Protein 9EBE (pdb70)

Organism: Conus geographus (NCBI:txid6491)

Solvent-accessible surface area: 3452 Å² total

GO terms:
  GO:0005576 extracellular region (C, EXP)

Secondary structure (DSSP, 8-state):
--EEEE-----EEEE-TT-SS--EEE---S---EEE---

Structure (mmCIF, N/CA/C/O backbone):
data_9EBE
#
_entry.id   9EBE
#
_cell.length_a   1.000
_cell.length_b   1.000
_cell.length_c   1.000
_cell.angle_alpha   90.00
_cell.angle_beta   90.00
_cell.angle_gamma   90.00
#
_symmetry.space_group_name_H-M   'P 1'
#
loop_
_atom_site.group_PDB
_atom_site.id
_atom_site.type_symbol
_atom_site.label_atom_id
_atom_site.label_alt_id
_atom_site.label_comp_id
_atom_site.label_asym_id
_atom_site.label_entity_id
_atom_site.label_seq_id
_atom_site.pdbx_PDB_ins_code
_atom_site.Cartn_x
_atom_site.Cartn_y
_atom_site.Cartn_z
_atom_site.occupancy
_atom_site.B_iso_or_equiv
_atom_site.auth_seq_id
_atom_site.auth_comp_id
_atom_site.auth_asym_id
_atom_site.auth_atom_id
_atom_site.pdbx_PDB_model_num
ATOM 1 N N . GLY A 1 1 ? 1.330 0.000 0.000 1.00 0.000 1 GLY A N 1
ATOM 2 C CA . GLY A 1 1 ? 2.071 0.001 -1.247 1.00 0.000 1 GLY A CA 1
ATOM 3 C C . GLY A 1 1 ? 3.131 1.084 -1.291 1.00 0.000 1 GLY A C 1
ATOM 4 O O . GLY A 1 1 ? 3.171 1.959 -0.425 1.00 0.000 1 GLY A O 1
ATOM 8 N N . CYS A 1 2 ? 3.994 1.025 -2.299 1.00 0.000 2 CYS A N 1
ATOM 9 C CA . CYS A 1 2 ? 5.062 2.006 -2.452 1.00 0.000 2 CYS A CA 1
ATOM 10 C C . CYS A 1 2 ? 4.499 3.360 -2.874 1.00 0.000 2 CYS A C 1
ATOM 11 O O . CYS A 1 2 ? 3.284 3.542 -2.960 1.00 0.000 2 CYS A O 1
ATOM 18 N N . THR A 1 3 ? 5.392 4.310 -3.138 1.00 0.000 3 THR A N 1
ATOM 19 C CA . THR A 1 3 ? 4.986 5.647 -3.550 1.00 0.000 3 THR A CA 1
ATOM 20 C C . THR A 1 3 ? 6.003 6.260 -4.507 1.00 0.000 3 THR A C 1
ATOM 21 O O . THR A 1 3 ? 7.208 6.063 -4.355 1.00 0.000 3 THR A O 1
ATOM 32 N N . ARG A 1 4 ? 5.508 7.003 -5.492 1.00 0.000 4 ARG A N 1
ATOM 33 C CA . ARG A 1 4 ? 6.375 7.644 -6.474 1.00 0.000 4 ARG A CA 1
ATOM 34 C C . ARG A 1 4 ? 5.750 8.938 -6.988 1.00 0.000 4 ARG A C 1
ATOM 35 O O . ARG A 1 4 ? 4.671 8.926 -7.581 1.00 0.000 4 ARG A O 1
ATOM 56 N N . THR A 1 5 ? 6.434 10.053 -6.755 1.00 0.000 5 THR A N 1
ATOM 57 C CA . THR A 1 5 ? 5.946 11.355 -7.192 1.00 0.000 5 THR A CA 1
ATOM 58 C C . THR A 1 5 ? 7.094 12.245 -7.654 1.00 0.000 5 THR A C 1
ATOM 59 O O . THR A 1 5 ? 8.133 12.327 -6.998 1.00 0.000 5 THR A O 1
ATOM 70 N N . CYS A 1 6 ? 6.901 12.912 -8.787 1.00 0.000 6 CYS A N 1
ATOM 71 C CA . CYS A 1 6 ? 7.919 13.798 -9.337 1.00 0.000 6 CYS A CA 1
ATOM 72 C C . CYS A 1 6 ? 7.280 14.990 -10.043 1.00 0.000 6 CYS A C 1
ATOM 73 O O . CYS A 1 6 ? 6.062 15.051 -10.202 1.00 0.000 6 CYS A O 1
ATOM 80 N N . GLY A 1 7 ? 8.112 15.938 -10.465 1.00 0.000 7 GLY A N 1
ATOM 81 C CA . GLY A 1 7 ? 7.611 17.115 -11.149 1.00 0.000 7 GLY A CA 1
ATOM 82 C C . GLY A 1 7 ? 8.255 18.394 -10.651 1.00 0.000 7 GLY A C 1
ATOM 83 O O . GLY A 1 7 ? 7.597 19.428 -10.545 1.00 0.000 7 GLY A O 1
ATOM 87 N N . GLY A 1 8 ? 9.547 18.323 -10.343 1.00 0.000 8 GLY A N 1
ATOM 88 C CA . GLY A 1 8 ? 10.258 19.490 -9.855 1.00 0.000 8 GLY A CA 1
ATOM 89 C C . GLY A 1 8 ? 10.738 20.388 -10.978 1.00 0.000 8 GLY A C 1
ATOM 90 O O . GLY A 1 8 ? 10.370 20.194 -12.136 1.00 0.000 8 GLY A O 1
ATOM 109 N N . LYS A 1 10 ? 14.293 21.333 -12.088 1.00 0.000 10 LYS A N 1
ATOM 110 C CA . LYS A 1 10 ? 15.328 20.682 -12.882 1.00 0.000 10 LYS A CA 1
ATOM 111 C C . LYS A 1 10 ? 15.129 19.170 -12.900 1.00 0.000 10 LYS A C 1
ATOM 112 O O . LYS A 1 10 ? 16.048 18.409 -12.594 1.00 0.000 10 LYS A O 1
ATOM 131 N N . CYS A 1 11 ? 13.925 18.740 -13.262 1.00 0.000 11 CYS A N 1
ATOM 132 C CA . CYS A 1 11 ? 13.605 17.319 -13.322 1.00 0.000 11 CYS A CA 1
ATOM 133 C C . CYS A 1 11 ? 14.000 16.618 -12.026 1.00 0.000 11 CYS A C 1
ATOM 134 O O . CYS A 1 11 ? 15.106 16.089 -11.903 1.00 0.000 11 CYS A O 1
ATOM 141 N N . THR A 1 12 ? 13.087 16.616 -11.059 1.00 0.000 12 THR A N 1
ATOM 142 C CA . THR A 1 12 ? 13.339 15.982 -9.771 1.00 0.000 12 THR A CA 1
ATOM 143 C C . THR A 1 12 ? 12.045 15.473 -9.147 1.00 0.000 12 THR A C 1
ATOM 144 O O . THR A 1 12 ? 10.981 15.534 -9.762 1.00 0.000 12 THR A O 1
ATOM 155 N N . GLY A 1 13 ? 12.143 14.971 -7.919 1.00 0.000 13 GLY A N 1
ATOM 156 C CA . GLY A 1 13 ? 10.972 14.460 -7.231 1.00 0.000 13 GLY A CA 1
ATOM 157 C C . GLY A 1 13 ? 11.331 13.603 -6.033 1.00 0.000 13 GLY A C 1
ATOM 158 O O . GLY A 1 13 ? 12.491 13.551 -5.623 1.00 0.000 13 GLY A O 1
ATOM 162 N N . THR A 1 14 ? 10.333 12.931 -5.468 1.00 0.000 14 THR A N 1
ATOM 163 C CA . THR A 1 14 ? 10.549 12.076 -4.308 1.00 0.000 14 THR A CA 1
ATOM 164 C C . THR A 1 14 ? 9.909 10.706 -4.508 1.00 0.000 14 THR A C 1
ATOM 165 O O . THR A 1 14 ? 8.881 10.581 -5.173 1.00 0.000 14 THR A O 1
ATOM 176 N N . CYS A 1 15 ? 10.524 9.681 -3.927 1.00 0.000 15 CYS A N 1
ATOM 177 C CA . CYS A 1 15 ? 10.014 8.320 -4.042 1.00 0.000 15 CYS A CA 1
ATOM 178 C C . CYS A 1 15 ? 10.297 7.525 -2.770 1.00 0.000 15 CYS A C 1
ATOM 179 O O . CYS A 1 15 ? 11.331 7.707 -2.126 1.00 0.000 15 CYS A O 1
ATOM 186 N N . THR A 1 16 ? 9.369 6.642 -2.412 1.00 0.000 16 THR A N 1
ATOM 187 C CA . THR A 1 16 ? 9.517 5.820 -1.218 1.00 0.000 16 THR A CA 1
ATOM 188 C C . THR A 1 16 ? 8.931 4.429 -1.432 1.00 0.000 16 THR A C 1
ATOM 189 O O . THR A 1 16 ? 7.742 4.282 -1.718 1.00 0.000 16 THR A O 1
ATOM 200 N N . CYS A 1 17 ? 9.771 3.409 -1.291 1.00 0.000 17 CYS A N 1
ATOM 201 C CA . CYS A 1 17 ? 9.336 2.029 -1.469 1.00 0.000 17 CYS A CA 1
ATOM 202 C C . CYS A 1 17 ? 9.921 1.131 -0.383 1.00 0.000 17 CYS A C 1
ATOM 203 O O . CYS A 1 17 ? 11.136 1.075 -0.194 1.00 0.000 17 CYS A O 1
ATOM 210 N N . THR A 1 18 ? 9.046 0.428 0.330 1.00 0.000 18 THR A N 1
ATOM 211 C CA . THR A 1 18 ? 9.473 -0.467 1.398 1.00 0.000 18 THR A CA 1
ATOM 212 C C . THR A 1 18 ? 10.551 -1.429 0.911 1.00 0.000 18 THR A C 1
ATOM 213 O O . THR A 1 18 ? 11.465 -1.780 1.655 1.00 0.000 18 THR A O 1
ATOM 224 N N . ASN A 1 19 ? 10.437 -1.851 -0.344 1.00 0.000 19 ASN A N 1
ATOM 225 C CA . ASN A 1 19 ? 11.402 -2.773 -0.931 1.00 0.000 19 ASN A CA 1
ATOM 226 C C . ASN A 1 19 ? 12.820 -2.221 -0.818 1.00 0.000 19 ASN A C 1
ATOM 227 O O . ASN A 1 19 ? 13.773 -2.969 -0.599 1.00 0.000 19 ASN A O 1
ATOM 238 N N . SER A 1 20 ? 12.951 -0.907 -0.968 1.00 0.000 20 SER A N 1
ATOM 239 C CA . SER A 1 20 ? 14.253 -0.254 -0.886 1.00 0.000 20 SER A CA 1
ATOM 240 C C . SER A 1 20 ? 14.295 0.728 0.280 1.00 0.000 20 SER A C 1
ATOM 241 O O . SER A 1 20 ? 13.374 0.781 1.095 1.00 0.000 20 SER A O 1
ATOM 249 N N . SER A 1 21 ? 15.371 1.505 0.352 1.00 0.000 21 SER A N 1
ATOM 250 C CA . SER A 1 21 ? 15.537 2.484 1.420 1.00 0.000 21 SER A CA 1
ATOM 251 C C . SER A 1 21 ? 15.737 3.884 0.848 1.00 0.000 21 SER A C 1
ATOM 252 O O . SER A 1 21 ? 14.835 4.721 0.893 1.00 0.000 21 SER A O 1
ATOM 260 N N . LYS A 1 22 ? 16.926 4.132 0.310 1.00 0.000 22 LYS A N 1
ATOM 261 C CA . LYS A 1 22 ? 17.247 5.429 -0.273 1.00 0.000 22 LYS A CA 1
ATOM 262 C C . LYS A 1 22 ? 16.647 5.561 -1.670 1.00 0.000 22 LYS A C 1
ATOM 263 O O . LYS A 1 22 ? 17.283 5.212 -2.665 1.00 0.000 22 LYS A O 1
ATOM 282 N N . CYS A 1 23 ? 15.421 6.069 -1.736 1.00 0.000 23 CYS A N 1
ATOM 283 C CA . CYS A 1 23 ? 14.736 6.249 -3.010 1.00 0.000 23 CYS A CA 1
ATOM 284 C C . CYS A 1 23 ? 14.663 7.726 -3.385 1.00 0.000 23 CYS A C 1
ATOM 285 O O . CYS A 1 23 ? 15.013 8.597 -2.590 1.00 0.000 23 CYS A O 1
ATOM 292 N N . GLY A 1 24 ? 14.204 8.001 -4.602 1.00 0.000 24 GLY A N 1
ATOM 293 C CA . GLY A 1 24 ? 14.093 9.373 -5.062 1.00 0.000 24 GLY A CA 1
ATOM 294 C C . GLY A 1 24 ? 14.091 9.480 -6.574 1.00 0.000 24 GLY A C 1
ATOM 295 O O . GLY A 1 24 ? 14.287 8.486 -7.274 1.00 0.000 24 GLY A O 1
ATOM 299 N N . CYS A 1 25 ? 13.868 10.688 -7.079 1.00 0.000 25 CYS A N 1
ATOM 300 C CA . CYS A 1 25 ? 13.839 10.922 -8.518 1.00 0.000 25 CYS A CA 1
ATOM 301 C C . CYS A 1 25 ? 15.205 11.377 -9.023 1.00 0.000 25 CYS A C 1
ATOM 302 O O . CYS A 1 25 ? 15.905 12.136 -8.353 1.00 0.000 25 CYS A O 1
ATOM 309 N N . ARG A 1 26 ? 15.578 10.907 -10.209 1.00 0.000 26 ARG A N 1
ATOM 310 C CA . ARG A 1 26 ? 16.860 11.263 -10.803 1.00 0.000 26 ARG A CA 1
ATOM 311 C C . ARG A 1 26 ? 16.690 11.656 -12.268 1.00 0.000 26 ARG A C 1
ATOM 312 O O . ARG A 1 26 ? 15.774 11.187 -12.944 1.00 0.000 26 ARG A O 1
ATOM 333 N N . TYR A 1 27 ? 17.578 12.518 -12.751 1.00 0.000 27 TYR A N 1
ATOM 334 C CA . TYR A 1 27 ? 17.524 12.976 -14.134 1.00 0.000 27 TYR A CA 1
ATOM 335 C C . TYR A 1 27 ? 18.700 12.426 -14.936 1.00 0.000 27 TYR A C 1
ATOM 336 O O . TYR A 1 27 ? 19.857 12.586 -14.550 1.00 0.000 27 TYR A O 1
ATOM 354 N N . ASN A 1 28 ? 18.393 11.778 -16.055 1.00 0.000 28 ASN A N 1
ATOM 355 C CA . ASN A 1 28 ? 19.424 11.204 -16.913 1.00 0.000 28 ASN A CA 1
ATOM 356 C C . ASN A 1 28 ? 19.697 12.106 -18.113 1.00 0.000 28 ASN A C 1
ATOM 357 O O . ASN A 1 28 ? 18.781 12.474 -18.848 1.00 0.000 28 ASN A O 1
ATOM 368 N N . VAL A 1 29 ? 20.964 12.458 -18.306 1.00 0.000 29 VAL A N 1
ATOM 369 C CA . VAL A 1 29 ? 21.359 13.315 -19.417 1.00 0.000 29 VAL A CA 1
ATOM 370 C C . VAL A 1 29 ? 22.367 12.614 -20.321 1.00 0.000 29 VAL A C 1
ATOM 371 O O . VAL A 1 29 ? 23.259 13.248 -20.884 1.00 0.000 29 VAL A O 1
ATOM 384 N N . HIS A 1 30 ? 22.217 11.300 -20.457 1.00 0.000 30 HIS A N 1
ATOM 385 C CA . HIS A 1 30 ? 23.114 10.511 -21.294 1.00 0.000 30 HIS A CA 1
ATOM 386 C C . HIS A 1 30 ? 22.591 10.431 -22.725 1.00 0.000 30 HIS A C 1
ATOM 387 O O . HIS A 1 30 ? 21.414 10.669 -22.996 1.00 0.000 30 HIS A O 1
ATOM 401 N N . PRO A 1 31 ? 23.485 10.089 -23.665 1.00 0.000 31 PRO A N 1
ATOM 402 C CA . PRO A 1 31 ? 23.137 9.970 -25.084 1.00 0.000 31 PRO A CA 1
ATOM 403 C C . PRO A 1 31 ? 22.239 8.770 -25.362 1.00 0.000 31 PRO A C 1
ATOM 404 O O . PRO A 1 31 ? 21.389 8.811 -26.251 1.00 0.000 31 PRO A O 1
ATOM 415 N N . SER A 1 32 ? 22.433 7.701 -24.595 1.00 0.000 32 SER A N 1
ATOM 416 C CA . SER A 1 32 ? 21.643 6.487 -24.762 1.00 0.000 32 SER A CA 1
ATOM 417 C C . SER A 1 32 ? 20.296 6.615 -24.057 1.00 0.000 32 SER A C 1
ATOM 418 O O . SER A 1 32 ? 19.954 5.807 -23.195 1.00 0.000 32 SER A O 1
ATOM 426 N N . GLY A 1 33 ? 19.534 7.639 -24.432 1.00 0.000 33 GLY A N 1
ATOM 427 C CA . GLY A 1 33 ? 18.233 7.855 -23.826 1.00 0.000 33 GLY A CA 1
ATOM 428 C C . GLY A 1 33 ? 18.302 8.757 -22.610 1.00 0.000 33 GLY A C 1
ATOM 429 O O . GLY A 1 33 ? 18.971 8.437 -21.629 1.00 0.000 33 GLY A O 1
ATOM 457 N N . GLY A 1 35 ? 16.127 11.483 -19.734 1.00 0.000 35 GLY A N 1
ATOM 458 C CA . GLY A 1 35 ? 14.856 11.645 -19.053 1.00 0.000 35 GLY A CA 1
ATOM 459 C C . GLY A 1 35 ? 14.987 11.526 -17.547 1.00 0.000 35 GLY A C 1
ATOM 460 O O . GLY A 1 35 ? 15.960 10.966 -17.043 1.00 0.000 35 GLY A O 1
ATOM 464 N N . CYS A 1 36 ? 14.005 12.057 -16.826 1.00 0.000 36 CYS A N 1
ATOM 465 C CA . CYS A 1 36 ? 14.014 12.011 -15.369 1.00 0.000 36 CYS A CA 1
ATOM 466 C C . CYS A 1 36 ? 12.883 11.131 -14.845 1.00 0.000 36 CYS A C 1
ATOM 467 O O . CYS A 1 36 ? 11.742 11.235 -15.294 1.00 0.000 36 CYS A O 1
ATOM 474 N N . GLY A 1 37 ? 13.208 10.264 -13.891 1.00 0.000 37 GLY A N 1
ATOM 475 C CA . GLY A 1 37 ? 12.210 9.378 -13.322 1.00 0.000 37 GLY A CA 1
ATOM 476 C C . GLY A 1 37 ? 12.518 9.004 -11.885 1.00 0.000 37 GLY A C 1
ATOM 477 O O . GLY A 1 37 ? 13.422 9.569 -11.269 1.00 0.000 37 GLY A O 1
ATOM 481 N N . CYS A 1 38 ? 11.763 8.051 -11.349 1.00 0.000 38 CYS A N 1
ATOM 482 C CA . CYS A 1 38 ? 11.958 7.603 -9.975 1.00 0.000 38 CYS A CA 1
ATOM 483 C C . CYS A 1 38 ? 12.826 6.349 -9.930 1.00 0.000 38 CYS A C 1
ATOM 484 O O . CYS A 1 38 ? 12.515 5.343 -10.567 1.00 0.000 38 CYS A O 1
ATOM 491 N N . ALA A 1 39 ? 13.916 6.418 -9.172 1.00 0.000 39 ALA A N 1
ATOM 492 C CA . ALA A 1 39 ? 14.828 5.288 -9.042 1.00 0.000 39 ALA A CA 1
ATOM 493 C C . ALA A 1 39 ? 15.512 5.289 -7.678 1.00 0.000 39 ALA A C 1
ATOM 494 O O . ALA A 1 39 ? 15.935 6.335 -7.186 1.00 0.000 39 ALA A O 1
ATOM 501 N N . CYS A 1 40 ? 15.616 4.111 -7.073 1.00 0.000 40 CYS A N 1
ATOM 502 C CA . CYS A 1 40 ? 16.247 3.975 -5.766 1.00 0.000 40 CYS A CA 1
ATOM 503 C C . CYS A 1 40 ? 17.663 3.421 -5.900 1.00 0.000 40 CYS A C 1
ATOM 504 O O . CYS A 1 40 ? 18.034 2.885 -6.944 1.00 0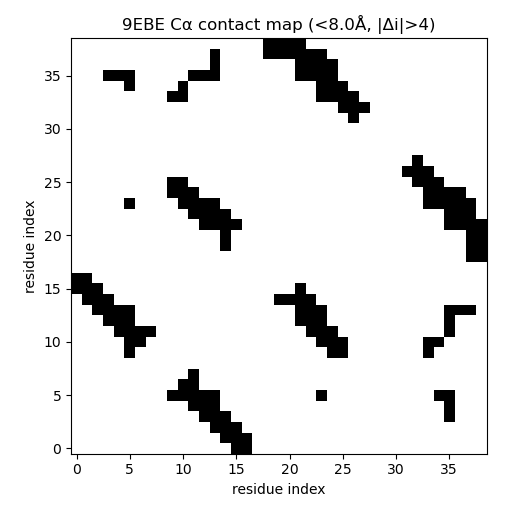.000 40 CYS A O 1
ATOM 511 N N . SER A 1 41 ? 18.448 3.553 -4.836 1.00 0.000 41 SER A N 1
ATOM 512 C CA . SER A 1 41 ? 19.823 3.069 -4.835 1.00 0.000 41 SER A CA 1
ATOM 513 C C . SER A 1 41 ? 20.223 2.571 -3.450 1.00 0.000 41 SER A C 1
ATOM 514 O O . SER A 1 41 ? 19.906 3.196 -2.438 1.00 0.000 41 SER A O 1
ATOM 525 N N . GLY A 1 1 ? 1.396 0.656 -0.563 1.00 0.000 1 GLY A N 2
ATOM 526 C CA . GLY A 1 1 ? 2.786 0.242 -0.620 1.00 0.000 1 GLY A CA 2
ATOM 527 C C . GLY A 1 1 ? 3.718 1.386 -0.963 1.00 0.000 1 GLY A C 2
ATOM 528 O O . GLY A 1 1 ? 3.700 2.430 -0.309 1.00 0.000 1 GLY A O 2
ATOM 532 N N . CYS A 1 2 ? 4.539 1.191 -1.990 1.00 0.000 2 CYS A N 2
ATOM 533 C CA . CYS A 1 2 ? 5.485 2.214 -2.418 1.00 0.000 2 CYS A CA 2
ATOM 534 C C . CYS A 1 2 ? 4.754 3.454 -2.923 1.00 0.000 2 CYS A C 2
ATOM 535 O O . CYS A 1 2 ? 3.524 3.483 -2.983 1.00 0.000 2 CYS A O 2
ATOM 542 N N . THR A 1 3 ? 5.520 4.479 -3.285 1.00 0.000 3 THR A N 2
ATOM 543 C CA . THR A 1 3 ? 4.946 5.723 -3.784 1.00 0.000 3 THR A CA 2
ATOM 544 C C . THR A 1 3 ? 5.982 6.537 -4.550 1.00 0.000 3 THR A C 2
ATOM 545 O O . THR A 1 3 ? 6.925 7.069 -3.964 1.00 0.000 3 THR A O 2
ATOM 556 N N . ARG A 1 4 ? 5.800 6.632 -5.863 1.00 0.000 4 ARG A N 2
ATOM 557 C CA . ARG A 1 4 ? 6.720 7.383 -6.710 1.00 0.000 4 ARG A CA 2
ATOM 558 C C . ARG A 1 4 ? 6.045 8.630 -7.273 1.00 0.000 4 ARG A C 2
ATOM 559 O O . ARG A 1 4 ? 4.998 8.548 -7.915 1.00 0.000 4 ARG A O 2
ATOM 580 N N . THR A 1 5 ? 6.653 9.787 -7.027 1.00 0.000 5 THR A N 2
ATOM 581 C CA . THR A 1 5 ? 6.111 11.052 -7.507 1.00 0.000 5 THR A CA 2
ATOM 582 C C . THR A 1 5 ? 7.225 11.997 -7.942 1.00 0.000 5 THR A C 2
ATOM 583 O O . THR A 1 5 ? 8.233 12.146 -7.251 1.00 0.000 5 THR A O 2
ATOM 594 N N . CYS A 1 6 ? 7.037 12.636 -9.093 1.00 0.000 6 CYS A N 2
ATOM 595 C CA . CYS A 1 6 ? 8.025 13.568 -9.621 1.00 0.000 6 CYS A CA 2
ATOM 596 C C . CYS A 1 6 ? 7.348 14.718 -10.361 1.00 0.000 6 CYS A C 2
ATOM 597 O O . CYS A 1 6 ? 6.146 14.680 -10.621 1.00 0.000 6 CYS A O 2
ATOM 604 N N . GLY A 1 7 ? 8.129 15.740 -10.698 1.00 0.000 7 GLY A N 2
ATOM 605 C CA . GLY A 1 7 ? 7.588 16.886 -11.405 1.00 0.000 7 GLY A CA 2
ATOM 606 C C . GLY A 1 7 ? 8.152 18.199 -10.898 1.00 0.000 7 GLY A C 2
ATOM 607 O O . GLY A 1 7 ? 7.435 19.194 -10.802 1.00 0.000 7 GLY A O 2
ATOM 611 N N . GLY A 1 8 ? 9.441 18.201 -10.572 1.00 0.000 8 GLY A N 2
ATOM 612 C CA . GLY A 1 8 ? 10.078 19.406 -10.074 1.00 0.000 8 GLY A CA 2
ATOM 613 C C . GLY A 1 8 ? 10.587 20.296 -11.191 1.00 0.000 8 GLY A C 2
ATOM 614 O O . GLY A 1 8 ? 10.301 20.056 -12.363 1.00 0.000 8 GLY A O 2
ATOM 633 N N . LYS A 1 10 ? 14.158 21.377 -12.106 1.00 0.000 10 LYS A N 2
ATOM 634 C CA . LYS A 1 10 ? 15.269 20.755 -12.817 1.00 0.000 10 LYS A CA 2
ATOM 635 C C . LYS A 1 10 ? 15.141 19.235 -12.803 1.00 0.000 10 LYS A C 2
ATOM 636 O O . LYS A 1 10 ? 16.073 18.527 -12.421 1.00 0.000 10 LYS A O 2
ATOM 655 N N . CYS A 1 11 ? 13.981 18.740 -13.222 1.00 0.000 11 CYS A N 2
ATOM 656 C CA . CYS A 1 11 ? 13.731 17.304 -13.258 1.00 0.000 11 CYS A CA 2
ATOM 657 C C . CYS A 1 11 ? 14.075 16.657 -11.920 1.00 0.000 11 CYS A C 2
ATOM 658 O O . CYS A 1 11 ? 15.196 16.191 -11.712 1.00 0.000 11 CYS A O 2
ATOM 665 N N . THR A 1 12 ? 13.103 16.633 -11.013 1.00 0.000 12 THR A N 2
ATOM 666 C CA . THR A 1 12 ? 13.303 16.045 -9.694 1.00 0.000 12 THR A CA 2
ATOM 667 C C . THR A 1 12 ? 12.007 15.449 -9.156 1.00 0.000 12 THR A C 2
ATOM 668 O O . THR A 1 12 ? 10.971 15.491 -9.819 1.00 0.000 12 THR A O 2
ATOM 679 N N . GLY A 1 13 ? 12.072 14.894 -7.950 1.00 0.000 13 GLY A N 2
ATOM 680 C CA . GLY A 1 13 ? 10.896 14.298 -7.343 1.00 0.000 13 GLY A CA 2
ATOM 681 C C . GLY A 1 13 ? 11.232 13.469 -6.120 1.00 0.000 13 GLY A C 2
ATOM 682 O O . GLY A 1 13 ? 12.399 13.343 -5.746 1.00 0.000 13 GLY A O 2
ATOM 686 N N . THR A 1 14 ? 10.207 12.900 -5.492 1.00 0.000 14 THR A N 2
ATOM 687 C CA . THR A 1 14 ? 10.399 12.081 -4.302 1.00 0.000 14 THR A CA 2
ATOM 688 C C . THR A 1 14 ? 9.803 10.690 -4.491 1.00 0.000 14 THR A C 2
ATOM 689 O O . THR A 1 14 ? 8.802 10.522 -5.187 1.00 0.000 14 THR A O 2
ATOM 700 N N . CYS A 1 15 ? 10.424 9.696 -3.865 1.00 0.000 15 CYS A N 2
ATOM 701 C CA . CYS A 1 15 ? 9.955 8.319 -3.963 1.00 0.000 15 CYS A CA 2
ATOM 702 C C . CYS A 1 15 ? 10.208 7.564 -2.661 1.00 0.000 15 CYS A C 2
ATOM 703 O O . CYS A 1 15 ? 11.209 7.793 -1.982 1.00 0.000 15 CYS A O 2
ATOM 710 N N . THR A 1 16 ? 9.292 6.663 -2.318 1.00 0.000 16 THR A N 2
ATOM 711 C CA . THR A 1 16 ? 9.415 5.875 -1.098 1.00 0.000 16 THR A CA 2
ATOM 712 C C . THR A 1 16 ? 8.881 4.462 -1.301 1.00 0.000 16 THR A C 2
ATOM 713 O O . THR A 1 16 ? 7.710 4.270 -1.632 1.00 0.000 16 THR A O 2
ATOM 724 N N . CYS A 1 17 ? 9.746 3.473 -1.099 1.00 0.000 17 CYS A N 2
ATOM 725 C CA . CYS A 1 17 ? 9.362 2.076 -1.260 1.00 0.000 17 CYS A CA 2
ATOM 726 C C . CYS A 1 17 ? 9.964 1.216 -0.152 1.00 0.000 17 CYS A C 2
ATOM 727 O O . CYS A 1 17 ? 11.180 1.193 0.041 1.00 0.000 17 CYS A O 2
ATOM 734 N N . THR A 1 18 ? 9.103 0.510 0.575 1.00 0.000 18 THR A N 2
ATOM 735 C CA . THR A 1 18 ? 9.548 -0.351 1.664 1.00 0.000 18 THR A CA 2
ATOM 736 C C . THR A 1 18 ? 10.641 -1.306 1.198 1.00 0.000 18 THR A C 2
ATOM 737 O O . THR A 1 18 ? 11.564 -1.620 1.948 1.00 0.000 18 THR A O 2
ATOM 748 N N . ASN A 1 19 ? 10.530 -1.765 -0.044 1.00 0.000 19 ASN A N 2
ATOM 749 C CA . ASN A 1 19 ? 11.509 -2.685 -0.610 1.00 0.000 19 ASN A CA 2
ATOM 750 C C . ASN A 1 19 ? 12.920 -2.115 -0.498 1.00 0.000 19 ASN A C 2
ATOM 751 O O . ASN A 1 19 ? 13.881 -2.849 -0.273 1.00 0.000 19 ASN A O 2
ATOM 762 N N . SER A 1 20 ? 13.035 -0.800 -0.656 1.00 0.000 20 SER A N 2
ATOM 763 C CA . SER A 1 20 ? 14.328 -0.131 -0.576 1.00 0.000 20 SER A CA 2
ATOM 764 C C . SER A 1 20 ? 14.335 0.905 0.545 1.00 0.000 20 SER A C 2
ATOM 765 O O . SER A 1 20 ? 13.411 0.964 1.355 1.00 0.000 20 SER A O 2
ATOM 773 N N . SER A 1 21 ? 15.385 1.718 0.583 1.00 0.000 21 SER A N 2
ATOM 774 C CA . SER A 1 21 ? 15.516 2.749 1.606 1.00 0.000 21 SER A CA 2
ATOM 775 C C . SER A 1 21 ? 15.848 4.099 0.977 1.00 0.000 21 SER A C 2
ATOM 776 O O . SER A 1 21 ? 15.120 5.076 1.154 1.00 0.000 21 SER A O 2
ATOM 784 N N . LYS A 1 22 ? 16.954 4.147 0.243 1.00 0.000 22 LYS A N 2
ATOM 785 C CA . LYS A 1 22 ? 17.385 5.375 -0.414 1.00 0.000 22 LYS A CA 2
ATOM 786 C C . LYS A 1 22 ? 16.697 5.539 -1.766 1.00 0.000 22 LYS A C 2
ATOM 787 O O . LYS A 1 22 ? 17.260 5.196 -2.806 1.00 0.000 22 LYS A O 2
ATOM 806 N N . CYS A 1 23 ? 15.478 6.067 -1.744 1.00 0.000 23 CYS A N 2
ATOM 807 C CA . CYS A 1 23 ? 14.713 6.278 -2.967 1.00 0.000 23 CYS A CA 2
ATOM 808 C C . CYS A 1 23 ? 14.748 7.746 -3.384 1.00 0.000 23 CYS A C 2
ATOM 809 O O . CYS A 1 23 ? 15.248 8.598 -2.651 1.00 0.000 23 CYS A O 2
ATOM 816 N N . GLY A 1 24 ? 14.213 8.032 -4.567 1.00 0.000 24 GLY A N 2
ATOM 817 C CA . GLY A 1 24 ? 14.194 9.396 -5.061 1.00 0.000 24 GLY A CA 2
ATOM 818 C C . GLY A 1 24 ? 14.159 9.464 -6.575 1.00 0.000 24 GLY A C 2
ATOM 819 O O . GLY A 1 24 ? 14.282 8.443 -7.253 1.00 0.000 24 GLY A O 2
ATOM 823 N N . CYS A 1 25 ? 13.991 10.669 -7.108 1.00 0.000 25 CYS A N 2
ATOM 824 C CA . CYS A 1 25 ? 13.938 10.867 -8.552 1.00 0.000 25 CYS A CA 2
ATOM 825 C C . CYS A 1 25 ? 15.299 11.299 -9.092 1.00 0.000 25 CYS A C 2
ATOM 826 O O . CYS A 1 25 ? 15.918 12.227 -8.572 1.00 0.000 25 CYS A O 2
ATOM 833 N N . ARG A 1 26 ? 15.757 10.619 -10.137 1.00 0.000 26 ARG A N 2
ATOM 834 C CA . ARG A 1 26 ? 17.044 10.931 -10.747 1.00 0.000 26 ARG A CA 2
ATOM 835 C C . ARG A 1 26 ? 16.864 11.389 -12.192 1.00 0.000 26 ARG A C 2
ATOM 836 O O . ARG A 1 26 ? 15.989 10.898 -12.905 1.00 0.000 26 ARG A O 2
ATOM 857 N N . TYR A 1 27 ? 17.698 12.333 -12.615 1.00 0.000 27 TYR A N 2
ATOM 858 C CA . TYR A 1 27 ? 17.629 12.860 -13.973 1.00 0.000 27 TYR A CA 2
ATOM 859 C C . TYR A 1 27 ? 18.760 12.301 -14.832 1.00 0.000 27 TYR A C 2
ATOM 860 O O . TYR A 1 27 ? 19.931 12.386 -14.467 1.00 0.000 27 TYR A O 2
ATOM 878 N N . ASN A 1 28 ? 18.398 11.730 -15.976 1.00 0.000 28 ASN A N 2
ATOM 879 C CA . ASN A 1 28 ? 19.381 11.157 -16.889 1.00 0.000 28 ASN A CA 2
ATOM 880 C C . ASN A 1 28 ? 19.729 12.141 -18.001 1.00 0.000 28 ASN A C 2
ATOM 881 O O . ASN A 1 28 ? 18.845 12.664 -18.681 1.00 0.000 28 ASN A O 2
ATOM 892 N N . VAL A 1 29 ? 21.022 12.388 -18.182 1.00 0.000 29 VAL A N 2
ATOM 893 C CA . VAL A 1 29 ? 21.488 13.308 -19.214 1.00 0.000 29 VAL A CA 2
ATOM 894 C C . VAL A 1 29 ? 22.484 12.628 -20.146 1.00 0.000 29 VAL A C 2
ATOM 895 O O . VAL A 1 29 ? 23.422 13.259 -20.636 1.00 0.000 29 VAL A O 2
ATOM 908 N N . HIS A 1 30 ? 22.275 11.338 -20.388 1.00 0.000 30 HIS A N 2
ATOM 909 C CA . HIS A 1 30 ? 23.155 10.572 -21.264 1.00 0.000 30 HIS A CA 2
ATOM 910 C C . HIS A 1 30 ? 22.629 10.571 -22.696 1.00 0.000 30 HIS A C 2
ATOM 911 O O . HIS A 1 30 ? 21.458 10.853 -22.954 1.00 0.000 30 HIS A O 2
ATOM 925 N N . PRO A 1 31 ? 23.512 10.247 -23.652 1.00 0.000 31 PRO A N 2
ATOM 926 C CA . PRO A 1 31 ? 23.159 10.201 -25.074 1.00 0.000 31 PRO A CA 2
ATOM 927 C C . PRO A 1 31 ? 22.229 9.039 -25.403 1.00 0.000 31 PRO A C 2
ATOM 928 O O . PRO A 1 31 ? 21.379 9.143 -26.288 1.00 0.000 31 PRO A O 2
ATOM 939 N N . SER A 1 32 ? 22.395 7.932 -24.686 1.00 0.000 32 SER A N 2
ATOM 940 C CA . SER A 1 32 ? 21.571 6.749 -24.905 1.00 0.000 32 SER A CA 2
ATOM 941 C C . SER A 1 32 ? 20.232 6.879 -24.187 1.00 0.000 32 SER A C 2
ATOM 942 O O . SER A 1 32 ? 19.871 6.038 -23.365 1.00 0.000 32 SER A O 2
ATOM 950 N N . GLY A 1 33 ? 19.498 7.942 -24.504 1.00 0.000 33 GLY A N 2
ATOM 951 C CA . GLY A 1 33 ? 18.206 8.164 -23.881 1.00 0.000 33 GLY A CA 2
ATOM 952 C C . GLY A 1 33 ? 18.306 9.007 -22.625 1.00 0.000 33 GLY A C 2
ATOM 953 O O . GLY A 1 33 ? 18.970 8.623 -21.663 1.00 0.000 33 GLY A O 2
ATOM 981 N N . GLY A 1 35 ? 16.221 11.657 -19.615 1.00 0.000 35 GLY A N 2
ATOM 982 C CA . GLY A 1 35 ? 14.958 11.823 -18.919 1.00 0.000 35 GLY A CA 2
ATOM 983 C C . GLY A 1 35 ? 15.078 11.564 -17.430 1.00 0.000 35 GLY A C 2
ATOM 984 O O . GLY A 1 35 ? 15.992 10.869 -16.985 1.00 0.000 35 GLY A O 2
ATOM 988 N N . CYS A 1 36 ? 14.154 12.124 -16.658 1.00 0.000 36 CYS A N 2
ATOM 989 C CA . CYS A 1 36 ? 14.160 11.952 -15.210 1.00 0.000 36 CYS A CA 2
ATOM 990 C C . CYS A 1 36 ? 13.005 11.061 -14.763 1.00 0.000 36 CYS A C 2
ATOM 991 O O . CYS A 1 36 ? 11.929 11.076 -15.359 1.00 0.000 36 CYS A O 2
ATOM 998 N N . GLY A 1 37 ? 13.236 10.285 -13.708 1.00 0.000 37 GLY A N 2
ATOM 999 C CA . GLY A 1 37 ? 12.207 9.399 -13.199 1.00 0.000 37 GLY A CA 2
ATOM 1000 C C . GLY A 1 37 ? 12.514 8.894 -11.803 1.00 0.000 37 GLY A C 2
ATOM 1001 O O . GLY A 1 37 ? 13.638 9.033 -11.318 1.00 0.000 37 GLY A O 2
ATOM 1005 N N . CYS A 1 38 ? 11.514 8.309 -11.153 1.00 0.000 38 CYS A N 2
ATOM 1006 C CA . CYS A 1 38 ? 11.682 7.784 -9.804 1.00 0.000 38 CYS A CA 2
ATOM 1007 C C . CYS A 1 38 ? 12.509 6.501 -9.817 1.00 0.000 38 CYS A C 2
ATOM 1008 O O . CYS A 1 38 ? 12.144 5.522 -10.468 1.00 0.000 38 CYS A O 2
ATOM 1015 N N . ALA A 1 39 ? 13.624 6.515 -9.095 1.00 0.000 39 ALA A N 2
ATOM 1016 C CA . ALA A 1 39 ? 14.501 5.353 -9.022 1.00 0.000 39 ALA A CA 2
ATOM 1017 C C . ALA A 1 39 ? 15.228 5.297 -7.683 1.00 0.000 39 ALA A C 2
ATOM 1018 O O . ALA A 1 39 ? 15.761 6.302 -7.211 1.00 0.000 39 ALA A O 2
ATOM 1025 N N . CYS A 1 40 ? 15.245 4.116 -7.073 1.00 0.000 40 CYS A N 2
ATOM 1026 C CA . CYS A 1 40 ? 15.905 3.929 -5.787 1.00 0.000 40 CYS A CA 2
ATOM 1027 C C . CYS A 1 40 ? 17.254 3.238 -5.963 1.00 0.000 40 CYS A C 2
ATOM 1028 O O . CYS A 1 40 ? 17.529 2.649 -7.008 1.00 0.000 40 CYS A O 2
ATOM 1035 N N . SER A 1 41 ? 18.092 3.316 -4.934 1.00 0.000 41 SER A N 2
ATOM 1036 C CA . SER A 1 41 ? 19.414 2.702 -4.976 1.00 0.000 41 SER A CA 2
ATOM 1037 C C . SER A 1 41 ? 19.398 1.334 -4.302 1.00 0.000 41 SER A C 2
ATOM 1038 O O . SER A 1 41 ? 19.326 1.234 -3.077 1.00 0.000 41 SER A O 2
ATOM 1049 N N . GLY A 1 1 ? 1.477 0.609 -0.305 1.00 0.000 1 GLY A N 3
ATOM 1050 C CA . GLY A 1 1 ? 2.797 0.171 -0.719 1.00 0.000 1 GLY A CA 3
ATOM 1051 C C . GLY A 1 1 ? 3.726 1.332 -1.015 1.00 0.000 1 GLY A C 3
ATOM 1052 O O . GLY A 1 1 ? 3.688 2.357 -0.334 1.00 0.000 1 GLY A O 3
ATOM 1056 N N . CYS A 1 2 ? 4.564 1.171 -2.034 1.00 0.000 2 CYS A N 3
ATOM 1057 C CA . CYS A 1 2 ? 5.509 2.213 -2.418 1.00 0.000 2 CYS A CA 3
ATOM 1058 C C . CYS A 1 2 ? 4.777 3.452 -2.924 1.00 0.000 2 CYS A C 3
ATOM 1059 O O . CYS A 1 2 ? 3.547 3.479 -2.986 1.00 0.000 2 CYS A O 3
ATOM 1066 N N . THR A 1 3 ? 5.541 4.478 -3.286 1.00 0.000 3 THR A N 3
ATOM 1067 C CA . THR A 1 3 ? 4.966 5.720 -3.786 1.00 0.000 3 THR A CA 3
ATOM 1068 C C . THR A 1 3 ? 6.002 6.537 -4.552 1.00 0.000 3 THR A C 3
ATOM 1069 O O . THR A 1 3 ? 6.945 7.067 -3.965 1.00 0.000 3 THR A O 3
ATOM 1080 N N . ARG A 1 4 ? 5.819 6.634 -5.864 1.00 0.000 4 ARG A N 3
ATOM 1081 C CA . ARG A 1 4 ? 6.739 7.385 -6.710 1.00 0.000 4 ARG A CA 3
ATOM 1082 C C . ARG A 1 4 ? 6.064 8.634 -7.270 1.00 0.000 4 ARG A C 3
ATOM 1083 O O . ARG A 1 4 ? 5.018 8.553 -7.915 1.00 0.000 4 ARG A O 3
ATOM 1104 N N . THR A 1 5 ? 6.670 9.791 -7.019 1.00 0.000 5 THR A N 3
ATOM 1105 C CA . THR A 1 5 ? 6.128 11.057 -7.496 1.00 0.000 5 THR A CA 3
ATOM 1106 C C . THR A 1 5 ? 7.242 12.001 -7.934 1.00 0.000 5 THR A C 3
ATOM 1107 O O . THR A 1 5 ? 8.252 12.148 -7.246 1.00 0.000 5 THR A O 3
ATOM 1118 N N . CYS A 1 6 ? 7.051 12.641 -9.083 1.00 0.000 6 CYS A N 3
ATOM 1119 C CA . CYS A 1 6 ? 8.039 13.573 -9.614 1.00 0.000 6 CYS A CA 3
ATOM 1120 C C . CYS A 1 6 ? 7.360 14.724 -10.351 1.00 0.000 6 CYS A C 3
ATOM 1121 O O . CYS A 1 6 ? 6.159 14.685 -10.613 1.00 0.000 6 CYS A O 3
ATOM 1128 N N . GLY A 1 7 ? 8.140 15.748 -10.683 1.00 0.000 7 GLY A N 3
ATOM 1129 C CA . GLY A 1 7 ? 7.598 16.896 -11.387 1.00 0.000 7 GLY A CA 3
ATOM 1130 C C . GLY A 1 7 ? 8.165 18.207 -10.881 1.00 0.000 7 GLY A C 3
ATOM 1131 O O . GLY A 1 7 ? 7.450 19.203 -10.779 1.00 0.000 7 GLY A O 3
ATOM 1135 N N . GLY A 1 8 ? 9.455 18.208 -10.560 1.00 0.000 8 GLY A N 3
ATOM 1136 C CA . GLY A 1 8 ? 10.096 19.412 -10.064 1.00 0.000 8 GLY A CA 3
ATOM 1137 C C . GLY A 1 8 ? 10.602 20.302 -11.181 1.00 0.000 8 GLY A C 3
ATOM 1138 O O . GLY A 1 8 ? 10.311 20.064 -12.353 1.00 0.000 8 GLY A O 3
ATOM 1157 N N . LYS A 1 10 ? 14.172 21.377 -12.109 1.00 0.000 10 LYS A N 3
ATOM 1158 C CA . LYS A 1 10 ? 15.279 20.753 -12.824 1.00 0.000 10 LYS A CA 3
ATOM 1159 C C . LYS A 1 10 ? 15.148 19.234 -12.811 1.00 0.000 10 LYS A C 3
ATOM 1160 O O . LYS A 1 10 ? 16.081 18.523 -12.433 1.00 0.000 10 LYS A O 3
ATOM 1179 N N . CYS A 1 11 ? 13.986 18.741 -13.226 1.00 0.000 11 CYS A N 3
ATOM 1180 C CA . CYS A 1 11 ? 13.733 17.306 -13.264 1.00 0.000 11 CYS A CA 3
ATOM 1181 C C . CYS A 1 11 ? 14.082 16.657 -11.927 1.00 0.000 11 CYS A C 3
ATOM 1182 O O . CYS A 1 11 ? 15.202 16.188 -11.724 1.00 0.000 11 CYS A O 3
ATOM 1189 N N . THR A 1 12 ? 13.113 16.634 -11.016 1.00 0.000 12 THR A N 3
ATOM 1190 C CA . THR A 1 12 ? 13.316 16.044 -9.699 1.00 0.000 12 THR A CA 3
ATOM 1191 C C . THR A 1 12 ? 12.022 15.447 -9.159 1.00 0.000 12 THR A C 3
ATOM 1192 O O . THR A 1 12 ? 10.985 15.486 -9.820 1.00 0.000 12 THR A O 3
ATOM 1203 N N . GLY A 1 13 ? 12.090 14.894 -7.951 1.00 0.000 13 GLY A N 3
ATOM 1204 C CA . GLY A 1 13 ? 10.916 14.296 -7.342 1.00 0.000 13 GLY A CA 3
ATOM 1205 C C . GLY A 1 13 ? 11.256 13.465 -6.121 1.00 0.000 13 GLY A C 3
ATOM 1206 O O . GLY A 1 13 ? 12.424 13.338 -5.752 1.00 0.000 13 GLY A O 3
ATOM 1210 N N . THR A 1 14 ? 10.233 12.896 -5.491 1.00 0.000 14 THR A N 3
ATOM 1211 C CA . THR A 1 14 ? 10.429 12.074 -4.303 1.00 0.000 14 THR A CA 3
ATOM 1212 C C . THR A 1 14 ? 9.829 10.685 -4.490 1.00 0.000 14 THR A C 3
ATOM 1213 O O . THR A 1 14 ? 8.824 10.520 -5.182 1.00 0.000 14 THR A O 3
ATOM 1224 N N . CYS A 1 15 ? 10.450 9.689 -3.869 1.00 0.000 15 CYS A N 3
ATOM 1225 C CA . CYS A 1 15 ? 9.977 8.313 -3.966 1.00 0.000 15 CYS A CA 3
ATOM 1226 C C . CYS A 1 15 ? 10.234 7.556 -2.666 1.00 0.000 15 CYS A C 3
ATOM 1227 O O . CYS A 1 15 ? 11.241 7.779 -1.992 1.00 0.000 15 CYS A O 3
ATOM 1234 N N . THR A 1 16 ? 9.316 6.659 -2.319 1.00 0.000 16 THR A N 3
ATOM 1235 C CA . THR A 1 16 ? 9.441 5.870 -1.100 1.00 0.000 16 THR A CA 3
ATOM 1236 C C . THR A 1 16 ? 8.900 4.460 -1.300 1.00 0.000 16 THR A C 3
ATOM 1237 O O . THR A 1 16 ? 7.726 4.274 -1.625 1.00 0.000 16 THR A O 3
ATOM 1248 N N . CYS A 1 17 ? 9.761 3.467 -1.104 1.00 0.000 17 CYS A N 3
ATOM 1249 C CA . CYS A 1 17 ? 9.369 2.072 -1.262 1.00 0.000 17 CYS A CA 3
ATOM 1250 C C . CYS A 1 17 ? 9.977 1.207 -0.161 1.00 0.000 17 CYS A C 3
ATOM 1251 O O . CYS A 1 17 ? 11.194 1.178 0.020 1.00 0.000 17 CYS A O 3
ATOM 1258 N N . THR A 1 18 ? 9.120 0.504 0.572 1.00 0.000 18 THR A N 3
ATOM 1259 C CA . THR A 1 18 ? 9.571 -0.360 1.656 1.00 0.000 18 THR A CA 3
ATOM 1260 C C . THR A 1 18 ? 10.653 -1.322 1.178 1.00 0.000 18 THR A C 3
ATOM 1261 O O . THR A 1 18 ? 11.581 -1.644 1.918 1.00 0.000 18 THR A O 3
ATOM 1272 N N . ASN A 1 19 ? 10.527 -1.777 -0.065 1.00 0.000 19 ASN A N 3
ATOM 1273 C CA . ASN A 1 19 ? 11.495 -2.702 -0.642 1.00 0.000 19 ASN A CA 3
ATOM 1274 C C . ASN A 1 19 ? 12.911 -2.144 -0.537 1.00 0.000 19 ASN A C 3
ATOM 1275 O O . ASN A 1 19 ? 13.868 -2.887 -0.323 1.00 0.000 19 ASN A O 3
ATOM 1286 N N . SER A 1 20 ? 13.035 -0.829 -0.690 1.00 0.000 20 SER A N 3
ATOM 1287 C CA . SER A 1 20 ? 14.334 -0.170 -0.616 1.00 0.000 20 SER A CA 3
ATOM 1288 C C . SER A 1 20 ? 14.354 0.867 0.503 1.00 0.000 20 SER A C 3
ATOM 1289 O O . SER A 1 20 ? 13.434 0.935 1.317 1.00 0.000 20 SER A O 3
ATOM 1297 N N . SER A 1 21 ? 15.411 1.672 0.535 1.00 0.000 21 SER A N 3
ATOM 1298 C CA . SER A 1 21 ? 15.555 2.704 1.556 1.00 0.000 21 SER A CA 3
ATOM 1299 C C . SER A 1 21 ? 15.869 4.055 0.922 1.00 0.000 21 SER A C 3
ATOM 1300 O O . SER A 1 21 ? 15.107 5.012 1.061 1.00 0.000 21 SER A O 3
ATOM 1308 N N . LYS A 1 22 ? 16.998 4.126 0.224 1.00 0.000 22 LYS A N 3
ATOM 1309 C CA . LYS A 1 22 ? 17.415 5.359 -0.434 1.00 0.000 22 LYS A CA 3
ATOM 1310 C C . LYS A 1 22 ? 16.721 5.517 -1.783 1.00 0.000 22 LYS A C 3
ATOM 1311 O O . LYS A 1 22 ? 17.272 5.154 -2.823 1.00 0.000 22 LYS A O 3
ATOM 1330 N N . CYS A 1 23 ? 15.509 6.063 -1.760 1.00 0.000 23 CYS A N 3
ATOM 1331 C CA . CYS A 1 23 ? 14.740 6.271 -2.981 1.00 0.000 23 CYS A CA 3
ATOM 1332 C C . CYS A 1 23 ? 14.766 7.739 -3.397 1.00 0.000 23 CYS A C 3
ATOM 1333 O O . CYS A 1 23 ? 15.262 8.594 -2.664 1.00 0.000 23 CYS A O 3
ATOM 1340 N N . GLY A 1 24 ? 14.228 8.023 -4.579 1.00 0.000 24 GLY A N 3
ATOM 1341 C CA . GLY A 1 24 ? 14.199 9.388 -5.072 1.00 0.000 24 GLY A CA 3
ATOM 1342 C C . GLY A 1 24 ? 14.163 9.456 -6.586 1.00 0.000 24 GLY A C 3
ATOM 1343 O O . GLY A 1 24 ? 14.277 8.435 -7.264 1.00 0.000 24 GLY A O 3
ATOM 1347 N N . CYS A 1 25 ? 14.001 10.663 -7.118 1.00 0.000 25 CYS A N 3
ATOM 1348 C CA . CYS A 1 25 ? 13.948 10.862 -8.561 1.00 0.000 25 CYS A CA 3
ATOM 1349 C C . CYS A 1 25 ? 15.309 11.290 -9.103 1.00 0.000 25 CYS A C 3
ATOM 1350 O O . CYS A 1 25 ? 15.935 12.210 -8.578 1.00 0.000 25 CYS A O 3
ATOM 1357 N N . ARG A 1 26 ? 15.759 10.615 -10.156 1.00 0.000 26 ARG A N 3
ATOM 1358 C CA . ARG A 1 26 ? 17.046 10.925 -10.768 1.00 0.000 26 ARG A CA 3
ATOM 1359 C C . ARG A 1 26 ? 16.864 11.385 -12.211 1.00 0.000 26 ARG A C 3
ATOM 1360 O O . ARG A 1 26 ? 15.990 10.894 -12.925 1.00 0.000 26 ARG A O 3
ATOM 1381 N N . TYR A 1 27 ? 17.696 12.331 -12.634 1.00 0.000 27 TYR A N 3
ATOM 1382 C CA . TYR A 1 27 ? 17.625 12.860 -13.991 1.00 0.000 27 TYR A CA 3
ATOM 1383 C C . TYR A 1 27 ? 18.755 12.304 -14.851 1.00 0.000 27 TYR A C 3
ATOM 1384 O O . TYR A 1 27 ? 19.928 12.393 -14.490 1.00 0.000 27 TYR A O 3
ATOM 1402 N N . ASN A 1 28 ? 18.392 11.730 -15.994 1.00 0.000 28 ASN A N 3
ATOM 1403 C CA . ASN A 1 28 ? 19.375 11.158 -16.908 1.00 0.000 28 ASN A CA 3
ATOM 1404 C C . ASN A 1 28 ? 19.721 12.144 -18.019 1.00 0.000 28 ASN A C 3
ATOM 1405 O O . ASN A 1 28 ? 18.838 12.668 -18.698 1.00 0.000 28 ASN A O 3
ATOM 1416 N N . VAL A 1 29 ? 21.015 12.392 -18.201 1.00 0.000 29 VAL A N 3
ATOM 1417 C CA . VAL A 1 29 ? 21.480 13.313 -19.231 1.00 0.000 29 VAL A CA 3
ATOM 1418 C C . VAL A 1 29 ? 22.476 12.636 -20.165 1.00 0.000 29 VAL A C 3
ATOM 1419 O O . VAL A 1 29 ? 23.412 13.267 -20.655 1.00 0.000 29 VAL A O 3
ATOM 1432 N N . HIS A 1 30 ? 22.267 11.346 -20.409 1.00 0.000 30 HIS A N 3
ATOM 1433 C CA . HIS A 1 30 ? 23.146 10.581 -21.286 1.00 0.000 30 HIS A CA 3
ATOM 1434 C C . HIS A 1 30 ? 22.619 10.582 -22.718 1.00 0.000 30 HIS A C 3
ATOM 1435 O O . HIS A 1 30 ? 21.448 10.864 -22.974 1.00 0.000 30 HIS A O 3
ATOM 1449 N N . PRO A 1 31 ? 23.502 10.259 -23.675 1.00 0.000 31 PRO A N 3
ATOM 1450 C CA . PRO A 1 31 ? 23.149 10.215 -25.097 1.00 0.000 31 PRO A CA 3
ATOM 1451 C C . PRO A 1 31 ? 22.218 9.053 -25.427 1.00 0.000 31 PRO A C 3
ATOM 1452 O O . PRO A 1 31 ? 21.369 9.158 -26.312 1.00 0.000 31 PRO A O 3
ATOM 1463 N N . SER A 1 32 ? 22.384 7.946 -24.710 1.00 0.000 32 SER A N 3
ATOM 1464 C CA . SER A 1 32 ? 21.561 6.763 -24.930 1.00 0.000 32 SER A CA 3
ATOM 1465 C C . SER A 1 32 ? 20.221 6.892 -24.211 1.00 0.000 32 SER A C 3
ATOM 1466 O O . SER A 1 32 ? 19.860 6.049 -23.391 1.00 0.000 32 SER A O 3
ATOM 1474 N N . GLY A 1 33 ? 19.488 7.956 -24.526 1.00 0.000 33 GLY A N 3
ATOM 1475 C CA . GLY A 1 33 ? 18.196 8.177 -23.902 1.00 0.000 33 GLY A CA 3
ATOM 1476 C C . GLY A 1 33 ? 18.296 9.018 -22.645 1.00 0.000 33 GLY A C 3
ATOM 1477 O O . GLY A 1 33 ? 18.961 8.633 -21.685 1.00 0.000 33 GLY A O 3
ATOM 1505 N N . GLY A 1 35 ? 16.211 11.664 -19.631 1.00 0.000 35 GLY A N 3
ATOM 1506 C CA . GLY A 1 35 ? 14.949 11.828 -18.934 1.00 0.000 35 GLY A CA 3
ATOM 1507 C C . GLY A 1 35 ? 15.070 11.568 -17.446 1.00 0.000 35 GLY A C 3
ATOM 1508 O O . GLY A 1 35 ? 15.985 10.873 -17.001 1.00 0.000 35 GLY A O 3
ATOM 1512 N N . CYS A 1 36 ? 14.146 12.128 -16.672 1.00 0.000 36 CYS A N 3
ATOM 1513 C CA . CYS A 1 36 ? 14.153 11.955 -15.224 1.00 0.000 36 CYS A CA 3
ATOM 1514 C C . CYS A 1 36 ? 12.999 11.063 -14.777 1.00 0.000 36 CYS A C 3
ATOM 1515 O O . CYS A 1 36 ? 11.925 11.071 -15.377 1.00 0.000 36 CYS A O 3
ATOM 1522 N N . GLY A 1 37 ? 13.230 10.293 -13.717 1.00 0.000 37 GLY A N 3
ATOM 1523 C CA . GLY A 1 37 ? 12.201 9.406 -13.207 1.00 0.000 37 GLY A CA 3
ATOM 1524 C C . GLY A 1 37 ? 12.511 8.900 -11.812 1.00 0.000 37 GLY A C 3
ATOM 1525 O O . GLY A 1 37 ? 13.635 9.038 -11.329 1.00 0.000 37 GLY A O 3
ATOM 1529 N N . CYS A 1 38 ? 11.512 8.313 -11.162 1.00 0.000 38 CYS A N 3
ATOM 1530 C CA . CYS A 1 38 ? 11.682 7.787 -9.813 1.00 0.000 38 CYS A CA 3
ATOM 1531 C C . CYS A 1 38 ? 12.504 6.501 -9.830 1.00 0.000 38 CYS A C 3
ATOM 1532 O O . CYS A 1 38 ? 12.136 5.525 -10.482 1.00 0.000 38 CYS A O 3
ATOM 1539 N N . ALA A 1 39 ? 13.620 6.510 -9.108 1.00 0.000 39 ALA A N 3
ATOM 1540 C CA . ALA A 1 39 ? 14.494 5.345 -9.038 1.00 0.000 39 ALA A CA 3
ATOM 1541 C C . ALA A 1 39 ? 15.221 5.284 -7.699 1.00 0.000 39 ALA A C 3
ATOM 1542 O O . ALA A 1 39 ? 15.750 6.288 -7.222 1.00 0.000 39 ALA A O 3
ATOM 1549 N N . CYS A 1 40 ? 15.243 4.100 -7.097 1.00 0.000 40 CYS A N 3
ATOM 1550 C CA . CYS A 1 40 ? 15.904 3.907 -5.812 1.00 0.000 40 CYS A CA 3
ATOM 1551 C C . CYS A 1 40 ? 17.255 3.222 -5.993 1.00 0.000 40 CYS A C 3
ATOM 1552 O O . CYS A 1 40 ? 17.535 2.647 -7.044 1.00 0.000 40 CYS A O 3
ATOM 1559 N N . SER A 1 41 ? 18.089 3.287 -4.959 1.00 0.000 41 SER A N 3
ATOM 1560 C CA . SER A 1 41 ? 19.412 2.676 -5.005 1.00 0.000 41 SER A CA 3
ATOM 1561 C C . SER A 1 41 ? 19.352 1.217 -4.563 1.00 0.000 41 SER A C 3
ATOM 1562 O O . SER A 1 41 ? 20.042 0.361 -5.116 1.00 0.000 41 SER A O 3
ATOM 1573 N N . GLY A 1 1 ? 1.947 -1.171 -1.682 1.00 0.000 1 GLY A N 4
ATOM 1574 C CA . GLY A 1 1 ? 2.723 -0.725 -2.824 1.00 0.000 1 GLY A CA 4
ATOM 1575 C C . GLY A 1 1 ? 3.529 0.523 -2.526 1.00 0.000 1 GLY A C 4
ATOM 1576 O O . GLY A 1 1 ? 3.119 1.358 -1.718 1.00 0.000 1 GLY A O 4
ATOM 1580 N N . CYS A 1 2 ? 4.680 0.653 -3.177 1.00 0.000 2 CYS A N 4
ATOM 1581 C CA . CYS A 1 2 ? 5.548 1.807 -2.976 1.00 0.000 2 CYS A CA 4
ATOM 1582 C C . CYS A 1 2 ? 4.916 3.069 -3.555 1.00 0.000 2 CYS A C 4
ATOM 1583 O O . CYS A 1 2 ? 3.874 3.013 -4.209 1.00 0.000 2 CYS A O 4
ATOM 1590 N N . THR A 1 3 ? 5.555 4.210 -3.312 1.00 0.000 3 THR A N 4
ATOM 1591 C CA . THR A 1 3 ? 5.056 5.486 -3.808 1.00 0.000 3 THR A CA 4
ATOM 1592 C C . THR A 1 3 ? 6.119 6.212 -4.624 1.00 0.000 3 THR A C 4
ATOM 1593 O O . THR A 1 3 ? 7.313 6.097 -4.348 1.00 0.000 3 THR A O 4
ATOM 1604 N N . ARG A 1 4 ? 5.678 6.959 -5.631 1.00 0.000 4 ARG A N 4
ATOM 1605 C CA . ARG A 1 4 ? 6.592 7.703 -6.489 1.00 0.000 4 ARG A CA 4
ATOM 1606 C C . ARG A 1 4 ? 5.928 8.969 -7.023 1.00 0.000 4 ARG A C 4
ATOM 1607 O O . ARG A 1 4 ? 4.844 8.917 -7.604 1.00 0.000 4 ARG A O 4
ATOM 1628 N N . THR A 1 5 ? 6.587 10.106 -6.821 1.00 0.000 5 THR A N 4
ATOM 1629 C CA . THR A 1 5 ? 6.060 11.385 -7.280 1.00 0.000 5 THR A CA 4
ATOM 1630 C C . THR A 1 5 ? 7.185 12.323 -7.704 1.00 0.000 5 THR A C 4
ATOM 1631 O O . THR A 1 5 ? 8.197 12.448 -7.012 1.00 0.000 5 THR A O 4
ATOM 1642 N N . CYS A 1 6 ? 7.003 12.981 -8.844 1.00 0.000 6 CYS A N 4
ATOM 1643 C CA . CYS A 1 6 ? 8.003 13.908 -9.360 1.00 0.000 6 CYS A CA 4
ATOM 1644 C C . CYS A 1 6 ? 7.339 15.077 -10.083 1.00 0.000 6 CYS A C 4
ATOM 1645 O O . CYS A 1 6 ? 6.128 15.080 -10.299 1.00 0.000 6 CYS A O 4
ATOM 1652 N N . GLY A 1 7 ? 8.143 16.069 -10.454 1.00 0.000 7 GLY A N 4
ATOM 1653 C CA . GLY A 1 7 ? 7.616 17.229 -11.148 1.00 0.000 7 GLY A CA 4
ATOM 1654 C C . GLY A 1 7 ? 8.262 18.522 -10.691 1.00 0.000 7 GLY A C 4
ATOM 1655 O O . GLY A 1 7 ? 7.595 19.548 -10.568 1.00 0.000 7 GLY A O 4
ATOM 1659 N N . GLY A 1 8 ? 9.566 18.472 -10.435 1.00 0.000 8 GLY A N 4
ATOM 1660 C CA . GLY A 1 8 ? 10.281 19.653 -9.989 1.00 0.000 8 GLY A CA 4
ATOM 1661 C C . GLY A 1 8 ? 10.780 20.499 -11.143 1.00 0.000 8 GLY A C 4
ATOM 1662 O O . GLY A 1 8 ? 10.432 20.254 -12.297 1.00 0.000 8 GLY A O 4
ATOM 1681 N N . LYS A 1 10 ? 14.354 21.395 -12.234 1.00 0.000 10 LYS A N 4
ATOM 1682 C CA . LYS A 1 10 ? 15.402 20.709 -12.980 1.00 0.000 10 LYS A CA 4
ATOM 1683 C C . LYS A 1 10 ? 15.205 19.197 -12.931 1.00 0.000 10 LYS A C 4
ATOM 1684 O O . LYS A 1 10 ? 16.120 18.452 -12.579 1.00 0.000 10 LYS A O 4
ATOM 1703 N N . CYS A 1 11 ? 14.005 18.750 -13.288 1.00 0.000 11 CYS A N 4
ATOM 1704 C CA . CYS A 1 11 ? 13.688 17.327 -13.286 1.00 0.000 11 CYS A CA 4
ATOM 1705 C C . CYS A 1 11 ? 14.063 16.688 -11.952 1.00 0.000 11 CYS A C 4
ATOM 1706 O O . CYS A 1 11 ? 15.169 16.171 -11.787 1.00 0.000 11 CYS A O 4
ATOM 1713 N N . THR A 1 12 ? 13.135 16.725 -11.001 1.00 0.000 12 THR A N 4
ATOM 1714 C CA . THR A 1 12 ? 13.367 16.151 -9.682 1.00 0.000 12 THR A CA 4
ATOM 1715 C C . THR A 1 12 ? 12.069 15.642 -9.067 1.00 0.000 12 THR A C 4
ATOM 1716 O O . THR A 1 12 ? 11.005 15.731 -9.678 1.00 0.000 12 THR A O 4
ATOM 1727 N N . GLY A 1 13 ? 12.164 15.107 -7.854 1.00 0.000 13 GLY A N 4
ATOM 1728 C CA . GLY A 1 13 ? 10.989 14.591 -7.176 1.00 0.000 13 GLY A CA 4
ATOM 1729 C C . GLY A 1 13 ? 11.340 13.736 -5.975 1.00 0.000 13 GLY A C 4
ATOM 1730 O O . GLY A 1 13 ? 12.501 13.668 -5.570 1.00 0.000 13 GLY A O 4
ATOM 1734 N N . THR A 1 14 ? 10.335 13.081 -5.402 1.00 0.000 14 THR A N 4
ATOM 1735 C CA . THR A 1 14 ? 10.543 12.228 -4.239 1.00 0.000 14 THR A CA 4
ATOM 1736 C C . THR A 1 14 ? 9.907 10.857 -4.441 1.00 0.000 14 THR A C 4
ATOM 1737 O O . THR A 1 14 ? 8.890 10.728 -5.124 1.00 0.000 14 THR A O 4
ATOM 1748 N N . CYS A 1 15 ? 10.511 9.836 -3.844 1.00 0.000 15 CYS A N 4
ATOM 1749 C CA . CYS A 1 15 ? 10.004 8.474 -3.958 1.00 0.000 15 CYS A CA 4
ATOM 1750 C C . CYS A 1 15 ? 10.278 7.683 -2.682 1.00 0.000 15 CYS A C 4
ATOM 1751 O O . CYS A 1 15 ? 11.282 7.903 -2.004 1.00 0.000 15 CYS A O 4
ATOM 1758 N N . THR A 1 16 ? 9.377 6.759 -2.360 1.00 0.000 16 THR A N 4
ATOM 1759 C CA . THR A 1 16 ? 9.521 5.935 -1.166 1.00 0.000 16 THR A CA 4
ATOM 1760 C C . THR A 1 16 ? 9.003 4.522 -1.408 1.00 0.000 16 THR A C 4
ATOM 1761 O O . THR A 1 16 ? 7.832 4.326 -1.735 1.00 0.000 16 TH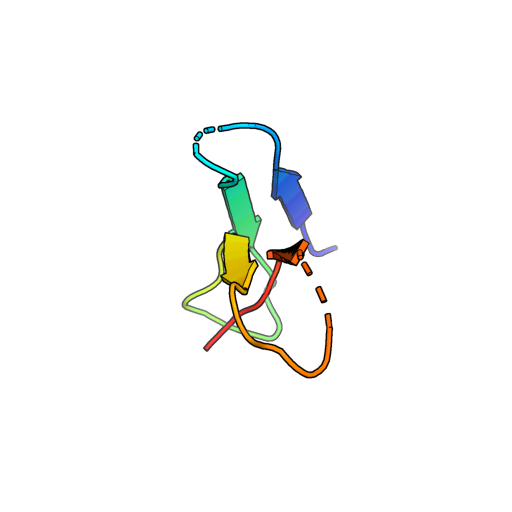R A O 4
ATOM 1772 N N . CYS A 1 17 ? 9.882 3.539 -1.245 1.00 0.000 17 CYS A N 4
ATOM 1773 C CA . CYS A 1 17 ? 9.514 2.143 -1.445 1.00 0.000 17 CYS A CA 4
ATOM 1774 C C . CYS A 1 17 ? 10.004 1.279 -0.286 1.00 0.000 17 CYS A C 4
ATOM 1775 O O . CYS A 1 17 ? 11.196 1.253 0.022 1.00 0.000 17 CYS A O 4
ATOM 1782 N N . THR A 1 18 ? 9.076 0.573 0.353 1.00 0.000 18 THR A N 4
ATOM 1783 C CA . THR A 1 18 ? 9.413 -0.290 1.477 1.00 0.000 18 THR A CA 4
ATOM 1784 C C . THR A 1 18 ? 10.544 -1.247 1.117 1.00 0.000 18 THR A C 4
ATOM 1785 O O . THR A 1 18 ? 11.387 -1.567 1.953 1.00 0.000 18 THR A O 4
ATOM 1796 N N . ASN A 1 19 ? 10.555 -1.698 -0.133 1.00 0.000 19 ASN A N 4
ATOM 1797 C CA . ASN A 1 19 ? 11.584 -2.619 -0.604 1.00 0.000 19 ASN A CA 4
ATOM 1798 C C . ASN A 1 19 ? 12.976 -2.028 -0.403 1.00 0.000 19 ASN A C 4
ATOM 1799 O O . ASN A 1 19 ? 13.927 -2.745 -0.095 1.00 0.000 19 ASN A O 4
ATOM 1810 N N . SER A 1 20 ? 13.086 -0.715 -0.579 1.00 0.000 20 SER A N 4
ATOM 1811 C CA . SER A 1 20 ? 14.362 -0.027 -0.420 1.00 0.000 20 SER A CA 4
ATOM 1812 C C . SER A 1 20 ? 14.295 0.986 0.719 1.00 0.000 20 SER A C 4
ATOM 1813 O O . SER A 1 20 ? 13.331 1.014 1.484 1.00 0.000 20 SER A O 4
ATOM 1821 N N . SER A 1 21 ? 15.327 1.817 0.825 1.00 0.000 21 SER A N 4
ATOM 1822 C CA . SER A 1 21 ? 15.389 2.830 1.872 1.00 0.000 21 SER A CA 4
ATOM 1823 C C . SER A 1 21 ? 15.774 4.188 1.293 1.00 0.000 21 SER A C 4
ATOM 1824 O O . SER A 1 21 ? 15.158 5.207 1.604 1.00 0.000 21 SER A O 4
ATOM 1832 N N . LYS A 1 22 ? 16.799 4.193 0.447 1.00 0.000 22 LYS A N 4
ATOM 1833 C CA . LYS A 1 22 ? 17.268 5.424 -0.178 1.00 0.000 22 LYS A CA 4
ATOM 1834 C C . LYS A 1 22 ? 16.666 5.591 -1.570 1.00 0.000 22 LYS A C 4
ATOM 1835 O O . LYS A 1 22 ? 17.275 5.211 -2.571 1.00 0.000 22 LYS A O 4
ATOM 1854 N N . CYS A 1 23 ? 15.468 6.163 -1.627 1.00 0.000 23 CYS A N 4
ATOM 1855 C CA . CYS A 1 23 ? 14.784 6.381 -2.895 1.00 0.000 23 CYS A CA 4
ATOM 1856 C C . CYS A 1 23 ? 14.813 7.857 -3.282 1.00 0.000 23 CYS A C 4
ATOM 1857 O O . CYS A 1 23 ? 15.244 8.705 -2.502 1.00 0.000 23 CYS A O 4
ATOM 1864 N N . GLY A 1 24 ? 14.351 8.155 -4.492 1.00 0.000 24 GLY A N 4
ATOM 1865 C CA . GLY A 1 24 ? 14.333 9.529 -4.962 1.00 0.000 24 GLY A CA 4
ATOM 1866 C C . GLY A 1 24 ? 14.290 9.624 -6.474 1.00 0.000 24 GLY A C 4
ATOM 1867 O O . GLY A 1 24 ? 14.523 8.637 -7.173 1.00 0.000 24 GLY A O 4
ATOM 1871 N N . CYS A 1 25 ? 13.990 10.814 -6.982 1.00 0.000 25 CYS A N 4
ATOM 1872 C CA . CYS A 1 25 ? 13.914 11.035 -8.421 1.00 0.000 25 CYS A CA 4
ATOM 1873 C C . CYS A 1 25 ? 15.269 11.463 -8.978 1.00 0.000 25 CYS A C 4
ATOM 1874 O O . CYS A 1 25 ? 15.927 12.346 -8.427 1.00 0.000 25 CYS A O 4
ATOM 1881 N N . ARG A 1 26 ? 15.679 10.832 -10.073 1.00 0.000 26 ARG A N 4
ATOM 1882 C CA . ARG A 1 26 ? 16.955 11.147 -10.703 1.00 0.000 26 ARG A CA 4
ATOM 1883 C C . ARG A 1 26 ? 16.757 11.547 -12.162 1.00 0.000 26 ARG A C 4
ATOM 1884 O O . ARG A 1 26 ? 15.875 11.0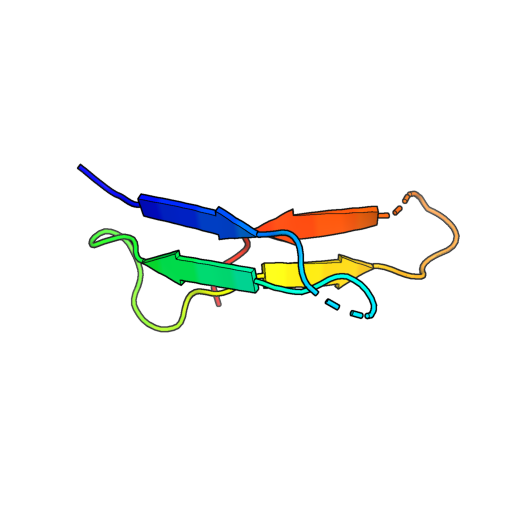26 -12.845 1.00 0.000 26 ARG A O 4
ATOM 1905 N N . TYR A 1 27 ? 17.582 12.476 -12.633 1.00 0.000 27 TYR A N 4
ATOM 1906 C CA . TYR A 1 27 ? 17.495 12.949 -14.009 1.00 0.000 27 TYR A CA 4
ATOM 1907 C C . TYR A 1 27 ? 18.605 12.345 -14.864 1.00 0.000 27 TYR A C 4
ATOM 1908 O O . TYR A 1 27 ? 19.784 12.435 -14.524 1.00 0.000 27 TYR A O 4
ATOM 1926 N N . ASN A 1 28 ? 18.218 11.729 -15.976 1.00 0.000 28 ASN A N 4
ATOM 1927 C CA . ASN A 1 28 ? 19.179 11.109 -16.881 1.00 0.000 28 ASN A CA 4
ATOM 1928 C C . ASN A 1 28 ? 19.541 12.056 -18.021 1.00 0.000 28 ASN A C 4
ATOM 1929 O O . ASN A 1 28 ? 18.665 12.595 -18.697 1.00 0.000 28 ASN A O 4
ATOM 1940 N N . VAL A 1 29 ? 20.839 12.252 -18.230 1.00 0.000 29 VAL A N 4
ATOM 1941 C CA . VAL A 1 29 ? 21.319 13.132 -19.289 1.00 0.000 29 VAL A CA 4
ATOM 1942 C C . VAL A 1 29 ? 22.311 12.411 -20.195 1.00 0.000 29 VAL A C 4
ATOM 1943 O O . VAL A 1 29 ? 23.256 13.014 -20.703 1.00 0.000 29 VAL A O 4
ATOM 1956 N N . HIS A 1 30 ? 22.089 11.115 -20.394 1.00 0.000 30 HIS A N 4
ATOM 1957 C CA . HIS A 1 30 ? 22.963 10.311 -21.241 1.00 0.000 30 HIS A CA 4
ATOM 1958 C C . HIS A 1 30 ? 22.441 10.267 -22.674 1.00 0.000 30 HIS A C 4
ATOM 1959 O O . HIS A 1 30 ? 21.275 10.553 -22.945 1.00 0.000 30 HIS A O 4
ATOM 1973 N N . PRO A 1 31 ? 23.324 9.902 -23.615 1.00 0.000 31 PRO A N 4
ATOM 1974 C CA . PRO A 1 31 ? 22.975 9.812 -25.036 1.00 0.000 31 PRO A CA 4
ATOM 1975 C C . PRO A 1 31 ? 22.033 8.650 -25.329 1.00 0.000 31 PRO A C 4
ATOM 1976 O O . PRO A 1 31 ? 21.187 8.733 -26.220 1.00 0.000 31 PRO A O 4
ATOM 1987 N N . SER A 1 32 ? 22.184 7.566 -24.574 1.00 0.000 32 SER A N 4
ATOM 1988 C CA . SER A 1 32 ? 21.349 6.385 -24.756 1.00 0.000 32 SER A CA 4
ATOM 1989 C C . SER A 1 32 ? 20.012 6.550 -24.039 1.00 0.000 32 SER A C 4
ATOM 1990 O O . SER A 1 32 ? 19.642 5.733 -23.197 1.00 0.000 32 SER A O 4
ATOM 1998 N N . GLY A 1 33 ? 19.291 7.614 -24.381 1.00 0.000 33 GLY A N 4
ATOM 1999 C CA . GLY A 1 33 ? 18.004 7.868 -23.761 1.00 0.000 33 GLY A CA 4
ATOM 2000 C C . GLY A 1 33 ? 18.115 8.751 -22.534 1.00 0.000 33 GLY A C 4
ATOM 2001 O O . GLY A 1 33 ? 18.784 8.396 -21.565 1.00 0.000 33 GLY A O 4
ATOM 2029 N N . GLY A 1 35 ? 16.061 11.509 -19.601 1.00 0.000 35 GLY A N 4
ATOM 2030 C CA . GLY A 1 35 ? 14.804 11.702 -18.902 1.00 0.000 35 GLY A CA 4
ATOM 2031 C C . GLY A 1 35 ? 14.930 11.481 -17.408 1.00 0.000 35 GLY A C 4
ATOM 2032 O O . GLY A 1 35 ? 15.831 10.776 -16.951 1.00 0.000 35 GLY A O 4
ATOM 2036 N N . CYS A 1 36 ? 14.026 12.084 -16.644 1.00 0.000 36 CYS A N 4
ATOM 2037 C CA . CYS A 1 36 ? 14.040 11.951 -15.192 1.00 0.000 36 CYS A CA 4
ATOM 2038 C C . CYS A 1 36 ? 12.900 11.056 -14.717 1.00 0.000 36 CYS A C 4
ATOM 2039 O O . CYS A 1 36 ? 11.810 11.065 -15.287 1.00 0.000 36 CYS A O 4
ATOM 2046 N N . GLY A 1 37 ? 13.160 10.282 -13.667 1.00 0.000 37 GLY A N 4
ATOM 2047 C CA . GLY A 1 37 ? 12.146 9.392 -13.132 1.00 0.000 37 GLY A CA 4
ATOM 2048 C C . GLY A 1 37 ? 12.423 8.995 -11.695 1.00 0.000 37 GLY A C 4
ATOM 2049 O O . GLY A 1 37 ? 13.378 9.474 -11.084 1.00 0.000 37 GLY A O 4
ATOM 2053 N N . CYS A 1 38 ? 11.584 8.119 -11.153 1.00 0.000 38 CYS A N 4
ATOM 2054 C CA . CYS A 1 38 ? 11.740 7.660 -9.778 1.00 0.000 38 CYS A CA 4
ATOM 2055 C C . CYS A 1 38 ? 12.565 6.377 -9.724 1.00 0.000 38 CYS A C 4
ATOM 2056 O O . CYS A 1 38 ? 12.197 5.364 -10.317 1.00 0.000 38 CYS A O 4
ATOM 2063 N N . ALA A 1 39 ? 13.684 6.430 -9.008 1.00 0.000 39 ALA A N 4
ATOM 2064 C CA . ALA A 1 39 ? 14.560 5.273 -8.874 1.00 0.000 39 ALA A CA 4
ATOM 2065 C C . ALA A 1 39 ? 15.292 5.291 -7.536 1.00 0.000 39 ALA A C 4
ATOM 2066 O O . ALA A 1 39 ? 15.737 6.343 -7.074 1.00 0.000 39 ALA A O 4
ATOM 2073 N N . CYS A 1 40 ? 15.414 4.122 -6.918 1.00 0.000 40 CYS A N 4
ATOM 2074 C CA . CYS A 1 40 ? 16.091 4.002 -5.632 1.00 0.000 40 CYS A CA 4
ATOM 2075 C C . CYS A 1 40 ? 17.468 3.367 -5.800 1.00 0.000 40 CYS A C 4
ATOM 2076 O O . CYS A 1 40 ? 17.758 2.749 -6.824 1.00 0.000 40 CYS A O 4
ATOM 2083 N N . SER A 1 41 ? 18.313 3.524 -4.786 1.00 0.000 41 SER A N 4
ATOM 2084 C CA . SER A 1 41 ? 19.661 2.969 -4.821 1.00 0.000 41 SER A CA 4
ATOM 2085 C C . SER A 1 41 ? 19.680 1.551 -4.260 1.00 0.000 41 SER A C 4
ATOM 2086 O O . SER A 1 41 ? 19.506 1.345 -3.059 1.00 0.000 41 SER A O 4
ATOM 2097 N N . GLY A 1 1 ? 2.387 -0.032 -0.015 1.00 0.000 1 GLY A N 5
ATOM 2098 C CA . GLY A 1 1 ? 2.573 0.443 -1.374 1.00 0.000 1 GLY A CA 5
ATOM 2099 C C . GLY A 1 1 ? 3.626 1.530 -1.469 1.00 0.000 1 GLY A C 5
ATOM 2100 O O . GLY A 1 1 ? 3.709 2.402 -0.604 1.00 0.000 1 GLY A O 5
ATOM 2104 N N . CYS A 1 2 ? 4.434 1.477 -2.523 1.00 0.000 2 CYS A N 5
ATOM 2105 C CA . CYS A 1 2 ? 5.489 2.463 -2.728 1.00 0.000 2 CYS A CA 5
ATOM 2106 C C . CYS A 1 2 ? 4.902 3.864 -2.879 1.00 0.000 2 CYS A C 5
ATOM 2107 O O . CYS A 1 2 ? 3.692 4.058 -2.765 1.00 0.000 2 CYS A O 5
ATOM 2114 N N . THR A 1 3 ? 5.769 4.837 -3.138 1.00 0.000 3 THR A N 5
ATOM 2115 C CA . THR A 1 3 ? 5.339 6.220 -3.305 1.00 0.000 3 THR A CA 5
ATOM 2116 C C . THR A 1 3 ? 6.294 6.987 -4.212 1.00 0.000 3 THR A C 5
ATOM 2117 O O . THR A 1 3 ? 7.511 6.937 -4.033 1.00 0.000 3 THR A O 5
ATOM 2128 N N . ARG A 1 4 ? 5.734 7.698 -5.186 1.00 0.000 4 ARG A N 5
ATOM 2129 C CA . ARG A 1 4 ? 6.537 8.476 -6.122 1.00 0.000 4 ARG A CA 5
ATOM 2130 C C . ARG A 1 4 ? 5.844 9.790 -6.470 1.00 0.000 4 ARG A C 5
ATOM 2131 O O . ARG A 1 4 ? 4.729 9.799 -6.992 1.00 0.000 4 ARG A O 5
ATOM 2152 N N . THR A 1 5 ? 6.513 10.901 -6.177 1.00 0.000 5 THR A N 5
ATOM 2153 C CA . THR A 1 5 ? 5.962 12.221 -6.456 1.00 0.000 5 THR A CA 5
ATOM 2154 C C . THR A 1 5 ? 7.055 13.193 -6.888 1.00 0.000 5 THR A C 5
ATOM 2155 O O . THR A 1 5 ? 8.125 13.249 -6.281 1.00 0.000 5 THR A O 5
ATOM 2166 N N . CYS A 1 6 ? 6.779 13.958 -7.939 1.00 0.000 6 CYS A N 5
ATOM 2167 C CA . CYS A 1 6 ? 7.738 14.928 -8.452 1.00 0.000 6 CYS A CA 5
ATOM 2168 C C . CYS A 1 6 ? 7.027 16.179 -8.960 1.00 0.000 6 CYS A C 5
ATOM 2169 O O . CYS A 1 6 ? 5.813 16.179 -9.157 1.00 0.000 6 CYS A O 5
ATOM 2176 N N . GLY A 1 7 ? 7.794 17.245 -9.171 1.00 0.000 7 GLY A N 5
ATOM 2177 C CA . GLY A 1 7 ? 7.221 18.487 -9.654 1.00 0.000 7 GLY A CA 5
ATOM 2178 C C . GLY A 1 7 ? 8.215 19.632 -9.633 1.00 0.000 7 GLY A C 5
ATOM 2179 O O . GLY A 1 7 ? 7.849 20.776 -9.370 1.00 0.000 7 GLY A O 5
ATOM 2183 N N . GLY A 1 8 ? 9.478 19.321 -9.908 1.00 0.000 8 GLY A N 5
ATOM 2184 C CA . GLY A 1 8 ? 10.509 20.343 -9.912 1.00 0.000 8 GLY A CA 5
ATOM 2185 C C . GLY A 1 8 ? 10.888 20.780 -11.314 1.00 0.000 8 GLY A C 5
ATOM 2186 O O . GLY A 1 8 ? 10.236 20.401 -12.286 1.00 0.000 8 GLY A O 5
ATOM 2205 N N . LYS A 1 10 ? 14.211 20.491 -13.217 1.00 0.000 10 LYS A N 5
ATOM 2206 C CA . LYS A 1 10 ? 14.891 19.423 -13.940 1.00 0.000 10 LYS A CA 5
ATOM 2207 C C . LYS A 1 10 ? 14.400 18.054 -13.478 1.00 0.000 10 LYS A C 5
ATOM 2208 O O . LYS A 1 10 ? 15.197 17.185 -13.123 1.00 0.000 10 LYS A O 5
ATOM 2227 N N . CYS A 1 11 ? 13.084 17.869 -13.486 1.00 0.000 11 CYS A N 5
ATOM 2228 C CA . CYS A 1 11 ? 12.487 16.607 -13.069 1.00 0.000 11 CYS A CA 5
ATOM 2229 C C . CYS A 1 11 ? 13.041 16.163 -11.718 1.00 0.000 11 CYS A C 5
ATOM 2230 O O . CYS A 1 11 ? 13.956 15.341 -11.649 1.00 0.000 11 CYS A O 5
ATOM 2237 N N . THR A 1 12 ? 12.480 16.712 -10.645 1.00 0.000 12 THR A N 5
ATOM 2238 C CA . THR A 1 12 ? 12.917 16.374 -9.297 1.00 0.000 12 THR A CA 5
ATOM 2239 C C . THR A 1 12 ? 11.730 16.042 -8.400 1.00 0.000 12 THR A C 5
ATOM 2240 O O . THR A 1 12 ? 10.606 16.470 -8.659 1.00 0.000 12 THR A O 5
ATOM 2251 N N . GLY A 1 13 ? 11.987 15.276 -7.344 1.00 0.000 13 GLY A N 5
ATOM 2252 C CA . GLY A 1 13 ? 10.928 14.901 -6.425 1.00 0.000 13 GLY A CA 5
ATOM 2253 C C . GLY A 1 13 ? 11.387 13.888 -5.394 1.00 0.000 13 GLY A C 5
ATOM 2254 O O . GLY A 1 13 ? 12.585 13.646 -5.241 1.00 0.000 13 GLY A O 5
ATOM 2258 N N . THR A 1 14 ? 10.433 13.295 -4.683 1.00 0.000 14 THR A N 5
ATOM 2259 C CA . THR A 1 14 ? 10.746 12.306 -3.660 1.00 0.000 14 THR A CA 5
ATOM 2260 C C . THR A 1 14 ? 10.047 10.981 -3.944 1.00 0.000 14 THR A C 5
ATOM 2261 O O . THR A 1 14 ? 8.939 10.955 -4.480 1.00 0.000 14 THR A O 5
ATOM 2272 N N . CYS A 1 15 ? 10.700 9.883 -3.580 1.00 0.000 15 CYS A N 5
ATOM 2273 C CA . CYS A 1 15 ? 10.142 8.554 -3.796 1.00 0.000 15 CYS A CA 5
ATOM 2274 C C . CYS A 1 15 ? 10.548 7.605 -2.671 1.00 0.000 15 CYS A C 5
ATOM 2275 O O . CYS A 1 15 ? 11.642 7.711 -2.118 1.00 0.000 15 CYS A O 5
ATOM 2282 N N . THR A 1 16 ? 9.657 6.675 -2.339 1.00 0.000 16 THR A N 5
ATOM 2283 C CA . THR A 1 16 ? 9.921 5.708 -1.281 1.00 0.000 16 THR A CA 5
ATOM 2284 C C . THR A 1 16 ? 9.311 4.351 -1.613 1.00 0.000 16 THR A C 5
ATOM 2285 O O . THR A 1 16 ? 8.103 4.236 -1.824 1.00 0.000 16 THR A O 5
ATOM 2296 N N . CYS A 1 17 ? 10.153 3.324 -1.656 1.00 0.000 17 CYS A N 5
ATOM 2297 C CA . CYS A 1 17 ? 9.697 1.973 -1.961 1.00 0.000 17 CYS A CA 5
ATOM 2298 C C . CYS A 1 17 ? 10.277 0.966 -0.972 1.00 0.000 17 CYS A C 5
ATOM 2299 O O . CYS A 1 17 ? 11.494 0.864 -0.814 1.00 0.000 17 CYS A O 5
ATOM 2306 N N . THR A 1 18 ? 9.397 0.224 -0.307 1.00 0.000 18 THR A N 5
ATOM 2307 C CA . THR A 1 18 ? 9.820 -0.774 0.667 1.00 0.000 18 THR A CA 5
ATOM 2308 C C . THR A 1 18 ? 10.864 -1.713 0.075 1.00 0.000 18 THR A C 5
ATOM 2309 O O . THR A 1 18 ? 11.779 -2.156 0.767 1.00 0.000 18 THR A O 5
ATOM 2320 N N . ASN A 1 19 ? 10.720 -2.013 -1.212 1.00 0.000 19 ASN A N 5
ATOM 2321 C CA . ASN A 1 19 ? 11.652 -2.901 -1.899 1.00 0.000 19 ASN A CA 5
ATOM 2322 C C . ASN A 1 19 ? 13.093 -2.447 -1.685 1.00 0.000 19 ASN A C 5
ATOM 2323 O O . ASN A 1 19 ? 14.001 -3.269 -1.563 1.00 0.000 19 ASN A O 5
ATOM 2334 N N . SER A 1 20 ? 13.294 -1.134 -1.642 1.00 0.000 20 SER A N 5
ATOM 2335 C CA . SER A 1 20 ? 14.625 -0.570 -1.446 1.00 0.000 20 SER A CA 5
ATOM 2336 C C . SER A 1 20 ? 14.643 0.378 -0.251 1.00 0.000 20 SER A C 5
ATOM 2337 O O . SER A 1 20 ? 13.684 0.444 0.517 1.00 0.000 20 SER A O 5
ATOM 2345 N N . SER A 1 21 ? 15.742 1.110 -0.102 1.00 0.000 21 SER A N 5
ATOM 2346 C CA . SER A 1 21 ? 15.888 2.052 1.002 1.00 0.000 21 SER A CA 5
ATOM 2347 C C . SER A 1 21 ? 15.975 3.485 0.485 1.00 0.000 21 SER A C 5
ATOM 2348 O O . SER A 1 21 ? 15.050 4.278 0.660 1.00 0.000 21 SER A O 5
ATOM 2356 N N . LYS A 1 22 ? 17.094 3.810 -0.154 1.00 0.000 22 LYS A N 5
ATOM 2357 C CA . LYS A 1 22 ? 17.305 5.146 -0.698 1.00 0.000 22 LYS A CA 5
ATOM 2358 C C . LYS A 1 22 ? 16.632 5.291 -2.059 1.00 0.000 22 LYS A C 5
ATOM 2359 O O . LYS A 1 22 ? 17.134 4.793 -3.068 1.00 0.000 22 LYS A O 5
ATOM 2378 N N . CYS A 1 23 ? 15.494 5.976 -2.081 1.00 0.000 23 CYS A N 5
ATOM 2379 C CA . CYS A 1 23 ? 14.752 6.188 -3.319 1.00 0.000 23 CYS A CA 5
ATOM 2380 C C . CYS A 1 23 ? 14.494 7.674 -3.550 1.00 0.000 23 CYS A C 5
ATOM 2381 O O . CYS A 1 23 ? 14.647 8.491 -2.643 1.00 0.000 23 CYS A O 5
ATOM 2388 N N . GLY A 1 24 ? 14.100 8.017 -4.773 1.00 0.000 24 GLY A N 5
ATOM 2389 C CA . GLY A 1 24 ? 13.826 9.404 -5.103 1.00 0.000 24 GLY A CA 5
ATOM 2390 C C . GLY A 1 24 ? 13.867 9.664 -6.595 1.00 0.000 24 GLY A C 5
ATOM 2391 O O . GLY A 1 24 ? 14.427 8.874 -7.356 1.00 0.000 24 GLY A O 5
ATOM 2395 N N . CYS A 1 25 ? 13.270 10.774 -7.017 1.00 0.000 25 CYS A N 5
ATOM 2396 C CA . CYS A 1 25 ? 13.237 11.136 -8.429 1.00 0.000 25 CYS A CA 5
ATOM 2397 C C . CYS A 1 25 ? 14.651 11.272 -8.988 1.00 0.000 25 CYS A C 5
ATOM 2398 O O . CYS A 1 25 ? 15.505 11.926 -8.390 1.00 0.000 25 CYS A O 5
ATOM 2405 N N . ARG A 1 26 ? 14.888 10.651 -10.139 1.00 0.000 26 ARG A N 5
ATOM 2406 C CA . ARG A 1 26 ? 16.198 10.703 -10.779 1.00 0.000 26 ARG A CA 5
ATOM 2407 C C . ARG A 1 26 ? 16.064 11.009 -12.267 1.00 0.000 26 ARG A C 5
ATOM 2408 O O . ARG A 1 26 ? 15.270 10.384 -12.971 1.00 0.000 26 ARG A O 5
ATOM 2429 N N . TYR A 1 27 ? 16.844 11.975 -12.740 1.00 0.000 27 TYR A N 5
ATOM 2430 C CA . TYR A 1 27 ? 16.810 12.367 -14.144 1.00 0.000 27 TYR A CA 5
ATOM 2431 C C . TYR A 1 27 ? 18.112 11.992 -14.845 1.00 0.000 27 TYR A C 5
ATOM 2432 O O . TYR A 1 27 ? 19.201 12.308 -14.368 1.00 0.000 27 TYR A O 5
ATOM 2450 N N . ASN A 1 28 ? 17.990 11.315 -15.983 1.00 0.000 28 ASN A N 5
ATOM 2451 C CA . ASN A 1 28 ? 19.156 10.896 -16.752 1.00 0.000 28 ASN A CA 5
ATOM 2452 C C . ASN A 1 28 ? 19.393 11.831 -17.934 1.00 0.000 28 ASN A C 5
ATOM 2453 O O . ASN A 1 28 ? 18.515 12.017 -18.777 1.00 0.000 28 ASN A O 5
ATOM 2464 N N . VAL A 1 29 ? 20.585 12.417 -17.989 1.00 0.000 29 VAL A N 5
ATOM 2465 C CA . VAL A 1 29 ? 20.938 13.331 -19.069 1.00 0.000 29 VAL A CA 5
ATOM 2466 C C . VAL A 1 29 ? 22.148 12.823 -19.845 1.00 0.000 29 VAL A C 5
ATOM 2467 O O . VAL A 1 29 ? 22.966 13.609 -20.325 1.00 0.000 29 VAL A O 5
ATOM 2480 N N . HIS A 1 30 ? 22.257 11.504 -19.965 1.00 0.000 30 HIS A N 5
ATOM 2481 C CA . HIS A 1 30 ? 23.368 10.890 -20.684 1.00 0.000 30 HIS A CA 5
ATOM 2482 C C . HIS A 1 30 ? 22.999 10.642 -22.144 1.00 0.000 30 HIS A C 5
ATOM 2483 O O . HIS A 1 30 ? 21.826 10.623 -22.518 1.00 0.000 30 HIS A O 5
ATOM 2497 N N . PRO A 1 31 ? 24.022 10.449 -22.989 1.00 0.000 31 PRO A N 5
ATOM 2498 C CA . PRO A 1 31 ? 23.831 10.199 -24.420 1.00 0.000 31 PRO A CA 5
ATOM 2499 C C . PRO A 1 31 ? 23.218 8.829 -24.693 1.00 0.000 31 PRO A C 5
ATOM 2500 O O . PRO A 1 31 ? 22.473 8.653 -25.656 1.00 0.000 31 PRO A O 5
ATOM 2511 N N . SER A 1 32 ? 23.538 7.863 -23.838 1.00 0.000 32 SER A N 5
ATOM 2512 C CA . SER A 1 32 ? 23.022 6.507 -23.989 1.00 0.000 32 SER A CA 5
ATOM 2513 C C . SER A 1 32 ? 21.607 6.399 -23.429 1.00 0.000 32 SER A C 5
ATOM 2514 O O . SER A 1 32 ? 21.337 5.587 -22.546 1.00 0.000 32 SER A O 5
ATOM 2522 N N . GLY A 1 33 ? 20.706 7.227 -23.950 1.00 0.000 33 GLY A N 5
ATOM 2523 C CA . GLY A 1 33 ? 19.329 7.210 -23.491 1.00 0.000 33 GLY A CA 5
ATOM 2524 C C . GLY A 1 33 ? 19.095 8.150 -22.325 1.00 0.000 33 GLY A C 5
ATOM 2525 O O . GLY A 1 33 ? 19.652 7.960 -21.245 1.00 0.000 33 GLY A O 5
ATOM 2553 N N . GLY A 1 35 ? 16.175 10.578 -19.906 1.00 0.000 35 GLY A N 5
ATOM 2554 C CA . GLY A 1 35 ? 14.809 10.573 -19.418 1.00 0.000 35 GLY A CA 5
ATOM 2555 C C . GLY A 1 35 ? 14.731 10.708 -17.910 1.00 0.000 35 GLY A C 5
ATOM 2556 O O . GLY A 1 35 ? 15.694 10.410 -17.202 1.00 0.000 35 GLY A O 5
ATOM 2560 N N . CYS A 1 36 ? 13.583 11.159 -17.416 1.00 0.000 36 CYS A N 5
ATOM 2561 C CA . CYS A 1 36 ? 13.384 11.335 -15.982 1.00 0.000 36 CYS A CA 5
ATOM 2562 C C . CYS A 1 36 ? 12.383 10.316 -15.444 1.00 0.000 36 CYS A C 5
ATOM 2563 O O . CYS A 1 36 ? 11.387 10.004 -16.095 1.00 0.000 36 CYS A O 5
ATOM 2570 N N . GLY A 1 37 ? 12.655 9.802 -14.248 1.00 0.000 37 GLY A N 5
ATOM 2571 C CA . GLY A 1 37 ? 11.770 8.825 -13.641 1.00 0.000 37 GLY A CA 5
ATOM 2572 C C . GLY A 1 37 ? 12.126 8.540 -12.196 1.00 0.000 37 GLY A C 5
ATOM 2573 O O . GLY A 1 37 ? 13.238 8.829 -11.753 1.00 0.000 37 GLY A O 5
ATOM 2577 N N . CYS A 1 38 ? 11.179 7.972 -11.456 1.00 0.000 38 CYS A N 5
ATOM 2578 C CA . CYS A 1 38 ? 11.395 7.649 -10.051 1.00 0.000 38 CYS A CA 5
ATOM 2579 C C . CYS A 1 38 ? 12.021 6.266 -9.901 1.00 0.000 38 CYS A C 5
ATOM 2580 O O . CYS A 1 38 ? 11.465 5.269 -10.360 1.00 0.000 38 CYS A O 5
ATOM 2587 N N . ALA A 1 39 ? 13.182 6.214 -9.256 1.00 0.000 39 ALA A N 5
ATOM 2588 C CA . ALA A 1 39 ? 13.882 4.954 -9.043 1.00 0.000 39 ALA A CA 5
ATOM 2589 C C . ALA A 1 39 ? 14.699 4.990 -7.756 1.00 0.000 39 ALA A C 5
ATOM 2590 O O . ALA A 1 39 ? 14.849 6.042 -7.133 1.00 0.000 39 ALA A O 5
ATOM 2597 N N . CYS A 1 40 ? 15.225 3.835 -7.362 1.00 0.000 40 CYS A N 5
ATOM 2598 C CA . CYS A 1 40 ? 16.026 3.734 -6.148 1.00 0.000 40 CYS A CA 5
ATOM 2599 C C . CYS A 1 40 ? 17.481 3.417 -6.481 1.00 0.000 40 CYS A C 5
ATOM 2600 O O . CYS A 1 40 ? 17.797 3.000 -7.595 1.00 0.000 40 CYS A O 5
ATOM 2607 N N . SER A 1 41 ? 18.363 3.617 -5.506 1.00 0.000 41 SER A N 5
ATOM 2608 C CA . SER A 1 41 ? 19.785 3.356 -5.697 1.00 0.000 41 SER A CA 5
ATOM 2609 C C . SER A 1 41 ? 20.428 2.880 -4.397 1.00 0.000 41 SER A C 5
ATOM 2610 O O . SER A 1 41 ? 20.822 1.721 -4.275 1.00 0.000 41 SER A O 5
ATOM 2621 N N . GLY A 1 1 ? 1.471 0.590 -1.168 1.00 0.000 1 GLY A N 6
ATOM 2622 C CA . GLY A 1 1 ? 2.824 0.204 -1.523 1.00 0.000 1 GLY A CA 6
ATOM 2623 C C . GLY A 1 1 ? 3.788 1.372 -1.488 1.00 0.000 1 GLY A C 6
ATOM 2624 O O . GLY A 1 1 ? 3.811 2.140 -0.525 1.00 0.000 1 GLY A O 6
ATOM 2628 N N . CYS A 1 2 ? 4.589 1.508 -2.540 1.00 0.000 2 CYS A N 6
ATOM 2629 C CA . CYS A 1 2 ? 5.562 2.590 -2.626 1.00 0.000 2 CYS A CA 6
ATOM 2630 C C . CYS A 1 2 ? 4.864 3.939 -2.780 1.00 0.000 2 CYS A C 6
ATOM 2631 O O . CYS A 1 2 ? 3.643 4.006 -2.926 1.00 0.000 2 CYS A O 6
ATOM 2638 N N . THR A 1 3 ? 5.648 5.012 -2.746 1.00 0.000 3 THR A N 6
ATOM 2639 C CA . THR A 1 3 ? 5.107 6.358 -2.881 1.00 0.000 3 THR A CA 6
ATOM 2640 C C . THR A 1 3 ? 6.073 7.267 -3.632 1.00 0.000 3 THR A C 6
ATOM 2641 O O . THR A 1 3 ? 7.124 7.638 -3.109 1.00 0.000 3 THR A O 6
ATOM 2652 N N . ARG A 1 4 ? 5.711 7.622 -4.860 1.00 0.000 4 ARG A N 6
ATOM 2653 C CA . ARG A 1 4 ? 6.547 8.488 -5.683 1.00 0.000 4 ARG A CA 6
ATOM 2654 C C . ARG A 1 4 ? 5.830 9.797 -5.998 1.00 0.000 4 ARG A C 6
ATOM 2655 O O . ARG A 1 4 ? 4.616 9.819 -6.205 1.00 0.000 4 ARG A O 6
ATOM 2676 N N . THR A 1 5 ? 6.589 10.888 -6.033 1.00 0.000 5 THR A N 6
ATOM 2677 C CA . THR A 1 5 ? 6.027 12.201 -6.321 1.00 0.000 5 THR A CA 6
ATOM 2678 C C . THR A 1 5 ? 7.100 13.161 -6.821 1.00 0.000 5 THR A C 6
ATOM 2679 O O . THR A 1 5 ? 8.195 13.231 -6.262 1.00 0.000 5 THR A O 6
ATOM 2690 N N . CYS A 1 6 ? 6.780 13.901 -7.878 1.00 0.000 6 CYS A N 6
ATOM 2691 C CA . CYS A 1 6 ? 7.716 14.858 -8.455 1.00 0.000 6 CYS A CA 6
ATOM 2692 C C . CYS A 1 6 ? 6.982 16.084 -8.989 1.00 0.000 6 CYS A C 6
ATOM 2693 O O . CYS A 1 6 ? 5.765 16.060 -9.173 1.00 0.000 6 CYS A O 6
ATOM 2700 N N . GLY A 1 7 ? 7.730 17.154 -9.237 1.00 0.000 7 GLY A N 6
ATOM 2701 C CA . GLY A 1 7 ? 7.133 18.374 -9.748 1.00 0.000 7 GLY A CA 6
ATOM 2702 C C . GLY A 1 7 ? 8.097 19.544 -9.726 1.00 0.000 7 GLY A C 6
ATOM 2703 O O . GLY A 1 7 ? 7.699 20.681 -9.476 1.00 0.000 7 GLY A O 6
ATOM 2707 N N . GLY A 1 8 ? 9.370 19.265 -9.988 1.00 0.000 8 GLY A N 6
ATOM 2708 C CA . GLY A 1 8 ? 10.374 20.314 -9.991 1.00 0.000 8 GLY A CA 6
ATOM 2709 C C . GLY A 1 8 ? 10.758 20.745 -11.392 1.00 0.000 8 GLY A C 6
ATOM 2710 O O . GLY A 1 8 ? 10.124 20.345 -12.367 1.00 0.000 8 GLY A O 6
ATOM 2729 N N . LYS A 1 10 ? 14.107 20.504 -13.259 1.00 0.000 10 LYS A N 6
ATOM 2730 C CA . LYS A 1 10 ? 14.815 19.443 -13.965 1.00 0.000 10 LYS A CA 6
ATOM 2731 C C . LYS A 1 10 ? 14.348 18.070 -13.494 1.00 0.000 10 LYS A C 6
ATOM 2732 O O . LYS A 1 10 ? 15.158 17.220 -13.125 1.00 0.000 10 LYS A O 6
ATOM 2751 N N . CYS A 1 11 ? 13.036 17.859 -13.510 1.00 0.000 11 CYS A N 6
ATOM 2752 C CA . CYS A 1 11 ? 12.460 16.589 -13.086 1.00 0.000 11 CYS A CA 6
ATOM 2753 C C . CYS A 1 11 ? 13.012 16.168 -11.727 1.00 0.000 11 CYS A C 6
ATOM 2754 O O . CYS A 1 11 ? 13.933 15.354 -11.643 1.00 0.000 11 CYS A O 6
ATOM 2761 N N . THR A 1 12 ? 12.444 16.728 -10.664 1.00 0.000 12 THR A N 6
ATOM 2762 C CA . THR A 1 12 ? 12.879 16.412 -9.309 1.00 0.000 12 THR A CA 6
ATOM 2763 C C . THR A 1 12 ? 11.694 16.046 -8.422 1.00 0.000 12 THR A C 6
ATOM 2764 O O . THR A 1 12 ? 10.556 16.415 -8.707 1.00 0.000 12 THR A O 6
ATOM 2775 N N . GLY A 1 13 ? 11.970 15.317 -7.345 1.00 0.000 13 GLY A N 6
ATOM 2776 C CA . GLY A 1 13 ? 10.916 14.913 -6.433 1.00 0.000 13 GLY A CA 6
ATOM 2777 C C . GLY A 1 13 ? 11.390 13.898 -5.412 1.00 0.000 13 GLY A C 6
ATOM 2778 O O . GLY A 1 13 ? 12.588 13.640 -5.291 1.00 0.000 13 GLY A O 6
ATOM 2782 N N . THR A 1 14 ? 10.448 13.320 -4.673 1.00 0.000 14 THR A N 6
ATOM 2783 C CA . THR A 1 14 ? 10.776 12.330 -3.655 1.00 0.000 14 THR A CA 6
ATOM 2784 C C . THR A 1 14 ? 10.062 11.009 -3.922 1.00 0.000 14 THR A C 6
ATOM 2785 O O . THR A 1 14 ? 8.945 10.989 -4.440 1.00 0.000 14 THR A O 6
ATOM 2796 N N . CYS A 1 15 ? 10.713 9.907 -3.565 1.00 0.000 15 CYS A N 6
ATOM 2797 C CA . CYS A 1 15 ? 10.141 8.582 -3.766 1.00 0.000 15 CYS A CA 6
ATOM 2798 C C . CYS A 1 15 ? 10.555 7.635 -2.643 1.00 0.000 15 CYS A C 6
ATOM 2799 O O . CYS A 1 15 ? 11.656 7.740 -2.101 1.00 0.000 15 CYS A O 6
ATOM 2806 N N . THR A 1 16 ? 9.666 6.708 -2.299 1.00 0.000 16 THR A N 6
ATOM 2807 C CA . THR A 1 16 ? 9.938 5.743 -1.242 1.00 0.000 16 THR A CA 6
ATOM 2808 C C . THR A 1 16 ? 9.322 4.386 -1.564 1.00 0.000 16 THR A C 6
ATOM 2809 O O . THR A 1 16 ? 8.108 4.269 -1.736 1.00 0.000 16 THR A O 6
ATOM 2820 N N . CYS A 1 17 ? 10.165 3.363 -1.643 1.00 0.000 17 CYS A N 6
ATOM 2821 C CA . CYS A 1 17 ? 9.704 2.013 -1.945 1.00 0.000 17 CYS A CA 6
ATOM 2822 C C . CYS A 1 17 ? 10.272 1.008 -0.945 1.00 0.000 17 CYS A C 6
ATOM 2823 O O . CYS A 1 17 ? 11.487 0.900 -0.778 1.00 0.000 17 CYS A O 6
ATOM 2830 N N . THR A 1 18 ? 9.383 0.275 -0.283 1.00 0.000 18 THR A N 6
ATOM 2831 C CA . THR A 1 18 ? 9.793 -0.720 0.700 1.00 0.000 18 THR A CA 6
ATOM 2832 C C . THR A 1 18 ? 10.835 -1.669 0.120 1.00 0.000 18 THR A C 6
ATOM 2833 O O . THR A 1 18 ? 11.744 -2.112 0.821 1.00 0.000 18 THR A O 6
ATOM 2844 N N . ASN A 1 19 ? 10.697 -1.978 -1.166 1.00 0.000 19 ASN A N 6
ATOM 2845 C CA . ASN A 1 19 ? 11.627 -2.876 -1.841 1.00 0.000 19 ASN A CA 6
ATOM 2846 C C . ASN A 1 19 ? 13.069 -2.427 -1.624 1.00 0.000 19 ASN A C 6
ATOM 2847 O O . ASN A 1 19 ? 13.973 -3.252 -1.490 1.00 0.000 19 ASN A O 6
ATOM 2858 N N . SER A 1 20 ? 13.276 -1.114 -1.591 1.00 0.000 20 SER A N 6
ATOM 2859 C CA . SER A 1 20 ? 14.609 -0.555 -1.395 1.00 0.000 20 SER A CA 6
ATOM 2860 C C . SER A 1 20 ? 14.628 0.396 -0.202 1.00 0.000 20 SER A C 6
ATOM 2861 O O . SER A 1 20 ? 13.667 0.468 0.564 1.00 0.000 20 SER A O 6
ATOM 2869 N N . SER A 1 21 ? 15.729 1.125 -0.052 1.00 0.000 21 SER A N 6
ATOM 2870 C CA . SER A 1 21 ? 15.877 2.070 1.049 1.00 0.000 21 SER A CA 6
ATOM 2871 C C . SER A 1 21 ? 15.956 3.502 0.528 1.00 0.000 21 SER A C 6
ATOM 2872 O O . SER A 1 21 ? 15.034 4.295 0.717 1.00 0.000 21 SER A O 6
ATOM 2880 N N . LYS A 1 22 ? 17.065 3.826 -0.127 1.00 0.000 22 LYS A N 6
ATOM 2881 C CA . LYS A 1 22 ? 17.267 5.161 -0.677 1.00 0.000 22 LYS A CA 6
ATOM 2882 C C . LYS A 1 22 ? 16.599 5.295 -2.042 1.00 0.000 22 LYS A C 6
ATOM 2883 O O . LYS A 1 22 ? 17.097 4.776 -3.042 1.00 0.000 22 LYS A O 6
ATOM 2902 N N . CYS A 1 23 ? 15.469 5.994 -2.077 1.00 0.000 23 CYS A N 6
ATOM 2903 C CA . CYS A 1 23 ? 14.733 6.197 -3.318 1.00 0.000 23 CYS A CA 6
ATOM 2904 C C . CYS A 1 23 ? 14.481 7.682 -3.565 1.00 0.000 23 CYS A C 6
ATOM 2905 O O . CYS A 1 23 ? 14.644 8.507 -2.667 1.00 0.000 23 CYS A O 6
ATOM 2912 N N . GLY A 1 24 ? 14.081 8.014 -4.789 1.00 0.000 24 GLY A N 6
ATOM 2913 C CA . GLY A 1 24 ? 13.812 9.398 -5.131 1.00 0.000 24 GLY A CA 6
ATOM 2914 C C . GLY A 1 24 ? 13.858 9.644 -6.626 1.00 0.000 24 GLY A C 6
ATOM 2915 O O . GLY A 1 24 ? 14.404 8.838 -7.380 1.00 0.000 24 GLY A O 6
ATOM 2919 N N . CYS A 1 25 ? 13.282 10.761 -7.058 1.00 0.000 25 CYS A N 6
ATOM 2920 C CA . CYS A 1 25 ? 13.256 11.111 -8.473 1.00 0.000 25 CYS A CA 6
ATOM 2921 C C . CYS A 1 25 ? 14.673 11.239 -9.027 1.00 0.000 25 CYS A C 6
ATOM 2922 O O . CYS A 1 25 ? 15.531 11.883 -8.423 1.00 0.000 25 CYS A O 6
ATOM 2929 N N . ARG A 1 26 ? 14.909 10.622 -10.180 1.00 0.000 26 ARG A N 6
ATOM 2930 C CA . ARG A 1 26 ? 16.220 10.665 -10.815 1.00 0.000 26 ARG A CA 6
ATOM 2931 C C . ARG A 1 26 ? 16.094 10.980 -12.303 1.00 0.000 26 ARG A C 6
ATOM 2932 O O . ARG A 1 26 ? 15.309 10.354 -13.016 1.00 0.000 26 ARG A O 6
ATOM 2953 N N . TYR A 1 27 ? 16.870 11.955 -12.764 1.00 0.000 27 TYR A N 6
ATOM 2954 C CA . TYR A 1 27 ? 16.843 12.355 -14.166 1.00 0.000 27 TYR A CA 6
ATOM 2955 C C . TYR A 1 27 ? 18.152 11.993 -14.861 1.00 0.000 27 TYR A C 6
ATOM 2956 O O . TYR A 1 27 ? 19.235 12.321 -14.380 1.00 0.000 27 TYR A O 6
ATOM 2974 N N . ASN A 1 28 ? 18.041 11.314 -15.998 1.00 0.000 28 ASN A N 6
ATOM 2975 C CA . ASN A 1 28 ? 19.215 10.906 -16.762 1.00 0.000 28 ASN A CA 6
ATOM 2976 C C . ASN A 1 28 ? 19.446 11.841 -17.946 1.00 0.000 28 ASN A C 6
ATOM 2977 O O . ASN A 1 28 ? 18.572 12.010 -18.796 1.00 0.000 28 ASN A O 6
ATOM 2988 N N . VAL A 1 29 ? 20.629 12.445 -17.994 1.00 0.000 29 VAL A N 6
ATOM 2989 C CA . VAL A 1 29 ? 20.976 13.361 -19.074 1.00 0.000 29 VAL A CA 6
ATOM 2990 C C . VAL A 1 29 ? 22.187 12.859 -19.852 1.00 0.000 29 VAL A C 6
ATOM 2991 O O . VAL A 1 29 ? 22.999 13.649 -20.334 1.00 0.000 29 VAL A O 6
ATOM 3004 N N . HIS A 1 30 ? 22.301 11.540 -19.973 1.00 0.000 30 HIS A N 6
ATOM 3005 C CA . HIS A 1 30 ? 23.414 10.932 -20.694 1.00 0.000 30 HIS A CA 6
ATOM 3006 C C . HIS A 1 30 ? 23.045 10.688 -22.154 1.00 0.000 30 HIS A C 6
ATOM 3007 O O . HIS A 1 30 ? 21.873 10.666 -22.529 1.00 0.000 30 HIS A O 6
ATOM 3021 N N . PRO A 1 31 ? 24.069 10.500 -23.000 1.00 0.000 31 PRO A N 6
ATOM 3022 C CA . PRO A 1 31 ? 23.878 10.255 -24.433 1.00 0.000 31 PRO A CA 6
ATOM 3023 C C . PRO A 1 31 ? 23.270 8.884 -24.710 1.00 0.000 31 PRO A C 6
ATOM 3024 O O . PRO A 1 31 ? 22.525 8.708 -25.674 1.00 0.000 31 PRO A O 6
ATOM 3035 N N . SER A 1 32 ? 23.593 7.916 -23.858 1.00 0.000 32 SER A N 6
ATOM 3036 C CA . SER A 1 32 ? 23.081 6.559 -24.013 1.00 0.000 32 SER A CA 6
ATOM 3037 C C . SER A 1 32 ? 21.665 6.445 -23.454 1.00 0.000 32 SER A C 6
ATOM 3038 O O . SER A 1 32 ? 21.397 5.629 -22.574 1.00 0.000 32 SER A O 6
ATOM 3046 N N . GLY A 1 33 ? 20.762 7.271 -23.974 1.00 0.000 33 GLY A N 6
ATOM 3047 C CA . GLY A 1 33 ? 19.385 7.248 -23.517 1.00 0.000 33 GLY A CA 6
ATOM 3048 C C . GLY A 1 33 ? 19.147 8.185 -22.349 1.00 0.000 33 GLY A C 6
ATOM 3049 O O . GLY A 1 33 ? 19.704 7.994 -21.269 1.00 0.000 33 GLY A O 6
ATOM 3077 N N . GLY A 1 35 ? 16.217 10.595 -19.925 1.00 0.000 35 GLY A N 6
ATOM 3078 C CA . GLY A 1 35 ? 14.850 10.585 -19.438 1.00 0.000 35 GLY A CA 6
ATOM 3079 C C . GLY A 1 35 ? 14.771 10.712 -17.929 1.00 0.000 35 GLY A C 6
ATOM 3080 O O . GLY A 1 35 ? 15.737 10.422 -17.223 1.00 0.000 35 GLY A O 6
ATOM 3084 N N . CYS A 1 36 ? 13.619 11.150 -17.433 1.00 0.000 36 CYS A N 6
ATOM 3085 C CA . CYS A 1 36 ? 13.417 11.318 -15.999 1.00 0.000 36 CYS A CA 6
ATOM 3086 C C . CYS A 1 36 ? 12.412 10.299 -15.468 1.00 0.000 36 CYS A C 6
ATOM 3087 O O . CYS A 1 36 ? 11.417 9.994 -16.124 1.00 0.000 36 CYS A O 6
ATOM 3094 N N . GLY A 1 37 ? 12.681 9.777 -14.276 1.00 0.000 37 GLY A N 6
ATOM 3095 C CA . GLY A 1 37 ? 11.792 8.799 -13.677 1.00 0.000 37 GLY A CA 6
ATOM 3096 C C . GLY A 1 37 ? 12.139 8.510 -12.230 1.00 0.000 37 GLY A C 6
ATOM 3097 O O . GLY A 1 37 ? 13.250 8.792 -11.781 1.00 0.000 37 GLY A O 6
ATOM 3101 N N . CYS A 1 38 ? 11.185 7.946 -11.496 1.00 0.000 38 CYS A N 6
ATOM 3102 C CA . CYS A 1 38 ? 11.393 7.620 -10.090 1.00 0.000 38 CYS A CA 6
ATOM 3103 C C . CYS A 1 38 ? 12.038 6.245 -9.940 1.00 0.000 38 CYS A C 6
ATOM 3104 O O . CYS A 1 38 ? 11.502 5.242 -10.412 1.00 0.000 38 CYS A O 6
ATOM 3111 N N . ALA A 1 39 ? 13.190 6.206 -9.280 1.00 0.000 39 ALA A N 6
ATOM 3112 C CA . ALA A 1 39 ? 13.906 4.955 -9.065 1.00 0.000 39 ALA A CA 6
ATOM 3113 C C . ALA A 1 39 ? 14.704 4.995 -7.766 1.00 0.000 39 ALA A C 6
ATOM 3114 O O . ALA A 1 39 ? 14.831 6.044 -7.135 1.00 0.000 39 ALA A O 6
ATOM 3121 N N . CYS A 1 40 ? 15.240 3.845 -7.371 1.00 0.000 40 CYS A N 6
ATOM 3122 C CA . CYS A 1 40 ? 16.025 3.747 -6.147 1.00 0.000 40 CYS A CA 6
ATOM 3123 C C . CYS A 1 40 ? 17.483 3.423 -6.459 1.00 0.000 40 CYS A C 6
ATOM 3124 O O . CYS A 1 40 ? 17.816 3.026 -7.576 1.00 0.000 40 CYS A O 6
ATOM 3131 N N . SER A 1 41 ? 18.348 3.596 -5.465 1.00 0.000 41 SER A N 6
ATOM 3132 C CA . SER A 1 41 ? 19.771 3.326 -5.634 1.00 0.000 41 SER A CA 6
ATOM 3133 C C . SER A 1 41 ? 20.401 2.888 -4.316 1.00 0.000 41 SER A C 6
ATOM 3134 O O . SER A 1 41 ? 19.839 3.107 -3.243 1.00 0.000 41 SER A O 6
ATOM 3145 N N . GLY A 1 1 ? 2.217 -0.037 -0.211 1.00 0.000 1 GLY A N 7
ATOM 3146 C CA . GLY A 1 1 ? 2.816 0.224 -1.506 1.00 0.000 1 GLY A CA 7
ATOM 3147 C C . GLY A 1 1 ? 3.777 1.396 -1.476 1.00 0.000 1 GLY A C 7
ATOM 3148 O O . GLY A 1 1 ? 3.795 2.168 -0.516 1.00 0.000 1 GLY A O 7
ATOM 3152 N N . CYS A 1 2 ? 4.578 1.530 -2.527 1.00 0.000 2 CYS A N 7
ATOM 3153 C CA . CYS A 1 2 ? 5.548 2.614 -2.616 1.00 0.000 2 CYS A CA 7
ATOM 3154 C C . CYS A 1 2 ? 4.847 3.959 -2.781 1.00 0.000 2 CYS A C 7
ATOM 3155 O O . CYS A 1 2 ? 3.626 4.022 -2.932 1.00 0.000 2 CYS A O 7
ATOM 3162 N N . THR A 1 3 ? 5.627 5.035 -2.750 1.00 0.000 3 THR A N 7
ATOM 3163 C CA . THR A 1 3 ? 5.082 6.379 -2.894 1.00 0.000 3 THR A CA 7
ATOM 3164 C C . THR A 1 3 ? 6.049 7.287 -3.644 1.00 0.000 3 THR A C 7
ATOM 3165 O O . THR A 1 3 ? 7.098 7.661 -3.119 1.00 0.000 3 THR A O 7
ATOM 3176 N N . ARG A 1 4 ? 5.690 7.639 -4.875 1.00 0.000 4 ARG A N 7
ATOM 3177 C CA . ARG A 1 4 ? 6.527 8.504 -5.697 1.00 0.000 4 ARG A CA 7
ATOM 3178 C C . ARG A 1 4 ? 5.808 9.811 -6.020 1.00 0.000 4 ARG A C 7
ATOM 3179 O O . ARG A 1 4 ? 4.595 9.829 -6.232 1.00 0.000 4 ARG A O 7
ATOM 3200 N N . THR A 1 5 ? 6.564 10.904 -6.055 1.00 0.000 5 THR A N 7
ATOM 3201 C CA . THR A 1 5 ? 5.999 12.215 -6.349 1.00 0.000 5 THR A CA 7
ATOM 3202 C C . THR A 1 5 ? 7.072 13.176 -6.849 1.00 0.000 5 THR A C 7
ATOM 3203 O O . THR A 1 5 ? 8.164 13.251 -6.285 1.00 0.000 5 THR A O 7
ATOM 3214 N N . CYS A 1 6 ? 6.754 13.910 -7.909 1.00 0.000 6 CYS A N 7
ATOM 3215 C CA . CYS A 1 6 ? 7.691 14.868 -8.485 1.00 0.000 6 CYS A CA 7
ATOM 3216 C C . CYS A 1 6 ? 6.955 16.090 -9.027 1.00 0.000 6 CYS A C 7
ATOM 3217 O O . CYS A 1 6 ? 5.740 16.063 -9.216 1.00 0.000 6 CYS A O 7
ATOM 3224 N N . GLY A 1 7 ? 7.702 17.162 -9.275 1.00 0.000 7 GLY A N 7
ATOM 3225 C CA . GLY A 1 7 ? 7.104 18.379 -9.793 1.00 0.000 7 GLY A CA 7
ATOM 3226 C C . GLY A 1 7 ? 8.064 19.551 -9.772 1.00 0.000 7 GLY A C 7
ATOM 3227 O O . GLY A 1 7 ? 7.662 20.688 -9.527 1.00 0.000 7 GLY A O 7
ATOM 3231 N N . GLY A 1 8 ? 9.340 19.274 -10.028 1.00 0.000 8 GLY A N 7
ATOM 3232 C CA . GLY A 1 8 ? 10.341 20.325 -10.030 1.00 0.000 8 GLY A CA 7
ATOM 3233 C C . GLY A 1 8 ? 10.729 20.752 -11.432 1.00 0.000 8 GLY A C 7
ATOM 3234 O O . GLY A 1 8 ? 10.100 20.347 -12.408 1.00 0.000 8 GLY A O 7
ATOM 3253 N N . LYS A 1 10 ? 14.085 20.515 -13.285 1.00 0.000 10 LYS A N 7
ATOM 3254 C CA . LYS A 1 10 ? 14.799 19.453 -13.985 1.00 0.000 10 LYS A CA 7
ATOM 3255 C C . LYS A 1 10 ? 14.333 18.080 -13.511 1.00 0.000 10 LYS A C 7
ATOM 3256 O O . LYS A 1 10 ? 15.145 17.233 -13.135 1.00 0.000 10 LYS A O 7
ATOM 3275 N N . CYS A 1 11 ? 13.022 17.865 -13.532 1.00 0.000 11 CYS A N 7
ATOM 3276 C CA . CYS A 1 11 ? 12.448 16.595 -13.106 1.00 0.000 11 CYS A CA 7
ATOM 3277 C C . CYS A 1 11 ? 12.996 16.180 -11.743 1.00 0.000 11 CYS A C 7
ATOM 3278 O O . CYS A 1 11 ? 13.919 15.369 -11.653 1.00 0.000 11 CYS A O 7
ATOM 3285 N N . THR A 1 12 ? 12.421 16.741 -10.684 1.00 0.000 12 THR A N 7
ATOM 3286 C CA . THR A 1 12 ? 12.852 16.431 -9.327 1.00 0.000 12 THR A CA 7
ATOM 3287 C C . THR A 1 12 ? 11.665 16.064 -8.444 1.00 0.000 12 THR A C 7
ATOM 3288 O O . THR A 1 12 ? 10.527 16.429 -8.734 1.00 0.000 12 THR A O 7
ATOM 3299 N N . GLY A 1 13 ? 11.939 15.339 -7.363 1.00 0.000 13 GLY A N 7
ATOM 3300 C CA . GLY A 1 13 ? 10.883 14.935 -6.454 1.00 0.000 13 GLY A CA 7
ATOM 3301 C C . GLY A 1 13 ? 11.356 13.925 -5.427 1.00 0.000 13 GLY A C 7
ATOM 3302 O O . GLY A 1 13 ? 12.554 13.671 -5.301 1.00 0.000 13 GLY A O 7
ATOM 3306 N N . THR A 1 14 ? 10.413 13.347 -4.690 1.00 0.000 14 THR A N 7
ATOM 3307 C CA . THR A 1 14 ? 10.740 12.361 -3.667 1.00 0.000 14 THR A CA 7
ATOM 3308 C C . THR A 1 14 ? 10.031 11.038 -3.933 1.00 0.000 14 THR A C 7
ATOM 3309 O O . THR A 1 14 ? 8.916 11.013 -4.455 1.00 0.000 14 THR A O 7
ATOM 3320 N N . CYS A 1 15 ? 10.684 9.939 -3.569 1.00 0.000 15 CYS A N 7
ATOM 3321 C CA . CYS A 1 15 ? 10.117 8.611 -3.768 1.00 0.000 15 CYS A CA 7
ATOM 3322 C C . CYS A 1 15 ? 10.530 7.669 -2.641 1.00 0.000 15 CYS A C 7
ATOM 3323 O O . CYS A 1 15 ? 11.628 7.779 -2.095 1.00 0.000 15 CYS A O 7
ATOM 3330 N N . THR A 1 16 ? 9.642 6.741 -2.297 1.00 0.000 16 THR A N 7
ATOM 3331 C CA . THR A 1 16 ? 9.913 5.780 -1.236 1.00 0.000 16 THR A CA 7
ATOM 3332 C C . THR A 1 16 ? 9.302 4.420 -1.556 1.00 0.000 16 THR A C 7
ATOM 3333 O O . THR A 1 16 ? 8.089 4.299 -1.731 1.00 0.000 16 THR A O 7
ATOM 3344 N N . CYS A 1 17 ? 10.149 3.399 -1.630 1.00 0.000 17 CYS A N 7
ATOM 3345 C CA . CYS A 1 17 ? 9.693 2.047 -1.929 1.00 0.000 17 CYS A CA 7
ATOM 3346 C C . CYS A 1 17 ? 10.261 1.047 -0.926 1.00 0.000 17 CYS A C 7
ATOM 3347 O O . CYS A 1 17 ? 11.477 0.943 -0.756 1.00 0.000 17 CYS A O 7
ATOM 3354 N N . THR A 1 18 ? 9.374 0.312 -0.264 1.00 0.000 18 THR A N 7
ATOM 3355 C CA . THR A 1 18 ? 9.785 -0.678 0.723 1.00 0.000 18 THR A CA 7
ATOM 3356 C C . THR A 1 18 ? 10.831 -1.626 0.147 1.00 0.000 18 THR A C 7
ATOM 3357 O O . THR A 1 18 ? 11.740 -2.064 0.851 1.00 0.000 18 THR A O 7
ATOM 3368 N N . ASN A 1 19 ? 10.697 -1.938 -1.138 1.00 0.000 19 ASN A N 7
ATOM 3369 C CA . ASN A 1 19 ? 11.631 -2.834 -1.809 1.00 0.000 19 ASN A CA 7
ATOM 3370 C C . ASN A 1 19 ? 13.072 -2.381 -1.590 1.00 0.000 19 ASN A C 7
ATOM 3371 O O . ASN A 1 19 ? 13.978 -3.203 -1.452 1.00 0.000 19 ASN A O 7
ATOM 3382 N N . SER A 1 20 ? 13.275 -1.068 -1.560 1.00 0.000 20 SER A N 7
ATOM 3383 C CA . SER A 1 20 ? 14.606 -0.505 -1.361 1.00 0.000 20 SER A CA 7
ATOM 3384 C C . SER A 1 20 ? 14.619 0.450 -0.171 1.00 0.000 20 SER A C 7
ATOM 3385 O O . SER A 1 20 ? 13.656 0.522 0.592 1.00 0.000 20 SER A O 7
ATOM 3393 N N . SER A 1 21 ? 15.719 1.181 -0.020 1.00 0.000 21 SER A N 7
ATOM 3394 C CA . SER A 1 21 ? 15.861 2.130 1.079 1.00 0.000 21 SER A CA 7
ATOM 3395 C C . SER A 1 21 ? 15.938 3.560 0.555 1.00 0.000 21 SER A C 7
ATOM 3396 O O . SER A 1 21 ? 15.014 4.352 0.738 1.00 0.000 21 SER A O 7
ATOM 3404 N N . LYS A 1 22 ? 17.049 3.885 -0.098 1.00 0.000 22 LYS A N 7
ATOM 3405 C CA . LYS A 1 22 ? 17.249 5.219 -0.651 1.00 0.000 22 LYS A CA 7
ATOM 3406 C C . LYS A 1 22 ? 16.584 5.348 -2.018 1.00 0.000 22 LYS A C 7
ATOM 3407 O O . LYS A 1 22 ? 17.087 4.830 -3.016 1.00 0.000 22 LYS A O 7
ATOM 3426 N N . CYS A 1 23 ? 15.451 6.042 -2.057 1.00 0.000 23 CYS A N 7
ATOM 3427 C CA . CYS A 1 23 ? 14.717 6.240 -3.301 1.00 0.000 23 CYS A CA 7
ATOM 3428 C C . CYS A 1 23 ? 14.462 7.723 -3.552 1.00 0.000 23 CYS A C 7
ATOM 3429 O O . CYS A 1 23 ? 14.622 8.552 -2.656 1.00 0.000 23 CYS A O 7
ATOM 3436 N N . GLY A 1 24 ? 14.064 8.050 -4.777 1.00 0.000 24 GLY A N 7
ATOM 3437 C CA . GLY A 1 24 ? 13.793 9.433 -5.125 1.00 0.000 24 GLY A CA 7
ATOM 3438 C C . GLY A 1 24 ? 13.846 9.676 -6.620 1.00 0.000 24 GLY A C 7
ATOM 3439 O O . GLY A 1 24 ? 14.405 8.873 -7.368 1.00 0.000 24 GLY A O 7
ATOM 3443 N N . CYS A 1 25 ? 13.263 10.787 -7.058 1.00 0.000 25 CYS A N 7
ATOM 3444 C CA . CYS A 1 25 ? 13.244 11.133 -8.474 1.00 0.000 25 CYS A CA 7
ATOM 3445 C C . CYS A 1 25 ? 14.662 11.259 -9.023 1.00 0.000 25 CYS A C 7
ATOM 3446 O O . CYS A 1 25 ? 15.518 11.904 -8.417 1.00 0.000 25 CYS A O 7
ATOM 3453 N N . ARG A 1 26 ? 14.903 10.638 -10.173 1.00 0.000 26 ARG A N 7
ATOM 3454 C CA . ARG A 1 26 ? 16.217 10.679 -10.803 1.00 0.000 26 ARG A CA 7
ATOM 3455 C C . ARG A 1 26 ? 16.096 10.990 -12.292 1.00 0.000 26 ARG A C 7
ATOM 3456 O O . ARG A 1 26 ? 15.319 10.358 -13.008 1.00 0.000 26 ARG A O 7
ATOM 3477 N N . TYR A 1 27 ? 16.870 11.967 -12.752 1.00 0.000 27 TYR A N 7
ATOM 3478 C CA . TYR A 1 27 ? 16.848 12.364 -14.154 1.00 0.000 27 TYR A CA 7
ATOM 3479 C C . TYR A 1 27 ? 18.161 12.006 -14.843 1.00 0.000 27 TYR A C 7
ATOM 3480 O O . TYR A 1 27 ? 19.241 12.334 -14.353 1.00 0.000 27 TYR A O 7
ATOM 3498 N N . ASN A 1 28 ? 18.060 11.330 -15.983 1.00 0.000 28 ASN A N 7
ATOM 3499 C CA . ASN A 1 28 ? 19.239 10.927 -16.740 1.00 0.000 28 ASN A CA 7
ATOM 3500 C C . ASN A 1 28 ? 19.470 11.860 -17.925 1.00 0.000 28 ASN A C 7
ATOM 3501 O O . ASN A 1 28 ? 18.599 12.022 -18.780 1.00 0.000 28 ASN A O 7
ATOM 3512 N N . VAL A 1 29 ? 20.650 12.470 -17.970 1.00 0.000 29 VAL A N 7
ATOM 3513 C CA . VAL A 1 29 ? 20.997 13.385 -19.051 1.00 0.000 29 VAL A CA 7
ATOM 3514 C C . VAL A 1 29 ? 22.213 12.887 -19.823 1.00 0.000 29 VAL A C 7
ATOM 3515 O O . VAL A 1 29 ? 23.024 13.680 -20.303 1.00 0.000 29 VAL A O 7
ATOM 3528 N N . HIS A 1 30 ? 22.334 11.569 -19.940 1.00 0.000 30 HIS A N 7
ATOM 3529 C CA . HIS A 1 30 ? 23.452 10.964 -20.656 1.00 0.000 30 HIS A CA 7
ATOM 3530 C C . HIS A 1 30 ? 23.090 10.712 -22.116 1.00 0.000 30 HIS A C 7
ATOM 3531 O O . HIS A 1 30 ? 21.918 10.682 -22.494 1.00 0.000 30 HIS A O 7
ATOM 3545 N N . PRO A 1 31 ? 24.117 10.526 -22.958 1.00 0.000 31 PRO A N 7
ATOM 3546 C CA . PRO A 1 31 ? 23.932 10.274 -24.390 1.00 0.000 31 PRO A CA 7
ATOM 3547 C C . PRO A 1 31 ? 23.332 8.898 -24.663 1.00 0.000 31 PRO A C 7
ATOM 3548 O O . PRO A 1 31 ? 22.590 8.715 -25.628 1.00 0.000 31 PRO A O 7
ATOM 3559 N N . SER A 1 32 ? 23.659 7.935 -23.808 1.00 0.000 32 SER A N 7
ATOM 3560 C CA . SER A 1 32 ? 23.155 6.575 -23.959 1.00 0.000 32 SER A CA 7
ATOM 3561 C C . SER A 1 32 ? 21.738 6.456 -23.405 1.00 0.000 32 SER A C 7
ATOM 3562 O O . SER A 1 32 ? 21.472 5.644 -22.520 1.00 0.000 32 SER A O 7
ATOM 3570 N N . GLY A 1 33 ? 20.832 7.273 -23.934 1.00 0.000 33 GLY A N 7
ATOM 3571 C CA . GLY A 1 33 ? 19.454 7.245 -23.481 1.00 0.000 33 GLY A CA 7
ATOM 3572 C C . GLY A 1 33 ? 19.207 8.183 -22.316 1.00 0.000 33 GLY A C 7
ATOM 3573 O O . GLY A 1 33 ? 19.762 7.999 -21.234 1.00 0.000 33 GLY A O 7
ATOM 3601 N N . GLY A 1 35 ? 16.253 10.594 -19.914 1.00 0.000 35 GLY A N 7
ATOM 3602 C CA . GLY A 1 35 ? 14.884 10.578 -19.431 1.00 0.000 35 GLY A CA 7
ATOM 3603 C C . GLY A 1 35 ? 14.800 10.709 -17.924 1.00 0.000 35 GLY A C 7
ATOM 3604 O O . GLY A 1 35 ? 15.765 10.427 -17.213 1.00 0.000 35 GLY A O 7
ATOM 3608 N N . CYS A 1 36 ? 13.643 11.140 -17.433 1.00 0.000 36 CYS A N 7
ATOM 3609 C CA . CYS A 1 36 ? 13.435 11.311 -16.000 1.00 0.000 36 CYS A CA 7
ATOM 3610 C C . CYS A 1 36 ? 12.433 10.290 -15.470 1.00 0.000 36 CYS A C 7
ATOM 3611 O O . CYS A 1 36 ? 11.441 9.979 -16.128 1.00 0.000 36 CYS A O 7
ATOM 3618 N N . GLY A 1 37 ? 12.700 9.772 -14.275 1.00 0.000 37 GLY A N 7
ATOM 3619 C CA . GLY A 1 37 ? 11.813 8.791 -13.676 1.00 0.000 37 GLY A CA 7
ATOM 3620 C C . GLY A 1 37 ? 12.155 8.509 -12.227 1.00 0.000 37 GLY A C 7
ATOM 3621 O O . GLY A 1 37 ? 13.264 8.795 -11.775 1.00 0.000 37 GLY A O 7
ATOM 3625 N N . CYS A 1 38 ? 11.199 7.947 -11.494 1.00 0.000 38 CYS A N 7
ATOM 3626 C CA . CYS A 1 38 ? 11.402 7.628 -10.086 1.00 0.000 38 CYS A CA 7
ATOM 3627 C C . CYS A 1 38 ? 12.050 6.255 -9.928 1.00 0.000 38 CYS A C 7
ATOM 3628 O O . CYS A 1 38 ? 11.519 5.249 -10.397 1.00 0.000 38 CYS A O 7
ATOM 3635 N N . ALA A 1 39 ? 13.200 6.223 -9.263 1.00 0.000 39 ALA A N 7
ATOM 3636 C CA . ALA A 1 39 ? 13.919 4.975 -9.041 1.00 0.000 39 ALA A CA 7
ATOM 3637 C C . ALA A 1 39 ? 14.713 5.023 -7.740 1.00 0.000 39 ALA A C 7
ATOM 3638 O O . ALA A 1 39 ? 14.838 6.076 -7.115 1.00 0.000 39 ALA A O 7
ATOM 3645 N N . CYS A 1 40 ? 15.248 3.875 -7.336 1.00 0.000 40 CYS A N 7
ATOM 3646 C CA . CYS A 1 40 ? 16.029 3.786 -6.108 1.00 0.000 40 CYS A CA 7
ATOM 3647 C C . CYS A 1 40 ? 17.484 3.440 -6.413 1.00 0.000 40 CYS A C 7
ATOM 3648 O O . CYS A 1 40 ? 17.817 3.039 -7.528 1.00 0.000 40 CYS A O 7
ATOM 3655 N N . SER A 1 41 ? 18.346 3.598 -5.414 1.00 0.000 41 SER A N 7
ATOM 3656 C CA . SER A 1 41 ? 19.766 3.307 -5.576 1.00 0.000 41 SER A CA 7
ATOM 3657 C C . SER A 1 41 ? 20.073 1.867 -5.177 1.00 0.000 41 SER A C 7
ATOM 3658 O O . SER A 1 41 ? 19.194 1.137 -4.720 1.00 0.000 41 SER A O 7
ATOM 3669 N N . GLY A 1 1 ? 1.601 0.518 -0.586 1.00 0.000 1 GLY A N 8
ATOM 3670 C CA . GLY A 1 1 ? 2.795 0.246 -1.363 1.00 0.000 1 GLY A CA 8
ATOM 3671 C C . GLY A 1 1 ? 3.757 1.417 -1.377 1.00 0.000 1 GLY A C 8
ATOM 3672 O O . GLY A 1 1 ? 3.786 2.218 -0.442 1.00 0.000 1 GLY A O 8
ATOM 3676 N N . CYS A 1 2 ? 4.549 1.518 -2.440 1.00 0.000 2 CYS A N 8
ATOM 3677 C CA . CYS A 1 2 ? 5.519 2.598 -2.572 1.00 0.000 2 CYS A CA 8
ATOM 3678 C C . CYS A 1 2 ? 4.816 3.943 -2.734 1.00 0.000 2 CYS A C 8
ATOM 3679 O O . CYS A 1 2 ? 3.591 4.008 -2.842 1.00 0.000 2 CYS A O 8
ATOM 3686 N N . THR A 1 3 ? 5.600 5.016 -2.750 1.00 0.000 3 THR A N 8
ATOM 3687 C CA . THR A 1 3 ? 5.055 6.360 -2.898 1.00 0.000 3 THR A CA 8
ATOM 3688 C C . THR A 1 3 ? 6.024 7.267 -3.647 1.00 0.000 3 THR A C 8
ATOM 3689 O O . THR A 1 3 ? 7.077 7.632 -3.124 1.00 0.000 3 THR A O 8
ATOM 3700 N N . ARG A 1 4 ? 5.661 7.629 -4.873 1.00 0.000 4 ARG A N 8
ATOM 3701 C CA . ARG A 1 4 ? 6.499 8.494 -5.694 1.00 0.000 4 ARG A CA 8
ATOM 3702 C C . ARG A 1 4 ? 5.783 9.804 -6.010 1.00 0.000 4 ARG A C 8
ATOM 3703 O O . ARG A 1 4 ? 4.570 9.827 -6.219 1.00 0.000 4 ARG A O 8
ATOM 3724 N N . THR A 1 5 ? 6.543 10.895 -6.043 1.00 0.000 5 THR A N 8
ATOM 3725 C CA . THR A 1 5 ? 5.982 12.208 -6.332 1.00 0.000 5 THR A CA 8
ATOM 3726 C C . THR A 1 5 ? 7.056 13.168 -6.831 1.00 0.000 5 THR A C 8
ATOM 3727 O O . THR A 1 5 ? 8.150 13.237 -6.269 1.00 0.000 5 THR A O 8
ATOM 3738 N N . CYS A 1 6 ? 6.738 13.907 -7.888 1.00 0.000 6 CYS A N 8
ATOM 3739 C CA . CYS A 1 6 ? 7.676 14.864 -8.463 1.00 0.000 6 CYS A CA 8
ATOM 3740 C C . CYS A 1 6 ? 6.942 16.088 -9.003 1.00 0.000 6 CYS A C 8
ATOM 3741 O O . CYS A 1 6 ? 5.727 16.063 -9.191 1.00 0.000 6 CYS A O 8
ATOM 3748 N N . GLY A 1 7 ? 7.691 17.159 -9.249 1.00 0.000 7 GLY A N 8
ATOM 3749 C CA . GLY A 1 7 ? 7.095 18.378 -9.765 1.00 0.000 7 GLY A CA 8
ATOM 3750 C C . GLY A 1 7 ? 8.060 19.546 -9.750 1.00 0.000 7 GLY A C 8
ATOM 3751 O O . GLY A 1 7 ? 7.663 20.685 -9.506 1.00 0.000 7 GLY A O 8
ATOM 3755 N N . GLY A 1 8 ? 9.333 19.264 -10.009 1.00 0.000 8 GLY A N 8
ATOM 3756 C CA . GLY A 1 8 ? 10.338 20.311 -10.017 1.00 0.000 8 GLY A CA 8
ATOM 3757 C C . GLY A 1 8 ? 10.720 20.738 -11.421 1.00 0.000 8 GLY A C 8
ATOM 3758 O O . GLY A 1 8 ? 10.085 20.334 -12.393 1.00 0.000 8 GLY A O 8
ATOM 3777 N N . LYS A 1 10 ? 14.066 20.493 -13.292 1.00 0.000 10 LYS A N 8
ATOM 3778 C CA . LYS A 1 10 ? 14.774 19.430 -13.996 1.00 0.000 10 LYS A CA 8
ATOM 3779 C C . LYS A 1 10 ? 14.308 18.058 -13.519 1.00 0.000 10 LYS A C 8
ATOM 3780 O O . LYS A 1 10 ? 15.120 17.210 -13.148 1.00 0.000 10 LYS A O 8
ATOM 3799 N N . CYS A 1 11 ? 12.996 17.846 -13.533 1.00 0.000 11 CYS A N 8
ATOM 3800 C CA . CYS A 1 11 ? 12.422 16.576 -13.103 1.00 0.000 11 CYS A CA 8
ATOM 3801 C C . CYS A 1 11 ? 12.977 16.161 -11.743 1.00 0.000 11 CYS A C 8
ATOM 3802 O O . CYS A 1 11 ? 13.902 15.353 -11.657 1.00 0.000 11 CYS A O 8
ATOM 3809 N N . THR A 1 12 ? 12.404 16.719 -10.681 1.00 0.000 12 THR A N 8
ATOM 3810 C CA . THR A 1 12 ? 12.840 16.409 -9.326 1.00 0.000 12 THR A CA 8
ATOM 3811 C C . THR A 1 12 ? 11.656 16.051 -8.435 1.00 0.000 12 THR A C 8
ATOM 3812 O O . THR A 1 12 ? 10.518 16.421 -8.720 1.00 0.000 12 THR A O 8
ATOM 3823 N N . GLY A 1 13 ? 11.932 15.328 -7.353 1.00 0.000 13 GLY A N 8
ATOM 3824 C CA . GLY A 1 13 ? 10.878 14.933 -6.437 1.00 0.000 13 GLY A CA 8
ATOM 3825 C C . GLY A 1 13 ? 11.351 13.922 -5.411 1.00 0.000 13 GLY A C 8
ATOM 3826 O O . GLY A 1 13 ? 12.550 13.678 -5.275 1.00 0.000 13 GLY A O 8
ATOM 3830 N N . THR A 1 14 ? 10.406 13.332 -4.685 1.00 0.000 14 THR A N 8
ATOM 3831 C CA . THR A 1 14 ? 10.732 12.344 -3.665 1.00 0.000 14 THR A CA 8
ATOM 3832 C C . THR A 1 14 ? 10.015 11.024 -3.929 1.00 0.000 14 THR A C 8
ATOM 3833 O O . THR A 1 14 ? 8.900 11.005 -4.450 1.00 0.000 14 THR A O 8
ATOM 3844 N N . CYS A 1 15 ? 10.662 9.922 -3.565 1.00 0.000 15 CYS A N 8
ATOM 3845 C CA . CYS A 1 15 ? 10.087 8.597 -3.762 1.00 0.000 15 CYS A CA 8
ATOM 3846 C C . CYS A 1 15 ? 10.495 7.654 -2.634 1.00 0.000 15 CYS A C 8
ATOM 3847 O O . CYS A 1 15 ? 11.591 7.763 -2.083 1.00 0.000 15 CYS A O 8
ATOM 3854 N N . THR A 1 16 ? 9.605 6.726 -2.294 1.00 0.000 16 THR A N 8
ATOM 3855 C CA . THR A 1 16 ? 9.871 5.764 -1.232 1.00 0.000 16 THR A CA 8
ATOM 3856 C C . THR A 1 16 ? 9.260 4.406 -1.555 1.00 0.000 16 THR A C 8
ATOM 3857 O O . THR A 1 16 ? 8.048 4.285 -1.734 1.00 0.000 16 THR A O 8
ATOM 3868 N N . CYS A 1 17 ? 10.106 3.384 -1.628 1.00 0.000 17 CYS A N 8
ATOM 3869 C CA . CYS A 1 17 ? 9.650 2.032 -1.930 1.00 0.000 17 CYS A CA 8
ATOM 3870 C C . CYS A 1 17 ? 10.235 1.028 -0.941 1.00 0.000 17 CYS A C 8
ATOM 3871 O O . CYS A 1 17 ? 11.452 0.927 -0.786 1.00 0.000 17 CYS A O 8
ATOM 3878 N N . THR A 1 18 ? 9.358 0.286 -0.272 1.00 0.000 18 THR A N 8
ATOM 3879 C CA . THR A 1 18 ? 9.785 -0.710 0.703 1.00 0.000 18 THR A CA 8
ATOM 3880 C C . THR A 1 18 ? 10.827 -1.650 0.107 1.00 0.000 18 THR A C 8
ATOM 3881 O O . THR A 1 18 ? 11.748 -2.087 0.796 1.00 0.000 18 THR A O 8
ATOM 3892 N N . ASN A 1 19 ? 10.676 -1.957 -1.177 1.00 0.000 19 ASN A N 8
ATOM 3893 C CA . ASN A 1 19 ? 11.605 -2.845 -1.865 1.00 0.000 19 ASN A CA 8
ATOM 3894 C C . ASN A 1 19 ? 13.046 -2.386 -1.665 1.00 0.000 19 ASN A C 8
ATOM 3895 O O . ASN A 1 19 ? 13.955 -3.204 -1.525 1.00 0.000 19 ASN A O 8
ATOM 3906 N N . SER A 1 20 ? 13.247 -1.072 -1.653 1.00 0.000 20 SER A N 8
ATOM 3907 C CA . SER A 1 20 ? 14.577 -0.503 -1.474 1.00 0.000 20 SER A CA 8
ATOM 3908 C C . SER A 1 20 ? 14.609 0.435 -0.271 1.00 0.000 20 SER A C 8
ATOM 3909 O O . SER A 1 20 ? 13.661 0.491 0.512 1.00 0.000 20 SER A O 8
ATOM 3917 N N . SER A 1 21 ? 15.707 1.171 -0.132 1.00 0.000 21 SER A N 8
ATOM 3918 C CA . SER A 1 21 ? 15.866 2.105 0.977 1.00 0.000 21 SER A CA 8
ATOM 3919 C C . SER A 1 21 ? 15.957 3.540 0.469 1.00 0.000 21 SER A C 8
ATOM 3920 O O . SER A 1 21 ? 15.043 4.341 0.668 1.00 0.000 21 SER A O 8
ATOM 3928 N N . LYS A 1 22 ? 17.067 3.860 -0.188 1.00 0.000 22 LYS A N 8
ATOM 3929 C CA . LYS A 1 22 ? 17.280 5.198 -0.727 1.00 0.000 22 LYS A CA 8
ATOM 3930 C C . LYS A 1 22 ? 16.600 5.352 -2.084 1.00 0.000 22 LYS A C 8
ATOM 3931 O O . LYS A 1 22 ? 17.135 4.930 -3.109 1.00 0.000 22 LYS A O 8
ATOM 3950 N N . CYS A 1 23 ? 15.419 5.962 -2.082 1.00 0.000 23 CYS A N 8
ATOM 3951 C CA . CYS A 1 23 ? 14.666 6.174 -3.313 1.00 0.000 23 CYS A CA 8
ATOM 3952 C C . CYS A 1 23 ? 14.422 7.661 -3.551 1.00 0.000 23 CYS A C 8
ATOM 3953 O O . CYS A 1 23 ? 14.583 8.480 -2.648 1.00 0.000 23 CYS A O 8
ATOM 3960 N N . GLY A 1 24 ? 14.033 8.002 -4.776 1.00 0.000 24 GLY A N 8
ATOM 3961 C CA . GLY A 1 24 ? 13.773 9.390 -5.112 1.00 0.000 24 GLY A CA 8
ATOM 3962 C C . GLY A 1 24 ? 13.818 9.643 -6.606 1.00 0.000 24 GLY A C 8
ATOM 3963 O O . GLY A 1 24 ? 14.346 8.830 -7.365 1.00 0.000 24 GLY A O 8
ATOM 3967 N N . CYS A 1 25 ? 13.261 10.772 -7.030 1.00 0.000 25 CYS A N 8
ATOM 3968 C CA . CYS A 1 25 ? 13.238 11.130 -8.443 1.00 0.000 25 CYS A CA 8
ATOM 3969 C C . CYS A 1 25 ? 14.654 11.274 -8.992 1.00 0.000 25 CYS A C 8
ATOM 3970 O O . CYS A 1 25 ? 15.500 11.937 -8.391 1.00 0.000 25 CYS A O 8
ATOM 3977 N N . ARG A 1 26 ? 14.906 10.648 -10.137 1.00 0.000 26 ARG A N 8
ATOM 3978 C CA . ARG A 1 26 ? 16.219 10.705 -10.766 1.00 0.000 26 ARG A CA 8
ATOM 3979 C C . ARG A 1 26 ? 16.095 11.002 -12.258 1.00 0.000 26 ARG A C 8
ATOM 3980 O O . ARG A 1 26 ? 15.321 10.359 -12.967 1.00 0.000 26 ARG A O 8
ATOM 4001 N N . TYR A 1 27 ? 16.862 11.981 -12.726 1.00 0.000 27 TYR A N 8
ATOM 4002 C CA . TYR A 1 27 ? 16.836 12.365 -14.133 1.00 0.000 27 TYR A CA 8
ATOM 4003 C C . TYR A 1 27 ? 18.151 12.011 -14.819 1.00 0.000 27 TYR A C 8
ATOM 4004 O O . TYR A 1 27 ? 19.229 12.350 -14.333 1.00 0.000 27 TYR A O 8
ATOM 4022 N N . ASN A 1 28 ? 18.053 11.325 -15.953 1.00 0.000 28 ASN A N 8
ATOM 4023 C CA . ASN A 1 28 ? 19.234 10.923 -16.709 1.00 0.000 28 ASN A CA 8
ATOM 4024 C C . ASN A 1 28 ? 19.455 11.846 -17.903 1.00 0.000 28 ASN A C 8
ATOM 4025 O O . ASN A 1 28 ? 18.581 11.994 -18.757 1.00 0.000 28 ASN A O 8
ATOM 4036 N N . VAL A 1 29 ? 20.631 12.463 -17.958 1.00 0.000 29 VAL A N 8
ATOM 4037 C CA . VAL A 1 29 ? 20.969 13.370 -19.048 1.00 0.000 29 VAL A CA 8
ATOM 4038 C C . VAL A 1 29 ? 22.187 12.872 -19.819 1.00 0.000 29 VAL A C 8
ATOM 4039 O O . VAL A 1 29 ? 22.991 13.665 -20.309 1.00 0.000 29 VAL A O 8
ATOM 4052 N N . HIS A 1 30 ? 22.316 11.554 -19.924 1.00 0.000 30 HIS A N 8
ATOM 4053 C CA . HIS A 1 30 ? 23.436 10.949 -20.637 1.00 0.000 30 HIS A CA 8
ATOM 4054 C C . HIS A 1 30 ? 23.071 10.683 -22.094 1.00 0.000 30 HIS A C 8
ATOM 4055 O O . HIS A 1 30 ? 21.899 10.643 -22.469 1.00 0.000 30 HIS A O 8
ATOM 4069 N N . PRO A 1 31 ? 24.098 10.497 -22.937 1.00 0.000 31 PRO A N 8
ATOM 4070 C CA . PRO A 1 31 ? 23.911 10.231 -24.367 1.00 0.000 31 PRO A CA 8
ATOM 4071 C C . PRO A 1 31 ? 23.319 8.850 -24.627 1.00 0.000 31 PRO A C 8
ATOM 4072 O O . PRO A 1 31 ? 22.576 8.654 -25.589 1.00 0.000 31 PRO A O 8
ATOM 4083 N N . SER A 1 32 ? 23.652 7.896 -23.764 1.00 0.000 32 SER A N 8
ATOM 4084 C CA . SER A 1 32 ? 23.155 6.532 -23.903 1.00 0.000 32 SER A CA 8
ATOM 4085 C C . SER A 1 32 ? 21.741 6.409 -23.345 1.00 0.000 32 SER A C 8
ATOM 4086 O O . SER A 1 32 ? 21.480 5.602 -22.454 1.00 0.000 32 SER A O 8
ATOM 4094 N N . GLY A 1 33 ? 20.829 7.218 -23.878 1.00 0.000 33 GLY A N 8
ATOM 4095 C CA . GLY A 1 33 ? 19.452 7.185 -23.422 1.00 0.000 33 GLY A CA 8
ATOM 4096 C C . GLY A 1 33 ? 19.201 8.132 -22.265 1.00 0.000 33 GLY A C 8
ATOM 4097 O O . GLY A 1 33 ? 19.758 7.959 -21.182 1.00 0.000 33 GLY A O 8
ATOM 4125 N N . GLY A 1 35 ? 16.239 10.547 -19.879 1.00 0.000 35 GLY A N 8
ATOM 4126 C CA . GLY A 1 35 ? 14.871 10.528 -19.395 1.00 0.000 35 GLY A CA 8
ATOM 4127 C C . GLY A 1 35 ? 14.786 10.674 -17.888 1.00 0.000 35 GLY A C 8
ATOM 4128 O O . GLY A 1 35 ? 15.754 10.406 -17.176 1.00 0.000 35 GLY A O 8
ATOM 4132 N N . CYS A 1 36 ? 13.627 11.103 -17.401 1.00 0.000 36 CYS A N 8
ATOM 4133 C CA . CYS A 1 36 ? 13.419 11.286 -15.970 1.00 0.000 36 CYS A CA 8
ATOM 4134 C C . CYS A 1 36 ? 12.426 10.263 -15.428 1.00 0.000 36 CYS A C 8
ATOM 4135 O O . CYS A 1 36 ? 11.436 9.937 -16.081 1.00 0.000 36 CYS A O 8
ATOM 4142 N N . GLY A 1 37 ? 12.698 9.759 -14.228 1.00 0.000 37 GLY A N 8
ATOM 4143 C CA . GLY A 1 37 ? 11.820 8.778 -13.618 1.00 0.000 37 GLY A CA 8
ATOM 4144 C C . GLY A 1 37 ? 12.186 8.488 -12.176 1.00 0.000 37 GLY A C 8
ATOM 4145 O O . GLY A 1 37 ? 13.303 8.772 -11.743 1.00 0.000 37 GLY A O 8
ATOM 4149 N N . CYS A 1 38 ? 11.243 7.923 -11.430 1.00 0.000 38 CYS A N 8
ATOM 4150 C CA . CYS A 1 38 ? 11.471 7.596 -10.027 1.00 0.000 38 CYS A CA 8
ATOM 4151 C C . CYS A 1 38 ? 12.204 6.265 -9.891 1.00 0.000 38 CYS A C 8
ATOM 4152 O O . CYS A 1 38 ? 11.714 5.226 -10.334 1.00 0.000 38 CYS A O 8
ATOM 4159 N N . ALA A 1 39 ? 13.381 6.304 -9.276 1.00 0.000 39 ALA A N 8
ATOM 4160 C CA . ALA A 1 39 ? 14.181 5.101 -9.079 1.00 0.000 39 ALA A CA 8
ATOM 4161 C C . ALA A 1 39 ? 14.997 5.188 -7.794 1.00 0.000 39 ALA A C 8
ATOM 4162 O O . ALA A 1 39 ? 15.186 6.271 -7.239 1.00 0.000 39 ALA A O 8
ATOM 4169 N N . CYS A 1 40 ? 15.478 4.042 -7.325 1.00 0.000 40 CYS A N 8
ATOM 4170 C CA . CYS A 1 40 ? 16.273 3.988 -6.104 1.00 0.000 40 CYS A CA 8
ATOM 4171 C C . CYS A 1 40 ? 17.723 3.627 -6.415 1.00 0.000 40 CYS A C 8
ATOM 4172 O O . CYS A 1 40 ? 18.039 3.175 -7.515 1.00 0.000 40 CYS A O 8
ATOM 4179 N N . SER A 1 41 ? 18.600 3.829 -5.437 1.00 0.000 41 SER A N 8
ATOM 4180 C CA . SER A 1 41 ? 20.017 3.529 -5.606 1.00 0.000 41 SER A CA 8
ATOM 4181 C C . SER A 1 41 ? 20.327 2.103 -5.161 1.00 0.000 41 SER A C 8
ATOM 4182 O O . SER A 1 41 ? 19.854 1.650 -4.119 1.00 0.000 41 SER A O 8
ATOM 4193 N N . GLY A 1 1 ? 1.535 0.320 0.688 1.00 0.000 1 GLY A N 9
ATOM 4194 C CA . GLY A 1 1 ? 2.119 0.227 -0.638 1.00 0.000 1 GLY A CA 9
ATOM 4195 C C . GLY A 1 1 ? 3.141 1.315 -0.899 1.00 0.000 1 GLY A C 9
ATOM 4196 O O . GLY A 1 1 ? 3.090 2.385 -0.291 1.00 0.000 1 GLY A O 9
ATOM 4200 N N . CYS A 1 2 ? 4.075 1.042 -1.805 1.00 0.000 2 CYS A N 9
ATOM 4201 C CA . CYS A 1 2 ? 5.116 2.004 -2.144 1.00 0.000 2 CYS A CA 9
ATOM 4202 C C . CYS A 1 2 ? 4.508 3.298 -2.677 1.00 0.000 2 CYS A C 9
ATOM 4203 O O . CYS A 1 2 ? 3.288 3.460 -2.703 1.00 0.000 2 CYS A O 9
ATOM 4210 N N . THR A 1 3 ? 5.368 4.219 -3.103 1.00 0.000 3 THR A N 9
ATOM 4211 C CA . THR A 1 3 ? 4.917 5.498 -3.634 1.00 0.000 3 THR A CA 9
ATOM 4212 C C . THR A 1 3 ? 5.993 6.144 -4.501 1.00 0.000 3 THR A C 9
ATOM 4213 O O . THR A 1 3 ? 7.185 6.019 -4.222 1.00 0.000 3 THR A O 9
ATOM 4224 N N . ARG A 1 4 ? 5.564 6.835 -5.552 1.00 0.000 4 ARG A N 9
ATOM 4225 C CA . ARG A 1 4 ? 6.491 7.499 -6.459 1.00 0.000 4 ARG A CA 9
ATOM 4226 C C . ARG A 1 4 ? 5.855 8.745 -7.070 1.00 0.000 4 ARG A C 9
ATOM 4227 O O . ARG A 1 4 ? 4.813 8.668 -7.721 1.00 0.000 4 ARG A O 9
ATOM 4248 N N . THR A 1 5 ? 6.491 9.893 -6.857 1.00 0.000 5 THR A N 9
ATOM 4249 C CA . THR A 1 5 ? 5.987 11.155 -7.384 1.00 0.000 5 THR A CA 9
ATOM 4250 C C . THR A 1 5 ? 7.130 12.061 -7.826 1.00 0.000 5 THR A C 9
ATOM 4251 O O . THR A 1 5 ? 8.128 12.208 -7.119 1.00 0.000 5 THR A O 9
ATOM 4262 N N . CYS A 1 6 ? 6.978 12.669 -8.998 1.00 0.000 6 CYS A N 9
ATOM 4263 C CA . CYS A 1 6 ? 7.998 13.562 -9.534 1.00 0.000 6 CYS A CA 9
ATOM 4264 C C . CYS A 1 6 ? 7.361 14.709 -10.313 1.00 0.000 6 CYS A C 9
ATOM 4265 O O . CYS A 1 6 ? 6.145 14.747 -10.500 1.00 0.000 6 CYS A O 9
ATOM 4272 N N . GLY A 1 7 ? 8.191 15.643 -10.766 1.00 0.000 7 GLY A N 9
ATOM 4273 C CA . GLY A 1 7 ? 7.691 16.778 -11.520 1.00 0.000 7 GLY A CA 9
ATOM 4274 C C . GLY A 1 7 ? 8.242 18.097 -11.016 1.00 0.000 7 GLY A C 9
ATOM 4275 O O . GLY A 1 7 ? 7.544 19.110 -11.015 1.00 0.000 7 GLY A O 9
ATOM 4279 N N . GLY A 1 8 ? 9.500 18.085 -10.584 1.00 0.000 8 GLY A N 9
ATOM 4280 C CA . GLY A 1 8 ? 10.122 19.295 -10.079 1.00 0.000 8 GLY A CA 9
ATOM 4281 C C . GLY A 1 8 ? 10.609 20.204 -11.190 1.00 0.000 8 GLY A C 9
ATOM 4282 O O . GLY A 1 8 ? 10.311 19.976 -12.362 1.00 0.000 8 GLY A O 9
ATOM 4301 N N . LYS A 1 10 ? 14.158 21.331 -12.134 1.00 0.000 10 LYS A N 9
ATOM 4302 C CA . LYS A 1 10 ? 15.266 20.729 -12.865 1.00 0.000 10 LYS A CA 9
ATOM 4303 C C . LYS A 1 10 ? 15.151 19.208 -12.872 1.00 0.000 10 LYS A C 9
ATOM 4304 O O . LYS A 1 10 ? 16.091 18.503 -12.505 1.00 0.000 10 LYS A O 9
ATOM 4323 N N . CYS A 1 11 ? 13.994 18.709 -13.292 1.00 0.000 11 CYS A N 9
ATOM 4324 C CA . CYS A 1 11 ? 13.756 17.272 -13.348 1.00 0.000 11 CYS A CA 9
ATOM 4325 C C . CYS A 1 11 ? 14.113 16.609 -12.021 1.00 0.000 11 CYS A C 9
ATOM 4326 O O . CYS A 1 11 ? 15.238 16.146 -11.828 1.00 0.000 11 CYS A O 9
ATOM 4333 N N . THR A 1 12 ? 13.147 16.567 -11.108 1.00 0.000 12 THR A N 9
ATOM 4334 C CA . THR A 1 12 ? 13.359 15.962 -9.799 1.00 0.000 12 THR A CA 9
ATOM 4335 C C . THR A 1 12 ? 12.061 15.388 -9.242 1.00 0.000 12 THR A C 9
ATOM 4336 O O . THR A 1 12 ? 11.033 15.383 -9.918 1.00 0.000 12 THR A O 9
ATOM 4347 N N . GLY A 1 13 ? 12.116 14.906 -8.004 1.00 0.000 13 GLY A N 9
ATOM 4348 C CA . GLY A 1 13 ? 10.938 14.336 -7.378 1.00 0.000 13 GLY A CA 9
ATOM 4349 C C . GLY A 1 13 ? 11.275 13.510 -6.152 1.00 0.000 13 GLY A C 9
ATOM 4350 O O . GLY A 1 13 ? 12.441 13.393 -5.774 1.00 0.000 13 GLY A O 9
ATOM 4354 N N . THR A 1 14 ? 10.251 12.935 -5.528 1.00 0.000 14 THR A N 9
ATOM 4355 C CA . THR A 1 14 ? 10.444 12.118 -4.337 1.00 0.000 14 THR A CA 9
ATOM 4356 C C . THR A 1 14 ? 9.841 10.729 -4.519 1.00 0.000 14 THR A C 9
ATOM 4357 O O . THR A 1 14 ? 8.840 10.563 -5.215 1.00 0.000 14 THR A O 9
ATOM 4368 N N . CYS A 1 15 ? 10.457 9.735 -3.889 1.00 0.000 15 CYS A N 9
ATOM 4369 C CA . CYS A 1 15 ? 9.982 8.360 -3.981 1.00 0.000 15 CYS A CA 9
ATOM 4370 C C . CYS A 1 15 ? 10.227 7.611 -2.674 1.00 0.000 15 CYS A C 9
ATOM 4371 O O . CYS A 1 15 ? 11.233 7.829 -1.999 1.00 0.000 15 CYS A O 9
ATOM 4378 N N . THR A 1 16 ? 9.298 6.727 -2.322 1.00 0.000 16 THR A N 9
ATOM 4379 C CA . THR A 1 16 ? 9.412 5.946 -1.097 1.00 0.000 16 THR A CA 9
ATOM 4380 C C . THR A 1 16 ? 8.856 4.539 -1.287 1.00 0.000 16 THR A C 9
ATOM 4381 O O . THR A 1 16 ? 7.682 4.364 -1.615 1.00 0.000 16 THR A O 9
ATOM 4392 N N . CYS A 1 17 ? 9.706 3.539 -1.079 1.00 0.000 17 CYS A N 9
ATOM 4393 C CA . CYS A 1 17 ? 9.300 2.147 -1.228 1.00 0.000 17 CYS A CA 9
ATOM 4394 C C . CYS A 1 17 ? 9.958 1.272 -0.164 1.00 0.000 17 CYS A C 9
ATOM 4395 O O . CYS A 1 17 ? 11.183 1.237 -0.043 1.00 0.000 17 CYS A O 9
ATOM 4402 N N . THR A 1 18 ? 9.135 0.567 0.605 1.00 0.000 18 THR A N 9
ATOM 4403 C CA . THR A 1 18 ? 9.635 -0.307 1.659 1.00 0.000 18 THR A CA 9
ATOM 4404 C C . THR A 1 18 ? 10.687 -1.270 1.121 1.00 0.000 18 THR A C 9
ATOM 4405 O O . THR A 1 18 ? 11.649 -1.602 1.812 1.00 0.000 18 THR A O 9
ATOM 4416 N N . ASN A 1 19 ? 10.497 -1.716 -0.116 1.00 0.000 19 ASN A N 9
ATOM 4417 C CA . ASN A 1 19 ? 11.431 -2.642 -0.747 1.00 0.000 19 ASN A CA 9
ATOM 4418 C C . ASN A 1 19 ? 12.860 -2.115 -0.663 1.00 0.000 19 ASN A C 9
ATOM 4419 O O . ASN A 1 19 ? 13.807 -2.883 -0.494 1.00 0.000 19 ASN A O 9
ATOM 4430 N N . SER A 1 20 ? 13.008 -0.799 -0.781 1.00 0.000 20 SER A N 9
ATOM 4431 C CA . SER A 1 20 ? 14.321 -0.169 -0.722 1.00 0.000 20 SER A CA 9
ATOM 4432 C C . SER A 1 20 ? 14.380 0.859 0.404 1.00 0.000 20 SER A C 9
ATOM 4433 O O . SER A 1 20 ? 13.450 0.976 1.202 1.00 0.000 20 SER A O 9
ATOM 4441 N N . SER A 1 21 ? 15.481 1.603 0.461 1.00 0.000 21 SER A N 9
ATOM 4442 C CA . SER A 1 21 ? 15.664 2.619 1.490 1.00 0.000 21 SER A CA 9
ATOM 4443 C C . SER A 1 21 ? 15.862 3.996 0.865 1.00 0.000 21 SER A C 9
ATOM 4444 O O . SER A 1 21 ? 14.977 4.850 0.920 1.00 0.000 21 SER A O 9
ATOM 4452 N N . LYS A 1 22 ? 17.032 4.206 0.269 1.00 0.000 22 LYS A N 9
ATOM 4453 C CA . LYS A 1 22 ? 17.349 5.478 -0.369 1.00 0.000 22 LYS A CA 9
ATOM 4454 C C . LYS A 1 22 ? 16.662 5.592 -1.726 1.00 0.000 22 LYS A C 9
ATOM 4455 O O . LYS A 1 22 ? 17.212 5.182 -2.748 1.00 0.000 22 LYS A O 9
ATOM 4474 N N . CYS A 1 23 ? 15.457 6.153 -1.729 1.00 0.000 23 CYS A N 9
ATOM 4475 C CA . CYS A 1 23 ? 14.695 6.323 -2.960 1.00 0.000 23 CYS A CA 9
ATOM 4476 C C . CYS A 1 23 ? 14.673 7.788 -3.388 1.00 0.000 23 CYS A C 9
ATOM 4477 O O . CYS A 1 23 ? 15.127 8.666 -2.657 1.00 0.000 23 CYS A O 9
ATOM 4484 N N . GLY A 1 24 ? 14.139 8.042 -4.580 1.00 0.000 24 GLY A N 9
ATOM 4485 C CA . GLY A 1 24 ? 14.067 9.400 -5.085 1.00 0.000 24 GLY A CA 9
ATOM 4486 C C . GLY A 1 24 ? 14.091 9.458 -6.600 1.00 0.000 24 GLY A C 9
ATOM 4487 O O . GLY A 1 24 ? 14.286 8.439 -7.264 1.00 0.000 24 GLY A O 9
ATOM 4491 N N . CYS A 1 25 ? 13.891 10.651 -7.148 1.00 0.000 25 CYS A N 9
ATOM 4492 C CA . CYS A 1 25 ? 13.888 10.838 -8.594 1.00 0.000 25 CYS A CA 9
ATOM 4493 C C . CYS A 1 25 ? 15.266 11.268 -9.090 1.00 0.000 25 CYS A C 9
ATOM 4494 O O . CYS A 1 25 ? 15.911 12.129 -8.491 1.00 0.000 25 CYS A O 9
ATOM 4501 N N . ARG A 1 26 ? 15.710 10.663 -10.186 1.00 0.000 26 ARG A N 9
ATOM 4502 C CA . ARG A 1 26 ? 17.011 10.982 -10.762 1.00 0.000 26 ARG A CA 9
ATOM 4503 C C . ARG A 1 26 ? 16.867 11.433 -12.213 1.00 0.000 26 ARG A C 9
ATOM 4504 O O . ARG A 1 26 ? 16.029 10.918 -12.953 1.00 0.000 26 ARG A O 9
ATOM 4525 N N . TYR A 1 27 ? 17.690 12.396 -12.612 1.00 0.000 27 TYR A N 9
ATOM 4526 C CA . TYR A 1 27 ? 17.653 12.918 -13.972 1.00 0.000 27 TYR A CA 9
ATOM 4527 C C . TYR A 1 27 ? 18.801 12.354 -14.804 1.00 0.000 27 TYR A C 9
ATOM 4528 O O . TYR A 1 27 ? 19.962 12.412 -14.400 1.00 0.000 27 TYR A O 9
ATOM 4546 N N . ASN A 1 28 ? 18.467 11.809 -15.969 1.00 0.000 28 ASN A N 9
ATOM 4547 C CA . ASN A 1 28 ? 19.469 11.233 -16.859 1.00 0.000 28 ASN A CA 9
ATOM 4548 C C . ASN A 1 28 ? 19.800 12.193 -17.998 1.00 0.000 28 ASN A C 9
ATOM 4549 O O . ASN A 1 28 ? 18.906 12.696 -18.679 1.00 0.000 28 ASN A O 9
ATOM 4560 N N . VAL A 1 29 ? 21.090 12.441 -18.200 1.00 0.000 29 VAL A N 9
ATOM 4561 C CA . VAL A 1 29 ? 21.539 13.338 -19.258 1.00 0.000 29 VAL A CA 9
ATOM 4562 C C . VAL A 1 29 ? 22.529 12.642 -20.185 1.00 0.000 29 VAL A C 9
ATOM 4563 O O . VAL A 1 29 ? 23.457 13.266 -20.702 1.00 0.000 29 VAL A O 9
ATOM 4576 N N . HIS A 1 30 ? 22.326 11.345 -20.392 1.00 0.000 30 HIS A N 9
ATOM 4577 C CA . HIS A 1 30 ? 23.200 10.563 -21.259 1.00 0.000 30 HIS A CA 9
ATOM 4578 C C . HIS A 1 30 ? 22.695 10.580 -22.699 1.00 0.000 30 HIS A C 9
ATOM 4579 O O . HIS A 1 30 ? 21.533 10.882 -22.971 1.00 0.000 30 HIS A O 9
ATOM 4593 N N . PRO A 1 31 ? 23.587 10.250 -23.644 1.00 0.000 31 PRO A N 9
ATOM 4594 C CA . PRO A 1 31 ? 23.255 10.221 -25.071 1.00 0.000 31 PRO A CA 9
ATOM 4595 C C . PRO A 1 31 ? 22.312 9.076 -25.424 1.00 0.000 31 PRO A C 9
ATOM 4596 O O . PRO A 1 31 ? 21.477 9.200 -26.320 1.00 0.000 31 PRO A O 9
ATOM 4607 N N . SER A 1 32 ? 22.450 7.962 -24.712 1.00 0.000 32 SER A N 9
ATOM 4608 C CA . SER A 1 32 ? 21.611 6.793 -24.953 1.00 0.000 32 SER A CA 9
ATOM 4609 C C . SER A 1 32 ? 20.267 6.933 -24.245 1.00 0.000 32 SER A C 9
ATOM 4610 O O . SER A 1 32 ? 19.884 6.084 -23.442 1.00 0.000 32 SER A O 9
ATOM 4618 N N . GLY A 1 33 ? 19.555 8.014 -24.549 1.00 0.000 33 GLY A N 9
ATOM 4619 C CA . GLY A 1 33 ? 18.262 8.248 -23.934 1.00 0.000 33 GLY A CA 9
ATOM 4620 C C . GLY A 1 33 ? 18.362 9.083 -22.672 1.00 0.000 33 GLY A C 9
ATOM 4621 O O . GLY A 1 33 ? 19.022 8.689 -21.711 1.00 0.000 33 GLY A O 9
ATOM 4649 N N . GLY A 1 35 ? 16.281 11.723 -19.651 1.00 0.000 35 GLY A N 9
ATOM 4650 C CA . GLY A 1 35 ? 15.017 11.890 -18.958 1.00 0.000 35 GLY A CA 9
ATOM 4651 C C . GLY A 1 35 ? 15.135 11.633 -17.468 1.00 0.000 35 GLY A C 9
ATOM 4652 O O . GLY A 1 35 ? 16.069 10.969 -17.017 1.00 0.000 35 GLY A O 9
ATOM 4656 N N . CYS A 1 36 ? 14.187 12.162 -16.702 1.00 0.000 36 CYS A N 9
ATOM 4657 C CA . CYS A 1 36 ? 14.188 11.989 -15.254 1.00 0.000 36 CYS A CA 9
ATOM 4658 C C . CYS A 1 36 ? 13.040 11.087 -14.813 1.00 0.000 36 CYS A C 9
ATOM 4659 O O . CYS A 1 36 ? 11.952 11.123 -15.386 1.00 0.000 36 CYS A O 9
ATOM 4666 N N . GLY A 1 37 ? 13.291 10.277 -13.789 1.00 0.000 37 GLY A N 9
ATOM 4667 C CA . GLY A 1 37 ? 12.270 9.376 -13.287 1.00 0.000 37 GLY A CA 9
ATOM 4668 C C . GLY A 1 37 ? 12.579 8.867 -11.893 1.00 0.000 37 GLY A C 9
ATOM 4669 O O . GLY A 1 37 ? 13.696 9.025 -11.400 1.00 0.000 37 GLY A O 9
ATOM 4673 N N . CYS A 1 38 ? 11.587 8.256 -11.255 1.00 0.000 38 CYS A N 9
ATOM 4674 C CA . CYS A 1 38 ? 11.756 7.724 -9.908 1.00 0.000 38 CYS A CA 9
ATOM 4675 C C . CYS A 1 38 ? 12.638 6.479 -9.922 1.00 0.000 38 CYS A C 9
ATOM 4676 O O . CYS A 1 38 ? 12.349 5.509 -10.622 1.00 0.000 38 CYS A O 9
ATOM 4683 N N . ALA A 1 39 ? 13.714 6.514 -9.143 1.00 0.000 39 ALA A N 9
ATOM 4684 C CA . ALA A 1 39 ? 14.637 5.389 -9.064 1.00 0.000 39 ALA A CA 9
ATOM 4685 C C . ALA A 1 39 ? 15.298 5.316 -7.691 1.00 0.000 39 ALA A C 9
ATOM 4686 O O . ALA A 1 39 ? 15.788 6.319 -7.173 1.00 0.000 39 ALA A O 9
ATOM 4693 N N . CYS A 1 40 ? 15.306 4.123 -7.106 1.00 0.000 40 CYS A N 9
ATOM 4694 C CA . CYS A 1 40 ? 15.905 3.919 -5.793 1.00 0.000 40 CYS A CA 9
ATOM 4695 C C . CYS A 1 40 ? 17.280 3.270 -5.917 1.00 0.000 40 CYS A C 9
ATOM 4696 O O . CYS A 1 40 ? 17.643 2.758 -6.976 1.00 0.000 40 CYS A O 9
ATOM 4703 N N . SER A 1 41 ? 18.041 3.294 -4.827 1.00 0.000 41 SER A N 9
ATOM 4704 C CA . SER A 1 41 ? 19.378 2.712 -4.815 1.00 0.000 41 SER A CA 9
ATOM 4705 C C . SER A 1 41 ? 19.319 1.225 -4.479 1.00 0.000 41 SER A C 9
ATOM 4706 O O . SER A 1 41 ? 18.515 0.795 -3.653 1.00 0.000 41 SER A O 9
ATOM 4717 N N . GLY A 1 1 ? 1.322 0.790 0.197 1.00 0.000 1 GLY A N 10
ATOM 4718 C CA . GLY A 1 1 ? 2.450 0.369 -0.614 1.00 0.000 1 GLY A CA 10
ATOM 4719 C C . GLY A 1 1 ? 3.430 1.496 -0.874 1.00 0.000 1 GLY A C 10
ATOM 4720 O O . GLY A 1 1 ? 3.420 2.511 -0.177 1.00 0.000 1 GLY A O 10
ATOM 4724 N N . CYS A 1 2 ? 4.280 1.318 -1.879 1.00 0.000 2 CYS A N 10
ATOM 4725 C CA . CYS A 1 2 ? 5.273 2.327 -2.229 1.00 0.000 2 CYS A CA 10
ATOM 4726 C C . CYS A 1 2 ? 4.600 3.632 -2.643 1.00 0.000 2 CYS A C 10
ATOM 4727 O O . CYS A 1 2 ? 3.374 3.752 -2.604 1.00 0.000 2 CYS A O 10
ATOM 4734 N N . THR A 1 3 ? 5.409 4.609 -3.040 1.00 0.000 3 THR A N 10
ATOM 4735 C CA . THR A 1 3 ? 4.893 5.906 -3.460 1.00 0.000 3 THR A CA 10
ATOM 4736 C C . THR A 1 3 ? 5.920 6.662 -4.296 1.00 0.000 3 THR A C 10
ATOM 4737 O O . THR A 1 3 ? 6.906 7.175 -3.769 1.00 0.000 3 THR A O 10
ATOM 4748 N N . ARG A 1 4 ? 5.681 6.727 -5.602 1.00 0.000 4 ARG A N 10
ATOM 4749 C CA . ARG A 1 4 ? 6.586 7.420 -6.510 1.00 0.000 4 ARG A CA 10
ATOM 4750 C C . ARG A 1 4 ? 5.930 8.676 -7.076 1.00 0.000 4 ARG A C 10
ATOM 4751 O O . ARG A 1 4 ? 4.841 8.619 -7.648 1.00 0.000 4 ARG A O 10
ATOM 4772 N N . THR A 1 5 ? 6.602 9.812 -6.914 1.00 0.000 5 THR A N 10
ATOM 4773 C CA . THR A 1 5 ? 6.085 11.083 -7.406 1.00 0.000 5 THR A CA 10
ATOM 4774 C C . THR A 1 5 ? 7.215 11.991 -7.878 1.00 0.000 5 THR A C 10
ATOM 4775 O O . THR A 1 5 ? 8.239 12.124 -7.207 1.00 0.000 5 THR A O 10
ATOM 4786 N N . CYS A 1 6 ? 7.023 12.614 -9.036 1.00 0.000 6 CYS A N 10
ATOM 4787 C CA . CYS A 1 6 ? 8.027 13.510 -9.597 1.00 0.000 6 CYS A CA 10
ATOM 4788 C C . CYS A 1 6 ? 7.367 14.663 -10.349 1.00 0.000 6 CYS A C 10
ATOM 4789 O O . CYS A 1 6 ? 6.158 14.656 -10.579 1.00 0.000 6 CYS A O 10
ATOM 4796 N N . GLY A 1 7 ? 8.170 15.651 -10.730 1.00 0.000 7 GLY A N 10
ATOM 4797 C CA . GLY A 1 7 ? 7.647 16.796 -11.451 1.00 0.000 7 GLY A CA 10
ATOM 4798 C C . GLY A 1 7 ? 8.201 18.110 -10.935 1.00 0.000 7 GLY A C 10
ATOM 4799 O O . GLY A 1 7 ? 7.488 19.110 -10.872 1.00 0.000 7 GLY A O 10
ATOM 4803 N N . GLY A 1 8 ? 9.477 18.106 -10.562 1.00 0.000 8 GLY A N 10
ATOM 4804 C CA . GLY A 1 8 ? 10.104 19.311 -10.051 1.00 0.000 8 GLY A CA 10
ATOM 4805 C C . GLY A 1 8 ? 10.596 20.223 -11.158 1.00 0.000 8 GLY A C 10
ATOM 4806 O O . GLY A 1 8 ? 10.298 20.002 -12.331 1.00 0.000 8 GLY A O 10
ATOM 4825 N N . LYS A 1 10 ? 14.151 21.339 -12.093 1.00 0.000 10 LYS A N 10
ATOM 4826 C CA . LYS A 1 10 ? 15.257 20.735 -12.826 1.00 0.000 10 LYS A CA 10
ATOM 4827 C C . LYS A 1 10 ? 15.137 19.214 -12.837 1.00 0.000 10 LYS A C 10
ATOM 4828 O O . LYS A 1 10 ? 16.076 18.504 -12.477 1.00 0.000 10 LYS A O 10
ATOM 4847 N N . CYS A 1 11 ? 13.976 18.721 -13.255 1.00 0.000 11 CYS A N 10
ATOM 4848 C CA . CYS A 1 11 ? 13.732 17.285 -13.315 1.00 0.000 11 CYS A CA 10
ATOM 4849 C C . CYS A 1 11 ? 14.092 16.616 -11.991 1.00 0.000 11 CYS A C 10
ATOM 4850 O O . CYS A 1 11 ? 15.216 16.149 -11.804 1.00 0.000 11 CYS A O 10
ATOM 4857 N N . THR A 1 12 ? 13.130 16.573 -11.075 1.00 0.000 12 THR A N 10
ATOM 4858 C CA . THR A 1 12 ? 13.344 15.963 -9.769 1.00 0.000 12 THR A CA 10
ATOM 4859 C C . THR A 1 12 ? 12.052 15.368 -9.221 1.00 0.000 12 THR A C 10
ATOM 4860 O O . THR A 1 12 ? 11.017 15.389 -9.885 1.00 0.000 12 THR A O 10
ATOM 4871 N N . GLY A 1 13 ? 12.120 14.838 -8.003 1.00 0.000 13 GLY A N 10
ATOM 4872 C CA . GLY A 1 13 ? 10.948 14.246 -7.386 1.00 0.000 13 GLY A CA 10
ATOM 4873 C C . GLY A 1 13 ? 11.293 13.412 -6.168 1.00 0.000 13 GLY A C 10
ATOM 4874 O O . GLY A 1 13 ? 12.465 13.260 -5.821 1.00 0.000 13 GLY A O 10
ATOM 4878 N N . THR A 1 14 ? 10.270 12.871 -5.514 1.00 0.000 14 THR A N 10
ATOM 4879 C CA . THR A 1 14 ? 10.470 12.051 -4.325 1.00 0.000 14 THR A CA 10
ATOM 4880 C C . THR A 1 14 ? 9.837 10.675 -4.494 1.00 0.000 14 THR A C 10
ATOM 4881 O O . THR A 1 14 ? 8.815 10.528 -5.165 1.00 0.000 14 THR A O 10
ATOM 4892 N N . CYS A 1 15 ? 10.450 9.668 -3.880 1.00 0.000 15 CYS A N 10
ATOM 4893 C CA . CYS A 1 15 ? 9.946 8.302 -3.962 1.00 0.000 15 CYS A CA 10
ATOM 4894 C C . CYS A 1 15 ? 10.220 7.543 -2.667 1.00 0.000 15 CYS A C 10
ATOM 4895 O O . CYS A 1 15 ? 11.238 7.762 -2.009 1.00 0.000 15 CYS A O 10
ATOM 4902 N N . THR A 1 16 ? 9.305 6.648 -2.306 1.00 0.000 16 THR A N 10
ATOM 4903 C CA . THR A 1 16 ? 9.447 5.857 -1.090 1.00 0.000 16 THR A CA 10
ATOM 4904 C C . THR A 1 16 ? 8.898 4.448 -1.284 1.00 0.000 16 THR A C 10
ATOM 4905 O O . THR A 1 16 ? 7.719 4.267 -1.590 1.00 0.000 16 THR A O 10
ATOM 4916 N N . CYS A 1 17 ? 9.759 3.452 -1.103 1.00 0.000 17 CYS A N 10
ATOM 4917 C CA . CYS A 1 17 ? 9.360 2.059 -1.257 1.00 0.000 17 CYS A CA 10
ATOM 4918 C C . CYS A 1 17 ? 9.934 1.201 -0.133 1.00 0.000 17 CYS A C 10
ATOM 4919 O O . CYS A 1 17 ? 11.147 1.164 0.078 1.00 0.000 17 CYS A O 10
ATOM 4926 N N . THR A 1 18 ? 9.054 0.512 0.587 1.00 0.000 18 THR A N 10
ATOM 4927 C CA . THR A 1 18 ? 9.471 -0.344 1.690 1.00 0.000 18 THR A CA 10
ATOM 4928 C C . THR A 1 18 ? 10.566 -1.310 1.252 1.00 0.000 18 THR A C 10
ATOM 4929 O O . THR A 1 18 ? 11.471 -1.628 2.022 1.00 0.000 18 THR A O 10
ATOM 4940 N N . ASN A 1 19 ? 10.476 -1.775 0.010 1.00 0.000 19 ASN A N 10
ATOM 4941 C CA . ASN A 1 19 ? 11.460 -2.706 -0.531 1.00 0.000 19 ASN A CA 10
ATOM 4942 C C . ASN A 1 19 ? 12.862 -2.106 -0.481 1.00 0.000 19 ASN A C 10
ATOM 4943 O O . ASN A 1 19 ? 13.842 -2.812 -0.244 1.00 0.000 19 ASN A O 10
ATOM 4954 N N . SER A 1 20 ? 12.948 -0.799 -0.705 1.00 0.000 20 SER A N 10
ATOM 4955 C CA . SER A 1 20 ? 14.230 -0.104 -0.689 1.00 0.000 20 SER A CA 10
ATOM 4956 C C . SER A 1 20 ? 14.320 0.842 0.504 1.00 0.000 20 SER A C 10
ATOM 4957 O O . SER A 1 20 ? 13.410 0.905 1.331 1.00 0.000 20 SER A O 10
ATOM 4965 N N . SER A 1 21 ? 15.425 1.576 0.588 1.00 0.000 21 SER A N 10
ATOM 4966 C CA . SER A 1 21 ? 15.638 2.516 1.682 1.00 0.000 21 SER A CA 10
ATOM 4967 C C . SER A 1 21 ? 15.930 3.915 1.148 1.00 0.000 21 SER A C 10
ATOM 4968 O O . SER A 1 21 ? 15.364 4.902 1.616 1.00 0.000 21 SER A O 10
ATOM 4976 N N . LYS A 1 22 ? 16.819 3.991 0.163 1.00 0.000 22 LYS A N 10
ATOM 4977 C CA . LYS A 1 22 ? 17.187 5.267 -0.439 1.00 0.000 22 LYS A CA 10
ATOM 4978 C C . LYS A 1 22 ? 16.539 5.430 -1.810 1.00 0.000 22 LYS A C 10
ATOM 4979 O O . LYS A 1 22 ? 17.150 5.132 -2.836 1.00 0.000 22 LYS A O 10
ATOM 4998 N N . CYS A 1 23 ? 15.298 5.907 -1.819 1.00 0.000 23 CYS A N 10
ATOM 4999 C CA . CYS A 1 23 ? 14.567 6.111 -3.064 1.00 0.000 23 CYS A CA 10
ATOM 5000 C C . CYS A 1 23 ? 14.577 7.583 -3.465 1.00 0.000 23 CYS A C 10
ATOM 5001 O O . CYS A 1 23 ? 15.034 8.441 -2.711 1.00 0.000 23 CYS A O 10
ATOM 5008 N N . GLY A 1 24 ? 14.069 7.869 -4.661 1.00 0.000 24 GLY A N 10
ATOM 5009 C CA . GLY A 1 24 ? 14.029 9.237 -5.142 1.00 0.000 24 GLY A CA 10
ATOM 5010 C C . GLY A 1 24 ? 14.068 9.320 -6.655 1.00 0.000 24 GLY A C 10
ATOM 5011 O O . GLY A 1 24 ? 14.269 8.314 -7.335 1.00 0.000 24 GLY A O 10
ATOM 5015 N N . CYS A 1 25 ? 13.872 10.523 -7.185 1.00 0.000 25 CYS A N 10
ATOM 5016 C CA . CYS A 1 25 ? 13.884 10.735 -8.627 1.00 0.000 25 CYS A CA 10
ATOM 5017 C C . CYS A 1 25 ? 15.279 11.122 -9.110 1.00 0.000 25 CYS A C 10
ATOM 5018 O O . CYS A 1 25 ? 15.991 11.873 -8.443 1.00 0.000 25 CYS A O 10
ATOM 5025 N N . ARG A 1 26 ? 15.662 10.604 -10.272 1.00 0.000 26 ARG A N 10
ATOM 5026 C CA . ARG A 1 26 ? 16.972 10.894 -10.843 1.00 0.000 26 ARG A CA 10
ATOM 5027 C C . ARG A 1 26 ? 16.842 11.359 -12.291 1.00 0.000 26 ARG A C 10
ATOM 5028 O O . ARG A 1 26 ? 16.033 10.830 -13.053 1.00 0.000 26 ARG A O 10
ATOM 5049 N N . TYR A 1 27 ? 17.644 12.351 -12.662 1.00 0.000 27 TYR A N 10
ATOM 5050 C CA . TYR A 1 27 ? 17.617 12.889 -14.016 1.00 0.000 27 TYR A CA 10
ATOM 5051 C C . TYR A 1 27 ? 18.773 12.336 -14.845 1.00 0.000 27 TYR A C 10
ATOM 5052 O O . TYR A 1 27 ? 19.929 12.387 -14.430 1.00 0.000 27 TYR A O 10
ATOM 5070 N N . ASN A 1 28 ? 18.448 11.807 -16.021 1.00 0.000 28 ASN A N 10
ATOM 5071 C CA . ASN A 1 28 ? 19.458 11.244 -16.910 1.00 0.000 28 ASN A CA 10
ATOM 5072 C C . ASN A 1 28 ? 19.785 12.211 -18.044 1.00 0.000 28 ASN A C 10
ATOM 5073 O O . ASN A 1 28 ? 18.890 12.706 -18.730 1.00 0.000 28 ASN A O 10
ATOM 5084 N N . VAL A 1 29 ? 21.073 12.476 -18.236 1.00 0.000 29 VAL A N 10
ATOM 5085 C CA . VAL A 1 29 ? 21.519 13.382 -19.288 1.00 0.000 29 VAL A CA 10
ATOM 5086 C C . VAL A 1 29 ? 22.510 12.695 -20.221 1.00 0.000 29 VAL A C 10
ATOM 5087 O O . VAL A 1 29 ? 23.436 13.325 -20.733 1.00 0.000 29 VAL A O 10
ATOM 5100 N N . HIS A 1 30 ? 22.309 11.399 -20.439 1.00 0.000 30 HIS A N 10
ATOM 5101 C CA . HIS A 1 30 ? 23.184 10.626 -21.313 1.00 0.000 30 HIS A CA 10
ATOM 5102 C C . HIS A 1 30 ? 22.679 10.656 -22.752 1.00 0.000 30 HIS A C 10
ATOM 5103 O O . HIS A 1 30 ? 21.516 10.958 -23.021 1.00 0.000 30 HIS A O 10
ATOM 5117 N N . PRO A 1 31 ? 23.572 10.335 -23.700 1.00 0.000 31 PRO A N 10
ATOM 5118 C CA . PRO A 1 31 ? 23.240 10.317 -25.127 1.00 0.000 31 PRO A CA 10
ATOM 5119 C C . PRO A 1 31 ? 22.298 9.173 -25.489 1.00 0.000 31 PRO A C 10
ATOM 5120 O O . PRO A 1 31 ? 21.464 9.303 -26.384 1.00 0.000 31 PRO A O 10
ATOM 5131 N N . SER A 1 32 ? 22.438 8.053 -24.787 1.00 0.000 32 SER A N 10
ATOM 5132 C CA . SER A 1 32 ? 21.602 6.885 -25.037 1.00 0.000 32 SER A CA 10
ATOM 5133 C C . SER A 1 32 ? 20.257 7.019 -24.330 1.00 0.000 32 SER A C 10
ATOM 5134 O O . SER A 1 32 ? 19.875 6.164 -23.532 1.00 0.000 32 SER A O 10
ATOM 5142 N N . GLY A 1 33 ? 19.542 8.099 -24.630 1.00 0.000 33 GLY A N 10
ATOM 5143 C CA . GLY A 1 33 ? 18.248 8.327 -24.015 1.00 0.000 33 GLY A CA 10
ATOM 5144 C C . GLY A 1 33 ? 18.345 9.149 -22.745 1.00 0.000 33 GLY A C 10
ATOM 5145 O O . GLY A 1 33 ? 19.004 8.747 -21.787 1.00 0.000 33 GLY A O 10
ATOM 5173 N N . GLY A 1 35 ? 16.257 11.757 -19.701 1.00 0.000 35 GLY A N 10
ATOM 5174 C CA . GLY A 1 35 ? 14.992 11.915 -19.007 1.00 0.000 35 GLY A CA 10
ATOM 5175 C C . GLY A 1 35 ? 15.109 11.652 -17.519 1.00 0.000 35 GLY A C 10
ATOM 5176 O O . GLY A 1 35 ? 16.047 10.991 -17.070 1.00 0.000 35 GLY A O 10
ATOM 5180 N N . CYS A 1 36 ? 14.157 12.170 -16.751 1.00 0.000 36 CYS A N 10
ATOM 5181 C CA . CYS A 1 36 ? 14.158 11.989 -15.304 1.00 0.000 36 CYS A CA 10
ATOM 5182 C C . CYS A 1 36 ? 13.012 11.080 -14.869 1.00 0.000 36 CYS A C 10
ATOM 5183 O O . CYS A 1 36 ? 11.930 11.104 -15.455 1.00 0.000 36 CYS A O 10
ATOM 5190 N N . GLY A 1 37 ? 13.257 10.281 -13.836 1.00 0.000 37 GLY A N 10
ATOM 5191 C CA . GLY A 1 37 ? 12.237 9.376 -13.339 1.00 0.000 37 GLY A CA 10
ATOM 5192 C C . GLY A 1 37 ? 12.539 8.873 -11.941 1.00 0.000 37 GLY A C 10
ATOM 5193 O O . GLY A 1 37 ? 13.600 9.159 -11.386 1.00 0.000 37 GLY A O 10
ATOM 5197 N N . CYS A 1 38 ? 11.604 8.121 -11.370 1.00 0.000 38 CYS A N 10
ATOM 5198 C CA . CYS A 1 38 ? 11.773 7.579 -10.027 1.00 0.000 38 CYS A CA 10
ATOM 5199 C C . CYS A 1 38 ? 12.690 6.359 -10.046 1.00 0.000 38 CYS A C 10
ATOM 5200 O O . CYS A 1 38 ? 12.438 5.391 -10.763 1.00 0.000 38 CYS A O 10
ATOM 5207 N N . ALA A 1 39 ? 13.754 6.413 -9.251 1.00 0.000 39 ALA A N 10
ATOM 5208 C CA . ALA A 1 39 ? 14.707 5.313 -9.174 1.00 0.000 39 ALA A CA 10
ATOM 5209 C C . ALA A 1 39 ? 15.351 5.240 -7.794 1.00 0.000 39 ALA A C 10
ATOM 5210 O O . ALA A 1 39 ? 15.841 6.242 -7.272 1.00 0.000 39 ALA A O 10
ATOM 5217 N N . CYS A 1 40 ? 15.345 4.048 -7.205 1.00 0.000 40 CYS A N 10
ATOM 5218 C CA . CYS A 1 40 ? 15.927 3.844 -5.884 1.00 0.000 40 CYS A CA 10
ATOM 5219 C C . CYS A 1 40 ? 17.300 3.188 -5.991 1.00 0.000 40 CYS A C 10
ATOM 5220 O O . CYS A 1 40 ? 17.661 2.644 -7.035 1.00 0.000 40 CYS A O 10
ATOM 5227 N N . SER A 1 41 ? 18.062 3.243 -4.903 1.00 0.000 41 SER A N 10
ATOM 5228 C CA . SER A 1 41 ? 19.397 2.657 -4.874 1.00 0.000 41 SER A CA 10
ATOM 5229 C C . SER A 1 41 ? 19.522 1.644 -3.740 1.00 0.000 41 SER A C 10
ATOM 5230 O O . SER A 1 41 ? 18.584 1.442 -2.968 1.00 0.000 41 SER A O 10
ATOM 5241 N N . GLY A 1 1 ? 1.136 -0.325 -2.267 1.00 0.000 1 GLY A N 11
ATOM 5242 C CA . GLY A 1 1 ? 2.557 -0.589 -2.399 1.00 0.000 1 GLY A CA 11
ATOM 5243 C C . GLY A 1 1 ? 3.401 0.644 -2.143 1.00 0.000 1 GLY A C 11
ATOM 5244 O O . GLY A 1 1 ? 3.027 1.509 -1.350 1.00 0.000 1 GLY A O 11
ATOM 5248 N N . CYS A 1 2 ? 4.544 0.726 -2.815 1.00 0.000 2 CYS A N 11
ATOM 5249 C CA . CYS A 1 2 ? 5.446 1.860 -2.656 1.00 0.000 2 CYS A CA 11
ATOM 5250 C C . CYS A 1 2 ? 4.837 3.127 -3.249 1.00 0.000 2 CYS A C 11
ATOM 5251 O O . CYS A 1 2 ? 3.779 3.085 -3.879 1.00 0.000 2 CYS A O 11
ATOM 5258 N N . THR A 1 3 ? 5.511 4.254 -3.044 1.00 0.000 3 THR A N 11
ATOM 5259 C CA . THR A 1 3 ? 5.037 5.533 -3.556 1.00 0.000 3 THR A CA 11
ATOM 5260 C C . THR A 1 3 ? 6.101 6.211 -4.411 1.00 0.000 3 THR A C 11
ATOM 5261 O O . THR A 1 3 ? 7.296 6.091 -4.142 1.00 0.000 3 THR A O 11
ATOM 5272 N N . ARG A 1 4 ? 5.659 6.925 -5.442 1.00 0.000 4 ARG A N 11
ATOM 5273 C CA . ARG A 1 4 ? 6.575 7.622 -6.337 1.00 0.000 4 ARG A CA 11
ATOM 5274 C C . ARG A 1 4 ? 5.930 8.887 -6.897 1.00 0.000 4 ARG A C 11
ATOM 5275 O O . ARG A 1 4 ? 4.859 8.836 -7.502 1.00 0.000 4 ARG A O 11
ATOM 5296 N N . THR A 1 5 ? 6.590 10.022 -6.690 1.00 0.000 5 THR A N 11
ATOM 5297 C CA . THR A 1 5 ? 6.081 11.300 -7.171 1.00 0.000 5 THR A CA 11
ATOM 5298 C C . THR A 1 5 ? 7.217 12.204 -7.636 1.00 0.000 5 THR A C 11
ATOM 5299 O O . THR A 1 5 ? 8.242 12.326 -6.964 1.00 0.000 5 THR A O 11
ATOM 5310 N N . CYS A 1 6 ? 7.030 12.838 -8.788 1.00 0.000 6 CYS A N 11
ATOM 5311 C CA . CYS A 1 6 ? 8.039 13.732 -9.343 1.00 0.000 6 CYS A CA 11
ATOM 5312 C C . CYS A 1 6 ? 7.386 14.896 -10.084 1.00 0.000 6 CYS A C 11
ATOM 5313 O O . CYS A 1 6 ? 6.167 14.936 -10.248 1.00 0.000 6 CYS A O 11
ATOM 5320 N N . GLY A 1 7 ? 8.207 15.841 -10.531 1.00 0.000 7 GLY A N 11
ATOM 5321 C CA . GLY A 1 7 ? 7.693 16.992 -11.249 1.00 0.000 7 GLY A CA 11
ATOM 5322 C C . GLY A 1 7 ? 8.299 18.295 -10.767 1.00 0.000 7 GLY A C 11
ATOM 5323 O O . GLY A 1 7 ? 7.618 19.318 -10.702 1.00 0.000 7 GLY A O 11
ATOM 5327 N N . GLY A 1 8 ? 9.583 18.258 -10.425 1.00 0.000 8 GLY A N 11
ATOM 5328 C CA . GLY A 1 8 ? 10.259 19.451 -9.949 1.00 0.000 8 GLY A CA 11
ATOM 5329 C C . GLY A 1 8 ? 10.728 20.343 -11.081 1.00 0.000 8 GLY A C 11
ATOM 5330 O O . GLY A 1 8 ? 10.380 20.120 -12.240 1.00 0.000 8 GLY A O 11
ATOM 5349 N N . LYS A 1 10 ? 14.268 21.372 -12.161 1.00 0.000 10 LYS A N 11
ATOM 5350 C CA . LYS A 1 10 ? 15.332 20.737 -12.931 1.00 0.000 10 LYS A CA 11
ATOM 5351 C C . LYS A 1 10 ? 15.176 19.220 -12.926 1.00 0.000 10 LYS A C 11
ATOM 5352 O O . LYS A 1 10 ? 16.111 18.491 -12.596 1.00 0.000 10 LYS A O 11
ATOM 5371 N N . CYS A 1 11 ? 13.989 18.750 -13.297 1.00 0.000 11 CYS A N 11
ATOM 5372 C CA . CYS A 1 11 ? 13.711 17.320 -13.337 1.00 0.000 11 CYS A CA 11
ATOM 5373 C C . CYS A 1 11 ? 14.103 16.652 -12.022 1.00 0.000 11 CYS A C 11
ATOM 5374 O O . CYS A 1 11 ? 15.224 16.164 -11.870 1.00 0.000 11 CYS A O 11
ATOM 5381 N N . THR A 1 12 ? 13.173 16.635 -11.072 1.00 0.000 12 THR A N 11
ATOM 5382 C CA . THR A 1 12 ? 13.421 16.029 -9.770 1.00 0.000 12 THR A CA 11
ATOM 5383 C C . THR A 1 12 ? 12.132 15.488 -9.161 1.00 0.000 12 THR A C 11
ATOM 5384 O O . THR A 1 12 ? 11.076 15.517 -9.792 1.00 0.000 12 THR A O 11
ATOM 5395 N N . GLY A 1 13 ? 12.226 14.996 -7.930 1.00 0.000 13 GLY A N 11
ATOM 5396 C CA . GLY A 1 13 ? 11.060 14.456 -7.256 1.00 0.000 13 GLY A CA 11
ATOM 5397 C C . GLY A 1 13 ? 11.425 13.611 -6.052 1.00 0.000 13 GLY A C 11
ATOM 5398 O O . GLY A 1 13 ? 12.598 13.504 -5.691 1.00 0.000 13 GLY A O 11
ATOM 5402 N N . THR A 1 14 ? 10.419 13.009 -5.425 1.00 0.000 14 THR A N 11
ATOM 5403 C CA . THR A 1 14 ? 10.640 12.172 -4.253 1.00 0.000 14 THR A CA 11
ATOM 5404 C C . THR A 1 14 ? 9.991 10.803 -4.425 1.00 0.000 14 THR A C 11
ATOM 5405 O O . THR A 1 14 ? 8.958 10.672 -5.082 1.00 0.000 14 THR A O 11
ATOM 5416 N N . CYS A 1 15 ? 10.604 9.784 -3.830 1.00 0.000 15 CYS A N 11
ATOM 5417 C CA . CYS A 1 15 ? 10.086 8.424 -3.917 1.00 0.000 15 CYS A CA 11
ATOM 5418 C C . CYS A 1 15 ? 10.373 7.650 -2.634 1.00 0.000 15 CYS A C 11
ATOM 5419 O O . CYS A 1 15 ? 11.403 7.853 -1.990 1.00 0.000 15 CYS A O 11
ATOM 5426 N N . THR A 1 16 ? 9.455 6.761 -2.267 1.00 0.000 16 THR A N 11
ATOM 5427 C CA . THR A 1 16 ? 9.608 5.957 -1.061 1.00 0.000 16 THR A CA 11
ATOM 5428 C C . THR A 1 16 ? 9.041 4.556 -1.259 1.00 0.000 16 THR A C 11
ATOM 5429 O O . THR A 1 16 ? 7.863 4.391 -1.579 1.00 0.000 16 THR A O 11
ATOM 5440 N N . CYS A 1 17 ? 9.886 3.549 -1.067 1.00 0.000 17 CYS A N 11
ATOM 5441 C CA . CYS A 1 17 ? 9.469 2.160 -1.223 1.00 0.000 17 CYS A CA 11
ATOM 5442 C C . CYS A 1 17 ? 9.967 1.309 -0.059 1.00 0.000 17 CYS A C 11
ATOM 5443 O O . CYS A 1 17 ? 11.166 1.252 0.217 1.00 0.000 17 CYS A O 11
ATOM 5450 N N . THR A 1 18 ? 9.037 0.646 0.622 1.00 0.000 18 THR A N 11
ATOM 5451 C CA . THR A 1 18 ? 9.379 -0.202 1.757 1.00 0.000 18 THR A CA 11
ATOM 5452 C C . THR A 1 18 ? 10.481 -1.189 1.392 1.00 0.000 18 THR A C 11
ATOM 5453 O O . THR A 1 18 ? 11.335 -1.513 2.217 1.00 0.000 18 THR A O 11
ATOM 5464 N N . ASN A 1 19 ? 10.457 -1.664 0.151 1.00 0.000 19 ASN A N 11
ATOM 5465 C CA . ASN A 1 19 ? 11.456 -2.616 -0.322 1.00 0.000 19 ASN A CA 11
ATOM 5466 C C . ASN A 1 19 ? 12.855 -2.010 -0.266 1.00 0.000 19 ASN A C 11
ATOM 5467 O O . ASN A 1 19 ? 13.831 -2.702 0.020 1.00 0.000 19 ASN A O 11
ATOM 5478 N N . SER A 1 20 ? 12.943 -0.712 -0.540 1.00 0.000 20 SER A N 11
ATOM 5479 C CA . SER A 1 20 ? 14.222 -0.013 -0.524 1.00 0.000 20 SER A CA 11
ATOM 5480 C C . SER A 1 20 ? 14.306 0.939 0.666 1.00 0.000 20 SER A C 11
ATOM 5481 O O . SER A 1 20 ? 13.407 0.981 1.505 1.00 0.000 20 SER A O 11
ATOM 5489 N N . SER A 1 21 ? 15.393 1.701 0.731 1.00 0.000 21 SER A N 11
ATOM 5490 C CA . SER A 1 21 ? 15.598 2.649 1.819 1.00 0.000 21 SER A CA 11
ATOM 5491 C C . SER A 1 21 ? 15.947 4.032 1.276 1.00 0.000 21 SER A C 11
ATOM 5492 O O . SER A 1 21 ? 15.444 5.047 1.758 1.00 0.000 21 SER A O 11
ATOM 5500 N N . LYS A 1 22 ? 16.814 4.063 0.269 1.00 0.000 22 LYS A N 11
ATOM 5501 C CA . LYS A 1 22 ? 17.231 5.319 -0.343 1.00 0.000 22 LYS A CA 11
ATOM 5502 C C . LYS A 1 22 ? 16.612 5.483 -1.727 1.00 0.000 22 LYS A C 11
ATOM 5503 O O . LYS A 1 22 ? 17.235 5.165 -2.739 1.00 0.000 22 LYS A O 11
ATOM 5522 N N . CYS A 1 23 ? 15.381 5.983 -1.763 1.00 0.000 23 CYS A N 11
ATOM 5523 C CA . CYS A 1 23 ? 14.676 6.191 -3.023 1.00 0.000 23 CYS A CA 11
ATOM 5524 C C . CYS A 1 23 ? 14.666 7.669 -3.403 1.00 0.000 23 CYS A C 11
ATOM 5525 O O . CYS A 1 23 ? 15.086 8.524 -2.624 1.00 0.000 23 CYS A O 11
ATOM 5532 N N . GLY A 1 24 ? 14.182 7.961 -4.606 1.00 0.000 24 GLY A N 11
ATOM 5533 C CA . GLY A 1 24 ? 14.125 9.336 -5.069 1.00 0.000 24 GLY A CA 11
ATOM 5534 C C . GLY A 1 24 ? 14.146 9.440 -6.581 1.00 0.000 24 GLY A C 11
ATOM 5535 O O . GLY A 1 24 ? 14.375 8.449 -7.276 1.00 0.000 24 GLY A O 11
ATOM 5539 N N . CYS A 1 25 ? 13.904 10.642 -7.093 1.00 0.000 25 CYS A N 11
ATOM 5540 C CA . CYS A 1 25 ? 13.893 10.872 -8.533 1.00 0.000 25 CYS A CA 11
ATOM 5541 C C . CYS A 1 25 ? 15.285 11.250 -9.033 1.00 0.000 25 CYS A C 11
ATOM 5542 O O . CYS A 1 25 ? 16.023 11.970 -8.361 1.00 0.000 25 CYS A O 11
ATOM 5549 N N . ARG A 1 26 ? 15.635 10.759 -10.217 1.00 0.000 26 ARG A N 11
ATOM 5550 C CA . ARG A 1 26 ? 16.937 11.044 -10.808 1.00 0.000 26 ARG A CA 11
ATOM 5551 C C . ARG A 1 26 ? 16.792 11.464 -12.268 1.00 0.000 26 ARG A C 11
ATOM 5552 O O . ARG A 1 26 ? 15.977 10.910 -13.006 1.00 0.000 26 ARG A O 11
ATOM 5573 N N . TYR A 1 27 ? 17.586 12.447 -12.676 1.00 0.000 27 TYR A N 11
ATOM 5574 C CA . TYR A 1 27 ? 17.544 12.945 -14.046 1.00 0.000 27 TYR A CA 11
ATOM 5575 C C . TYR A 1 27 ? 18.680 12.354 -14.875 1.00 0.000 27 TYR A C 11
ATOM 5576 O O . TYR A 1 27 ? 19.843 12.400 -14.477 1.00 0.000 27 TYR A O 11
ATOM 5594 N N . ASN A 1 28 ? 18.333 11.799 -16.032 1.00 0.000 28 ASN A N 11
ATOM 5595 C CA . ASN A 1 28 ? 19.323 11.198 -16.919 1.00 0.000 28 ASN A CA 11
ATOM 5596 C C . ASN A 1 28 ? 19.653 12.134 -18.079 1.00 0.000 28 ASN A C 11
ATOM 5597 O O . ASN A 1 28 ? 18.758 12.633 -18.761 1.00 0.000 28 ASN A O 11
ATOM 5608 N N . VAL A 1 29 ? 20.944 12.366 -18.295 1.00 0.000 29 VAL A N 11
ATOM 5609 C CA . VAL A 1 29 ? 21.393 13.240 -19.373 1.00 0.000 29 VAL A CA 11
ATOM 5610 C C . VAL A 1 29 ? 22.372 12.519 -20.293 1.00 0.000 29 VAL A C 11
ATOM 5611 O O . VAL A 1 29 ? 23.300 13.127 -20.827 1.00 0.000 29 VAL A O 11
ATOM 5624 N N . HIS A 1 30 ? 22.158 11.220 -20.474 1.00 0.000 30 HIS A N 11
ATOM 5625 C CA . HIS A 1 30 ? 23.022 10.415 -21.331 1.00 0.000 30 HIS A CA 11
ATOM 5626 C C . HIS A 1 30 ? 22.508 10.410 -22.768 1.00 0.000 30 HIS A C 11
ATOM 5627 O O . HIS A 1 30 ? 21.347 10.715 -23.039 1.00 0.000 30 HIS A O 11
ATOM 5641 N N . PRO A 1 31 ? 23.393 10.056 -23.712 1.00 0.000 31 PRO A N 11
ATOM 5642 C CA . PRO A 1 31 ? 23.052 10.002 -25.137 1.00 0.000 31 PRO A CA 11
ATOM 5643 C C . PRO A 1 31 ? 22.098 8.857 -25.462 1.00 0.000 31 PRO A C 11
ATOM 5644 O O . PRO A 1 31 ? 21.258 8.971 -26.354 1.00 0.000 31 PRO A O 11
ATOM 5655 N N . SER A 1 32 ? 22.234 7.755 -24.732 1.00 0.000 32 SER A N 11
ATOM 5656 C CA . SER A 1 32 ? 21.386 6.588 -24.945 1.00 0.000 32 SER A CA 11
ATOM 5657 C C . SER A 1 32 ? 20.048 6.750 -24.231 1.00 0.000 32 SER A C 11
ATOM 5658 O O . SER A 1 32 ? 19.665 5.917 -23.411 1.00 0.000 32 SER A O 11
ATOM 5666 N N . GLY A 1 33 ? 19.341 7.830 -24.550 1.00 0.000 33 GLY A N 11
ATOM 5667 C CA . GLY A 1 33 ? 18.054 8.084 -23.930 1.00 0.000 33 GLY A CA 11
ATOM 5668 C C . GLY A 1 33 ? 18.168 8.938 -22.684 1.00 0.000 33 GLY A C 11
ATOM 5669 O O . GLY A 1 33 ? 18.835 8.559 -21.722 1.00 0.000 33 GLY A O 11
ATOM 5697 N N . GLY A 1 35 ? 16.124 11.637 -19.689 1.00 0.000 35 GLY A N 11
ATOM 5698 C CA . GLY A 1 35 ? 14.867 11.820 -18.987 1.00 0.000 35 GLY A CA 11
ATOM 5699 C C . GLY A 1 35 ? 14.997 11.587 -17.495 1.00 0.000 35 GLY A C 11
ATOM 5700 O O . GLY A 1 35 ? 15.928 10.922 -17.041 1.00 0.000 35 GLY A O 11
ATOM 5704 N N . CYS A 1 36 ? 14.061 12.138 -16.728 1.00 0.000 36 CYS A N 11
ATOM 5705 C CA . CYS A 1 36 ? 14.075 11.989 -15.278 1.00 0.000 36 CYS A CA 11
ATOM 5706 C C . CYS A 1 36 ? 12.937 11.085 -14.813 1.00 0.000 36 CYS A C 11
ATOM 5707 O O . CYS A 1 36 ? 11.847 11.097 -15.385 1.00 0.000 36 CYS A O 11
ATOM 5714 N N . GLY A 1 37 ? 13.198 10.302 -13.770 1.00 0.000 37 GLY A N 11
ATOM 5715 C CA . GLY A 1 37 ? 12.187 9.404 -13.246 1.00 0.000 37 GLY A CA 11
ATOM 5716 C C . GLY A 1 37 ? 12.486 8.959 -11.828 1.00 0.000 37 GLY A C 11
ATOM 5717 O O . GLY A 1 37 ? 13.489 9.365 -11.240 1.00 0.000 37 GLY A O 11
ATOM 5721 N N . CYS A 1 38 ? 11.612 8.124 -11.275 1.00 0.000 38 CYS A N 11
ATOM 5722 C CA . CYS A 1 38 ? 11.786 7.625 -9.916 1.00 0.000 38 CYS A CA 11
ATOM 5723 C C . CYS A 1 38 ? 12.655 6.371 -9.904 1.00 0.000 38 CYS A C 11
ATOM 5724 O O . CYS A 1 38 ? 12.332 5.373 -10.547 1.00 0.000 38 CYS A O 11
ATOM 5731 N N . ALA A 1 39 ? 13.759 6.430 -9.167 1.00 0.000 39 ALA A N 11
ATOM 5732 C CA . ALA A 1 39 ? 14.674 5.299 -9.069 1.00 0.000 39 ALA A CA 11
ATOM 5733 C C . ALA A 1 39 ? 15.383 5.282 -7.719 1.00 0.000 39 ALA A C 11
ATOM 5734 O O . ALA A 1 39 ? 15.858 6.314 -7.242 1.00 0.000 39 ALA A O 11
ATOM 5741 N N . CYS A 1 40 ? 15.451 4.105 -7.106 1.00 0.000 40 CYS A N 11
ATOM 5742 C CA . CYS A 1 40 ? 16.102 3.954 -5.810 1.00 0.000 40 CYS A CA 11
ATOM 5743 C C . CYS A 1 40 ? 17.491 3.342 -5.967 1.00 0.000 40 CYS A C 11
ATOM 5744 O O . CYS A 1 40 ? 17.808 2.754 -7.000 1.00 0.000 40 CYS A O 11
ATOM 5751 N N . SER A 1 41 ? 18.315 3.486 -4.934 1.00 0.000 41 SER A N 11
ATOM 5752 C CA . SER A 1 41 ? 19.671 2.952 -4.957 1.00 0.000 41 SER A CA 11
ATOM 5753 C C . SER A 1 41 ? 19.943 2.106 -3.717 1.00 0.000 41 SER A C 11
ATOM 5754 O O . SER A 1 41 ? 20.919 2.330 -3.001 1.00 0.000 41 SER A O 11
ATOM 5765 N N . GLY A 1 1 ? 1.212 0.758 -0.573 1.00 0.000 1 GLY A N 12
ATOM 5766 C CA . GLY A 1 1 ? 2.602 0.340 -0.598 1.00 0.000 1 GLY A CA 12
ATOM 5767 C C . GLY A 1 1 ? 3.545 1.480 -0.928 1.00 0.000 1 GLY A C 12
ATOM 5768 O O . GLY A 1 1 ? 3.475 2.549 -0.321 1.00 0.000 1 GLY A O 12
ATOM 5772 N N . CYS A 1 2 ? 4.431 1.252 -1.892 1.00 0.000 2 CYS A N 12
ATOM 5773 C CA . CYS A 1 2 ? 5.394 2.267 -2.301 1.00 0.000 2 CYS A CA 12
ATOM 5774 C C . CYS A 1 2 ? 4.683 3.532 -2.774 1.00 0.000 2 CYS A C 12
ATOM 5775 O O . CYS A 1 2 ? 3.454 3.595 -2.800 1.00 0.000 2 CYS A O 12
ATOM 5782 N N . THR A 1 3 ? 5.466 4.539 -3.149 1.00 0.000 3 THR A N 12
ATOM 5783 C CA . THR A 1 3 ? 4.913 5.802 -3.621 1.00 0.000 3 THR A CA 12
ATOM 5784 C C . THR A 1 3 ? 5.949 6.596 -4.409 1.00 0.000 3 THR A C 12
ATOM 5785 O O . THR A 1 3 ? 6.899 7.132 -3.838 1.00 0.000 3 THR A O 12
ATOM 5796 N N . ARG A 1 4 ? 5.760 6.667 -5.722 1.00 0.000 4 ARG A N 12
ATOM 5797 C CA . ARG A 1 4 ? 6.679 7.396 -6.588 1.00 0.000 4 ARG A CA 12
ATOM 5798 C C . ARG A 1 4 ? 6.011 8.641 -7.165 1.00 0.000 4 ARG A C 12
ATOM 5799 O O . ARG A 1 4 ? 4.943 8.561 -7.772 1.00 0.000 4 ARG A O 12
ATOM 5820 N N . THR A 1 5 ? 6.648 9.792 -6.971 1.00 0.000 5 THR A N 12
ATOM 5821 C CA . THR A 1 5 ? 6.116 11.053 -7.470 1.00 0.000 5 THR A CA 12
ATOM 5822 C C . THR A 1 5 ? 7.236 11.980 -7.927 1.00 0.000 5 THR A C 12
ATOM 5823 O O . THR A 1 5 ? 8.249 12.131 -7.243 1.00 0.000 5 THR A O 12
ATOM 5834 N N . CYS A 1 6 ? 7.049 12.600 -9.087 1.00 0.000 6 CYS A N 12
ATOM 5835 C CA . CYS A 1 6 ? 8.044 13.514 -9.636 1.00 0.000 6 CYS A CA 12
ATOM 5836 C C . CYS A 1 6 ? 7.374 14.655 -10.396 1.00 0.000 6 CYS A C 12
ATOM 5837 O O . CYS A 1 6 ? 6.170 14.624 -10.648 1.00 0.000 6 CYS A O 12
ATOM 5844 N N . GLY A 1 7 ? 8.164 15.661 -10.760 1.00 0.000 7 GLY A N 12
ATOM 5845 C CA . GLY A 1 7 ? 7.630 16.797 -11.487 1.00 0.000 7 GLY A CA 12
ATOM 5846 C C . GLY A 1 7 ? 8.171 18.118 -10.977 1.00 0.000 7 GLY A C 12
ATOM 5847 O O . GLY A 1 7 ? 7.447 19.111 -10.913 1.00 0.000 7 GLY A O 12
ATOM 5851 N N . GLY A 1 8 ? 9.449 18.130 -10.611 1.00 0.000 8 GLY A N 12
ATOM 5852 C CA . GLY A 1 8 ? 10.065 19.344 -10.107 1.00 0.000 8 GLY A CA 12
ATOM 5853 C C . GLY A 1 8 ? 10.563 20.246 -11.218 1.00 0.000 8 GLY A C 12
ATOM 5854 O O . GLY A 1 8 ? 10.281 20.010 -12.392 1.00 0.000 8 GLY A O 12
ATOM 5873 N N . LYS A 1 10 ? 14.121 21.377 -12.124 1.00 0.000 10 LYS A N 12
ATOM 5874 C CA . LYS A 1 10 ? 15.241 20.773 -12.836 1.00 0.000 10 LYS A CA 12
ATOM 5875 C C . LYS A 1 10 ? 15.132 19.252 -12.831 1.00 0.000 10 LYS A C 12
ATOM 5876 O O . LYS A 1 10 ? 16.072 18.553 -12.452 1.00 0.000 10 LYS A O 12
ATOM 5895 N N . CYS A 1 11 ? 13.979 18.744 -13.256 1.00 0.000 11 CYS A N 12
ATOM 5896 C CA . CYS A 1 11 ? 13.747 17.306 -13.301 1.00 0.000 11 CYS A CA 12
ATOM 5897 C C . CYS A 1 11 ? 14.096 16.656 -11.965 1.00 0.000 11 CYS A C 12
ATOM 5898 O O . CYS A 1 11 ? 15.222 16.202 -11.758 1.00 0.000 11 CYS A O 12
ATOM 5905 N N . THR A 1 12 ? 13.123 16.615 -11.061 1.00 0.000 12 THR A N 12
ATOM 5906 C CA . THR A 1 12 ? 13.327 16.022 -9.745 1.00 0.000 12 THR A CA 12
ATOM 5907 C C . THR A 1 12 ? 12.035 15.415 -9.210 1.00 0.000 12 THR A C 12
ATOM 5908 O O . THR A 1 12 ? 11.006 15.426 -9.884 1.00 0.000 12 THR A O 12
ATOM 5919 N N . GLY A 1 13 ? 12.096 14.885 -7.991 1.00 0.000 13 GLY A N 12
ATOM 5920 C CA . GLY A 1 13 ? 10.923 14.282 -7.386 1.00 0.000 13 GLY A CA 12
ATOM 5921 C C . GLY A 1 13 ? 11.263 13.457 -6.160 1.00 0.000 13 GLY A C 12
ATOM 5922 O O . GLY A 1 13 ? 12.433 13.318 -5.800 1.00 0.000 13 GLY A O 12
ATOM 5926 N N . THR A 1 14 ? 10.238 12.910 -5.514 1.00 0.000 14 THR A N 12
ATOM 5927 C CA . THR A 1 14 ? 10.434 12.098 -4.319 1.00 0.000 14 THR A CA 12
ATOM 5928 C C . THR A 1 14 ? 9.818 10.713 -4.489 1.00 0.000 14 THR A C 12
ATOM 5929 O O . THR A 1 14 ? 8.805 10.552 -5.170 1.00 0.000 14 THR A O 12
ATOM 5940 N N . CYS A 1 15 ? 10.436 9.716 -3.865 1.00 0.000 15 CYS A N 12
ATOM 5941 C CA . CYS A 1 15 ? 9.949 8.344 -3.947 1.00 0.000 15 CYS A CA 12
ATOM 5942 C C . CYS A 1 15 ? 10.214 7.595 -2.644 1.00 0.000 15 CYS A C 12
ATOM 5943 O O . CYS A 1 15 ? 11.228 7.816 -1.981 1.00 0.000 15 CYS A O 12
ATOM 5950 N N . THR A 1 16 ? 9.294 6.706 -2.281 1.00 0.000 16 THR A N 12
ATOM 5951 C CA . THR A 1 16 ? 9.427 5.925 -1.058 1.00 0.000 16 THR A CA 12
ATOM 5952 C C . THR A 1 16 ? 8.873 4.516 -1.243 1.00 0.000 16 THR A C 12
ATOM 5953 O O . THR A 1 16 ? 7.696 4.337 -1.554 1.00 0.000 16 THR A O 12
ATOM 5964 N N . CYS A 1 17 ? 9.730 3.519 -1.048 1.00 0.000 17 CYS A N 12
ATOM 5965 C CA . CYS A 1 17 ? 9.327 2.126 -1.193 1.00 0.000 17 CYS A CA 12
ATOM 5966 C C . CYS A 1 17 ? 9.939 1.265 -0.091 1.00 0.000 17 CYS A C 12
ATOM 5967 O O . CYS A 1 17 ? 11.158 1.228 0.080 1.00 0.000 17 CYS A O 12
ATOM 5974 N N . THR A 1 18 ? 9.083 0.574 0.656 1.00 0.000 18 THR A N 12
ATOM 5975 C CA . THR A 1 18 ? 9.538 -0.285 1.742 1.00 0.000 18 THR A CA 12
ATOM 5976 C C . THR A 1 18 ? 10.615 -1.252 1.264 1.00 0.000 18 THR A C 12
ATOM 5977 O O . THR A 1 18 ? 11.546 -1.572 2.002 1.00 0.000 18 THR A O 12
ATOM 5988 N N . ASN A 1 19 ? 10.482 -1.713 0.025 1.00 0.000 19 ASN A N 12
ATOM 5989 C CA . ASN A 1 19 ? 11.446 -2.644 -0.551 1.00 0.000 19 ASN A CA 12
ATOM 5990 C C . ASN A 1 19 ? 12.853 -2.054 -0.529 1.00 0.000 19 ASN A C 12
ATOM 5991 O O . ASN A 1 19 ? 13.833 -2.769 -0.325 1.00 0.000 19 ASN A O 12
ATOM 6002 N N . SER A 1 20 ? 12.943 -0.745 -0.740 1.00 0.000 20 SER A N 12
ATOM 6003 C CA . SER A 1 20 ? 14.229 -0.059 -0.747 1.00 0.000 20 SER A CA 12
ATOM 6004 C C . SER A 1 20 ? 14.358 0.868 0.458 1.00 0.000 20 SER A C 12
ATOM 6005 O O . SER A 1 20 ? 13.448 0.963 1.281 1.00 0.000 20 SER A O 12
ATOM 6013 N N . SER A 1 21 ? 15.496 1.548 0.555 1.00 0.000 21 SER A N 12
ATOM 6014 C CA . SER A 1 21 ? 15.747 2.464 1.661 1.00 0.000 21 SER A CA 12
ATOM 6015 C C . SER A 1 21 ? 15.982 3.882 1.149 1.00 0.000 21 SER A C 12
ATOM 6016 O O . SER A 1 21 ? 15.352 4.834 1.611 1.00 0.000 21 SER A O 12
ATOM 6024 N N . LYS A 1 22 ? 16.893 4.015 0.191 1.00 0.000 22 LYS A N 12
ATOM 6025 C CA . LYS A 1 22 ? 17.213 5.315 -0.386 1.00 0.000 22 LYS A CA 12
ATOM 6026 C C . LYS A 1 22 ? 16.558 5.479 -1.754 1.00 0.000 22 LYS A C 12
ATOM 6027 O O . LYS A 1 22 ? 17.163 5.175 -2.783 1.00 0.000 22 LYS A O 12
ATOM 6046 N N . CYS A 1 23 ? 15.320 5.961 -1.759 1.00 0.000 23 CYS A N 12
ATOM 6047 C CA . CYS A 1 23 ? 14.584 6.166 -3.000 1.00 0.000 23 CYS A CA 12
ATOM 6048 C C . CYS A 1 23 ? 14.599 7.638 -3.405 1.00 0.000 23 CYS A C 12
ATOM 6049 O O . CYS A 1 23 ? 15.057 8.495 -2.651 1.00 0.000 23 CYS A O 12
ATOM 6056 N N . GLY A 1 24 ? 14.093 7.922 -4.602 1.00 0.000 24 GLY A N 12
ATOM 6057 C CA . GLY A 1 24 ? 14.058 9.289 -5.086 1.00 0.000 24 GLY A CA 12
ATOM 6058 C C . GLY A 1 24 ? 14.081 9.369 -6.600 1.00 0.000 24 GLY A C 12
ATOM 6059 O O . GLY A 1 24 ? 14.258 8.357 -7.280 1.00 0.000 24 GLY A O 12
ATOM 6063 N N . CYS A 1 25 ? 13.899 10.573 -7.130 1.00 0.000 25 CYS A N 12
ATOM 6064 C CA . CYS A 1 25 ? 13.898 10.782 -8.573 1.00 0.000 25 CYS A CA 12
ATOM 6065 C C . CYS A 1 25 ? 15.291 11.155 -9.071 1.00 0.000 25 CYS A C 12
ATOM 6066 O O . CYS A 1 25 ? 15.994 11.948 -8.444 1.00 0.000 25 CYS A O 12
ATOM 6073 N N . ARG A 1 26 ? 15.684 10.577 -10.201 1.00 0.000 26 ARG A N 12
ATOM 6074 C CA . ARG A 1 26 ? 16.994 10.847 -10.782 1.00 0.000 26 ARG A CA 12
ATOM 6075 C C . ARG A 1 26 ? 16.861 11.313 -12.229 1.00 0.000 26 ARG A C 12
ATOM 6076 O O . ARG A 1 26 ? 16.043 10.792 -12.987 1.00 0.000 26 ARG A O 12
ATOM 6097 N N . TYR A 1 27 ? 17.669 12.299 -12.604 1.00 0.000 27 TYR A N 12
ATOM 6098 C CA . TYR A 1 27 ? 17.640 12.838 -13.958 1.00 0.000 27 TYR A CA 12
ATOM 6099 C C . TYR A 1 27 ? 18.796 12.288 -14.788 1.00 0.000 27 TYR A C 12
ATOM 6100 O O . TYR A 1 27 ? 19.953 12.341 -14.373 1.00 0.000 27 TYR A O 12
ATOM 6118 N N . ASN A 1 28 ? 18.473 11.761 -15.965 1.00 0.000 28 ASN A N 12
ATOM 6119 C CA . ASN A 1 28 ? 19.483 11.201 -16.855 1.00 0.000 28 ASN A CA 12
ATOM 6120 C C . ASN A 1 28 ? 19.797 12.165 -17.996 1.00 0.000 28 ASN A C 12
ATOM 6121 O O . ASN A 1 28 ? 18.896 12.640 -18.686 1.00 0.000 28 ASN A O 12
ATOM 6132 N N . VAL A 1 29 ? 21.081 12.447 -18.188 1.00 0.000 29 VAL A N 12
ATOM 6133 C CA . VAL A 1 29 ? 21.515 13.352 -19.247 1.00 0.000 29 VAL A CA 12
ATOM 6134 C C . VAL A 1 29 ? 22.498 12.666 -20.188 1.00 0.000 29 VAL A C 12
ATOM 6135 O O . VAL A 1 29 ? 23.417 13.297 -20.711 1.00 0.000 29 VAL A O 12
ATOM 6148 N N . HIS A 1 30 ? 22.300 11.369 -20.400 1.00 0.000 30 HIS A N 12
ATOM 6149 C CA . HIS A 1 30 ? 23.169 10.596 -21.280 1.00 0.000 30 HIS A CA 12
ATOM 6150 C C . HIS A 1 30 ? 22.649 10.619 -22.714 1.00 0.000 30 HIS A C 12
ATOM 6151 O O . HIS A 1 30 ? 21.483 10.917 -22.972 1.00 0.000 30 HIS A O 12
ATOM 6165 N N . PRO A 1 31 ? 23.533 10.298 -23.670 1.00 0.000 31 PRO A N 12
ATOM 6166 C CA . PRO A 1 31 ? 23.187 10.275 -25.094 1.00 0.000 31 PRO A CA 12
ATOM 6167 C C . PRO A 1 31 ? 22.245 9.127 -25.443 1.00 0.000 31 PRO A C 12
ATOM 6168 O O . PRO A 1 31 ? 21.401 9.252 -26.330 1.00 0.000 31 PRO A O 12
ATOM 6179 N N . SER A 1 32 ? 22.395 8.009 -24.739 1.00 0.000 32 SER A N 12
ATOM 6180 C CA . SER A 1 32 ? 21.560 6.838 -24.977 1.00 0.000 32 SER A CA 12
ATOM 6181 C C . SER A 1 32 ? 20.219 6.972 -24.262 1.00 0.000 32 SER A C 12
ATOM 6182 O O . SER A 1 32 ? 19.846 6.123 -23.454 1.00 0.000 32 SER A O 12
ATOM 6190 N N . GLY A 1 33 ? 19.499 8.048 -24.565 1.00 0.000 33 GLY A N 12
ATOM 6191 C CA . GLY A 1 33 ? 18.208 8.276 -23.943 1.00 0.000 33 GLY A CA 12
ATOM 6192 C C . GLY A 1 33 ? 18.312 9.101 -22.676 1.00 0.000 33 GLY A C 12
ATOM 6193 O O . GLY A 1 33 ? 18.975 8.701 -21.720 1.00 0.000 33 GLY A O 12
ATOM 6221 N N . GLY A 1 35 ? 16.240 11.720 -19.629 1.00 0.000 35 GLY A N 12
ATOM 6222 C CA . GLY A 1 35 ? 14.979 11.882 -18.931 1.00 0.000 35 GLY A CA 12
ATOM 6223 C C . GLY A 1 35 ? 15.104 11.628 -17.442 1.00 0.000 35 GLY A C 12
ATOM 6224 O O . GLY A 1 35 ? 16.049 10.979 -16.992 1.00 0.000 35 GLY A O 12
ATOM 6228 N N . CYS A 1 36 ? 14.149 12.142 -16.673 1.00 0.000 36 CYS A N 12
ATOM 6229 C CA . CYS A 1 36 ? 14.157 11.970 -15.225 1.00 0.000 36 CYS A CA 12
ATOM 6230 C C . CYS A 1 36 ? 13.005 11.074 -14.778 1.00 0.000 36 CYS A C 12
ATOM 6231 O O . CYS A 1 36 ? 11.916 11.114 -15.348 1.00 0.000 36 CYS A O 12
ATOM 6238 N N . GLY A 1 37 ? 13.256 10.266 -13.752 1.00 0.000 37 GLY A N 12
ATOM 6239 C CA . GLY A 1 37 ? 12.231 9.372 -13.245 1.00 0.000 37 GLY A CA 12
ATOM 6240 C C . GLY A 1 37 ? 12.522 8.898 -11.834 1.00 0.000 37 GLY A C 12
ATOM 6241 O O . GLY A 1 37 ? 13.589 9.173 -11.286 1.00 0.000 37 GLY A O 12
ATOM 6245 N N . CYS A 1 38 ? 11.569 8.184 -11.244 1.00 0.000 38 CYS A N 12
ATOM 6246 C CA . CYS A 1 38 ? 11.726 7.673 -9.888 1.00 0.000 38 CYS A CA 12
ATOM 6247 C C . CYS A 1 38 ? 12.566 6.399 -9.881 1.00 0.000 38 CYS A C 12
ATOM 6248 O O . CYS A 1 38 ? 12.220 5.412 -10.530 1.00 0.000 38 CYS A O 12
ATOM 6255 N N . ALA A 1 39 ? 13.670 6.429 -9.142 1.00 0.000 39 ALA A N 12
ATOM 6256 C CA . ALA A 1 39 ? 14.558 5.277 -9.049 1.00 0.000 39 ALA A CA 12
ATOM 6257 C C . ALA A 1 39 ? 15.266 5.237 -7.699 1.00 0.000 39 ALA A C 12
ATOM 6258 O O . ALA A 1 39 ? 15.781 6.251 -7.226 1.00 0.000 39 ALA A O 12
ATOM 6265 N N . CYS A 1 40 ? 15.286 4.061 -7.081 1.00 0.000 40 CYS A N 12
ATOM 6266 C CA . CYS A 1 40 ? 15.929 3.888 -5.784 1.00 0.000 40 CYS A CA 12
ATOM 6267 C C . CYS A 1 40 ? 17.296 3.227 -5.938 1.00 0.000 40 CYS A C 12
ATOM 6268 O O . CYS A 1 40 ? 17.592 2.622 -6.968 1.00 0.000 40 CYS A O 12
ATOM 6275 N N . SER A 1 41 ? 18.125 3.347 -4.906 1.00 0.000 41 SER A N 12
ATOM 6276 C CA . SER A 1 41 ? 19.462 2.765 -4.928 1.00 0.000 41 SER A CA 12
ATOM 6277 C C . SER A 1 41 ? 19.431 1.318 -4.445 1.00 0.000 41 SER A C 12
ATOM 6278 O O . SER A 1 41 ? 18.416 0.843 -3.936 1.00 0.000 41 SER A O 12
ATOM 6289 N N . GLY A 1 1 ? 0.974 0.511 -0.284 1.00 0.000 1 GLY A N 13
ATOM 6290 C CA . GLY A 1 1 ? 2.168 0.070 -0.980 1.00 0.000 1 GLY A CA 13
ATOM 6291 C C . GLY A 1 1 ? 3.214 1.162 -1.086 1.00 0.000 1 GLY A C 13
ATOM 6292 O O . GLY A 1 1 ? 3.227 2.099 -0.287 1.00 0.000 1 GLY A O 13
ATOM 6296 N N . CYS A 1 2 ? 4.095 1.042 -2.073 1.00 0.000 2 CYS A N 13
ATOM 6297 C CA . CYS A 1 2 ? 5.151 2.025 -2.281 1.00 0.000 2 CYS A CA 13
ATOM 6298 C C . CYS A 1 2 ? 4.569 3.364 -2.724 1.00 0.000 2 CYS A C 13
ATOM 6299 O O . CYS A 1 2 ? 3.351 3.536 -2.782 1.00 0.000 2 CYS A O 13
ATOM 6306 N N . THR A 1 3 ? 5.448 4.311 -3.037 1.00 0.000 3 THR A N 13
ATOM 6307 C CA . THR A 1 3 ? 5.022 5.634 -3.475 1.00 0.000 3 THR A CA 13
ATOM 6308 C C . THR A 1 3 ? 6.036 6.249 -4.434 1.00 0.000 3 THR A C 13
ATOM 6309 O O . THR A 1 3 ? 7.243 6.065 -4.277 1.00 0.000 3 THR A O 13
ATOM 6320 N N . ARG A 1 4 ? 5.537 6.978 -5.426 1.00 0.000 4 ARG A N 13
ATOM 6321 C CA . ARG A 1 4 ? 6.400 7.620 -6.411 1.00 0.000 4 ARG A CA 13
ATOM 6322 C C . ARG A 1 4 ? 5.764 8.903 -6.938 1.00 0.000 4 ARG A C 13
ATOM 6323 O O . ARG A 1 4 ? 4.680 8.877 -7.523 1.00 0.000 4 ARG A O 13
ATOM 6344 N N . THR A 1 5 ? 6.444 10.025 -6.726 1.00 0.000 5 THR A N 13
ATOM 6345 C CA . THR A 1 5 ? 5.946 11.318 -7.177 1.00 0.000 5 THR A CA 13
ATOM 6346 C C . THR A 1 5 ? 7.085 12.210 -7.655 1.00 0.000 5 THR A C 13
ATOM 6347 O O . THR A 1 5 ? 8.126 12.307 -7.004 1.00 0.000 5 THR A O 13
ATOM 6358 N N . CYS A 1 6 ? 6.883 12.862 -8.795 1.00 0.000 6 CYS A N 13
ATOM 6359 C CA . CYS A 1 6 ? 7.893 13.748 -9.360 1.00 0.000 6 CYS A CA 13
ATOM 6360 C C . CYS A 1 6 ? 7.243 14.927 -10.078 1.00 0.000 6 CYS A C 13
ATOM 6361 O O . CYS A 1 6 ? 6.021 14.992 -10.206 1.00 0.000 6 CYS A O 13
ATOM 6368 N N . GLY A 1 7 ? 8.070 15.857 -10.546 1.00 0.000 7 GLY A N 13
ATOM 6369 C CA . GLY A 1 7 ? 7.558 17.021 -11.246 1.00 0.000 7 GLY A CA 13
ATOM 6370 C C . GLY A 1 7 ? 8.181 18.312 -10.756 1.00 0.000 7 GLY A C 13
ATOM 6371 O O . GLY A 1 7 ? 7.514 19.343 -10.681 1.00 0.000 7 GLY A O 13
ATOM 6375 N N . GLY A 1 8 ? 9.467 18.257 -10.420 1.00 0.000 8 GLY A N 13
ATOM 6376 C CA . GLY A 1 8 ? 10.159 19.438 -9.937 1.00 0.000 8 GLY A CA 13
ATOM 6377 C C . GLY A 1 8 ? 10.621 20.340 -11.064 1.00 0.000 8 GLY A C 13
ATOM 6378 O O . GLY A 1 8 ? 10.259 20.134 -12.222 1.00 0.000 8 GLY A O 13
ATOM 6397 N N . LYS A 1 10 ? 14.157 21.354 -12.174 1.00 0.000 10 LYS A N 13
ATOM 6398 C CA . LYS A 1 10 ? 15.206 20.722 -12.963 1.00 0.000 10 LYS A CA 13
ATOM 6399 C C . LYS A 1 10 ? 15.039 19.205 -12.975 1.00 0.000 10 LYS A C 13
ATOM 6400 O O . LYS A 1 10 ? 15.973 18.465 -12.663 1.00 0.000 10 LYS A O 13
ATOM 6419 N N . CYS A 1 11 ? 13.845 18.749 -13.338 1.00 0.000 11 CYS A N 13
ATOM 6420 C CA . CYS A 1 11 ? 13.556 17.321 -13.391 1.00 0.000 11 CYS A CA 13
ATOM 6421 C C . CYS A 1 11 ? 13.960 16.635 -12.090 1.00 0.000 11 CYS A C 13
ATOM 6422 O O . CYS A 1 11 ? 15.077 16.134 -11.959 1.00 0.000 11 CYS A O 13
ATOM 6429 N N . THR A 1 12 ? 13.042 16.615 -11.128 1.00 0.000 12 THR A N 13
ATOM 6430 C CA . THR A 1 12 ? 13.302 15.992 -9.837 1.00 0.000 12 THR A CA 13
ATOM 6431 C C . THR A 1 12 ? 12.010 15.504 -9.192 1.00 0.000 12 THR A C 13
ATOM 6432 O O . THR A 1 12 ? 10.931 15.624 -9.772 1.00 0.000 12 THR A O 13
ATOM 6443 N N . GLY A 1 13 ? 12.126 14.953 -7.987 1.00 0.000 13 GLY A N 13
ATOM 6444 C CA . GLY A 1 13 ? 10.958 14.455 -7.283 1.00 0.000 13 GLY A CA 13
ATOM 6445 C C . GLY A 1 13 ? 11.324 13.617 -6.074 1.00 0.000 13 GLY A C 13
ATOM 6446 O O . GLY A 1 13 ? 12.485 13.572 -5.668 1.00 0.000 13 GLY A O 13
ATOM 6450 N N . THR A 1 14 ? 10.329 12.951 -5.495 1.00 0.000 14 THR A N 13
ATOM 6451 C CA . THR A 1 14 ? 10.551 12.113 -4.324 1.00 0.000 14 THR A CA 13
ATOM 6452 C C . THR A 1 14 ? 9.920 10.737 -4.505 1.00 0.000 14 THR A C 13
ATOM 6453 O O . THR A 1 14 ? 8.892 10.597 -5.168 1.00 0.000 14 THR A O 13
ATOM 6464 N N . CYS A 1 15 ? 10.541 9.724 -3.911 1.00 0.000 15 CYS A N 13
ATOM 6465 C CA . CYS A 1 15 ? 10.041 8.358 -4.006 1.00 0.000 15 CYS A CA 13
ATOM 6466 C C . CYS A 1 15 ? 10.329 7.582 -2.724 1.00 0.000 15 CYS A C 13
ATOM 6467 O O . CYS A 1 15 ? 11.361 7.783 -2.082 1.00 0.000 15 CYS A O 13
ATOM 6474 N N . THR A 1 16 ? 9.411 6.694 -2.357 1.00 0.000 16 THR A N 13
ATOM 6475 C CA . THR A 1 16 ? 9.565 5.889 -1.152 1.00 0.000 16 THR A CA 13
ATOM 6476 C C . THR A 1 16 ? 8.993 4.490 -1.348 1.00 0.000 16 THR A C 13
ATOM 6477 O O . THR A 1 16 ? 7.806 4.327 -1.633 1.00 0.000 16 THR A O 13
ATOM 6488 N N . CYS A 1 17 ? 9.844 3.481 -1.194 1.00 0.000 17 CYS A N 13
ATOM 6489 C CA . CYS A 1 17 ? 9.424 2.094 -1.355 1.00 0.000 17 CYS A CA 13
ATOM 6490 C C . CYS A 1 17 ? 10.038 1.211 -0.272 1.00 0.000 17 CYS A C 13
ATOM 6491 O O . CYS A 1 17 ? 11.258 1.158 -0.115 1.00 0.000 17 CYS A O 13
ATOM 6498 N N . THR A 1 18 ? 9.183 0.517 0.473 1.00 0.000 18 THR A N 13
ATOM 6499 C CA . THR A 1 18 ? 9.640 -0.363 1.541 1.00 0.000 18 THR A CA 13
ATOM 6500 C C . THR A 1 18 ? 10.705 -1.331 1.038 1.00 0.000 18 THR A C 13
ATOM 6501 O O . THR A 1 18 ? 11.637 -1.675 1.763 1.00 0.000 18 THR A O 13
ATOM 6512 N N . ASN A 1 19 ? 10.560 -1.767 -0.209 1.00 0.000 19 ASN A N 13
ATOM 6513 C CA . ASN A 1 19 ? 11.510 -2.696 -0.809 1.00 0.000 19 ASN A CA 13
ATOM 6514 C C . ASN A 1 19 ? 12.939 -2.184 -0.660 1.00 0.000 19 ASN A C 13
ATOM 6515 O O . ASN A 1 19 ? 13.868 -2.961 -0.436 1.00 0.000 19 ASN A O 13
ATOM 6526 N N . SER A 1 20 ? 13.108 -0.872 -0.785 1.00 0.000 20 SER A N 13
ATOM 6527 C CA . SER A 1 20 ? 14.425 -0.256 -0.667 1.00 0.000 20 SER A CA 13
ATOM 6528 C C . SER A 1 20 ? 14.434 0.800 0.434 1.00 0.000 20 SER A C 13
ATOM 6529 O O . SER A 1 20 ? 13.483 0.915 1.207 1.00 0.000 20 SER A O 13
ATOM 6537 N N . SER A 1 21 ? 15.515 1.570 0.498 1.00 0.000 21 SER A N 13
ATOM 6538 C CA . SER A 1 21 ? 15.651 2.615 1.507 1.00 0.000 21 SER A CA 13
ATOM 6539 C C . SER A 1 21 ? 15.863 3.977 0.852 1.00 0.000 21 SER A C 13
ATOM 6540 O O . SER A 1 21 ? 14.957 4.810 0.819 1.00 0.000 21 SER A O 13
ATOM 6548 N N . LYS A 1 22 ? 17.065 4.196 0.333 1.00 0.000 22 LYS A N 13
ATOM 6549 C CA . LYS A 1 22 ? 17.398 5.456 -0.322 1.00 0.000 22 LYS A CA 13
ATOM 6550 C C . LYS A 1 22 ? 16.732 5.549 -1.692 1.00 0.000 22 LYS A C 13
ATOM 6551 O O . LYS A 1 22 ? 17.279 5.085 -2.692 1.00 0.000 22 LYS A O 13
ATOM 6570 N N . CYS A 1 23 ? 15.550 6.154 -1.729 1.00 0.000 23 CYS A N 13
ATOM 6571 C CA . CYS A 1 23 ? 14.809 6.310 -2.975 1.00 0.000 23 CYS A CA 13
ATOM 6572 C C . CYS A 1 23 ? 14.704 7.782 -3.364 1.00 0.000 23 CYS A C 13
ATOM 6573 O O . CYS A 1 23 ? 15.032 8.669 -2.577 1.00 0.000 23 CYS A O 13
ATOM 6580 N N . GLY A 1 24 ? 14.243 8.034 -4.586 1.00 0.000 24 GLY A N 13
ATOM 6581 C CA . GLY A 1 24 ? 14.102 9.399 -5.059 1.00 0.000 24 GLY A CA 13
ATOM 6582 C C . GLY A 1 24 ? 14.119 9.493 -6.572 1.00 0.000 24 GLY A C 13
ATOM 6583 O O . GLY A 1 24 ? 14.367 8.502 -7.260 1.00 0.000 24 GLY A O 13
ATOM 6587 N N . CYS A 1 25 ? 13.852 10.686 -7.092 1.00 0.000 25 CYS A N 13
ATOM 6588 C CA . CYS A 1 25 ? 13.834 10.906 -8.533 1.00 0.000 25 CYS A CA 13
ATOM 6589 C C . CYS A 1 25 ? 15.204 11.357 -9.031 1.00 0.000 25 CYS A C 13
ATOM 6590 O O . CYS A 1 25 ? 15.905 12.109 -8.354 1.00 0.000 25 CYS A O 13
ATOM 6597 N N . ARG A 1 26 ? 15.578 10.893 -10.219 1.00 0.000 26 ARG A N 13
ATOM 6598 C CA . ARG A 1 26 ? 16.864 11.248 -10.808 1.00 0.000 26 ARG A CA 13
ATOM 6599 C C . ARG A 1 26 ? 16.699 11.650 -12.271 1.00 0.000 26 ARG A C 13
ATOM 6600 O O . ARG A 1 26 ? 15.792 11.178 -12.956 1.00 0.000 26 ARG A O 13
ATOM 6621 N N . TYR A 1 27 ? 17.582 12.524 -12.741 1.00 0.000 27 TYR A N 13
ATOM 6622 C CA . TYR A 1 27 ? 17.534 12.991 -14.122 1.00 0.000 27 TYR A CA 13
ATOM 6623 C C . TYR A 1 27 ? 18.723 12.462 -14.918 1.00 0.000 27 TYR A C 13
ATOM 6624 O O . TYR A 1 27 ? 19.875 12.635 -14.522 1.00 0.000 27 TYR A O 13
ATOM 6642 N N . ASN A 1 28 ? 18.433 11.818 -16.044 1.00 0.000 28 ASN A N 13
ATOM 6643 C CA . ASN A 1 28 ? 19.478 11.264 -16.898 1.00 0.000 28 ASN A CA 13
ATOM 6644 C C . ASN A 1 28 ? 19.745 12.176 -18.091 1.00 0.000 28 ASN A C 13
ATOM 6645 O O . ASN A 1 28 ? 18.829 12.530 -18.834 1.00 0.000 28 ASN A O 13
ATOM 6656 N N . VAL A 1 29 ? 21.007 12.552 -18.271 1.00 0.000 29 VAL A N 13
ATOM 6657 C CA . VAL A 1 29 ? 21.397 13.421 -19.375 1.00 0.000 29 VAL A CA 13
ATOM 6658 C C . VAL A 1 29 ? 22.420 12.739 -20.276 1.00 0.000 29 VAL A C 13
ATOM 6659 O O . VAL A 1 29 ? 23.307 13.389 -20.830 1.00 0.000 29 VAL A O 13
ATOM 6672 N N . HIS A 1 30 ? 22.290 11.424 -20.420 1.00 0.000 30 HIS A N 13
ATOM 6673 C CA . HIS A 1 30 ? 23.203 10.652 -21.256 1.00 0.000 30 HIS A CA 13
ATOM 6674 C C . HIS A 1 30 ? 22.690 10.573 -22.691 1.00 0.000 30 HIS A C 13
ATOM 6675 O O . HIS A 1 30 ? 21.511 10.796 -22.968 1.00 0.000 30 HIS A O 13
ATOM 6689 N N . PRO A 1 31 ? 23.595 10.250 -23.626 1.00 0.000 31 PRO A N 13
ATOM 6690 C CA . PRO A 1 31 ? 23.257 10.134 -25.048 1.00 0.000 31 PRO A CA 13
ATOM 6691 C C . PRO A 1 31 ? 22.379 8.922 -25.339 1.00 0.000 31 PRO A C 13
ATOM 6692 O O . PRO A 1 31 ? 21.535 8.955 -26.234 1.00 0.000 31 PRO A O 13
ATOM 6703 N N . SER A 1 32 ? 22.583 7.852 -24.576 1.00 0.000 32 SER A N 13
ATOM 6704 C CA . SER A 1 32 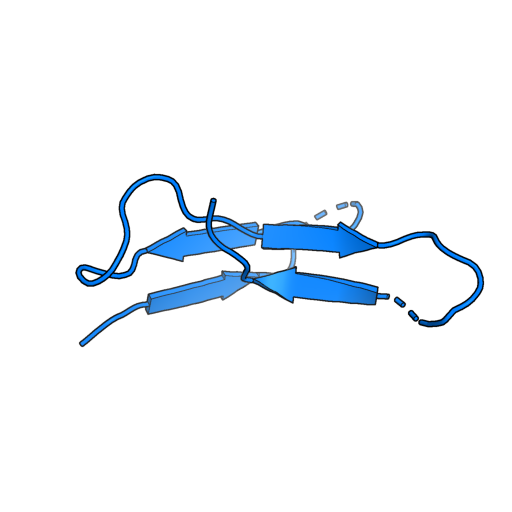? 21.811 6.628 -24.754 1.00 0.000 32 SER A CA 13
ATOM 6705 C C . SER A 1 32 ? 20.457 6.733 -24.058 1.00 0.000 32 SER A C 13
ATOM 6706 O O . SER A 1 32 ? 20.121 5.915 -23.204 1.00 0.000 32 SER A O 13
ATOM 6714 N N . GLY A 1 33 ? 19.684 7.748 -24.432 1.00 0.000 33 GLY A N 13
ATOM 6715 C CA . GLY A 1 33 ? 18.376 7.943 -23.835 1.00 0.000 33 GLY A CA 13
ATOM 6716 C C . GLY A 1 33 ? 18.424 8.839 -22.613 1.00 0.000 33 GLY A C 13
ATOM 6717 O O . GLY A 1 33 ? 19.090 8.522 -21.629 1.00 0.000 33 GLY A O 13
ATOM 6745 N N . GLY A 1 35 ? 16.189 11.518 -19.739 1.00 0.000 35 GLY A N 13
ATOM 6746 C CA . GLY A 1 35 ? 14.911 11.658 -19.066 1.00 0.000 35 GLY A CA 13
ATOM 6747 C C . GLY A 1 35 ? 15.033 11.537 -17.560 1.00 0.000 35 GLY A C 13
ATOM 6748 O O . GLY A 1 35 ? 16.012 10.990 -17.050 1.00 0.000 35 GLY A O 13
ATOM 6752 N N . CYS A 1 36 ? 14.037 12.050 -16.844 1.00 0.000 36 CYS A N 13
ATOM 6753 C CA . CYS A 1 36 ? 14.037 11.999 -15.387 1.00 0.000 36 CYS A CA 13
ATOM 6754 C C . CYS A 1 36 ? 12.914 11.102 -14.875 1.00 0.000 36 CYS A C 13
ATOM 6755 O O . CYS A 1 36 ? 11.774 11.197 -15.327 1.00 0.000 36 CYS A O 13
ATOM 6762 N N . GLY A 1 37 ? 13.246 10.232 -13.926 1.00 0.000 37 GLY A N 13
ATOM 6763 C CA . GLY A 1 37 ? 12.255 9.331 -13.367 1.00 0.000 37 GLY A CA 13
ATOM 6764 C C . GLY A 1 37 ? 12.557 8.957 -11.929 1.00 0.000 37 GLY A C 13
ATOM 6765 O O . GLY A 1 37 ? 13.480 9.498 -11.320 1.00 0.000 37 GLY A O 13
ATOM 6769 N N . CYS A 1 38 ? 11.776 8.030 -11.384 1.00 0.000 38 CYS A N 13
ATOM 6770 C CA . CYS A 1 38 ? 11.962 7.585 -10.008 1.00 0.000 38 CYS A CA 13
ATOM 6771 C C . CYS A 1 38 ? 12.793 6.306 -9.958 1.00 0.000 38 CYS A C 13
ATOM 6772 O O . CYS A 1 38 ? 12.473 5.320 -10.620 1.00 0.000 38 CYS A O 13
ATOM 6779 N N . ALA A 1 39 ? 13.861 6.332 -9.167 1.00 0.000 39 ALA A N 13
ATOM 6780 C CA . ALA A 1 39 ? 14.736 5.175 -9.028 1.00 0.000 39 ALA A CA 13
ATOM 6781 C C . ALA A 1 39 ? 15.379 5.135 -7.646 1.00 0.000 39 ALA A C 13
ATOM 6782 O O . ALA A 1 39 ? 15.796 6.165 -7.114 1.00 0.000 39 ALA A O 13
ATOM 6789 N N . CYS A 1 40 ? 15.456 3.941 -7.068 1.00 0.000 40 CYS A N 13
ATOM 6790 C CA . CYS A 1 40 ? 16.046 3.768 -5.746 1.00 0.000 40 CYS A CA 13
ATOM 6791 C C . CYS A 1 40 ? 17.462 3.208 -5.852 1.00 0.000 40 CYS A C 13
ATOM 6792 O O . CYS A 1 40 ? 17.885 2.759 -6.918 1.00 0.000 40 CYS A O 13
ATOM 6799 N N . SER A 1 41 ? 18.189 3.237 -4.740 1.00 0.000 41 SER A N 13
ATOM 6800 C CA . SER A 1 41 ? 19.558 2.736 -4.708 1.00 0.000 41 SER A CA 13
ATOM 6801 C C . SER A 1 41 ? 19.593 1.234 -4.972 1.00 0.000 41 SER A C 13
ATOM 6802 O O . SER A 1 41 ? 20.171 0.779 -5.959 1.00 0.000 41 SER A O 13
ATOM 6813 N N . GLY A 1 1 ? 2.031 -0.197 -4.500 1.00 0.000 1 GLY A N 14
ATOM 6814 C CA . GLY A 1 1 ? 3.461 -0.445 -4.462 1.00 0.000 1 GLY A CA 14
ATOM 6815 C C . GLY A 1 1 ? 4.251 0.782 -4.051 1.00 0.000 1 GLY A C 14
ATOM 6816 O O . GLY A 1 1 ? 3.865 1.497 -3.126 1.00 0.000 1 GLY A O 14
ATOM 6820 N N . CYS A 1 2 ? 5.361 1.026 -4.739 1.00 0.000 2 CYS A N 14
ATOM 6821 C CA . CYS A 1 2 ? 6.210 2.173 -4.440 1.00 0.000 2 CYS A CA 14
ATOM 6822 C C . CYS A 1 2 ? 5.429 3.477 -4.574 1.00 0.000 2 CYS A C 14
ATOM 6823 O O . CYS A 1 2 ? 4.248 3.474 -4.924 1.00 0.000 2 CYS A O 14
ATOM 6830 N N . THR A 1 3 ? 6.097 4.592 -4.293 1.00 0.000 3 THR A N 14
ATOM 6831 C CA . THR A 1 3 ? 5.467 5.903 -4.381 1.00 0.000 3 THR A CA 14
ATOM 6832 C C . THR A 1 3 ? 6.421 6.933 -4.974 1.00 0.000 3 THR A C 14
ATOM 6833 O O . THR A 1 3 ? 7.453 7.249 -4.383 1.00 0.000 3 THR A O 14
ATOM 6844 N N . ARG A 1 4 ? 6.069 7.454 -6.145 1.00 0.000 4 ARG A N 14
ATOM 6845 C CA . ARG A 1 4 ? 6.895 8.448 -6.818 1.00 0.000 4 ARG A CA 14
ATOM 6846 C C . ARG A 1 4 ? 6.155 9.777 -6.942 1.00 0.000 4 ARG A C 14
ATOM 6847 O O . ARG A 1 4 ? 5.035 9.831 -7.452 1.00 0.000 4 ARG A O 14
ATOM 6868 N N . THR A 1 5 ? 6.787 10.847 -6.471 1.00 0.000 5 THR A N 14
ATOM 6869 C CA . THR A 1 5 ? 6.188 12.175 -6.528 1.00 0.000 5 THR A CA 14
ATOM 6870 C C . THR A 1 5 ? 7.236 13.238 -6.836 1.00 0.000 5 THR A C 14
ATOM 6871 O O . THR A 1 5 ? 8.316 13.249 -6.245 1.00 0.000 5 THR A O 14
ATOM 6882 N N . CYS A 1 6 ? 6.911 14.132 -7.763 1.00 0.000 6 CYS A N 14
ATOM 6883 C CA . CYS A 1 6 ? 7.824 15.201 -8.150 1.00 0.000 6 CYS A CA 14
ATOM 6884 C C . CYS A 1 6 ? 7.054 16.461 -8.534 1.00 0.000 6 CYS A C 14
ATOM 6885 O O . CYS A 1 6 ? 5.824 16.474 -8.537 1.00 0.000 6 CYS A O 14
ATOM 6892 N N . GLY A 1 7 ? 7.789 17.521 -8.859 1.00 0.000 7 GLY A N 14
ATOM 6893 C CA . GLY A 1 7 ? 7.159 18.771 -9.240 1.00 0.000 7 GLY A CA 14
ATOM 6894 C C . GLY A 1 7 ? 8.136 19.930 -9.260 1.00 0.000 7 GLY A C 14
ATOM 6895 O O . GLY A 1 7 ? 7.882 20.976 -8.665 1.00 0.000 7 GLY A O 14
ATOM 6899 N N . GLY A 1 8 ? 9.260 19.743 -9.946 1.00 0.000 8 GLY A N 14
ATOM 6900 C CA . GLY A 1 8 ? 10.263 20.789 -10.026 1.00 0.000 8 GLY A CA 14
ATOM 6901 C C . GLY A 1 8 ? 10.688 21.076 -11.453 1.00 0.000 8 GLY A C 14
ATOM 6902 O O . GLY A 1 8 ? 10.141 20.507 -12.396 1.00 0.000 8 GLY A O 14
ATOM 6921 N N . LYS A 1 10 ? 14.139 20.888 -13.121 1.00 0.000 10 LYS A N 14
ATOM 6922 C CA . LYS A 1 10 ? 14.965 19.811 -13.655 1.00 0.000 10 LYS A CA 14
ATOM 6923 C C . LYS A 1 10 ? 14.569 18.469 -13.047 1.00 0.000 10 LYS A C 14
ATOM 6924 O O . LYS A 1 10 ? 15.414 17.736 -12.533 1.00 0.000 10 LYS A O 14
ATOM 6943 N N . CYS A 1 11 ? 13.280 18.153 -13.110 1.00 0.000 11 CYS A N 14
ATOM 6944 C CA . CYS A 1 11 ? 12.772 16.899 -12.568 1.00 0.000 11 CYS A CA 14
ATOM 6945 C C . CYS A 1 11 ? 13.282 16.675 -11.147 1.00 0.000 11 CYS A C 14
ATOM 6946 O O . CYS A 1 11 ? 14.301 16.016 -10.938 1.00 0.000 11 CYS A O 14
ATOM 6953 N N . THR A 1 12 ? 12.566 17.228 -10.173 1.00 0.000 12 THR A N 14
ATOM 6954 C CA . THR A 1 12 ? 12.946 17.089 -8.772 1.00 0.000 12 THR A CA 14
ATOM 6955 C C . THR A 1 12 ? 11.768 16.621 -7.927 1.00 0.000 12 THR A C 14
ATOM 6956 O O . THR A 1 12 ? 10.624 17.003 -8.172 1.00 0.000 12 THR A O 14
ATOM 6967 N N . GLY A 1 13 ? 12.054 15.791 -6.928 1.00 0.000 13 GLY A N 14
ATOM 6968 C CA . GLY A 1 13 ? 11.007 15.285 -6.060 1.00 0.000 13 GLY A CA 14
ATOM 6969 C C . GLY A 1 13 ? 11.501 14.195 -5.131 1.00 0.000 13 GLY A C 14
ATOM 6970 O O . GLY A 1 13 ? 12.703 14.064 -4.897 1.00 0.000 13 GLY A O 14
ATOM 6974 N N . THR A 1 14 ? 10.571 13.409 -4.596 1.00 0.000 14 THR A N 14
ATOM 6975 C CA . THR A 1 14 ? 10.918 12.326 -3.684 1.00 0.000 14 THR A CA 14
ATOM 6976 C C . THR A 1 14 ? 10.244 11.023 -4.097 1.00 0.000 14 THR A C 14
ATOM 6977 O O . THR A 1 14 ? 9.222 11.030 -4.783 1.00 0.000 14 THR A O 14
ATOM 6988 N N . CYS A 1 15 ? 10.823 9.903 -3.674 1.00 0.000 15 CYS A N 14
ATOM 6989 C CA . CYS A 1 15 ? 10.278 8.591 -3.999 1.00 0.000 15 CYS A CA 14
ATOM 6990 C C . CYS A 1 15 ? 10.476 7.617 -2.841 1.00 0.000 15 CYS A C 14
ATOM 6991 O O . CYS A 1 15 ? 11.353 7.807 -1.998 1.00 0.000 15 CYS A O 14
ATOM 6998 N N . THR A 1 16 ? 9.653 6.574 -2.805 1.00 0.000 16 THR A N 14
ATOM 6999 C CA . THR A 1 16 ? 9.736 5.571 -1.751 1.00 0.000 16 THR A CA 14
ATOM 7000 C C . THR A 1 16 ? 9.394 4.184 -2.283 1.00 0.000 16 THR A C 14
ATOM 7001 O O . THR A 1 16 ? 8.293 3.955 -2.786 1.00 0.000 16 THR A O 14
ATOM 7012 N N . CYS A 1 17 ? 10.342 3.261 -2.168 1.00 0.000 17 CYS A N 14
ATOM 7013 C CA . CYS A 1 17 ? 10.142 1.895 -2.637 1.00 0.000 17 CYS A CA 14
ATOM 7014 C C . CYS A 1 17 ? 10.514 0.887 -1.554 1.00 0.000 17 CYS A C 14
ATOM 7015 O O . CYS A 1 17 ? 11.639 0.884 -1.053 1.00 0.000 17 CYS A O 14
ATOM 7022 N N . THR A 1 18 ? 9.562 0.032 -1.196 1.00 0.000 18 THR A N 14
ATOM 7023 C CA . THR A 1 18 ? 9.788 -0.980 -0.172 1.00 0.000 18 THR A CA 14
ATOM 7024 C C . THR A 1 18 ? 11.029 -1.809 -0.483 1.00 0.000 18 THR A C 14
ATOM 7025 O O . THR A 1 18 ? 11.755 -2.219 0.421 1.00 0.000 18 THR A O 14
ATOM 7036 N N . ASN A 1 19 ? 11.267 -2.051 -1.768 1.00 0.000 19 ASN A N 14
ATOM 7037 C CA . ASN A 1 19 ? 12.422 -2.831 -2.198 1.00 0.000 19 ASN A CA 14
ATOM 7038 C C . ASN A 1 19 ? 13.717 -2.220 -1.673 1.00 0.000 19 ASN A C 14
ATOM 7039 O O . ASN A 1 19 ? 14.661 -2.935 -1.338 1.00 0.000 19 ASN A O 14
ATOM 7050 N N . SER A 1 20 ? 13.754 -0.893 -1.604 1.00 0.000 20 SER A N 14
ATOM 7051 C CA . SER A 1 20 ? 14.934 -0.185 -1.123 1.00 0.000 20 SER A CA 14
ATOM 7052 C C . SER A 1 20 ? 14.603 0.646 0.113 1.00 0.000 20 SER A C 14
ATOM 7053 O O . SER A 1 20 ? 13.523 0.518 0.690 1.00 0.000 20 SER A O 14
ATOM 7061 N N . SER A 1 21 ? 15.540 1.499 0.513 1.00 0.000 21 SER A N 14
ATOM 7062 C CA . SER A 1 21 ? 15.351 2.350 1.683 1.00 0.000 21 SER A CA 14
ATOM 7063 C C . SER A 1 21 ? 15.560 3.818 1.326 1.00 0.000 21 SER A C 14
ATOM 7064 O O . SER A 1 21 ? 14.859 4.697 1.828 1.00 0.000 21 SER A O 14
ATOM 7072 N N . LYS A 1 22 ? 16.529 4.077 0.454 1.00 0.000 22 LYS A N 14
ATOM 7073 C CA . LYS A 1 22 ? 16.831 5.438 0.027 1.00 0.000 22 LYS A CA 14
ATOM 7074 C C . LYS A 1 22 ? 16.420 5.656 -1.425 1.00 0.000 22 LYS A C 14
ATOM 7075 O O . LYS A 1 22 ? 17.140 5.276 -2.349 1.00 0.000 22 LYS A O 14
ATOM 7094 N N . CYS A 1 23 ? 15.259 6.272 -1.620 1.00 0.000 23 CYS A N 14
ATOM 7095 C CA . CYS A 1 23 ? 14.752 6.543 -2.960 1.00 0.000 23 CYS A CA 14
ATOM 7096 C C . CYS A 1 23 ? 14.578 8.043 -3.183 1.00 0.000 23 CYS A C 14
ATOM 7097 O O . CYS A 1 23 ? 14.706 8.838 -2.253 1.00 0.000 23 CYS A O 14
ATOM 7104 N N . GLY A 1 24 ? 14.285 8.421 -4.424 1.00 0.000 24 GLY A N 14
ATOM 7105 C CA . GLY A 1 24 ? 14.097 9.823 -4.747 1.00 0.000 24 GLY A CA 14
ATOM 7106 C C . GLY A 1 24 ? 14.075 10.076 -6.241 1.00 0.000 24 GLY A C 14
ATOM 7107 O O . GLY A 1 24 ? 14.551 9.254 -7.025 1.00 0.000 24 GLY A O 14
ATOM 7111 N N . CYS A 1 25 ? 13.520 11.216 -6.639 1.00 0.000 25 CYS A N 14
ATOM 7112 C CA . CYS A 1 25 ? 13.435 11.574 -8.049 1.00 0.000 25 CYS A CA 14
ATOM 7113 C C . CYS A 1 25 ? 14.825 11.675 -8.670 1.00 0.000 25 CYS A C 14
ATOM 7114 O O . CYS A 1 25 ? 15.717 12.320 -8.119 1.00 0.000 25 CYS A O 14
ATOM 7121 N N . ARG A 1 26 ? 15.002 11.032 -9.820 1.00 0.000 26 ARG A N 14
ATOM 7122 C CA . ARG A 1 26 ? 16.284 11.048 -10.515 1.00 0.000 26 ARG A CA 14
ATOM 7123 C C . ARG A 1 26 ? 16.092 11.335 -12.001 1.00 0.000 26 ARG A C 14
ATOM 7124 O O . ARG A 1 26 ? 15.173 10.812 -12.632 1.00 0.000 26 ARG A O 14
ATOM 7145 N N . TYR A 1 27 ? 16.965 12.170 -12.554 1.00 0.000 27 TYR A N 14
ATOM 7146 C CA . TYR A 1 27 ? 16.891 12.529 -13.965 1.00 0.000 27 TYR A CA 14
ATOM 7147 C C . TYR A 1 27 ? 18.066 11.939 -14.740 1.00 0.000 27 TYR A C 14
ATOM 7148 O O . TYR A 1 27 ? 19.225 12.163 -14.396 1.00 0.000 27 TYR A O 14
ATOM 7166 N N . ASN A 1 28 ? 17.755 11.184 -15.789 1.00 0.000 28 ASN A N 14
ATOM 7167 C CA . ASN A 1 28 ? 18.784 10.562 -16.614 1.00 0.000 28 ASN A CA 14
ATOM 7168 C C . ASN A 1 28 ? 19.108 11.429 -17.827 1.00 0.000 28 ASN A C 14
ATOM 7169 O O . ASN A 1 28 ? 18.223 11.775 -18.610 1.00 0.000 28 ASN A O 14
ATOM 7180 N N . VAL A 1 29 ? 20.382 11.777 -17.975 1.00 0.000 29 VAL A N 14
ATOM 7181 C CA . VAL A 1 29 ? 20.824 12.603 -19.093 1.00 0.000 29 VAL A CA 14
ATOM 7182 C C . VAL A 1 29 ? 21.911 11.901 -19.898 1.00 0.000 29 VAL A C 14
ATOM 7183 O O . VAL A 1 29 ? 22.819 12.543 -20.428 1.00 0.000 29 VAL A O 14
ATOM 7196 N N . HIS A 1 30 ? 21.815 10.578 -19.986 1.00 0.000 30 HIS A N 14
ATOM 7197 C CA . HIS A 1 30 ? 22.790 9.788 -20.728 1.00 0.000 30 HIS A CA 14
ATOM 7198 C C . HIS A 1 30 ? 22.333 9.573 -22.168 1.00 0.000 30 HIS A C 14
ATOM 7199 O O . HIS A 1 30 ? 21.158 9.726 -22.501 1.00 0.000 30 HIS A O 14
ATOM 7213 N N . PRO A 1 31 ? 23.283 9.211 -23.043 1.00 0.000 31 PRO A N 14
ATOM 7214 C CA . PRO A 1 31 ? 23.001 8.968 -24.461 1.00 0.000 31 PRO A CA 14
ATOM 7215 C C . PRO A 1 31 ? 22.179 7.703 -24.680 1.00 0.000 31 PRO A C 14
ATOM 7216 O O . PRO A 1 31 ? 21.372 7.628 -25.607 1.00 0.000 31 PRO A O 14
ATOM 7227 N N . SER A 1 32 ? 22.389 6.710 -23.822 1.00 0.000 32 SER A N 14
ATOM 7228 C CA . SER A 1 32 ? 21.669 5.446 -23.924 1.00 0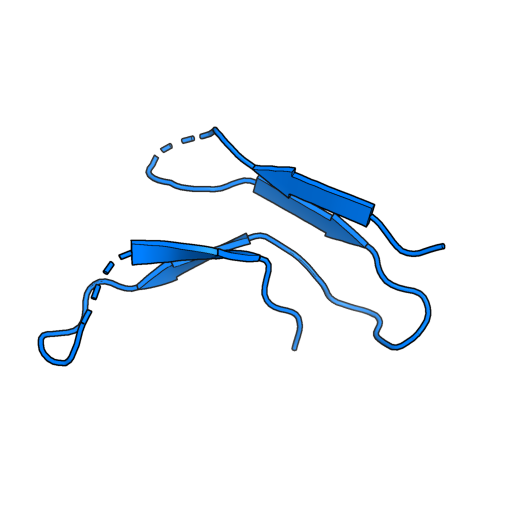.000 32 SER A CA 14
ATOM 7229 C C . SER A 1 32 ? 20.287 5.555 -23.286 1.00 0.000 32 SER A C 14
ATOM 7230 O O . SER A 1 32 ? 19.946 4.792 -22.383 1.00 0.000 32 SER A O 14
ATOM 7238 N N . GLY A 1 33 ? 19.495 6.509 -23.765 1.00 0.000 33 GLY A N 14
ATOM 7239 C CA . GLY A 1 33 ? 18.160 6.702 -23.231 1.00 0.000 33 GLY A CA 14
ATOM 7240 C C . GLY A 1 33 ? 18.131 7.691 -22.083 1.00 0.000 33 GLY A C 14
ATOM 7241 O O . GLY A 1 33 ? 18.759 7.470 -21.048 1.00 0.000 33 GLY A O 14
ATOM 7269 N N . GLY A 1 35 ? 15.713 10.482 -19.507 1.00 0.000 35 GLY A N 14
ATOM 7270 C CA . GLY A 1 35 ? 14.403 10.636 -18.901 1.00 0.000 35 GLY A CA 14
ATOM 7271 C C . GLY A 1 35 ? 14.465 10.682 -17.387 1.00 0.000 35 GLY A C 14
ATOM 7272 O O . GLY A 1 35 ? 15.404 10.164 -16.781 1.00 0.000 35 GLY A O 14
ATOM 7276 N N . CYS A 1 36 ? 13.465 11.305 -16.774 1.00 0.000 36 CYS A N 14
ATOM 7277 C CA . CYS A 1 36 ? 13.410 11.419 -15.322 1.00 0.000 36 CYS A CA 14
ATOM 7278 C C . CYS A 1 36 ? 12.305 10.537 -14.748 1.00 0.000 36 CYS A C 14
ATOM 7279 O O . CYS A 1 36 ? 11.224 10.425 -15.323 1.00 0.000 36 CYS A O 14
ATOM 7286 N N . GLY A 1 37 ? 12.587 9.911 -13.609 1.00 0.000 37 GLY A N 14
ATOM 7287 C CA . GLY A 1 37 ? 11.608 9.047 -12.976 1.00 0.000 37 GLY A CA 14
ATOM 7288 C C . GLY A 1 37 ? 11.989 8.682 -11.555 1.00 0.000 37 GLY A C 14
ATOM 7289 O O . GLY A 1 37 ? 12.746 9.402 -10.903 1.00 0.000 37 GLY A O 14
ATOM 7293 N N . CYS A 1 38 ? 11.464 7.560 -11.073 1.00 0.000 38 CYS A N 14
ATOM 7294 C CA . CYS A 1 38 ? 11.752 7.101 -9.719 1.00 0.000 38 CYS A CA 14
ATOM 7295 C C . CYS A 1 38 ? 12.968 6.180 -9.704 1.00 0.000 38 CYS A C 14
ATOM 7296 O O . CYS A 1 38 ? 12.953 5.105 -10.304 1.00 0.000 38 CYS A O 14
ATOM 7303 N N . ALA A 1 39 ? 14.020 6.609 -9.015 1.00 0.000 39 ALA A N 14
ATOM 7304 C CA . ALA A 1 39 ? 15.244 5.822 -8.919 1.00 0.000 39 ALA A CA 14
ATOM 7305 C C . ALA A 1 39 ? 15.806 5.851 -7.502 1.00 0.000 39 ALA A C 14
ATOM 7306 O O . ALA A 1 39 ? 15.904 6.911 -6.884 1.00 0.000 39 ALA A O 14
ATOM 7313 N N . CYS A 1 40 ? 16.174 4.680 -6.993 1.00 0.000 40 CYS A N 14
ATOM 7314 C CA . CYS A 1 40 ? 16.726 4.570 -5.648 1.00 0.000 40 CYS A CA 14
ATOM 7315 C C . CYS A 1 40 ? 18.204 4.194 -5.695 1.00 0.000 40 CYS A C 14
ATOM 7316 O O . CYS A 1 40 ? 18.726 3.818 -6.744 1.00 0.000 40 CYS A O 14
ATOM 7323 N N . SER A 1 41 ? 18.872 4.298 -4.551 1.00 0.000 41 SER A N 14
ATOM 7324 C CA . SER A 1 41 ? 20.291 3.972 -4.462 1.00 0.000 41 SER A CA 14
ATOM 7325 C C . SER A 1 41 ? 20.495 2.466 -4.340 1.00 0.000 41 SER A C 14
ATOM 7326 O O . SER A 1 41 ? 21.402 1.900 -4.950 1.00 0.000 41 SER A O 14
ATOM 7337 N N . GLY A 1 1 ? 1.569 0.505 -0.887 1.00 0.000 1 GLY A N 15
ATOM 7338 C CA . GLY A 1 1 ? 2.867 0.174 -1.446 1.00 0.000 1 GLY A CA 15
ATOM 7339 C C . GLY A 1 1 ? 3.823 1.350 -1.428 1.00 0.000 1 GLY A C 15
ATOM 7340 O O . GLY A 1 1 ? 3.846 2.126 -0.472 1.00 0.000 1 GLY A O 15
ATOM 7344 N N . CYS A 1 2 ? 4.616 1.482 -2.486 1.00 0.000 2 CYS A N 15
ATOM 7345 C CA . CYS A 1 2 ? 5.581 2.570 -2.588 1.00 0.000 2 CYS A CA 15
ATOM 7346 C C . CYS A 1 2 ? 4.872 3.913 -2.743 1.00 0.000 2 CYS A C 15
ATOM 7347 O O . CYS A 1 2 ? 3.649 3.972 -2.868 1.00 0.000 2 CYS A O 15
ATOM 7354 N N . THR A 1 3 ? 5.650 4.991 -2.733 1.00 0.000 3 THR A N 15
ATOM 7355 C CA . THR A 1 3 ? 5.099 6.333 -2.871 1.00 0.000 3 THR A CA 15
ATOM 7356 C C . THR A 1 3 ? 6.058 7.247 -3.625 1.00 0.000 3 THR A C 15
ATOM 7357 O O . THR A 1 3 ? 7.102 7.634 -3.100 1.00 0.000 3 THR A O 15
ATOM 7368 N N . ARG A 1 4 ? 5.696 7.589 -4.857 1.00 0.000 4 ARG A N 15
ATOM 7369 C CA . ARG A 1 4 ? 6.526 8.457 -5.683 1.00 0.000 4 ARG A CA 15
ATOM 7370 C C . ARG A 1 4 ? 5.801 9.763 -5.997 1.00 0.000 4 ARG A C 15
ATOM 7371 O O . ARG A 1 4 ? 4.587 9.778 -6.205 1.00 0.000 4 ARG A O 15
ATOM 7392 N N . THR A 1 5 ? 6.554 10.859 -6.030 1.00 0.000 5 THR A N 15
ATOM 7393 C CA . THR A 1 5 ? 5.984 12.169 -6.317 1.00 0.000 5 THR A CA 15
ATOM 7394 C C . THR A 1 5 ? 7.051 13.136 -6.816 1.00 0.000 5 THR A C 15
ATOM 7395 O O . THR A 1 5 ? 8.146 13.211 -6.256 1.00 0.000 5 THR A O 15
ATOM 7406 N N . CYS A 1 6 ? 6.727 13.874 -7.872 1.00 0.000 6 CYS A N 15
ATOM 7407 C CA . CYS A 1 6 ? 7.658 14.837 -8.447 1.00 0.000 6 CYS A CA 15
ATOM 7408 C C . CYS A 1 6 ? 6.917 16.060 -8.980 1.00 0.000 6 CYS A C 15
ATOM 7409 O O . CYS A 1 6 ? 5.697 16.039 -9.139 1.00 0.000 6 CYS A O 15
ATOM 7416 N N . GLY A 1 7 ? 7.663 17.126 -9.254 1.00 0.000 7 GLY A N 15
ATOM 7417 C CA . GLY A 1 7 ? 7.060 18.342 -9.765 1.00 0.000 7 GLY A CA 15
ATOM 7418 C C . GLY A 1 7 ? 8.015 19.519 -9.736 1.00 0.000 7 GLY A C 15
ATOM 7419 O O . GLY A 1 7 ? 7.608 20.651 -9.478 1.00 0.000 7 GLY A O 15
ATOM 7423 N N . GLY A 1 8 ? 9.290 19.252 -10.001 1.00 0.000 8 GLY A N 15
ATOM 7424 C CA . GLY A 1 8 ? 10.286 20.307 -9.997 1.00 0.000 8 GLY A CA 15
ATOM 7425 C C . GLY A 1 8 ? 10.677 20.740 -11.396 1.00 0.000 8 GLY A C 15
ATOM 7426 O O . GLY A 1 8 ? 10.063 20.322 -12.377 1.00 0.000 8 GLY A O 15
ATOM 7445 N N . LYS A 1 10 ? 14.052 20.563 -13.224 1.00 0.000 10 LYS A N 15
ATOM 7446 C CA . LYS A 1 10 ? 14.791 19.514 -13.917 1.00 0.000 10 LYS A CA 15
ATOM 7447 C C . LYS A 1 10 ? 14.348 18.133 -13.443 1.00 0.000 10 LYS A C 15
ATOM 7448 O O . LYS A 1 10 ? 15.173 17.305 -13.055 1.00 0.000 10 LYS A O 15
ATOM 7467 N N . CYS A 1 11 ? 13.042 17.891 -13.478 1.00 0.000 11 CYS A N 15
ATOM 7468 C CA . CYS A 1 11 ? 12.490 16.611 -13.054 1.00 0.000 11 CYS A CA 15
ATOM 7469 C C . CYS A 1 11 ? 13.020 16.219 -11.678 1.00 0.000 11 CYS A C 15
ATOM 7470 O O . CYS A 1 11 ? 13.955 15.425 -11.563 1.00 0.000 11 CYS A O 15
ATOM 7477 N N . THR A 1 12 ? 12.417 16.780 -10.635 1.00 0.000 12 THR A N 15
ATOM 7478 C CA . THR A 1 12 ? 12.828 16.491 -9.267 1.00 0.000 12 THR A CA 15
ATOM 7479 C C . THR A 1 12 ? 11.636 16.082 -8.409 1.00 0.000 12 THR A C 15
ATOM 7480 O O . THR A 1 12 ? 10.490 16.394 -8.732 1.00 0.000 12 THR A O 15
ATOM 7491 N N . GLY A 1 13 ? 11.913 15.381 -7.314 1.00 0.000 13 GLY A N 15
ATOM 7492 C CA . GLY A 1 13 ? 10.853 14.941 -6.426 1.00 0.000 13 GLY A CA 15
ATOM 7493 C C . GLY A 1 13 ? 11.334 13.929 -5.405 1.00 0.000 13 GLY A C 15
ATOM 7494 O O . GLY A 1 13 ? 12.534 13.682 -5.282 1.00 0.000 13 GLY A O 15
ATOM 7498 N N . THR A 1 14 ? 10.396 13.342 -4.668 1.00 0.000 14 THR A N 15
ATOM 7499 C CA . THR A 1 14 ? 10.730 12.354 -3.651 1.00 0.000 14 THR A CA 15
ATOM 7500 C C . THR A 1 14 ? 10.021 11.031 -3.914 1.00 0.000 14 THR A C 15
ATOM 7501 O O . THR A 1 14 ? 8.902 11.007 -4.428 1.00 0.000 14 THR A O 15
ATOM 7512 N N . CYS A 1 15 ? 10.677 9.932 -3.559 1.00 0.000 15 CYS A N 15
ATOM 7513 C CA . CYS A 1 15 ? 10.109 8.604 -3.757 1.00 0.000 15 CYS A CA 15
A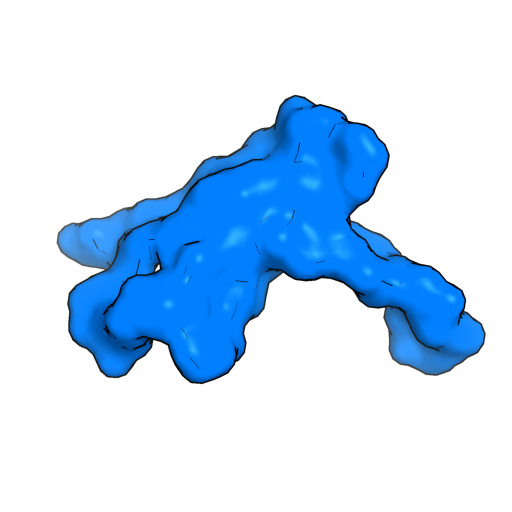TOM 7514 C C . CYS A 1 15 ? 10.531 7.659 -2.635 1.00 0.000 15 CYS A C 15
ATOM 7515 O O . CYS A 1 15 ? 11.630 7.773 -2.092 1.00 0.000 15 CYS A O 15
ATOM 7522 N N . THR A 1 16 ? 9.649 6.725 -2.293 1.00 0.000 16 THR A N 15
ATOM 7523 C CA . THR A 1 16 ? 9.928 5.761 -1.236 1.00 0.000 16 THR A CA 15
ATOM 7524 C C . THR A 1 16 ? 9.324 4.399 -1.559 1.00 0.000 16 THR A C 15
ATOM 7525 O O . THR A 1 16 ? 8.112 4.274 -1.742 1.00 0.000 16 THR A O 15
ATOM 7536 N N . CYS A 1 17 ? 10.174 3.381 -1.629 1.00 0.000 17 CYS A N 15
ATOM 7537 C CA . CYS A 1 17 ? 9.724 2.027 -1.930 1.00 0.000 17 CYS A CA 15
ATOM 7538 C C . CYS A 1 17 ? 10.308 1.026 -0.937 1.00 0.000 17 CYS A C 15
ATOM 7539 O O . CYS A 1 17 ? 11.525 0.929 -0.779 1.00 0.000 17 CYS A O 15
ATOM 7546 N N . THR A 1 18 ? 9.431 0.282 -0.270 1.00 0.000 18 THR A N 15
ATOM 7547 C CA . THR A 1 18 ? 9.858 -0.711 0.708 1.00 0.000 18 THR A CA 15
ATOM 7548 C C . THR A 1 18 ? 10.904 -1.649 0.117 1.00 0.000 18 THR A C 15
ATOM 7549 O O . THR A 1 18 ? 11.821 -2.087 0.811 1.00 0.000 18 THR A O 15
ATOM 7560 N N . ASN A 1 19 ? 10.761 -1.953 -1.169 1.00 0.000 19 ASN A N 15
ATOM 7561 C CA . ASN A 1 19 ? 11.695 -2.840 -1.853 1.00 0.000 19 ASN A CA 15
ATOM 7562 C C . ASN A 1 19 ? 13.135 -2.382 -1.641 1.00 0.000 19 ASN A C 15
ATOM 7563 O O . ASN A 1 19 ? 14.045 -3.201 -1.517 1.00 0.000 19 ASN A O 15
ATOM 7574 N N . SER A 1 20 ? 13.332 -1.068 -1.600 1.00 0.000 20 SER A N 15
ATOM 7575 C CA . SER A 1 20 ? 14.661 -0.501 -1.407 1.00 0.000 20 SER A CA 15
ATOM 7576 C C . SER A 1 20 ? 14.676 0.452 -0.215 1.00 0.000 20 SER A C 15
ATOM 7577 O O . SER A 1 20 ? 13.716 0.519 0.553 1.00 0.000 20 SER A O 15
ATOM 7585 N N . SER A 1 21 ? 15.774 1.188 -0.068 1.00 0.000 21 SER A N 15
ATOM 7586 C CA . SER A 1 21 ? 15.917 2.135 1.032 1.00 0.000 21 SER A CA 15
ATOM 7587 C C . SER A 1 21 ? 15.985 3.567 0.510 1.00 0.000 21 SER A C 15
ATOM 7588 O O . SER A 1 21 ? 15.061 4.356 0.706 1.00 0.000 21 SER A O 15
ATOM 7596 N N . LYS A 1 22 ? 17.087 3.895 -0.155 1.00 0.000 22 LYS A N 15
ATOM 7597 C CA . LYS A 1 22 ? 17.278 5.231 -0.708 1.00 0.000 22 LYS A CA 15
ATOM 7598 C C . LYS A 1 22 ? 16.600 5.360 -2.068 1.00 0.000 22 LYS A C 15
ATOM 7599 O O . LYS A 1 22 ? 17.097 4.849 -3.072 1.00 0.000 22 LYS A O 15
ATOM 7618 N N . CYS A 1 23 ? 15.463 6.046 -2.094 1.00 0.000 23 CYS A N 15
ATOM 7619 C CA . CYS A 1 23 ? 14.716 6.243 -3.331 1.00 0.000 23 CYS A CA 15
ATOM 7620 C C . CYS A 1 23 ? 14.452 7.726 -3.577 1.00 0.000 23 CYS A C 15
ATOM 7621 O O . CYS A 1 23 ? 14.609 8.552 -2.679 1.00 0.000 23 CYS A O 15
ATOM 7628 N N . GLY A 1 24 ? 14.050 8.055 -4.801 1.00 0.000 24 GLY A N 15
ATOM 7629 C CA . GLY A 1 24 ? 13.770 9.437 -5.143 1.00 0.000 24 GLY A CA 15
ATOM 7630 C C . GLY A 1 24 ? 13.838 9.689 -6.636 1.00 0.000 24 GLY A C 15
ATOM 7631 O O . GLY A 1 24 ? 14.417 8.898 -7.382 1.00 0.000 24 GLY A O 15
ATOM 7635 N N . CYS A 1 25 ? 13.244 10.794 -7.076 1.00 0.000 25 CYS A N 15
ATOM 7636 C CA . CYS A 1 25 ? 13.236 11.148 -8.490 1.00 0.000 25 CYS A CA 15
ATOM 7637 C C . CYS A 1 25 ? 14.659 11.279 -9.025 1.00 0.000 25 CYS A C 15
ATOM 7638 O O . CYS A 1 25 ? 15.508 11.925 -8.411 1.00 0.000 25 CYS A O 15
ATOM 7645 N N . ARG A 1 26 ? 14.912 10.660 -10.174 1.00 0.000 26 ARG A N 15
ATOM 7646 C CA . ARG A 1 26 ? 16.232 10.706 -10.792 1.00 0.000 26 ARG A CA 15
ATOM 7647 C C . ARG A 1 26 ? 16.124 11.019 -12.282 1.00 0.000 26 ARG A C 15
ATOM 7648 O O . ARG A 1 26 ? 15.340 10.400 -13.001 1.00 0.000 26 ARG A O 15
ATOM 7669 N N . TYR A 1 27 ? 16.916 11.984 -12.737 1.00 0.000 27 TYR A N 15
ATOM 7670 C CA . TYR A 1 27 ? 16.908 12.382 -14.139 1.00 0.000 27 TYR A CA 15
ATOM 7671 C C . TYR A 1 27 ? 18.217 11.997 -14.823 1.00 0.000 27 TYR A C 15
ATOM 7672 O O . TYR A 1 27 ? 19.301 12.303 -14.329 1.00 0.000 27 TYR A O 15
ATOM 7690 N N . ASN A 1 28 ? 18.105 11.323 -15.963 1.00 0.000 28 ASN A N 15
ATOM 7691 C CA . ASN A 1 28 ? 19.279 10.896 -16.716 1.00 0.000 28 ASN A CA 15
ATOM 7692 C C . ASN A 1 28 ? 19.520 11.811 -17.913 1.00 0.000 28 ASN A C 15
ATOM 7693 O O . ASN A 1 28 ? 18.643 11.990 -18.757 1.00 0.000 28 ASN A O 15
ATOM 7704 N N . VAL A 1 29 ? 20.717 12.386 -17.979 1.00 0.000 29 VAL A N 15
ATOM 7705 C CA . VAL A 1 29 ? 21.075 13.281 -19.073 1.00 0.000 29 VAL A CA 15
ATOM 7706 C C . VAL A 1 29 ? 22.276 12.749 -19.847 1.00 0.000 29 VAL A C 15
ATOM 7707 O O . VAL A 1 29 ? 23.098 13.519 -20.345 1.00 0.000 29 VAL A O 15
ATOM 7720 N N . HIS A 1 30 ? 22.370 11.427 -19.946 1.00 0.000 30 HIS A N 15
ATOM 7721 C CA . HIS A 1 30 ? 23.471 10.791 -20.662 1.00 0.000 30 HIS A CA 15
ATOM 7722 C C . HIS A 1 30 ? 23.118 10.589 -22.133 1.00 0.000 30 HIS A C 15
ATOM 7723 O O . HIS A 1 30 ? 21.951 10.611 -22.525 1.00 0.000 30 HIS A O 15
ATOM 7737 N N . PRO A 1 31 ? 24.149 10.390 -22.967 1.00 0.000 31 PRO A N 15
ATOM 7738 C CA . PRO A 1 31 ? 23.973 10.181 -24.407 1.00 0.000 31 PRO A CA 15
ATOM 7739 C C . PRO A 1 31 ? 23.329 8.835 -24.724 1.00 0.000 31 PRO A C 15
ATOM 7740 O O . PRO A 1 31 ? 22.594 8.703 -25.702 1.00 0.000 31 PRO A O 15
ATOM 7751 N N . SER A 1 32 ? 23.611 7.839 -23.890 1.00 0.000 32 SER A N 15
ATOM 7752 C CA . SER A 1 32 ? 23.061 6.503 -24.083 1.00 0.000 32 SER A CA 15
ATOM 7753 C C . SER A 1 32 ? 21.639 6.415 -23.536 1.00 0.000 32 SER A C 15
ATOM 7754 O O . SER A 1 32 ? 21.341 5.581 -22.683 1.00 0.000 32 SER A O 15
ATOM 7762 N N . GLY A 1 33 ? 20.766 7.285 -24.034 1.00 0.000 33 GLY A N 15
ATOM 7763 C CA . GLY A 1 33 ? 19.386 7.291 -23.584 1.00 0.000 33 GLY A CA 15
ATOM 7764 C C . GLY A 1 33 ? 19.167 8.206 -22.396 1.00 0.000 33 GLY A C 15
ATOM 7765 O O . GLY A 1 33 ? 19.722 7.982 -21.321 1.00 0.000 33 GLY A O 15
ATOM 7793 N N . GLY A 1 35 ? 16.288 10.608 -19.911 1.00 0.000 35 GLY A N 15
ATOM 7794 C CA . GLY A 1 35 ? 14.922 10.611 -19.420 1.00 0.000 35 GLY A CA 15
ATOM 7795 C C . GLY A 1 35 ? 14.848 10.732 -17.911 1.00 0.000 35 GLY A C 15
ATOM 7796 O O . GLY A 1 35 ? 15.815 10.436 -17.209 1.00 0.000 35 GLY A O 15
ATOM 7800 N N . CYS A 1 36 ? 13.698 11.170 -17.410 1.00 0.000 36 CYS A N 15
ATOM 7801 C CA . CYS A 1 36 ? 13.501 11.332 -15.975 1.00 0.000 36 CYS A CA 15
ATOM 7802 C C . CYS A 1 36 ? 12.473 10.333 -15.451 1.00 0.000 36 CYS A C 15
ATOM 7803 O O . CYS A 1 36 ? 11.470 10.057 -16.106 1.00 0.000 36 CYS A O 15
ATOM 7810 N N . GLY A 1 37 ? 12.732 9.794 -14.263 1.00 0.000 37 GLY A N 15
ATOM 7811 C CA . GLY A 1 37 ? 11.821 8.832 -13.670 1.00 0.000 37 GLY A CA 15
ATOM 7812 C C . GLY A 1 37 ? 12.148 8.541 -12.219 1.00 0.000 37 GLY A C 15
ATOM 7813 O O . GLY A 1 37 ? 13.259 8.810 -11.759 1.00 0.000 37 GLY A O 15
ATOM 7817 N N . CYS A 1 38 ? 11.179 7.992 -11.494 1.00 0.000 38 CYS A N 15
ATOM 7818 C CA . CYS A 1 38 ? 11.368 7.667 -10.086 1.00 0.000 38 CYS A CA 15
ATOM 7819 C C . CYS A 1 38 ? 11.997 6.286 -9.926 1.00 0.000 38 CYS A C 15
ATOM 7820 O O . CYS A 1 38 ? 11.445 5.284 -10.381 1.00 0.000 38 CYS A O 15
ATOM 7827 N N . ALA A 1 39 ? 13.156 6.241 -9.277 1.00 0.000 39 ALA A N 15
ATOM 7828 C CA . ALA A 1 39 ? 13.859 4.983 -9.055 1.00 0.000 39 ALA A CA 15
ATOM 7829 C C . ALA A 1 39 ? 14.671 5.028 -7.765 1.00 0.000 39 ALA A C 15
ATOM 7830 O O . ALA A 1 39 ? 14.816 6.083 -7.147 1.00 0.000 39 ALA A O 15
ATOM 7837 N N . CYS A 1 40 ? 15.198 3.877 -7.363 1.00 0.000 40 CYS A N 15
ATOM 7838 C CA . CYS A 1 40 ? 15.995 3.784 -6.145 1.00 0.000 40 CYS A CA 15
ATOM 7839 C C . CYS A 1 40 ? 17.447 3.445 -6.470 1.00 0.000 40 CYS A C 15
ATOM 7840 O O . CYS A 1 40 ? 17.763 3.025 -7.583 1.00 0.000 40 CYS A O 15
ATOM 7847 N N . SER A 1 41 ? 18.325 3.631 -5.490 1.00 0.000 41 SER A N 15
ATOM 7848 C CA . SER A 1 41 ? 19.744 3.350 -5.672 1.00 0.000 41 SER A CA 15
ATOM 7849 C C . SER A 1 41 ? 20.243 2.367 -4.616 1.00 0.000 41 SER A C 15
ATOM 7850 O O . SER A 1 41 ? 19.761 2.359 -3.484 1.00 0.000 41 SER A O 15
ATOM 7861 N N . GLY A 1 1 ? 2.124 0.035 -0.218 1.00 0.000 1 GLY A N 16
ATOM 7862 C CA . GLY A 1 1 ? 2.829 0.205 -1.475 1.00 0.000 1 GLY A CA 16
ATOM 7863 C C . GLY A 1 1 ? 3.786 1.381 -1.449 1.00 0.000 1 GLY A C 16
ATOM 7864 O O . GLY A 1 1 ? 3.800 2.158 -0.494 1.00 0.000 1 GLY A O 16
ATOM 7868 N N . CYS A 1 2 ? 4.588 1.512 -2.500 1.00 0.000 2 CYS A N 16
ATOM 7869 C CA . CYS A 1 2 ? 5.554 2.600 -2.594 1.00 0.000 2 CYS A CA 16
ATOM 7870 C C . CYS A 1 2 ? 4.848 3.941 -2.764 1.00 0.000 2 CYS A C 16
ATOM 7871 O O . CYS A 1 2 ? 3.626 3.999 -2.911 1.00 0.000 2 CYS A O 16
ATOM 7878 N N . THR A 1 3 ? 5.625 5.020 -2.744 1.00 0.000 3 THR A N 16
ATOM 7879 C CA . THR A 1 3 ? 5.075 6.361 -2.896 1.00 0.000 3 THR A CA 16
ATOM 7880 C C . THR A 1 3 ? 6.042 7.271 -3.644 1.00 0.000 3 THR A C 16
ATOM 7881 O O . THR A 1 3 ? 7.086 7.652 -3.115 1.00 0.000 3 THR A O 16
ATOM 7892 N N . ARG A 1 4 ? 5.688 7.616 -4.878 1.00 0.000 4 ARG A N 16
ATOM 7893 C CA . ARG A 1 4 ? 6.526 8.481 -5.699 1.00 0.000 4 ARG A CA 16
ATOM 7894 C C . ARG A 1 4 ? 5.804 9.785 -6.027 1.00 0.000 4 ARG A C 16
ATOM 7895 O O . ARG A 1 4 ? 4.592 9.799 -6.244 1.00 0.000 4 ARG A O 16
ATOM 7916 N N . THR A 1 5 ? 6.558 10.880 -6.061 1.00 0.000 5 THR A N 16
ATOM 7917 C CA . THR A 1 5 ? 5.991 12.188 -6.361 1.00 0.000 5 THR A CA 16
ATOM 7918 C C . THR A 1 5 ? 7.063 13.151 -6.858 1.00 0.000 5 THR A C 16
ATOM 7919 O O . THR A 1 5 ? 8.152 13.230 -6.290 1.00 0.000 5 THR A O 16
ATOM 7930 N N . CYS A 1 6 ? 6.747 13.883 -7.921 1.00 0.000 6 CYS A N 16
ATOM 7931 C CA . CYS A 1 6 ? 7.683 14.842 -8.495 1.00 0.000 6 CYS A CA 16
ATOM 7932 C C . CYS A 1 6 ? 6.945 16.060 -9.045 1.00 0.000 6 CYS A C 16
ATOM 7933 O O . CYS A 1 6 ? 5.731 16.027 -9.241 1.00 0.000 6 CYS A O 16
ATOM 7940 N N . GLY A 1 7 ? 7.689 17.134 -9.292 1.00 0.000 7 GLY A N 16
ATOM 7941 C CA . GLY A 1 7 ? 7.089 18.347 -9.817 1.00 0.000 7 GLY A CA 16
ATOM 7942 C C . GLY A 1 7 ? 8.046 19.522 -9.797 1.00 0.000 7 GLY A C 16
ATOM 7943 O O . GLY A 1 7 ? 7.640 20.659 -9.559 1.00 0.000 7 GLY A O 16
ATOM 7947 N N . GLY A 1 8 ? 9.323 19.248 -10.047 1.00 0.000 8 GLY A N 16
ATOM 7948 C CA . GLY A 1 8 ? 10.321 20.302 -10.050 1.00 0.000 8 GLY A CA 16
ATOM 7949 C C . GLY A 1 8 ? 10.711 20.726 -11.452 1.00 0.000 8 GLY A C 16
ATOM 7950 O O . GLY A 1 8 ? 10.087 20.313 -12.429 1.00 0.000 8 GLY A O 16
ATOM 7969 N N . LYS A 1 10 ? 14.074 20.502 -13.295 1.00 0.000 10 LYS A N 16
ATOM 7970 C CA . LYS A 1 10 ? 14.797 19.442 -13.989 1.00 0.000 10 LYS A CA 16
ATOM 7971 C C . LYS A 1 10 ? 14.339 18.068 -13.511 1.00 0.000 10 LYS A C 16
ATOM 7972 O O . LYS A 1 10 ? 15.155 17.229 -13.129 1.00 0.000 10 LYS A O 16
ATOM 7991 N N . CYS A 1 11 ? 13.029 17.845 -13.535 1.00 0.000 11 CYS A N 16
ATOM 7992 C CA . CYS A 1 11 ? 12.462 16.572 -13.105 1.00 0.000 11 CYS A CA 16
ATOM 7993 C C . CYS A 1 11 ? 13.008 16.167 -11.739 1.00 0.000 11 CYS A C 16
ATOM 7994 O O . CYS A 1 11 ? 13.942 15.370 -11.642 1.00 0.000 11 CYS A O 16
ATOM 8001 N N . THR A 1 12 ? 12.419 16.722 -10.684 1.00 0.000 12 THR A N 16
ATOM 8002 C CA . THR A 1 12 ? 12.846 16.421 -9.324 1.00 0.000 12 THR A CA 16
ATOM 8003 C C . THR A 1 12 ? 11.656 16.056 -8.442 1.00 0.000 12 THR A C 16
ATOM 8004 O O . THR A 1 12 ? 10.518 16.417 -8.739 1.00 0.000 12 THR A O 16
ATOM 8015 N N . GLY A 1 13 ? 11.928 15.339 -7.356 1.00 0.000 13 GLY A N 16
ATOM 8016 C CA . GLY A 1 13 ? 10.870 14.939 -6.448 1.00 0.000 13 GLY A CA 16
ATOM 8017 C C . GLY A 1 13 ? 11.341 13.935 -5.415 1.00 0.000 13 GLY A C 16
ATOM 8018 O O . GLY A 1 13 ? 12.541 13.692 -5.275 1.00 0.000 13 GLY A O 16
ATOM 8022 N N . THR A 1 14 ? 10.396 13.349 -4.686 1.00 0.000 14 THR A N 16
ATOM 8023 C CA . THR A 1 14 ? 10.721 12.368 -3.659 1.00 0.000 14 THR A CA 16
ATOM 8024 C C . THR A 1 14 ? 10.015 11.043 -3.921 1.00 0.000 14 THR A C 16
ATOM 8025 O O . THR A 1 14 ? 8.901 11.014 -4.446 1.00 0.000 14 THR A O 16
ATOM 8036 N N . CYS A 1 15 ? 10.668 9.946 -3.551 1.00 0.000 15 CYS A N 16
ATOM 8037 C CA . CYS A 1 15 ? 10.103 8.616 -3.746 1.00 0.000 15 CYS A CA 16
ATOM 8038 C C . CYS A 1 15 ? 10.514 7.679 -2.614 1.00 0.000 15 CYS A C 16
ATOM 8039 O O . CYS A 1 15 ? 11.609 7.796 -2.063 1.00 0.000 15 CYS A O 16
ATOM 8046 N N . THR A 1 16 ? 9.628 6.749 -2.272 1.00 0.000 16 THR A N 16
ATOM 8047 C CA . THR A 1 16 ? 9.897 5.793 -1.205 1.00 0.000 16 THR A CA 16
ATOM 8048 C C . THR A 1 16 ? 9.293 4.430 -1.524 1.00 0.000 16 THR A C 16
ATOM 8049 O O . THR A 1 16 ? 8.082 4.304 -1.708 1.00 0.000 16 THR A O 16
ATOM 8060 N N . CYS A 1 17 ? 10.144 3.411 -1.587 1.00 0.000 17 CYS A N 16
ATOM 8061 C CA . CYS A 1 17 ? 9.694 2.056 -1.883 1.00 0.000 17 CYS A CA 16
ATOM 8062 C C . CYS A 1 17 ? 10.264 1.062 -0.876 1.00 0.000 17 CYS A C 16
ATOM 8063 O O . CYS A 1 17 ? 11.479 0.963 -0.702 1.00 0.000 17 CYS A O 16
ATOM 8070 N N . THR A 1 18 ? 9.377 0.325 -0.213 1.00 0.000 18 THR A N 16
ATOM 8071 C CA . THR A 1 18 ? 9.791 -0.661 0.777 1.00 0.000 18 THR A CA 16
ATOM 8072 C C . THR A 1 18 ? 10.841 -1.607 0.206 1.00 0.000 18 THR A C 16
ATOM 8073 O O . THR A 1 18 ? 11.750 -2.040 0.914 1.00 0.000 18 THR A O 16
ATOM 8084 N N . ASN A 1 19 ? 10.711 -1.922 -1.078 1.00 0.000 19 ASN A N 16
ATOM 8085 C CA . ASN A 1 19 ? 11.650 -2.817 -1.744 1.00 0.000 19 ASN A CA 16
ATOM 8086 C C . ASN A 1 19 ? 13.089 -2.360 -1.522 1.00 0.000 19 ASN A C 16
ATOM 8087 O O . ASN A 1 19 ? 13.996 -3.179 -1.379 1.00 0.000 19 ASN A O 16
ATOM 8098 N N . SER A 1 20 ? 13.288 -1.046 -1.493 1.00 0.000 20 SER A N 16
ATOM 8099 C CA . SER A 1 20 ? 14.617 -0.479 -1.291 1.00 0.000 20 SER A CA 16
ATOM 8100 C C . SER A 1 20 ? 14.623 0.482 -0.105 1.00 0.000 20 SER A C 16
ATOM 8101 O O . SER A 1 20 ? 13.656 0.555 0.654 1.00 0.000 20 SER A O 16
ATOM 8109 N N . SER A 1 21 ? 15.719 1.217 0.047 1.00 0.000 21 SER A N 16
ATOM 8110 C CA . SER A 1 21 ? 15.855 2.171 1.141 1.00 0.000 21 SER A CA 16
ATOM 8111 C C . SER A 1 21 ? 15.926 3.600 0.611 1.00 0.000 21 SER A C 16
ATOM 8112 O O . SER A 1 21 ? 14.995 4.386 0.782 1.00 0.000 21 SER A O 16
ATOM 8120 N N . LYS A 1 22 ? 17.040 3.929 -0.035 1.00 0.000 22 LYS A N 16
ATOM 8121 C CA . LYS A 1 22 ? 17.236 5.262 -0.593 1.00 0.000 22 LYS A CA 16
ATOM 8122 C C . LYS A 1 22 ? 16.573 5.381 -1.962 1.00 0.000 22 LYS A C 16
ATOM 8123 O O . LYS A 1 22 ? 17.080 4.860 -2.956 1.00 0.000 22 LYS A O 16
ATOM 8142 N N . CYS A 1 23 ? 15.439 6.072 -2.007 1.00 0.000 23 CYS A N 16
ATOM 8143 C CA . CYS A 1 23 ? 14.708 6.261 -3.254 1.00 0.000 23 CYS A CA 16
ATOM 8144 C C . CYS A 1 23 ? 14.449 7.743 -3.513 1.00 0.000 23 CYS A C 16
ATOM 8145 O O . CYS A 1 23 ? 14.605 8.576 -2.622 1.00 0.000 23 CYS A O 16
ATOM 8152 N N . GLY A 1 24 ? 14.052 8.063 -4.741 1.00 0.000 24 GLY A N 16
ATOM 8153 C CA . GLY A 1 24 ? 13.778 9.443 -5.096 1.00 0.000 24 GLY A CA 16
ATOM 8154 C C . GLY A 1 24 ? 13.844 9.681 -6.592 1.00 0.000 24 GLY A C 16
ATOM 8155 O O . GLY A 1 24 ? 14.417 8.880 -7.331 1.00 0.000 24 GLY A O 16
ATOM 8159 N N . CYS A 1 25 ? 13.255 10.784 -7.040 1.00 0.000 25 CYS A N 16
ATOM 8160 C CA . CYS A 1 25 ? 13.247 11.125 -8.458 1.00 0.000 25 CYS A CA 16
ATOM 8161 C C . CYS A 1 25 ? 14.669 11.232 -9.000 1.00 0.000 25 CYS A C 16
ATOM 8162 O O . CYS A 1 25 ? 15.531 11.864 -8.389 1.00 0.000 25 CYS A O 16
ATOM 8169 N N . ARG A 1 26 ? 14.906 10.610 -10.150 1.00 0.000 26 ARG A N 16
ATOM 8170 C CA . ARG A 1 26 ? 16.224 10.634 -10.774 1.00 0.000 26 ARG A CA 16
ATOM 8171 C C . ARG A 1 26 ? 16.114 10.950 -12.263 1.00 0.000 26 ARG A C 16
ATOM 8172 O O . ARG A 1 26 ? 15.350 10.313 -12.989 1.00 0.000 26 ARG A O 16
ATOM 8193 N N . TYR A 1 27 ? 16.882 11.936 -12.711 1.00 0.000 27 TYR A N 16
ATOM 8194 C CA . TYR A 1 27 ? 16.870 12.339 -14.113 1.00 0.000 27 TYR A CA 16
ATOM 8195 C C . TYR A 1 27 ? 18.189 11.986 -14.793 1.00 0.000 27 TYR A C 16
ATOM 8196 O O . TYR A 1 27 ? 19.264 12.321 -14.297 1.00 0.000 27 TYR A O 16
ATOM 8214 N N . ASN A 1 28 ? 18.098 11.309 -15.932 1.00 0.000 28 ASN A N 16
ATOM 8215 C CA . ASN A 1 28 ? 19.284 10.910 -16.682 1.00 0.000 28 ASN A CA 16
ATOM 8216 C C . ASN A 1 28 ? 19.506 11.831 -17.879 1.00 0.000 28 ASN A C 16
ATOM 8217 O O . ASN A 1 28 ? 18.628 11.986 -18.727 1.00 0.000 28 ASN A O 16
ATOM 8228 N N . VAL A 1 29 ? 20.686 12.438 -17.940 1.00 0.000 29 VAL A N 16
ATOM 8229 C CA . VAL A 1 29 ? 21.025 13.342 -19.033 1.00 0.000 29 VAL A CA 16
ATOM 8230 C C . VAL A 1 29 ? 22.237 12.837 -19.808 1.00 0.000 29 VAL A C 16
ATOM 8231 O O . VAL A 1 29 ? 23.042 13.625 -20.305 1.00 0.000 29 VAL A O 16
ATOM 8244 N N . HIS A 1 30 ? 22.362 11.517 -19.907 1.00 0.000 30 HIS A N 16
ATOM 8245 C CA . HIS A 1 30 ? 23.476 10.906 -20.623 1.00 0.000 30 HIS A CA 16
ATOM 8246 C C . HIS A 1 30 ? 23.128 10.698 -22.094 1.00 0.000 30 HIS A C 16
ATOM 8247 O O . HIS A 1 30 ? 21.961 10.695 -22.487 1.00 0.000 30 HIS A O 16
ATOM 8261 N N . PRO A 1 31 ? 24.164 10.522 -22.928 1.00 0.000 31 PRO A N 16
ATOM 8262 C CA . PRO A 1 31 ? 23.992 10.311 -24.369 1.00 0.000 31 PRO A CA 16
ATOM 8263 C C . PRO A 1 31 ? 23.379 8.952 -24.687 1.00 0.000 31 PRO A C 16
ATOM 8264 O O . PRO A 1 31 ? 22.649 8.803 -25.667 1.00 0.000 31 PRO A O 16
ATOM 8275 N N . SER A 1 32 ? 23.679 7.962 -23.851 1.00 0.000 32 SER A N 16
ATOM 8276 C CA . SER A 1 32 ? 23.159 6.614 -24.046 1.00 0.000 32 SER A CA 16
ATOM 8277 C C . SER A 1 32 ? 21.738 6.496 -23.502 1.00 0.000 32 SER A C 16
ATOM 8278 O O . SER A 1 32 ? 21.455 5.654 -22.651 1.00 0.000 32 SER A O 16
ATOM 8286 N N . GLY A 1 33 ? 20.847 7.348 -24.001 1.00 0.000 33 GLY A N 16
ATOM 8287 C CA . GLY A 1 33 ? 19.467 7.323 -23.555 1.00 0.000 33 GLY A CA 16
ATOM 8288 C C . GLY A 1 33 ? 19.226 8.232 -22.366 1.00 0.000 33 GLY A C 16
ATOM 8289 O O . GLY A 1 33 ? 19.779 8.015 -21.289 1.00 0.000 33 GLY A O 16
ATOM 8317 N N . GLY A 1 35 ? 16.293 10.574 -19.890 1.00 0.000 35 GLY A N 16
ATOM 8318 C CA . GLY A 1 35 ? 14.925 10.553 -19.407 1.00 0.000 35 GLY A CA 16
ATOM 8319 C C . GLY A 1 35 ? 14.839 10.688 -17.900 1.00 0.000 35 GLY A C 16
ATOM 8320 O O . GLY A 1 35 ? 15.809 10.421 -17.189 1.00 0.000 35 GLY A O 16
ATOM 8324 N N . CYS A 1 36 ? 13.677 11.105 -17.410 1.00 0.000 36 CYS A N 16
ATOM 8325 C CA . CYS A 1 36 ? 13.468 11.278 -15.978 1.00 0.000 36 CYS A CA 16
ATOM 8326 C C . CYS A 1 36 ? 12.463 10.260 -15.448 1.00 0.000 36 CYS A C 16
ATOM 8327 O O . CYS A 1 36 ? 11.471 9.950 -16.106 1.00 0.000 36 CYS A O 16
ATOM 8334 N N . GLY A 1 37 ? 12.727 9.743 -14.252 1.00 0.000 37 GLY A N 16
ATOM 8335 C CA . GLY A 1 37 ? 11.837 8.765 -13.653 1.00 0.000 37 GLY A CA 16
ATOM 8336 C C . GLY A 1 37 ? 12.177 8.484 -12.203 1.00 0.000 37 GLY A C 16
ATOM 8337 O O . GLY A 1 37 ? 13.292 8.753 -11.755 1.00 0.000 37 GLY A O 16
ATOM 8341 N N . CYS A 1 38 ? 11.213 7.941 -11.466 1.00 0.000 38 CYS A N 16
ATOM 8342 C CA . CYS A 1 38 ? 11.414 7.624 -10.057 1.00 0.000 38 CYS A CA 16
ATOM 8343 C C . CYS A 1 38 ? 12.069 6.255 -9.895 1.00 0.000 38 CYS A C 16
ATOM 8344 O O . CYS A 1 38 ? 11.545 5.246 -10.365 1.00 0.000 38 CYS A O 16
ATOM 8351 N N . ALA A 1 39 ? 13.218 6.231 -9.227 1.00 0.000 39 ALA A N 16
ATOM 8352 C CA . ALA A 1 39 ? 13.943 4.987 -9.001 1.00 0.000 39 ALA A CA 16
ATOM 8353 C C . ALA A 1 39 ? 14.728 5.038 -7.694 1.00 0.000 39 ALA A C 16
ATOM 8354 O O . ALA A 1 39 ? 14.844 6.093 -7.069 1.00 0.000 39 ALA A O 16
ATOM 8361 N N . CYS A 1 40 ? 15.264 3.893 -7.286 1.00 0.000 40 CYS A N 16
ATOM 8362 C CA . CYS A 1 40 ? 16.037 3.807 -6.053 1.00 0.000 40 CYS A CA 16
ATOM 8363 C C . CYS A 1 40 ? 17.493 3.459 -6.347 1.00 0.000 40 CYS A C 16
ATOM 8364 O O . CYS A 1 40 ? 17.834 3.058 -7.459 1.00 0.000 40 CYS A O 16
ATOM 8371 N N . SER A 1 41 ? 18.348 3.616 -5.341 1.00 0.000 41 SER A N 16
ATOM 8372 C CA . SER A 1 41 ? 19.768 3.322 -5.491 1.00 0.000 41 SER A CA 16
ATOM 8373 C C . SER A 1 41 ? 19.984 1.857 -5.860 1.00 0.000 41 SER A C 16
ATOM 8374 O O . SER A 1 41 ? 19.471 0.957 -5.196 1.00 0.000 41 SER A O 16
ATOM 8385 N N . GLY A 1 1 ? 2.086 -0.246 -0.038 1.00 0.000 1 GLY A N 17
ATOM 8386 C CA . GLY A 1 1 ? 2.637 -0.071 -1.369 1.00 0.000 1 GLY A CA 17
ATOM 8387 C C . GLY A 1 1 ? 3.628 1.074 -1.440 1.00 0.000 1 GLY A C 17
ATOM 8388 O O . GLY A 1 1 ? 3.689 1.909 -0.538 1.00 0.000 1 GLY A O 17
ATOM 8392 N N . CYS A 1 2 ? 4.408 1.112 -2.515 1.00 0.000 2 CYS A N 17
ATOM 8393 C CA . CYS A 1 2 ? 5.403 2.162 -2.701 1.00 0.000 2 CYS A CA 17
ATOM 8394 C C . CYS A 1 2 ? 4.734 3.493 -3.030 1.00 0.000 2 CYS A C 17
ATOM 8395 O O . CYS A 1 2 ? 3.508 3.604 -3.024 1.00 0.000 2 CYS A O 17
ATOM 8402 N N . THR A 1 3 ? 5.549 4.504 -3.316 1.00 0.000 3 THR A N 17
ATOM 8403 C CA . THR A 1 3 ? 5.038 5.828 -3.646 1.00 0.000 3 THR A CA 17
ATOM 8404 C C . THR A 1 3 ? 6.060 6.629 -4.444 1.00 0.000 3 THR A C 17
ATOM 8405 O O . THR A 1 3 ? 7.042 7.127 -3.892 1.00 0.000 3 THR A O 17
ATOM 8416 N N . ARG A 1 4 ? 5.824 6.750 -5.746 1.00 0.000 4 ARG A N 17
ATOM 8417 C CA . ARG A 1 4 ? 6.725 7.491 -6.621 1.00 0.000 4 ARG A CA 17
ATOM 8418 C C . ARG A 1 4 ? 6.033 8.723 -7.197 1.00 0.000 4 ARG A C 17
ATOM 8419 O O . ARG A 1 4 ? 4.929 8.634 -7.736 1.00 0.000 4 ARG A O 17
ATOM 8440 N N . THR A 1 5 ? 6.689 9.873 -7.079 1.00 0.000 5 THR A N 17
ATOM 8441 C CA . THR A 1 5 ? 6.137 11.123 -7.585 1.00 0.000 5 THR A CA 17
ATOM 8442 C C . THR A 1 5 ? 7.244 12.085 -8.001 1.00 0.000 5 THR A C 17
ATOM 8443 O O . THR A 1 5 ? 8.231 12.259 -7.285 1.00 0.000 5 THR A O 17
ATOM 8454 N N . CYS A 1 6 ? 7.075 12.708 -9.162 1.00 0.000 6 CYS A N 17
ATOM 8455 C CA . CYS A 1 6 ? 8.060 13.653 -9.674 1.00 0.000 6 CYS A CA 17
ATOM 8456 C C . CYS A 1 6 ? 7.382 14.781 -10.447 1.00 0.000 6 CYS A C 17
ATOM 8457 O O . CYS A 1 6 ? 6.193 14.709 -10.755 1.00 0.000 6 CYS A O 17
ATOM 8464 N N . GLY A 1 7 ? 8.148 15.823 -10.756 1.00 0.000 7 GLY A N 17
ATOM 8465 C CA . GLY A 1 7 ? 7.604 16.951 -11.490 1.00 0.000 7 GLY A CA 17
ATOM 8466 C C . GLY A 1 7 ? 8.151 18.278 -11.001 1.00 0.000 7 GLY A C 17
ATOM 8467 O O . GLY A 1 7 ? 7.422 19.266 -10.924 1.00 0.000 7 GLY A O 17
ATOM 8471 N N . GLY A 1 8 ? 9.438 18.300 -10.668 1.00 0.000 8 GLY A N 17
ATOM 8472 C CA . GLY A 1 8 ? 10.058 19.520 -10.186 1.00 0.000 8 GLY A CA 17
ATOM 8473 C C . GLY A 1 8 ? 10.586 20.385 -11.313 1.00 0.000 8 GLY A C 17
ATOM 8474 O O . GLY A 1 8 ? 10.323 20.119 -12.485 1.00 0.000 8 GLY A O 17
ATOM 8493 N N . LYS A 1 10 ? 14.172 21.454 -12.185 1.00 0.000 10 LYS A N 17
ATOM 8494 C CA . LYS A 1 10 ? 15.298 20.818 -12.860 1.00 0.000 10 LYS A CA 17
ATOM 8495 C C . LYS A 1 10 ? 15.173 19.299 -12.813 1.00 0.000 10 LYS A C 17
ATOM 8496 O O . LYS A 1 10 ? 16.101 18.602 -12.401 1.00 0.000 10 LYS A O 17
ATOM 8515 N N . CYS A 1 11 ? 14.021 18.791 -13.239 1.00 0.000 11 CYS A N 17
ATOM 8516 C CA . CYS A 1 11 ? 13.775 17.354 -13.247 1.00 0.000 11 CYS A CA 17
ATOM 8517 C C . CYS A 1 11 ? 14.102 16.738 -11.890 1.00 0.000 11 CYS A C 17
ATOM 8518 O O . CYS A 1 11 ? 15.220 16.277 -11.657 1.00 0.000 11 CYS A O 17
ATOM 8525 N N . THR A 1 12 ? 13.119 16.734 -10.995 1.00 0.000 12 THR A N 17
ATOM 8526 C CA . THR A 1 12 ? 13.301 16.177 -9.661 1.00 0.000 12 THR A CA 17
ATOM 8527 C C . THR A 1 12 ? 12.000 15.585 -9.130 1.00 0.000 12 THR A C 17
ATOM 8528 O O . THR A 1 12 ? 10.969 15.628 -9.799 1.00 0.000 12 THR A O 17
ATOM 8539 N N . GLY A 1 13 ? 12.056 15.033 -7.921 1.00 0.000 13 GLY A N 17
ATOM 8540 C CA . GLY A 1 13 ? 10.875 14.442 -7.321 1.00 0.000 13 GLY A CA 17
ATOM 8541 C C . GLY A 1 13 ? 11.203 13.605 -6.100 1.00 0.000 13 GLY A C 17
ATOM 8542 O O . GLY A 1 13 ? 12.364 13.499 -5.703 1.00 0.000 13 GLY A O 17
ATOM 8546 N N . THR A 1 14 ? 10.177 13.009 -5.500 1.00 0.000 14 THR A N 17
ATOM 8547 C CA . THR A 1 14 ? 10.361 12.180 -4.316 1.00 0.000 14 THR A CA 17
ATOM 8548 C C . THR A 1 14 ? 9.792 10.782 -4.529 1.00 0.000 14 THR A C 17
ATOM 8549 O O . THR A 1 14 ? 8.804 10.605 -5.244 1.00 0.000 14 THR A O 17
ATOM 8560 N N . CYS A 1 15 ? 10.419 9.791 -3.905 1.00 0.000 15 CYS A N 17
ATOM 8561 C CA . CYS A 1 15 ? 9.975 8.408 -4.026 1.00 0.000 15 CYS A CA 17
ATOM 8562 C C . CYS A 1 15 ? 10.233 7.638 -2.734 1.00 0.000 15 CYS A C 17
ATOM 8563 O O . CYS A 1 15 ? 11.209 7.897 -2.028 1.00 0.000 15 CYS A O 17
ATOM 8570 N N . THR A 1 16 ? 9.351 6.691 -2.429 1.00 0.000 16 THR A N 17
ATOM 8571 C CA . THR A 1 16 ? 9.482 5.884 -1.222 1.00 0.000 16 THR A CA 17
ATOM 8572 C C . THR A 1 16 ? 9.012 4.454 -1.463 1.00 0.000 16 THR A C 17
ATOM 8573 O O . THR A 1 16 ? 7.882 4.226 -1.894 1.00 0.000 16 THR A O 17
ATOM 8584 N N . CYS A 1 17 ? 9.886 3.494 -1.181 1.00 0.000 17 CYS A N 17
ATOM 8585 C CA . CYS A 1 17 ? 9.561 2.085 -1.367 1.00 0.000 17 CYS A CA 17
ATOM 8586 C C . CYS A 1 17 ? 10.052 1.253 -0.185 1.00 0.000 17 CYS A C 17
ATOM 8587 O O . CYS A 1 17 ? 11.239 1.259 0.142 1.00 0.000 17 CYS A O 17
ATOM 8594 N N . THR A 1 18 ? 9.130 0.538 0.452 1.00 0.000 18 THR A N 17
ATOM 8595 C CA . THR A 1 18 ? 9.468 -0.297 1.597 1.00 0.000 18 THR A CA 17
ATOM 8596 C C . THR A 1 18 ? 10.668 -1.186 1.294 1.00 0.000 18 THR A C 17
ATOM 8597 O O . THR A 1 18 ? 11.673 -1.150 2.003 1.00 0.000 18 THR A O 17
ATOM 8608 N N . ASN A 1 19 ? 10.557 -1.983 0.236 1.00 0.000 19 ASN A N 17
ATOM 8609 C CA . ASN A 1 19 ? 11.635 -2.882 -0.160 1.00 0.000 19 ASN A CA 17
ATOM 8610 C C . ASN A 1 19 ? 12.955 -2.127 -0.285 1.00 0.000 19 ASN A C 17
ATOM 8611 O O . ASN A 1 19 ? 14.028 -2.695 -0.087 1.00 0.000 19 ASN A O 17
ATOM 8622 N N . SER A 1 20 ? 12.866 -0.842 -0.615 1.00 0.000 20 SER A N 17
ATOM 8623 C CA . SER A 1 20 ? 14.053 -0.009 -0.770 1.00 0.000 20 SER A CA 17
ATOM 8624 C C . SER A 1 20 ? 14.305 0.816 0.488 1.00 0.000 20 SER A C 17
ATOM 8625 O O . SER A 1 20 ? 13.476 0.852 1.397 1.00 0.000 20 SER A O 17
ATOM 8633 N N . SER A 1 21 ? 15.456 1.479 0.533 1.00 0.000 21 SER A N 17
ATOM 8634 C CA . SER A 1 21 ? 15.821 2.301 1.681 1.00 0.000 21 SER A CA 17
ATOM 8635 C C . SER A 1 21 ? 16.116 3.735 1.250 1.00 0.000 21 SER A C 17
ATOM 8636 O O . SER A 1 21 ? 15.649 4.691 1.870 1.00 0.000 21 SER A O 17
ATOM 8644 N N . LYS A 1 22 ? 16.894 3.877 0.183 1.00 0.000 22 LYS A N 17
ATOM 8645 C CA . LYS A 1 22 ? 17.252 5.193 -0.334 1.00 0.000 22 LYS A CA 17
ATOM 8646 C C . LYS A 1 22 ? 16.636 5.423 -1.711 1.00 0.000 22 LYS A C 17
ATOM 8647 O O . LYS A 1 22 ? 17.227 5.074 -2.733 1.00 0.000 22 LYS A O 17
ATOM 8666 N N . CYS A 1 23 ? 15.445 6.012 -1.730 1.00 0.000 23 CYS A N 17
ATOM 8667 C CA . CYS A 1 23 ? 14.749 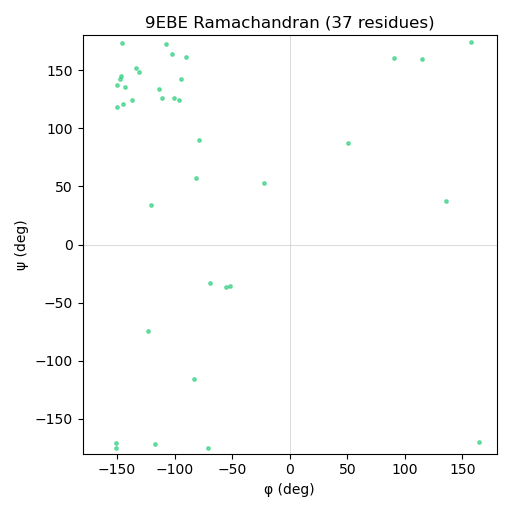6.290 -2.980 1.00 0.000 23 CYS A CA 17
ATOM 8668 C C . CYS A 1 23 ? 14.902 7.757 -3.373 1.00 0.000 23 CYS A C 17
ATOM 8669 O O . CYS A 1 23 ? 15.428 8.564 -2.609 1.00 0.000 23 CYS A O 17
ATOM 8676 N N . GLY A 1 24 ? 14.436 8.094 -4.572 1.00 0.000 24 GLY A N 17
ATOM 8677 C CA . GLY A 1 24 ? 14.529 9.462 -5.046 1.00 0.000 24 GLY A CA 17
ATOM 8678 C C . GLY A 1 24 ? 14.486 9.556 -6.559 1.00 0.000 24 GLY A C 17
ATOM 8679 O O . GLY A 1 24 ? 14.805 8.594 -7.257 1.00 0.000 24 GLY A O 17
ATOM 8683 N N . CYS A 1 25 ? 14.088 10.718 -7.067 1.00 0.000 25 CYS A N 17
ATOM 8684 C CA . CYS A 1 25 ? 14.001 10.934 -8.506 1.00 0.000 25 CYS A CA 17
ATOM 8685 C C . CYS A 1 25 ? 15.351 11.358 -9.075 1.00 0.000 25 CYS A C 17
ATOM 8686 O O . CYS A 1 25 ? 15.963 12.316 -8.601 1.00 0.000 25 CYS A O 17
ATOM 8693 N N . ARG A 1 26 ? 15.810 10.639 -10.094 1.00 0.000 26 ARG A N 17
ATOM 8694 C CA . ARG A 1 26 ? 17.089 10.940 -10.727 1.00 0.000 26 ARG A CA 17
ATOM 8695 C C . ARG A 1 26 ? 16.887 11.405 -12.166 1.00 0.000 26 ARG A C 17
ATOM 8696 O O . ARG A 1 26 ? 15.975 10.947 -12.855 1.00 0.000 26 ARG A O 17
ATOM 8717 N N . TYR A 1 27 ? 17.742 12.318 -12.612 1.00 0.000 27 TYR A N 17
ATOM 8718 C CA . TYR A 1 27 ? 17.656 12.848 -13.968 1.00 0.000 27 TYR A CA 17
ATOM 8719 C C . TYR A 1 27 ? 18.773 12.288 -14.844 1.00 0.000 27 TYR A C 17
ATOM 8720 O O . TYR A 1 27 ? 19.950 12.373 -14.497 1.00 0.000 27 TYR A O 17
ATOM 8738 N N . ASN A 1 28 ? 18.393 11.717 -15.982 1.00 0.000 28 ASN A N 17
ATOM 8739 C CA . ASN A 1 28 ? 19.362 11.143 -16.909 1.00 0.000 28 ASN A CA 17
ATOM 8740 C C . ASN A 1 28 ? 19.703 12.131 -18.020 1.00 0.000 28 ASN A C 17
ATOM 8741 O O . ASN A 1 28 ? 18.815 12.667 -18.684 1.00 0.000 28 ASN A O 17
ATOM 8752 N N . VAL A 1 29 ? 20.996 12.368 -18.218 1.00 0.000 29 VAL A N 17
ATOM 8753 C CA . VAL A 1 29 ? 21.456 13.290 -19.249 1.00 0.000 29 VAL A CA 17
ATOM 8754 C C . VAL A 1 29 ? 22.439 12.610 -20.195 1.00 0.000 29 VAL A C 17
ATOM 8755 O O . VAL A 1 29 ? 23.375 13.238 -20.692 1.00 0.000 29 VAL A O 17
ATOM 8768 N N . HIS A 1 30 ? 22.221 11.322 -20.442 1.00 0.000 30 HIS A N 17
ATOM 8769 C CA . HIS A 1 30 ? 23.088 10.556 -21.330 1.00 0.000 30 HIS A CA 17
ATOM 8770 C C . HIS A 1 30 ? 22.545 10.562 -22.756 1.00 0.000 30 HIS A C 17
ATOM 8771 O O . HIS A 1 30 ? 21.373 10.850 -22.999 1.00 0.000 30 HIS A O 17
ATOM 8785 N N . PRO A 1 31 ? 23.416 10.238 -23.723 1.00 0.000 31 PRO A N 17
ATOM 8786 C CA . PRO A 1 31 ? 23.047 10.199 -25.141 1.00 0.000 31 PRO A CA 17
ATOM 8787 C C . PRO A 1 31 ? 22.107 9.042 -25.464 1.00 0.000 31 PRO A C 17
ATOM 8788 O O . PRO A 1 31 ? 21.248 9.153 -26.338 1.00 0.000 31 PRO A O 17
ATOM 8799 N N . SER A 1 32 ? 22.277 7.932 -24.753 1.00 0.000 32 SER A N 17
ATOM 8800 C CA . SER A 1 32 ? 21.446 6.753 -24.966 1.00 0.000 32 SER A CA 17
ATOM 8801 C C . SER A 1 32 ? 20.116 6.886 -24.231 1.00 0.000 32 SER A C 17
ATOM 8802 O O . SER A 1 32 ? 19.761 6.042 -23.409 1.00 0.000 32 SER A O 17
ATOM 8810 N N . GLY A 1 33 ? 19.382 7.953 -24.535 1.00 0.000 33 GLY A N 17
ATOM 8811 C CA . GLY A 1 33 ? 18.100 8.178 -23.895 1.00 0.000 33 GLY A CA 17
ATOM 8812 C C . GLY A 1 33 ? 18.218 9.018 -22.639 1.00 0.000 33 GLY A C 17
ATOM 8813 O O . GLY A 1 33 ? 18.892 8.630 -21.686 1.00 0.000 33 GLY A O 17
ATOM 8841 N N . GLY A 1 35 ? 16.180 11.673 -19.601 1.00 0.000 35 GLY A N 17
ATOM 8842 C CA . GLY A 1 35 ? 14.926 11.843 -18.891 1.00 0.000 35 GLY A CA 17
ATOM 8843 C C . GLY A 1 35 ? 15.061 11.577 -17.405 1.00 0.000 35 GLY A C 17
ATOM 8844 O O . GLY A 1 35 ? 15.975 10.873 -16.973 1.00 0.000 35 GLY A O 17
ATOM 8848 N N . CYS A 1 36 ? 14.150 12.141 -16.619 1.00 0.000 36 CYS A N 17
ATOM 8849 C CA . CYS A 1 36 ? 14.172 11.964 -15.172 1.00 0.000 36 CYS A CA 17
ATOM 8850 C C . CYS A 1 36 ? 13.010 11.087 -14.714 1.00 0.000 36 CYS A C 17
ATOM 8851 O O . CYS A 1 36 ? 11.919 11.140 -15.279 1.00 0.000 36 CYS A O 17
ATOM 8858 N N . GLY A 1 37 ? 13.254 10.282 -13.684 1.00 0.000 37 GLY A N 17
ATOM 8859 C CA . GLY A 1 37 ? 12.219 9.405 -13.167 1.00 0.000 37 GLY A CA 17
ATOM 8860 C C . GLY A 1 37 ? 12.488 8.970 -11.740 1.00 0.000 37 GLY A C 17
ATOM 8861 O O . GLY A 1 37 ? 13.510 9.330 -11.155 1.00 0.000 37 GLY A O 17
ATOM 8865 N N . CYS A 1 38 ? 11.568 8.193 -11.177 1.00 0.000 38 CYS A N 17
ATOM 8866 C CA . CYS A 1 38 ? 11.709 7.709 -9.809 1.00 0.000 38 CYS A CA 17
ATOM 8867 C C . CYS A 1 38 ? 12.472 6.388 -9.775 1.00 0.000 38 CYS A C 17
ATOM 8868 O O . CYS A 1 38 ? 12.046 5.398 -10.369 1.00 0.000 38 CYS A O 17
ATOM 8875 N N . ALA A 1 39 ? 13.602 6.382 -9.076 1.00 0.000 39 ALA A N 17
ATOM 8876 C CA . ALA A 1 39 ? 14.424 5.183 -8.963 1.00 0.000 39 ALA A CA 17
ATOM 8877 C C . ALA A 1 39 ? 15.176 5.157 -7.637 1.00 0.000 39 ALA A C 17
ATOM 8878 O O . ALA A 1 39 ? 15.738 6.166 -7.210 1.00 0.000 39 ALA A O 17
ATOM 8885 N N . CYS A 1 40 ? 15.184 3.997 -6.989 1.00 0.000 40 CYS A N 17
ATOM 8886 C CA . CYS A 1 40 ? 15.867 3.839 -5.711 1.00 0.000 40 CYS A CA 17
ATOM 8887 C C . CYS A 1 40 ? 17.185 3.091 -5.887 1.00 0.000 40 CYS A C 17
ATOM 8888 O O . CYS A 1 40 ? 17.401 2.422 -6.897 1.00 0.000 40 CYS A O 17
ATOM 8895 N N . SER A 1 41 ? 18.064 3.210 -4.896 1.00 0.000 41 SER A N 17
ATOM 8896 C CA . SER A 1 41 ? 19.363 2.549 -4.943 1.00 0.000 41 SER A CA 17
ATOM 8897 C C . SER A 1 41 ? 19.313 1.203 -4.227 1.00 0.000 41 SER A C 17
ATOM 8898 O O . SER A 1 41 ? 19.927 0.231 -4.666 1.00 0.000 41 SER A O 17
ATOM 8909 N N . GLY A 1 1 ? 1.198 0.380 -1.680 1.00 0.000 1 GLY A N 18
ATOM 8910 C CA . GLY A 1 1 ? 2.563 -0.017 -1.389 1.00 0.000 1 GLY A CA 18
ATOM 8911 C C . GLY A 1 1 ? 3.532 1.146 -1.455 1.00 0.000 1 GLY A C 18
ATOM 8912 O O . GLY A 1 1 ? 3.480 2.055 -0.626 1.00 0.000 1 GLY A O 18
ATOM 8916 N N . CYS A 1 2 ? 4.420 1.119 -2.443 1.00 0.000 2 CYS A N 18
ATOM 8917 C CA . CYS A 1 2 ? 5.407 2.178 -2.614 1.00 0.000 2 CYS A CA 18
ATOM 8918 C C . CYS A 1 2 ? 4.729 3.508 -2.928 1.00 0.000 2 CYS A C 18
ATOM 8919 O O . CYS A 1 2 ? 3.502 3.609 -2.925 1.00 0.000 2 CYS A O 18
ATOM 8926 N N . THR A 1 3 ? 5.537 4.529 -3.199 1.00 0.000 3 THR A N 18
ATOM 8927 C CA . THR A 1 3 ? 5.017 5.853 -3.514 1.00 0.000 3 THR A CA 18
ATOM 8928 C C . THR A 1 3 ? 6.030 6.667 -4.311 1.00 0.000 3 THR A C 18
ATOM 8929 O O . THR A 1 3 ? 6.975 7.222 -3.749 1.00 0.000 3 THR A O 18
ATOM 8940 N N . ARG A 1 4 ? 5.827 6.735 -5.622 1.00 0.000 4 ARG A N 18
ATOM 8941 C CA . ARG A 1 4 ? 6.724 7.481 -6.497 1.00 0.000 4 ARG A CA 18
ATOM 8942 C C . ARG A 1 4 ? 6.022 8.704 -7.079 1.00 0.000 4 ARG A C 18
ATOM 8943 O O . ARG A 1 4 ? 4.904 8.609 -7.588 1.00 0.000 4 ARG A O 18
ATOM 8964 N N . THR A 1 5 ? 6.685 9.854 -7.001 1.00 0.000 5 THR A N 18
ATOM 8965 C CA . THR A 1 5 ? 6.125 11.096 -7.519 1.00 0.000 5 THR A CA 18
ATOM 8966 C C . THR A 1 5 ? 7.225 12.059 -7.947 1.00 0.000 5 THR A C 18
ATOM 8967 O O . THR A 1 5 ? 8.213 12.246 -7.236 1.00 0.000 5 THR A O 18
ATOM 8978 N N . CYS A 1 6 ? 7.050 12.670 -9.114 1.00 0.000 6 CYS A N 18
ATOM 8979 C CA . CYS A 1 6 ? 8.028 13.615 -9.638 1.00 0.000 6 CYS A CA 18
ATOM 8980 C C . CYS A 1 6 ? 7.341 14.733 -10.418 1.00 0.000 6 CYS A C 18
ATOM 8981 O O . CYS A 1 6 ? 6.155 14.646 -10.734 1.00 0.000 6 CYS A O 18
ATOM 8988 N N . GLY A 1 7 ? 8.097 15.783 -10.727 1.00 0.000 7 GLY A N 18
ATOM 8989 C CA . GLY A 1 7 ? 7.545 16.902 -11.467 1.00 0.000 7 GLY A CA 18
ATOM 8990 C C . GLY A 1 7 ? 8.086 18.235 -10.992 1.00 0.000 7 GLY A C 18
ATOM 8991 O O . GLY A 1 7 ? 7.353 19.220 -10.917 1.00 0.000 7 GLY A O 18
ATOM 8995 N N . GLY A 1 8 ? 9.375 18.267 -10.668 1.00 0.000 8 GLY A N 18
ATOM 8996 C CA . GLY A 1 8 ? 9.992 19.495 -10.199 1.00 0.000 8 GLY A CA 18
ATOM 8997 C C . GLY A 1 8 ? 10.520 20.349 -11.335 1.00 0.000 8 GLY A C 18
ATOM 8998 O O . GLY A 1 8 ? 10.260 20.068 -12.504 1.00 0.000 8 GLY A O 18
ATOM 9017 N N . LYS A 1 10 ? 14.105 21.415 -12.212 1.00 0.000 10 LYS A N 18
ATOM 9018 C CA . LYS A 1 10 ? 15.233 20.775 -12.878 1.00 0.000 10 LYS A CA 18
ATOM 9019 C C . LYS A 1 10 ? 15.112 19.256 -12.814 1.00 0.000 10 LYS A C 18
ATOM 9020 O O . LYS A 1 10 ? 16.040 18.565 -12.393 1.00 0.000 10 LYS A O 18
ATOM 9039 N N . CYS A 1 11 ? 13.962 18.740 -13.235 1.00 0.000 11 CYS A N 18
ATOM 9040 C CA . CYS A 1 11 ? 13.718 17.303 -13.227 1.00 0.000 11 CYS A CA 18
ATOM 9041 C C . CYS A 1 11 ? 14.047 16.703 -11.862 1.00 0.000 11 CYS A C 18
ATOM 9042 O O . CYS A 1 11 ? 15.165 16.246 -11.625 1.00 0.000 11 CYS A O 18
ATOM 9049 N N . THR A 1 12 ? 13.064 16.709 -10.968 1.00 0.000 12 THR A N 18
ATOM 9050 C CA . THR A 1 12 ? 13.247 16.167 -9.627 1.00 0.000 12 THR A CA 18
ATOM 9051 C C . THR A 1 12 ? 11.950 15.570 -9.093 1.00 0.000 12 THR A C 18
ATOM 9052 O O . THR A 1 12 ? 10.917 15.607 -9.760 1.00 0.000 12 THR A O 18
ATOM 9063 N N . GLY A 1 13 ? 12.011 15.019 -7.885 1.00 0.000 13 GLY A N 18
ATOM 9064 C CA . GLY A 1 13 ? 10.834 14.421 -7.282 1.00 0.000 13 GLY A CA 18
ATOM 9065 C C . GLY A 1 13 ? 11.168 13.590 -6.059 1.00 0.000 13 GLY A C 18
ATOM 9066 O O . GLY A 1 13 ? 12.333 13.472 -5.677 1.00 0.000 13 GLY A O 18
ATOM 9070 N N . THR A 1 14 ? 10.143 13.012 -5.440 1.00 0.000 14 THR A N 18
ATOM 9071 C CA . THR A 1 14 ? 10.332 12.190 -4.252 1.00 0.000 14 THR A CA 18
ATOM 9072 C C . THR A 1 14 ? 9.765 10.790 -4.456 1.00 0.000 14 THR A C 18
ATOM 9073 O O . THR A 1 14 ? 8.774 10.607 -5.162 1.00 0.000 14 THR A O 18
ATOM 9084 N N . CYS A 1 15 ? 10.400 9.803 -3.832 1.00 0.000 15 CYS A N 18
ATOM 9085 C CA . CYS A 1 15 ? 9.960 8.418 -3.944 1.00 0.000 15 CYS A CA 18
ATOM 9086 C C . CYS A 1 15 ? 10.227 7.655 -2.650 1.00 0.000 15 CYS A C 18
ATOM 9087 O O . CYS A 1 15 ? 11.209 7.916 -1.953 1.00 0.000 15 CYS A O 18
ATOM 9094 N N . THR A 1 16 ? 9.347 6.710 -2.334 1.00 0.000 16 THR A N 18
ATOM 9095 C CA . THR A 1 16 ? 9.487 5.909 -1.124 1.00 0.000 16 THR A CA 18
ATOM 9096 C C . THR A 1 16 ? 9.015 4.478 -1.354 1.00 0.000 16 THR A C 18
ATOM 9097 O O . THR A 1 16 ? 7.865 4.246 -1.727 1.00 0.000 16 THR A O 18
ATOM 9108 N N . CYS A 1 17 ? 9.909 3.522 -1.127 1.00 0.000 17 CYS A N 18
ATOM 9109 C CA . CYS A 1 17 ? 9.583 2.112 -1.309 1.00 0.000 17 CYS A CA 18
ATOM 9110 C C . CYS A 1 17 ? 10.083 1.282 -0.131 1.00 0.000 17 CYS A C 18
ATOM 9111 O O . CYS A 1 17 ? 11.273 1.289 0.189 1.00 0.000 17 CYS A O 18
ATOM 9118 N N . THR A 1 18 ? 9.167 0.567 0.514 1.00 0.000 18 THR A N 18
ATOM 9119 C CA . THR A 1 18 ? 9.513 -0.268 1.657 1.00 0.000 18 THR A CA 18
ATOM 9120 C C . THR A 1 18 ? 10.712 -1.157 1.346 1.00 0.000 18 THR A C 18
ATOM 9121 O O . THR A 1 18 ? 11.722 -1.119 2.047 1.00 0.000 18 THR A O 18
ATOM 9132 N N . ASN A 1 19 ? 10.593 -1.955 0.290 1.00 0.000 19 ASN A N 18
ATOM 9133 C CA . ASN A 1 19 ? 11.669 -2.853 -0.114 1.00 0.000 19 ASN A CA 18
ATOM 9134 C C . ASN A 1 19 ? 12.987 -2.097 -0.249 1.00 0.000 19 ASN A C 18
ATOM 9135 O O . ASN A 1 19 ? 14.062 -2.665 -0.058 1.00 0.000 19 ASN A O 18
ATOM 9146 N N . SER A 1 20 ? 12.896 -0.813 -0.579 1.00 0.000 20 SER A N 18
ATOM 9147 C CA . SER A 1 20 ? 14.081 0.021 -0.742 1.00 0.000 20 SER A CA 18
ATOM 9148 C C . SER A 1 20 ? 14.342 0.846 0.514 1.00 0.000 20 SER A C 18
ATOM 9149 O O . SER A 1 20 ? 13.519 0.883 1.428 1.00 0.000 20 SER A O 18
ATOM 9157 N N . SER A 1 21 ? 15.495 1.507 0.551 1.00 0.000 21 SER A N 18
ATOM 9158 C CA . SER A 1 21 ? 15.868 2.329 1.696 1.00 0.000 21 SER A CA 18
ATOM 9159 C C . SER A 1 21 ? 16.142 3.767 1.266 1.00 0.000 21 SER A C 18
ATOM 9160 O O . SER A 1 21 ? 15.638 4.715 1.869 1.00 0.000 21 SER A O 18
ATOM 9168 N N . LYS A 1 22 ? 16.945 3.922 0.219 1.00 0.000 22 LYS A N 18
ATOM 9169 C CA . LYS A 1 22 ? 17.287 5.243 -0.295 1.00 0.000 22 LYS A CA 18
ATOM 9170 C C . LYS A 1 22 ? 16.657 5.473 -1.665 1.00 0.000 22 LYS A C 18
ATOM 9171 O O . LYS A 1 22 ? 17.244 5.139 -2.694 1.00 0.000 22 LYS A O 18
ATOM 9190 N N . CYS A 1 23 ? 15.458 6.048 -1.671 1.00 0.000 23 CYS A N 18
ATOM 9191 C CA . CYS A 1 23 ? 14.749 6.325 -2.914 1.00 0.000 23 CYS A CA 18
ATOM 9192 C C . CYS A 1 23 ? 14.880 7.796 -3.299 1.00 0.000 23 CYS A C 18
ATOM 9193 O O . CYS A 1 23 ? 15.393 8.606 -2.529 1.00 0.000 23 CYS A O 18
ATOM 9200 N N . GLY A 1 24 ? 14.411 8.132 -4.497 1.00 0.000 24 GLY A N 18
ATOM 9201 C CA . GLY A 1 24 ? 14.485 9.504 -4.964 1.00 0.000 24 GLY A CA 18
ATOM 9202 C C . GLY A 1 24 ? 14.444 9.605 -6.476 1.00 0.000 24 GLY A C 18
ATOM 9203 O O . GLY A 1 24 ? 14.760 8.644 -7.178 1.00 0.000 24 GLY A O 18
ATOM 9207 N N . CYS A 1 25 ? 14.053 10.771 -6.979 1.00 0.000 25 CYS A N 18
ATOM 9208 C CA . CYS A 1 25 ? 13.969 10.994 -8.417 1.00 0.000 25 CYS A CA 18
ATOM 9209 C C . CYS A 1 25 ? 15.316 11.445 -8.977 1.00 0.000 25 CYS A C 18
ATOM 9210 O O . CYS A 1 25 ? 15.935 12.374 -8.457 1.00 0.000 25 CYS A O 18
ATOM 9217 N N . ARG A 1 26 ? 15.761 10.782 -10.039 1.00 0.000 26 ARG A N 18
ATOM 9218 C CA . ARG A 1 26 ? 17.034 11.114 -10.668 1.00 0.000 26 ARG A CA 18
ATOM 9219 C C . ARG A 1 26 ? 16.826 11.560 -12.112 1.00 0.000 26 ARG A C 18
ATOM 9220 O O . ARG A 1 26 ? 15.873 11.143 -12.771 1.00 0.000 26 ARG A O 18
ATOM 9241 N N . TYR A 1 27 ? 17.723 12.411 -12.598 1.00 0.000 27 TYR A N 18
ATOM 9242 C CA . TYR A 1 27 ? 17.637 12.916 -13.963 1.00 0.000 27 TYR A CA 18
ATOM 9243 C C . TYR A 1 27 ? 18.747 12.333 -14.831 1.00 0.000 27 TYR A C 18
ATOM 9244 O O . TYR A 1 27 ? 19.924 12.391 -14.476 1.00 0.000 27 TYR A O 18
ATOM 9262 N N . ASN A 1 28 ? 18.364 11.770 -15.973 1.00 0.000 28 ASN A N 18
ATOM 9263 C CA . ASN A 1 28 ? 19.326 11.176 -16.894 1.00 0.000 28 ASN A CA 18
ATOM 9264 C C . ASN A 1 28 ? 19.690 12.154 -18.007 1.00 0.000 28 ASN A C 18
ATOM 9265 O O . ASN A 1 28 ? 18.814 12.715 -18.665 1.00 0.000 28 ASN A O 18
ATOM 9276 N N . VAL A 1 29 ? 20.988 12.353 -18.212 1.00 0.000 29 VAL A N 18
ATOM 9277 C CA . VAL A 1 29 ? 21.468 13.261 -19.246 1.00 0.000 29 VAL A CA 18
ATOM 9278 C C . VAL A 1 29 ? 22.466 12.567 -20.166 1.00 0.000 29 VAL A C 18
ATOM 9279 O O . VAL A 1 29 ? 23.412 13.186 -20.655 1.00 0.000 29 VAL A O 18
ATOM 9292 N N . HIS A 1 30 ? 22.249 11.277 -20.400 1.00 0.000 30 HIS A N 18
ATOM 9293 C CA . HIS A 1 30 ? 23.129 10.497 -21.264 1.00 0.000 30 HIS A CA 18
ATOM 9294 C C . HIS A 1 30 ? 22.612 10.489 -22.700 1.00 0.000 30 HIS A C 18
ATOM 9295 O O . HIS A 1 30 ? 21.446 10.778 -22.968 1.00 0.000 30 HIS A O 18
ATOM 9309 N N . PRO A 1 31 ? 23.500 10.151 -23.647 1.00 0.000 31 PRO A N 18
ATOM 9310 C CA . PRO A 1 31 ? 23.157 10.097 -25.071 1.00 0.000 31 PRO A CA 18
ATOM 9311 C C . PRO A 1 31 ? 22.220 8.939 -25.398 1.00 0.000 31 PRO A C 18
ATOM 9312 O O . PRO A 1 31 ? 21.373 9.045 -26.285 1.00 0.000 31 PRO A O 18
ATOM 9323 N N . SER A 1 32 ? 22.377 7.835 -24.676 1.00 0.000 32 SER A N 18
ATOM 9324 C CA . SER A 1 32 ? 21.547 6.656 -24.892 1.00 0.000 32 SER A CA 18
ATOM 9325 C C . SER A 1 32 ? 20.209 6.793 -24.171 1.00 0.000 32 SER A C 18
ATOM 9326 O O . SER A 1 32 ? 19.843 5.952 -23.351 1.00 0.000 32 SER A O 18
ATOM 9334 N N . GLY A 1 33 ? 19.483 7.862 -24.484 1.00 0.000 33 GLY A N 18
ATOM 9335 C CA . GLY A 1 33 ? 18.194 8.092 -23.858 1.00 0.000 33 GLY A CA 18
ATOM 9336 C C . GLY A 1 33 ? 18.300 8.945 -22.609 1.00 0.000 33 GLY A C 18
ATOM 9337 O O . GLY A 1 33 ? 18.971 8.570 -21.649 1.00 0.000 33 GLY A O 18
ATOM 9365 N N . GLY A 1 35 ? 16.228 11.615 -19.607 1.00 0.000 35 GLY A N 18
ATOM 9366 C CA . GLY A 1 35 ? 14.969 11.783 -18.905 1.00 0.000 35 GLY A CA 18
ATOM 9367 C C . GLY A 1 35 ? 15.093 11.507 -17.419 1.00 0.000 35 GLY A C 18
ATOM 9368 O O . GLY A 1 35 ? 15.999 10.795 -16.986 1.00 0.000 35 GLY A O 18
ATOM 9372 N N . CYS A 1 36 ? 14.180 12.071 -16.636 1.00 0.000 36 CYS A N 18
ATOM 9373 C CA . CYS A 1 36 ? 14.190 11.884 -15.191 1.00 0.000 36 CYS A CA 18
ATOM 9374 C C . CYS A 1 36 ? 13.036 10.989 -14.749 1.00 0.000 36 CYS A C 18
ATOM 9375 O O . CYS A 1 36 ? 12.017 10.891 -15.431 1.00 0.000 36 CYS A O 18
ATOM 9382 N N . GLY A 1 37 ? 13.204 10.338 -13.602 1.00 0.000 37 GLY A N 18
ATOM 9383 C CA . GLY A 1 37 ? 12.169 9.459 -13.089 1.00 0.000 37 GLY A CA 18
ATOM 9384 C C . GLY A 1 37 ? 12.439 9.016 -11.665 1.00 0.000 37 GLY A C 18
ATOM 9385 O O . GLY A 1 37 ? 13.455 9.383 -11.074 1.00 0.000 37 GLY A O 18
ATOM 9389 N N . CYS A 1 38 ? 11.526 8.225 -11.111 1.00 0.000 38 CYS A N 18
ATOM 9390 C CA . CYS A 1 38 ? 11.668 7.732 -9.746 1.00 0.000 38 CYS A CA 18
ATOM 9391 C C . CYS A 1 38 ? 12.447 6.420 -9.720 1.00 0.000 38 CYS A C 18
ATOM 9392 O O . CYS A 1 38 ? 12.036 5.430 -10.324 1.00 0.000 38 CYS A O 18
ATOM 9399 N N . ALA A 1 39 ? 13.574 6.422 -9.015 1.00 0.000 39 ALA A N 18
ATOM 9400 C CA . ALA A 1 39 ? 14.409 5.232 -8.907 1.00 0.000 39 ALA A CA 18
ATOM 9401 C C . ALA A 1 39 ? 15.156 5.204 -7.578 1.00 0.000 39 ALA A C 18
ATOM 9402 O O . ALA A 1 39 ? 15.697 6.218 -7.136 1.00 0.000 39 ALA A O 18
ATOM 9409 N N . CYS A 1 40 ? 15.180 4.037 -6.943 1.00 0.000 40 CYS A N 18
ATOM 9410 C CA . CYS A 1 40 ? 15.858 3.876 -5.663 1.00 0.000 40 CYS A CA 18
ATOM 9411 C C . CYS A 1 40 ? 17.183 3.140 -5.838 1.00 0.000 40 CYS A C 18
ATOM 9412 O O . CYS A 1 40 ? 17.413 2.489 -6.857 1.00 0.000 40 CYS A O 18
ATOM 9419 N N . SER A 1 41 ? 18.051 3.247 -4.837 1.00 0.000 41 SER A N 18
ATOM 9420 C CA . SER A 1 41 ? 19.354 2.595 -4.882 1.00 0.000 41 SER A CA 18
ATOM 9421 C C . SER A 1 41 ? 19.205 1.099 -5.142 1.00 0.000 41 SER A C 18
ATOM 9422 O O . SER A 1 41 ? 18.286 0.459 -4.632 1.00 0.000 41 SER A O 18
ATOM 9433 N N . GLY A 1 1 ? 1.923 -0.203 -0.364 1.00 0.000 1 GLY A N 19
ATOM 9434 C CA . GLY A 1 1 ? 2.579 -0.091 -1.654 1.00 0.000 1 GLY A CA 19
ATOM 9435 C C . GLY A 1 1 ? 3.541 1.079 -1.715 1.00 0.000 1 GLY A C 19
ATOM 9436 O O . GLY A 1 1 ? 3.450 2.010 -0.915 1.00 0.000 1 GLY A O 19
ATOM 9440 N N . CYS A 1 2 ? 4.468 1.030 -2.666 1.00 0.000 2 CYS A N 19
ATOM 9441 C CA . CYS A 1 2 ? 5.454 2.092 -2.829 1.00 0.000 2 CYS A CA 19
ATOM 9442 C C . CYS A 1 2 ? 4.776 3.417 -3.164 1.00 0.000 2 CYS A C 19
ATOM 9443 O O . CYS A 1 2 ? 3.548 3.513 -3.182 1.00 0.000 2 CYS A O 19
ATOM 9450 N N . THR A 1 3 ? 5.584 4.439 -3.431 1.00 0.000 3 THR A N 19
ATOM 9451 C CA . THR A 1 3 ? 5.064 5.758 -3.765 1.00 0.000 3 THR A CA 19
ATOM 9452 C C . THR A 1 3 ? 6.086 6.570 -4.552 1.00 0.000 3 THR A C 19
ATOM 9453 O O . THR A 1 3 ? 7.095 7.014 -4.003 1.00 0.000 3 THR A O 19
ATOM 9464 N N . ARG A 1 4 ? 5.820 6.760 -5.840 1.00 0.000 4 ARG A N 19
ATOM 9465 C CA . ARG A 1 4 ? 6.718 7.518 -6.702 1.00 0.000 4 ARG A CA 19
ATOM 9466 C C . ARG A 1 4 ? 6.021 8.756 -7.259 1.00 0.000 4 ARG A C 19
ATOM 9467 O O . ARG A 1 4 ? 4.934 8.667 -7.831 1.00 0.000 4 ARG A O 19
ATOM 9488 N N . THR A 1 5 ? 6.654 9.913 -7.087 1.00 0.000 5 THR A N 19
ATOM 9489 C CA . THR A 1 5 ? 6.095 11.169 -7.570 1.00 0.000 5 THR A CA 19
ATOM 9490 C C . THR A 1 5 ? 7.197 12.146 -7.964 1.00 0.000 5 THR A C 19
ATOM 9491 O O . THR A 1 5 ? 8.180 12.313 -7.242 1.00 0.000 5 THR A O 19
ATOM 9502 N N . CYS A 1 6 ? 7.026 12.791 -9.113 1.00 0.000 6 CYS A N 19
ATOM 9503 C CA . CYS A 1 6 ? 8.006 13.752 -9.604 1.00 0.000 6 CYS A CA 19
ATOM 9504 C C . CYS A 1 6 ? 7.322 14.891 -10.355 1.00 0.000 6 CYS A C 19
ATOM 9505 O O . CYS A 1 6 ? 6.134 14.819 -10.664 1.00 0.000 6 CYS A O 19
ATOM 9512 N N . GLY A 1 7 ? 8.083 15.941 -10.647 1.00 0.000 7 GLY A N 19
ATOM 9513 C CA . GLY A 1 7 ? 7.534 17.080 -11.359 1.00 0.000 7 GLY A CA 19
ATOM 9514 C C . GLY A 1 7 ? 8.115 18.397 -10.883 1.00 0.000 7 GLY A C 19
ATOM 9515 O O . GLY A 1 7 ? 7.403 19.394 -10.776 1.00 0.000 7 GLY A O 19
ATOM 9519 N N . GLY A 1 8 ? 9.413 18.400 -10.595 1.00 0.000 8 GLY A N 19
ATOM 9520 C CA . GLY A 1 8 ? 10.066 19.609 -10.129 1.00 0.000 8 GLY A CA 19
ATOM 9521 C C . GLY A 1 8 ? 10.601 20.455 -11.267 1.00 0.000 8 GLY A C 19
ATOM 9522 O O . GLY A 1 8 ? 10.323 20.183 -12.434 1.00 0.000 8 GLY A O 19
ATOM 9541 N N . LYS A 1 10 ? 14.200 21.443 -12.179 1.00 0.000 10 LYS A N 19
ATOM 9542 C CA . LYS A 1 10 ? 15.307 20.779 -12.858 1.00 0.000 10 LYS A CA 19
ATOM 9543 C C . LYS A 1 10 ? 15.152 19.263 -12.798 1.00 0.000 10 LYS A C 19
ATOM 9544 O O . LYS A 1 10 ? 16.069 18.550 -12.388 1.00 0.000 10 LYS A O 19
ATOM 9563 N N . CYS A 1 11 ? 13.986 18.775 -13.210 1.00 0.000 11 CYS A N 19
ATOM 9564 C CA . CYS A 1 11 ? 13.710 17.344 -13.204 1.00 0.000 11 CYS A CA 19
ATOM 9565 C C . CYS A 1 11 ? 14.040 16.732 -11.845 1.00 0.000 11 CYS A C 19
ATOM 9566 O O . CYS A 1 11 ? 15.150 16.247 -11.622 1.00 0.000 11 CYS A O 19
ATOM 9573 N N . THR A 1 12 ? 13.068 16.758 -10.939 1.00 0.000 12 THR A N 19
ATOM 9574 C CA . THR A 1 12 ? 13.254 16.208 -9.602 1.00 0.000 12 THR A CA 19
ATOM 9575 C C . THR A 1 12 ? 11.949 15.640 -9.055 1.00 0.000 12 THR A C 19
ATOM 9576 O O . THR A 1 12 ? 10.908 15.713 -9.706 1.00 0.000 12 THR A O 19
ATOM 9587 N N . GLY A 1 13 ? 12.013 15.075 -7.853 1.00 0.000 13 GLY A N 19
ATOM 9588 C CA . GLY A 1 13 ? 10.829 14.504 -7.238 1.00 0.000 13 GLY A CA 19
ATOM 9589 C C . GLY A 1 13 ? 11.157 13.662 -6.021 1.00 0.000 13 GLY A C 19
ATOM 9590 O O . GLY A 1 13 ? 12.311 13.590 -5.598 1.00 0.000 13 GLY A O 19
ATOM 9594 N N . THR A 1 14 ? 10.138 13.023 -5.453 1.00 0.000 14 THR A N 19
ATOM 9595 C CA . THR A 1 14 ? 10.323 12.184 -4.276 1.00 0.000 14 THR A CA 19
ATOM 9596 C C . THR A 1 14 ? 9.769 10.783 -4.507 1.00 0.000 14 THR A C 19
ATOM 9597 O O . THR A 1 14 ? 8.792 10.602 -5.234 1.00 0.000 14 THR A O 19
ATOM 9608 N N . CYS A 1 15 ? 10.399 9.793 -3.883 1.00 0.000 15 CYS A N 19
ATOM 9609 C CA . CYS A 1 15 ? 9.970 8.406 -4.020 1.00 0.000 15 CYS A CA 19
ATOM 9610 C C . CYS A 1 15 ? 10.221 7.629 -2.731 1.00 0.000 15 CYS A C 19
ATOM 9611 O O . CYS A 1 15 ? 11.186 7.893 -2.011 1.00 0.000 15 CYS A O 19
ATOM 9618 N N . THR A 1 16 ? 9.347 6.669 -2.445 1.00 0.000 16 THR A N 19
ATOM 9619 C CA . THR A 1 16 ? 9.473 5.854 -1.244 1.00 0.000 16 THR A CA 19
ATOM 9620 C C . THR A 1 16 ? 9.023 4.421 -1.502 1.00 0.000 16 THR A C 19
ATOM 9621 O O . THR A 1 16 ? 7.900 4.183 -1.949 1.00 0.000 16 THR A O 19
ATOM 9632 N N . CYS A 1 17 ? 9.904 3.468 -1.217 1.00 0.000 17 CYS A N 19
ATOM 9633 C CA . CYS A 1 17 ? 9.597 2.057 -1.418 1.00 0.000 17 CYS A CA 19
ATOM 9634 C C . CYS A 1 17 ? 10.075 1.223 -0.233 1.00 0.000 17 CYS A C 19
ATOM 9635 O O . CYS A 1 17 ? 11.256 1.239 0.117 1.00 0.000 17 CYS A O 19
ATOM 9642 N N . THR A 1 18 ? 9.149 0.492 0.381 1.00 0.000 18 THR A N 19
ATOM 9643 C CA . THR A 1 18 ? 9.475 -0.348 1.526 1.00 0.000 18 THR A CA 19
ATOM 9644 C C . THR A 1 18 ? 10.692 -1.219 1.241 1.00 0.000 18 THR A C 19
ATOM 9645 O O . THR A 1 18 ? 11.683 -1.175 1.969 1.00 0.000 18 THR A O 19
ATOM 9656 N N . ASN A 1 19 ? 10.611 -2.011 0.176 1.00 0.000 19 ASN A N 19
ATOM 9657 C CA . ASN A 1 19 ? 11.708 -2.893 -0.206 1.00 0.000 19 ASN A CA 19
ATOM 9658 C C . ASN A 1 19 ? 13.020 -2.120 -0.299 1.00 0.000 19 ASN A C 19
ATOM 9659 O O . ASN A 1 19 ? 14.097 -2.676 -0.083 1.00 0.000 19 ASN A O 19
ATOM 9670 N N . SER A 1 20 ? 12.922 -0.835 -0.623 1.00 0.000 20 SER A N 19
ATOM 9671 C CA . SER A 1 20 ? 14.101 0.014 -0.748 1.00 0.000 20 SER A CA 19
ATOM 9672 C C . SER A 1 20 ? 14.315 0.838 0.519 1.00 0.000 20 SER A C 19
ATOM 9673 O O . SER A 1 20 ? 13.471 0.848 1.415 1.00 0.000 20 SER A O 19
ATOM 9681 N N . SER A 1 21 ? 15.449 1.527 0.584 1.00 0.000 21 SER A N 19
ATOM 9682 C CA . SER A 1 21 ? 15.777 2.351 1.742 1.00 0.000 21 SER A CA 19
ATOM 9683 C C . SER A 1 21 ? 16.069 3.788 1.321 1.00 0.000 21 SER A C 19
ATOM 9684 O O . SER A 1 21 ? 15.583 4.738 1.934 1.00 0.000 21 SER A O 19
ATOM 9692 N N . LYS A 1 22 ? 16.866 3.939 0.269 1.00 0.000 22 LYS A N 19
ATOM 9693 C CA . LYS A 1 22 ? 17.224 5.259 -0.238 1.00 0.000 22 LYS A CA 19
ATOM 9694 C C . LYS A 1 22 ? 16.630 5.489 -1.624 1.00 0.000 22 LYS A C 19
ATOM 9695 O O . LYS A 1 22 ? 17.247 5.158 -2.637 1.00 0.000 22 LYS A O 19
ATOM 9714 N N . CYS A 1 23 ? 15.431 6.059 -1.662 1.00 0.000 23 CYS A N 19
ATOM 9715 C CA . CYS A 1 23 ? 14.754 6.334 -2.924 1.00 0.000 23 CYS A CA 19
ATOM 9716 C C . CYS A 1 23 ? 14.888 7.806 -3.303 1.00 0.000 23 CYS A C 19
ATOM 9717 O O . CYS A 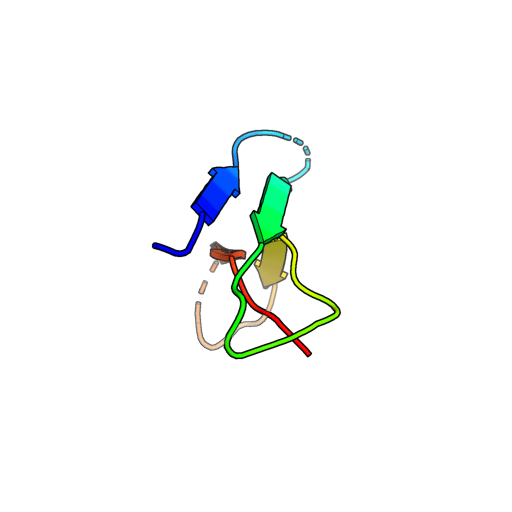1 23 ? 15.387 8.616 -2.523 1.00 0.000 23 CYS A O 19
ATOM 9724 N N . GLY A 1 24 ? 14.440 8.144 -4.508 1.00 0.000 24 GLY A N 19
ATOM 9725 C CA . GLY A 1 24 ? 14.519 9.518 -4.970 1.00 0.000 24 GLY A CA 19
ATOM 9726 C C . GLY A 1 24 ? 14.474 9.624 -6.482 1.00 0.000 24 GLY A C 19
ATOM 9727 O O . GLY A 1 24 ? 14.801 8.670 -7.189 1.00 0.000 24 GLY A O 19
ATOM 9731 N N . CYS A 1 25 ? 14.068 10.787 -6.980 1.00 0.000 25 CYS A N 19
ATOM 9732 C CA . CYS A 1 25 ? 13.979 11.015 -8.417 1.00 0.000 25 CYS A CA 19
ATOM 9733 C C . CYS A 1 25 ? 15.321 11.479 -8.978 1.00 0.000 25 CYS A C 19
ATOM 9734 O O . CYS A 1 25 ? 15.945 12.396 -8.445 1.00 0.000 25 CYS A O 19
ATOM 9741 N N . ARG A 1 26 ? 15.758 10.837 -10.057 1.00 0.000 26 ARG A N 19
ATOM 9742 C CA . ARG A 1 26 ? 17.025 11.183 -10.690 1.00 0.000 26 ARG A CA 19
ATOM 9743 C C . ARG A 1 26 ? 16.811 11.609 -12.139 1.00 0.000 26 ARG A C 19
ATOM 9744 O O . ARG A 1 26 ? 15.864 11.170 -12.792 1.00 0.000 26 ARG A O 19
ATOM 9765 N N . TYR A 1 27 ? 17.695 12.468 -12.634 1.00 0.000 27 TYR A N 19
ATOM 9766 C CA . TYR A 1 27 ? 17.601 12.956 -14.005 1.00 0.000 27 TYR A CA 19
ATOM 9767 C C . TYR A 1 27 ? 18.710 12.366 -14.871 1.00 0.000 27 TYR A C 19
ATOM 9768 O O . TYR A 1 27 ? 19.889 12.446 -14.528 1.00 0.000 27 TYR A O 19
ATOM 9786 N N . ASN A 1 28 ? 18.321 11.774 -15.995 1.00 0.000 28 ASN A N 19
ATOM 9787 C CA . ASN A 1 28 ? 19.281 11.170 -16.912 1.00 0.000 28 ASN A CA 19
ATOM 9788 C C . ASN A 1 28 ? 19.640 12.135 -18.038 1.00 0.000 28 ASN A C 19
ATOM 9789 O O . ASN A 1 28 ? 18.762 12.688 -18.700 1.00 0.000 28 ASN A O 19
ATOM 9800 N N . VAL A 1 29 ? 20.938 12.333 -18.249 1.00 0.000 29 VAL A N 19
ATOM 9801 C CA . VAL A 1 29 ? 21.414 13.230 -19.295 1.00 0.000 29 VAL A CA 19
ATOM 9802 C C . VAL A 1 29 ? 22.406 12.526 -20.214 1.00 0.000 29 VAL A C 19
ATOM 9803 O O . VAL A 1 29 ? 23.350 13.139 -20.713 1.00 0.000 29 VAL A O 19
ATOM 9816 N N . HIS A 1 30 ? 22.187 11.233 -20.432 1.00 0.000 30 HIS A N 19
ATOM 9817 C CA . HIS A 1 30 ? 23.062 10.444 -21.292 1.00 0.000 30 HIS A CA 19
ATOM 9818 C C . HIS A 1 30 ? 22.536 10.416 -22.724 1.00 0.000 30 HIS A C 19
ATOM 9819 O O . HIS A 1 30 ? 21.367 10.701 -22.987 1.00 0.000 30 HIS A O 19
ATOM 9833 N N . PRO A 1 31 ? 23.418 10.067 -23.672 1.00 0.000 31 PRO A N 19
ATOM 9834 C CA . PRO A 1 31 ? 23.065 9.994 -25.093 1.00 0.000 31 PRO A CA 19
ATOM 9835 C C . PRO A 1 31 ? 22.126 8.832 -25.399 1.00 0.000 31 PRO A C 19
ATOM 9836 O O . PRO A 1 31 ? 21.275 8.925 -26.284 1.00 0.000 31 PRO A O 19
ATOM 9847 N N . SER A 1 32 ? 22.287 7.738 -24.662 1.00 0.000 32 SER A N 19
ATOM 9848 C CA . SER A 1 32 ? 21.456 6.556 -24.857 1.00 0.000 32 SER A CA 19
ATOM 9849 C C . SER A 1 32 ? 20.122 6.704 -24.131 1.00 0.000 32 SER A C 19
ATOM 9850 O O . SER A 1 32 ? 19.760 5.874 -23.298 1.00 0.000 32 SER A O 19
ATOM 9858 N N . GLY A 1 33 ? 19.394 7.768 -24.455 1.00 0.000 33 GLY A N 19
ATOM 9859 C CA . GLY A 1 33 ? 18.108 8.007 -23.825 1.00 0.000 33 GLY A CA 19
ATOM 9860 C C . GLY A 1 33 ? 18.221 8.879 -22.590 1.00 0.000 33 GLY A C 19
ATOM 9861 O O . GLY A 1 33 ? 18.895 8.518 -21.627 1.00 0.000 33 GLY A O 19
ATOM 9889 N N . GLY A 1 35 ? 16.166 11.599 -19.622 1.00 0.000 35 GLY A N 19
ATOM 9890 C CA . GLY A 1 35 ? 14.910 11.781 -18.917 1.00 0.000 35 GLY A CA 19
ATOM 9891 C C . GLY A 1 35 ? 15.039 11.530 -17.428 1.00 0.000 35 GLY A C 19
ATOM 9892 O O . GLY A 1 35 ? 15.942 10.819 -16.987 1.00 0.000 35 GLY A O 19
ATOM 9896 N N . CYS A 1 36 ? 14.136 12.117 -16.650 1.00 0.000 36 CYS A N 19
ATOM 9897 C CA . CYS A 1 36 ? 14.153 11.957 -15.201 1.00 0.000 36 CYS A CA 19
ATOM 9898 C C . CYS A 1 36 ? 13.000 11.071 -14.738 1.00 0.000 36 CYS A C 19
ATOM 9899 O O . CYS A 1 36 ? 11.927 11.067 -15.340 1.00 0.000 36 CYS A O 19
ATOM 9906 N N . GLY A 1 37 ? 13.230 10.323 -13.664 1.00 0.000 37 GLY A N 19
ATOM 9907 C CA . GLY A 1 37 ? 12.202 9.444 -13.138 1.00 0.000 37 GLY A CA 19
ATOM 9908 C C . GLY A 1 37 ? 12.468 9.033 -11.703 1.00 0.000 37 GLY A C 19
ATOM 9909 O O . GLY A 1 37 ? 13.437 9.483 -11.091 1.00 0.000 37 GLY A O 19
ATOM 9913 N N . CYS A 1 38 ? 11.606 8.178 -11.165 1.00 0.000 38 CYS A N 19
ATOM 9914 C CA . CYS A 1 38 ? 11.751 7.708 -9.792 1.00 0.000 38 CYS A CA 19
ATOM 9915 C C . CYS A 1 38 ? 12.536 6.400 -9.746 1.00 0.000 38 CYS A C 19
ATOM 9916 O O . CYS A 1 38 ? 12.136 5.402 -10.343 1.00 0.000 38 CYS A O 19
ATOM 9923 N N . ALA A 1 39 ? 13.656 6.415 -9.031 1.00 0.000 39 ALA A N 19
ATOM 9924 C CA . ALA A 1 39 ? 14.497 5.231 -8.903 1.00 0.000 39 ALA A CA 19
ATOM 9925 C C . ALA A 1 39 ? 15.231 5.220 -7.567 1.00 0.000 39 ALA A C 19
ATOM 9926 O O . ALA A 1 39 ? 15.743 6.246 -7.120 1.00 0.000 39 ALA A O 19
ATOM 9933 N N . CYS A 1 40 ? 15.279 4.053 -6.933 1.00 0.000 40 CYS A N 19
ATOM 9934 C CA . CYS A 1 40 ? 15.949 3.908 -5.647 1.00 0.000 40 CYS A CA 19
ATOM 9935 C C . CYS A 1 40 ? 17.285 3.188 -5.808 1.00 0.000 40 CYS A C 19
ATOM 9936 O O . CYS A 1 40 ? 17.527 2.524 -6.815 1.00 0.000 40 CYS A O 19
ATOM 9943 N N . SER A 1 41 ? 18.149 3.325 -4.807 1.00 0.000 41 SER A N 19
ATOM 9944 C CA . SER A 1 41 ? 19.462 2.692 -4.838 1.00 0.000 41 SER A CA 19
ATOM 9945 C C . SER A 1 41 ? 19.448 1.374 -4.069 1.00 0.000 41 SER A C 19
ATOM 9946 O O . SER A 1 41 ? 19.511 1.359 -2.840 1.00 0.000 41 SER A O 19
ATOM 9957 N N . GLY A 1 1 ? 2.152 -0.435 -1.656 1.00 0.000 1 GLY A N 20
ATOM 9958 C CA . GLY A 1 1 ? 3.183 -0.364 -2.675 1.00 0.000 1 GLY A CA 20
ATOM 9959 C C . GLY A 1 1 ? 4.027 0.889 -2.559 1.00 0.000 1 GLY A C 20
ATOM 9960 O O . GLY A 1 1 ? 3.839 1.691 -1.644 1.00 0.000 1 GLY A O 20
ATOM 9964 N N . CYS A 1 2 ? 4.962 1.058 -3.488 1.00 0.000 2 CYS A N 20
ATOM 9965 C CA . CYS A 1 2 ? 5.841 2.221 -3.486 1.00 0.000 2 CYS A CA 20
ATOM 9966 C C . CYS A 1 2 ? 5.064 3.491 -3.824 1.00 0.000 2 CYS A C 20
ATOM 9967 O O . CYS A 1 2 ? 3.881 3.437 -4.160 1.00 0.000 2 CYS A O 20
ATOM 9974 N N . THR A 1 3 ? 5.739 4.633 -3.733 1.00 0.000 3 THR A N 20
ATOM 9975 C CA . THR A 1 3 ? 5.113 5.916 -4.027 1.00 0.000 3 THR A CA 20
ATOM 9976 C C . THR A 1 3 ? 6.123 6.899 -4.608 1.00 0.000 3 THR A C 20
ATOM 9977 O O . THR A 1 3 ? 7.041 7.341 -3.917 1.00 0.000 3 THR A O 20
ATOM 9988 N N . ARG A 1 4 ? 5.946 7.239 -5.880 1.00 0.000 4 ARG A N 20
ATOM 9989 C CA . ARG A 1 4 ? 6.843 8.171 -6.553 1.00 0.000 4 ARG A CA 20
ATOM 9990 C C . ARG A 1 4 ? 6.102 9.443 -6.957 1.00 0.000 4 ARG A C 20
ATOM 9991 O O . ARG A 1 4 ? 4.952 9.393 -7.393 1.00 0.000 4 ARG A O 20
ATOM 10012 N N . THR A 1 5 ? 6.770 10.583 -6.808 1.00 0.000 5 THR A N 20
ATOM 10013 C CA . THR A 1 5 ? 6.176 11.868 -7.155 1.00 0.000 5 THR A CA 20
ATOM 10014 C C . THR A 1 5 ? 7.246 12.884 -7.537 1.00 0.000 5 THR A C 20
ATOM 10015 O O . THR A 1 5 ? 8.271 13.002 -6.866 1.00 0.000 5 THR A O 20
ATOM 10026 N N . CYS A 1 6 ? 7.001 13.616 -8.618 1.00 0.000 6 CYS A N 20
ATOM 10027 C CA . CYS A 1 6 ? 7.944 14.623 -9.090 1.00 0.000 6 CYS A CA 20
ATOM 10028 C C . CYS A 1 6 ? 7.209 15.854 -9.613 1.00 0.000 6 CYS A C 20
ATOM 10029 O O . CYS A 1 6 ? 6.003 15.814 -9.854 1.00 0.000 6 CYS A O 20
ATOM 10036 N N . GLY A 1 7 ? 7.945 16.947 -9.787 1.00 0.000 7 GLY A N 20
ATOM 10037 C CA . GLY A 1 7 ? 7.347 18.173 -10.281 1.00 0.000 7 GLY A CA 20
ATOM 10038 C C . GLY A 1 7 ? 8.263 19.371 -10.121 1.00 0.000 7 GLY A C 20
ATOM 10039 O O . GLY A 1 7 ? 7.806 20.477 -9.835 1.00 0.000 7 GLY A O 20
ATOM 10043 N N . GLY A 1 8 ? 9.561 19.150 -10.304 1.00 0.000 8 GLY A N 20
ATOM 10044 C CA . GLY A 1 8 ? 10.523 20.228 -10.171 1.00 0.000 8 GLY A CA 20
ATOM 10045 C C . GLY A 1 8 ? 11.035 20.716 -11.512 1.00 0.000 8 GLY A C 20
ATOM 10046 O O . GLY A 1 8 ? 10.608 20.233 -12.560 1.00 0.000 8 GLY A O 20
ATOM 10065 N N . LYS A 1 10 ? 14.601 20.953 -12.876 1.00 0.000 10 LYS A N 20
ATOM 10066 C CA . LYS A 1 10 ? 15.546 20.006 -13.457 1.00 0.000 10 LYS A CA 20
ATOM 10067 C C . LYS A 1 10 ? 15.189 18.574 -13.071 1.00 0.000 10 LYS A C 20
ATOM 10068 O O . LYS A 1 10 ? 16.025 17.833 -12.554 1.00 0.000 10 LYS A O 20
ATOM 10087 N N . CYS A 1 11 ? 13.942 18.191 -13.326 1.00 0.000 11 CYS A N 20
ATOM 10088 C CA . CYS A 1 11 ? 13.474 16.848 -13.006 1.00 0.000 11 CYS A CA 20
ATOM 10089 C C . CYS A 1 11 ? 13.805 16.486 -11.561 1.00 0.000 11 CYS A C 20
ATOM 10090 O O . CYS A 1 11 ? 14.846 15.891 -11.281 1.00 0.000 11 CYS A O 20
ATOM 10097 N N . THR A 1 12 ? 12.912 16.850 -10.646 1.00 0.000 12 THR A N 20
ATOM 10098 C CA . THR A 1 12 ? 13.109 16.565 -9.231 1.00 0.000 12 THR A CA 20
ATOM 10099 C C . THR A 1 12 ? 11.839 16.003 -8.601 1.00 0.000 12 THR A C 20
ATOM 10100 O O . THR A 1 12 ? 10.736 16.233 -9.095 1.00 0.000 12 THR A O 20
ATOM 10111 N N . GLY A 1 13 ? 12.003 15.266 -7.507 1.00 0.000 13 GLY A N 20
ATOM 10112 C CA . GLY A 1 13 ? 10.860 14.683 -6.828 1.00 0.000 13 GLY A CA 20
ATOM 10113 C C . GLY A 1 13 ? 11.267 13.708 -5.741 1.00 0.000 13 GLY A C 20
ATOM 10114 O O . GLY A 1 13 ? 12.452 13.422 -5.564 1.00 0.000 13 GLY A O 20
ATOM 10118 N N . THR A 1 14 ? 10.283 13.196 -5.008 1.00 0.000 14 THR A N 20
ATOM 10119 C CA . THR A 1 14 ? 10.545 12.249 -3.931 1.00 0.000 14 THR A CA 20
ATOM 10120 C C . THR A 1 14 ? 9.908 10.895 -4.222 1.00 0.000 14 THR A C 20
ATOM 10121 O O . THR A 1 14 ? 8.845 10.818 -4.839 1.00 0.000 14 THR A O 20
ATOM 10132 N N . CYS A 1 15 ? 10.563 9.830 -3.773 1.00 0.000 15 CYS A N 20
ATOM 10133 C CA . CYS A 1 15 ? 10.060 8.478 -3.985 1.00 0.000 15 CYS A CA 20
ATOM 10134 C C . CYS A 1 15 ? 10.355 7.593 -2.777 1.00 0.000 15 CYS A C 20
ATOM 10135 O O . CYS A 1 15 ? 11.363 7.771 -2.093 1.00 0.000 15 CYS A O 20
ATOM 10142 N N . THR A 1 16 ? 9.466 6.638 -2.519 1.00 0.000 16 THR A N 20
ATOM 10143 C CA . THR A 1 16 ? 9.629 5.726 -1.394 1.00 0.000 16 THR A CA 20
ATOM 10144 C C . THR A 1 16 ? 9.123 4.330 -1.740 1.00 0.000 16 THR A C 20
ATOM 10145 O O . THR A 1 16 ? 7.952 4.147 -2.071 1.00 0.000 16 THR A O 20
ATOM 10156 N N . CYS A 1 17 ? 10.014 3.347 -1.661 1.00 0.000 17 CYS A N 20
ATOM 10157 C CA . CYS A 1 17 ? 9.658 1.966 -1.966 1.00 0.000 17 CYS A CA 20
ATOM 10158 C C . CYS A 1 17 ? 10.140 1.025 -0.866 1.00 0.000 17 CYS A C 20
ATOM 10159 O O . CYS A 1 17 ? 11.328 0.985 -0.543 1.00 0.000 17 CYS A O 20
ATOM 10166 N N . THR A 1 18 ? 9.210 0.268 -0.292 1.00 0.000 18 THR A N 20
ATOM 10167 C CA . THR A 1 18 ? 9.539 -0.672 0.772 1.00 0.000 18 THR A CA 20
ATOM 10168 C C . THR A 1 18 ? 10.687 -1.587 0.362 1.00 0.000 18 THR A C 20
ATOM 10169 O O . THR A 1 18 ? 11.521 -1.960 1.186 1.00 0.000 18 THR A O 20
ATOM 10180 N N . ASN A 1 19 ? 10.724 -1.946 -0.918 1.00 0.000 19 ASN A N 20
ATOM 10181 C CA . ASN A 1 19 ? 11.771 -2.817 -1.437 1.00 0.000 19 ASN A CA 20
ATOM 10182 C C . ASN A 1 19 ? 13.153 -2.290 -1.064 1.00 0.000 19 ASN A C 20
ATOM 10183 O O . ASN A 1 19 ? 14.069 -3.062 -0.780 1.00 0.000 19 ASN A O 20
ATOM 10194 N N . SER A 1 20 ? 13.296 -0.968 -1.066 1.00 0.000 20 SER A N 20
ATOM 10195 C CA . SER A 1 20 ? 14.567 -0.336 -0.730 1.00 0.000 20 SER A CA 20
ATOM 10196 C C . SER A 1 20 ? 14.397 0.649 0.422 1.00 0.000 20 SER A C 20
ATOM 10197 O O . SER A 1 20 ? 13.347 0.695 1.064 1.00 0.000 20 SER A O 20
ATOM 10205 N N . SER A 1 21 ? 15.437 1.436 0.678 1.00 0.000 21 SER A N 20
ATOM 10206 C CA . SER A 1 21 ? 15.405 2.419 1.755 1.00 0.000 21 SER A CA 20
ATOM 10207 C C . SER A 1 21 ? 15.467 3.838 1.197 1.00 0.000 21 SER A C 20
ATOM 10208 O O . SER A 1 21 ? 14.481 4.574 1.229 1.00 0.000 21 SER A O 20
ATOM 10216 N N . LYS A 1 22 ? 16.634 4.215 0.686 1.00 0.000 22 LYS A N 20
ATOM 10217 C CA . LYS A 1 22 ? 16.828 5.545 0.120 1.00 0.000 22 LYS A CA 20
ATOM 10218 C C . LYS A 1 22 ? 16.347 5.595 -1.327 1.00 0.000 22 LYS A C 20
ATOM 10219 O O . LYS A 1 22 ? 16.977 5.029 -2.221 1.00 0.000 22 LYS A O 20
ATOM 10238 N N . CYS A 1 23 ? 15.229 6.277 -1.551 1.00 0.000 23 CYS A N 20
ATOM 10239 C CA . CYS A 1 23 ? 14.664 6.403 -2.889 1.00 0.000 23 CYS A CA 20
ATOM 10240 C C . CYS A 1 23 ? 14.412 7.867 -3.238 1.00 0.000 23 CYS A C 20
ATOM 10241 O O . CYS A 1 23 ? 14.494 8.744 -2.379 1.00 0.000 23 CYS A O 20
ATOM 10248 N N . GLY A 1 24 ? 14.104 8.123 -4.506 1.00 0.000 24 GLY A N 20
ATOM 10249 C CA . GLY A 1 24 ? 13.844 9.481 -4.946 1.00 0.000 24 GLY A CA 20
ATOM 10250 C C . GLY A 1 24 ? 13.907 9.623 -6.454 1.00 0.000 24 GLY A C 20
ATOM 10251 O O . GLY A 1 24 ? 14.393 8.731 -7.150 1.00 0.000 24 GLY A O 20
ATOM 10255 N N . CYS A 1 25 ? 13.412 10.747 -6.962 1.00 0.000 25 CYS A N 20
ATOM 10256 C CA . CYS A 1 25 ? 13.411 11.003 -8.397 1.00 0.000 25 CYS A CA 20
ATOM 10257 C C . CYS A 1 25 ? 14.835 11.155 -8.923 1.00 0.000 25 CYS A C 20
ATOM 10258 O O . CYS A 1 25 ? 15.655 11.857 -8.331 1.00 0.000 25 CYS A O 20
ATOM 10265 N N . ARG A 1 26 ? 15.122 10.492 -10.039 1.00 0.000 26 ARG A N 20
ATOM 10266 C CA . ARG A 1 26 ? 16.447 10.553 -10.645 1.00 0.000 26 ARG A CA 20
ATOM 10267 C C . ARG A 1 26 ? 16.355 10.964 -12.111 1.00 0.000 26 ARG A C 20
ATOM 10268 O O . ARG A 1 26 ? 15.741 10.272 -12.923 1.00 0.000 26 ARG A O 20
ATOM 10289 N N . TYR A 1 27 ? 16.970 12.094 -12.443 1.00 0.000 27 TYR A N 20
ATOM 10290 C CA . TYR A 1 27 ? 16.956 12.599 -13.811 1.00 0.000 27 TYR A CA 20
ATOM 10291 C C . TYR A 1 27 ? 18.095 11.995 -14.626 1.00 0.000 27 TYR A C 20
ATOM 10292 O O . TYR A 1 27 ? 19.253 12.027 -14.214 1.00 0.000 27 TYR A O 20
ATOM 10310 N N . ASN A 1 28 ? 17.755 11.445 -15.788 1.00 0.000 28 ASN A N 20
ATOM 10311 C CA . ASN A 1 28 ? 18.748 10.833 -16.663 1.00 0.000 28 ASN A CA 20
ATOM 10312 C C . ASN A 1 28 ? 19.132 11.781 -17.795 1.00 0.000 28 ASN A C 20
ATOM 10313 O O . ASN A 1 28 ? 18.287 12.189 -18.591 1.00 0.000 28 ASN A O 20
ATOM 10324 N N . VAL A 1 29 ? 20.414 12.126 -17.862 1.00 0.000 29 VAL A N 20
ATOM 10325 C CA . VAL A 1 29 ? 20.912 13.024 -18.897 1.00 0.000 29 VAL A CA 20
ATOM 10326 C C . VAL A 1 29 ? 21.977 12.343 -19.750 1.00 0.000 29 VAL A C 20
ATOM 10327 O O . VAL A 1 29 ? 22.917 12.986 -20.218 1.00 0.000 29 VAL A O 20
ATOM 10340 N N . HIS A 1 30 ? 21.823 11.038 -19.948 1.00 0.000 30 HIS A N 20
ATOM 10341 C CA . HIS A 1 30 ? 22.771 10.269 -20.746 1.00 0.000 30 HIS A CA 20
ATOM 10342 C C . HIS A 1 30 ? 22.350 10.240 -22.212 1.00 0.000 30 HIS A C 20
ATOM 10343 O O . HIS A 1 30 ? 21.197 10.498 -22.557 1.00 0.000 30 HIS A O 20
ATOM 10357 N N . PRO A 1 31 ? 23.305 9.918 -23.097 1.00 0.000 31 PRO A N 20
ATOM 10358 C CA . PRO A 1 31 ? 23.057 9.849 -24.540 1.00 0.000 31 PRO A CA 20
ATOM 10359 C C . PRO A 1 31 ? 22.172 8.667 -24.919 1.00 0.000 31 PRO A C 20
ATOM 10360 O O . PRO A 1 31 ? 21.399 8.739 -25.875 1.00 0.000 31 PRO A O 20
ATOM 10371 N N . SER A 1 32 ? 22.289 7.579 -24.164 1.00 0.000 32 SER A N 20
ATOM 10372 C CA . SER A 1 32 ? 21.501 6.380 -24.423 1.00 0.000 32 SER A CA 20
ATOM 10373 C C . SER A 1 32 ? 20.107 6.503 -23.815 1.00 0.000 32 SER A C 20
ATOM 10374 O O . SER A 1 32 ? 19.689 5.665 -23.017 1.00 0.000 32 SER A O 20
ATOM 10382 N N . GLY A 1 33 ? 19.392 7.557 -24.199 1.00 0.000 33 GLY A N 20
ATOM 10383 C CA . GLY A 1 33 ? 18.053 7.772 -23.682 1.00 0.000 33 GLY A CA 20
ATOM 10384 C C . GLY A 1 33 ? 18.044 8.639 -22.439 1.00 0.000 33 GLY A C 20
ATOM 10385 O O . GLY A 1 33 ? 18.597 8.261 -21.407 1.00 0.000 33 GLY A O 20
ATOM 10413 N N . GLY A 1 35 ? 15.722 11.254 -19.661 1.00 0.000 35 GLY A N 20
ATOM 10414 C CA . GLY A 1 35 ? 14.398 11.449 -19.100 1.00 0.000 35 GLY A CA 20
ATOM 10415 C C . GLY A 1 35 ? 14.379 11.292 -17.592 1.00 0.000 35 GLY A C 20
ATOM 10416 O O . GLY A 1 35 ? 15.248 10.635 -17.018 1.00 0.000 35 GLY A O 20
ATOM 10420 N N . CYS A 1 36 ? 13.386 11.897 -16.948 1.00 0.000 36 CYS A N 20
ATOM 10421 C CA . CYS A 1 36 ? 13.258 11.823 -15.498 1.00 0.000 36 CYS A CA 20
ATOM 10422 C C . CYS A 1 36 ? 12.623 10.502 -15.074 1.00 0.000 36 CYS A C 20
ATOM 10423 O O . CYS A 1 36 ? 11.520 10.165 -15.504 1.00 0.000 36 CYS A O 20
ATOM 10430 N N . GLY A 1 37 ? 13.328 9.757 -14.228 1.00 0.000 37 GLY A N 20
ATOM 10431 C CA . GLY A 1 37 ? 12.817 8.481 -13.761 1.00 0.000 37 GLY A CA 20
ATOM 10432 C C . GLY A 1 37 ? 13.101 8.247 -12.290 1.00 0.000 37 GLY A C 20
ATOM 10433 O O . GLY A 1 37 ? 14.214 8.486 -11.819 1.00 0.000 37 GLY A O 20
ATOM 10437 N N . CYS A 1 38 ? 12.093 7.780 -11.562 1.00 0.000 38 CYS A N 20
ATOM 10438 C CA . CYS A 1 38 ? 12.237 7.516 -10.135 1.00 0.000 38 CYS A CA 20
ATOM 10439 C C . CYS A 1 38 ? 13.010 6.222 -9.898 1.00 0.000 38 CYS A C 20
ATOM 10440 O O . CYS A 1 38 ? 12.686 5.179 -10.466 1.00 0.000 38 CYS A O 20
ATOM 10447 N N . ALA A 1 39 ? 14.035 6.297 -9.054 1.00 0.000 39 ALA A N 20
ATOM 10448 C CA . ALA A 1 39 ? 14.853 5.133 -8.739 1.00 0.000 39 ALA A CA 20
ATOM 10449 C C . ALA A 1 39 ? 15.415 5.223 -7.325 1.00 0.000 39 ALA A C 20
ATOM 10450 O O . ALA A 1 39 ? 15.388 6.284 -6.702 1.00 0.000 39 ALA A O 20
ATOM 10457 N N . CYS A 1 40 ? 15.925 4.103 -6.823 1.00 0.000 40 CYS A N 20
ATOM 10458 C CA . CYS A 1 40 ? 16.493 4.055 -5.482 1.00 0.000 40 CYS A CA 20
ATOM 10459 C C . CYS A 1 40 ? 17.985 3.736 -5.534 1.00 0.000 40 CYS A C 20
ATOM 10460 O O . CYS A 1 40 ? 18.511 3.347 -6.577 1.00 0.000 40 CYS A O 20
ATOM 10467 N N . SER A 1 41 ? 18.660 3.903 -4.401 1.00 0.000 41 SER A N 20
ATOM 10468 C CA . SER A 1 41 ? 20.091 3.637 -4.318 1.00 0.000 41 SER A CA 20
ATOM 10469 C C . SER A 1 41 ? 20.352 2.177 -3.958 1.00 0.000 41 SER A C 20
ATOM 10470 O O . SER A 1 41 ? 19.440 1.451 -3.565 1.00 0.000 41 SER A O 20
#

Radius of gyration: 10.54 Å; Cα contacts (8 Å, |Δi|>4): 83; chains: 1; bounding box: 21×24×26 Å

Foldseek 3Di:
DKDWDFDDCQFTQIGDPVDHAWTWDADDDPVDGIDTDGD

Sequence (39 aa):
GCTRTCGGKCTGTCTCTNSSKCGCRYNVHPSGGCGCACSGCTRTCGGKCTGTCTCTNSSKCGCRYNVHPSGGCGCACSGCTRTCGGKCTGTCTCTNSSKCGCRYNVHPSGGCGCACSGCTRTCGGKCTGTCTCTNSSKCGCRYNVHPSGGCGCACSGCTRTCGGKCTGTCTCTNSSKCGCRYNVHPSGGCGCACSGCTRTCGGKCTGTCTCTNSSKCGCRYNVHPSGGCGCACSGCTRTCGGKCTGTCTCTNSSKCGCRYNVHPSGGCGCACSGCTRTCGGKCTGTCTCTNSSKCGCRYNVHPSGGCGCACSGCTRTCGGKCTGTCTCTNSSKCGCRYNVHPSGGCGCACSGCTRTCGGKCTGTCTCTNSSKCGCRYNVHPSGGCGCACSGCTRTCGGKCTGTCTCTNSSKCGCRYNVHPSGGCGCACSGCTRTCGGKCTGTCTCTNSSKCGCRYNVHPSGGCGCACSGCTRTCGGKCTGTCTCTNSSKCGCRYNVHPSGGCGCACSGCTRTCGGKCTGTCTCTNSSKCGCRYNVHPSGGCGCACSGCTRTCGGKCTGTCTCTNSSKCGCRYNVHPSGGCGCACSGCTRTCGGKCTGTCTCTNSSKCGCRYNVHPSGGCGCACSGCTRTCGGKCTGTCTCTNSSKCGCRYNVHPSGGCGCACSGCTRTCGGKCTGTCTCTNSSKCGCRYNVHPSGGCGCACSGCTRTCGGKCTGTCTCTNSSKCGCRYNVHPSGGCGCACSGCTRTCGGKCTGTCTCTNSSKCGCRYNVHPSGGCGCACS